Protein AF-A0A523DIT0-F1 (afdb_monomer_lite)

Foldseek 3Di:
DDDDDDDDDDDDDDDDDDDDPPPPPPPDPDFPWAWQQFCLRPQNQQADATPQFDPAAFPVGFFFQDKDWAFFDQAAWGGDDQKIWDKFWDFDPPDPQRKTKIKIFIARNRRRHTQDIDIDIATCNLAAPQQSRWANTYWGDDPQWTWDQTQRGKTFIAGNRRRHTQDIDRLCVPFVADRHHNGAAAHFDDDPQWTWDQSLGPAQARIFTARNRRRHTPEGHDGNPDASARAYWGWDCAQNAIWIWGDWQFWIWTARRRYRHTPDIDTDHDPPGQQAAYWHDDDQWTKGAAQQFGIWIWGTDHNHGDIDTQDGWDGRHNDPVRGFAAHPRNAHWYDDPQKIWTAGQQQKIFIAGNRYRGTLDIDNPPEHGFGRWYWYWRDYPQWTFIQTFQQKTWIWHQDSNGIGTPYMGHHDHFDRWPSDPPPLQGDIDGTQSHDWGDTRQWIWGDHNTMITITGRNVVVCCVSDDDDDDDDDDDDDPVQLLVLLVLLCQLQVLPPFFKKKWKFWDKFFPPLFAQFQQAAGFIWTFPMWMWIAGLVQLKIKIKTKTARPPTDPFTDDFHGDDIDIWIWIEGQQWIWIDDPNDTGTDNVCHVVSSVVCCQFQSNVSVQLNVFPKHWDWDDDPNFIWIWIWGDPPNHKIKIFIAGPSSGTQKIWIFDQALQQFRKIKMKGFADWDDDPSGTDGQWMWIFIQDDPVVDDDRLGSYTTGDIRHGIDDMDTPDPPSRDDDDPVRVPDDDDQADWDWDDLDDQWIWTDRDQFIKIWGDADAAIEIEFFFDAQSNLVNVVVVNCVVPVRHQHAAYEFQDRRRRGCSNVLVVVQSVYAYEFAPSCVSSNLSSNVRAQRDRDGHCCNVPPPPSPSVGGHYDHDHAWDWDHDPPFIKIWGAQPPDSHHDTGIKIATQVSQEIEGEPLDADDDPPDPPDDAHGPSVLSVVVVCVVVVRRHQWYQYSGHGIDGPVVSCVRHPPDD

Radius of gyration: 35.95 Å; chains: 1; bounding box: 94×97×109 Å

pLDDT: mean 88.56, std 15.57, range [24.59, 98.81]

Sequence (963 aa):
MAFHVGDKRRFRNRFSLSVCVIAVGLTTASLRAEDWPQWRGVHRDGVWTDTGVVERFPDRGLQVTWRVPIRGGFAGPAVAGGRVFVLDYEETPGSRTMDGTERLLALDEETGAVLWTQTWPAAYRNISWKFANGPRTPPTVDGDRVYVLGAAGMISCLDAETGEVVWQVDTAAEYGATVPVYGVSHAPLVEGDVLIVVVGGEPDAKVVGFDKVTGEELWRALEMTSETGYSSPIVIDAGGARQLIFWHATALVSLNPETGETYWEQAFRNTGGLSIGTPVHSGRYLLISQFRTGSMMMLLDNDRPAARMLWKGQSRSELPHLTDGLHAMMSTPIIIDDYLYGVDSYGELRGLDATTGERLWQSDALTRPGRFGTAYFVRNGDRYFVTTDAGELVIARFTPEGYEEIDRTPLLEPTLHTRGGASGRWSDRTVLWAHPAFANGHVVARNGREIIRASLVAADYADDIAPVHVLTAGSGAAQDARAVLEAAADTMGVTDMTSLQYSGTGWIGGVGQNYAPGQDWPRFELVSYTRTIDFGTYSSKEEMVIRQGRYAARGGGAPIRGERRRSVLVSGTRAWDIEGDRVIPMPAASERRMLEILLTPQGFLKGALSSNATAVTRNEDGGRVTVVSFIALGRYRVNGTITEDNVVRRVQTWLPNPVVGDMYYETVYTEYEDVGGVQFPMRWHQHQDFDDGAHQPNVSGGTHAFGLDIVTDVRINVDGAALTVPDAVRSATVPPVRVETEQLANGVWLLGGGSHNSVVVEFRDHVAVIEAPLNEARSLAVIEEVRGLAPDKPIRFIVTTHHHWDHLGGLRTYVHEGATVITHAGNRAYYQAVLRARPWLLDPDRLSLSPPEEWSEGYIFETVGEKYILGDEGRTVELHHVQGLNHVAGMLIAYFPKEKLVVEADLYTPPPPGDQSPRTPSASSRTFYENLQRLELDVETIVPIHGRPVSMSAFVEFVTRAR

Secondary structure (DSSP, 8-state):
-----------------------------------B-STTSTTSS-B----SB-SS--TT---EEEEEE--B--PPPEEETTEEEEEEEEEPTT-TT-EEEEEEEEEETTT--EEEEEEEEEE-TTS-TTT-SS--S--EEETTEEEEE-TTSEEEEEETTT--EEEEEEHHHHH-PPPPTT---PPPEEETTEEEEEEEETTTEEEEEEETTT--EEEEES--SS---SPPPEEEEETTEEEEEEE-SSEEEEE-TTT--EEEEEE-PPSTT---SPPEEETTEEEEEETTTEEEEEEE-SSSS-EEEEEE------SGGG-SS---SSSPPEEETTEEEEE-TTS-EEEEETTT--EEEEESSSS-S-TT--EEEEEETTEEEEEETTSEEEEEEEETTEEEEEEEEE-----EE----TT--S---EE--SPPEEETTEEEEE-SSEEEEEE-BGGGGTTT-------SS----S--HHHHHHHHHHHTT-TT--EEEEEEEEEEE-TT--SSTTSPPPEEEEEEEEEEEETTTTEEEEEEEEE-TTS-S-SSS----S-EEEEEEEETTEEEEEETTEEEE-GGGHHHHHHHHHTSHHHHHHHHHTTT-EEEEEEETTEEEEEEEEEETTTEEEEEEEETTS-EEEEEEEEEETTTEEEEEEEEEEEEEEETTEEEEEEEEEEES---SSSPPPSSS--EEEEEEEEEEEEES-TT-SPPPPHHHHT--PPPP--EEEEEETTEEEEESSSS-EEEEE-SS-EEEE---S-HHHHHHHHHHHHHHSTT--EEEEE-S---HHHHTTHHHHHHTTPEEEEEGGGHHHHHHHHHSPPPSSS--HHHHS--GGGGG---EEEESSEEEEE-SS-EEEEEE-TT-SS-SS-EEEEETTTTEEEESSS--PPPTT-----PPPHHHHHHHHHHHHTT---SEEEESSS--EEHHHHHHHHH---

Structure (mmCIF, N/CA/C/O backbone):
data_AF-A0A523DIT0-F1
#
_entry.id   AF-A0A523DIT0-F1
#
loop_
_atom_site.group_PDB
_atom_site.id
_atom_site.type_symbol
_atom_site.label_atom_id
_atom_site.label_alt_id
_atom_site.label_comp_id
_atom_site.label_asym_id
_atom_site.label_entity_id
_atom_site.label_seq_id
_atom_site.pdbx_PDB_ins_code
_atom_site.Cartn_x
_atom_site.Cartn_y
_atom_site.Cartn_z
_atom_site.occupancy
_atom_site.B_iso_or_equiv
_atom_site.auth_seq_id
_atom_site.auth_comp_id
_atom_site.auth_asym_id
_atom_site.auth_atom_id
_atom_site.pdbx_PDB_model_num
ATOM 1 N N . MET A 1 1 ? -20.896 -52.872 -57.528 1.00 32.88 1 MET A N 1
ATOM 2 C CA . MET A 1 1 ? -19.887 -53.698 -58.232 1.00 32.88 1 MET A CA 1
ATOM 3 C C . MET A 1 1 ? -18.539 -53.024 -58.032 1.00 32.88 1 MET A C 1
ATOM 5 O O . MET A 1 1 ? -18.362 -51.918 -58.507 1.00 32.88 1 MET A O 1
ATOM 9 N N . ALA A 1 2 ? -17.772 -53.453 -57.033 1.00 30.91 2 ALA A N 1
ATOM 10 C CA . ALA A 1 2 ? -16.769 -54.526 -57.110 1.00 30.91 2 ALA A CA 1
ATOM 11 C C . ALA A 1 2 ? -15.380 -53.991 -57.525 1.00 30.91 2 ALA A C 1
ATOM 13 O O . ALA A 1 2 ? -15.047 -53.907 -58.697 1.00 30.91 2 ALA A O 1
ATOM 14 N N . PHE A 1 3 ? -14.638 -53.561 -56.500 1.00 29.44 3 PHE A N 1
ATOM 15 C CA . PHE A 1 3 ? -13.246 -53.893 -56.178 1.00 29.44 3 PHE A CA 1
ATOM 16 C C . PHE A 1 3 ? -12.262 -54.366 -57.284 1.00 29.44 3 PHE A C 1
ATOM 18 O O . PHE A 1 3 ? -12.388 -55.464 -57.812 1.00 29.44 3 PHE A O 1
ATOM 25 N N . HIS A 1 4 ? -11.150 -53.614 -57.354 1.00 32.09 4 HIS A N 1
ATOM 26 C CA . HIS A 1 4 ? -9.745 -54.052 -57.177 1.00 32.09 4 HIS A CA 1
ATOM 27 C C . HIS A 1 4 ? -8.818 -54.409 -58.359 1.00 32.09 4 HIS A C 1
ATOM 29 O O . HIS A 1 4 ? -9.214 -54.967 -59.373 1.00 32.09 4 HIS A O 1
ATOM 35 N N . VAL A 1 5 ? -7.523 -54.205 -58.033 1.00 33.78 5 VAL A N 1
ATOM 36 C CA . VAL A 1 5 ? -6.261 -54.676 -58.652 1.00 33.78 5 VAL A CA 1
ATOM 37 C C . VAL A 1 5 ? -5.797 -53.856 -59.868 1.00 33.78 5 VAL A C 1
ATOM 39 O O . VAL A 1 5 ? -6.574 -53.590 -60.766 1.00 33.78 5 VAL A O 1
ATOM 42 N N . GLY A 1 6 ? -4.551 -53.402 -60.024 1.00 29.30 6 GLY A N 1
ATOM 43 C CA . GLY A 1 6 ? -3.304 -53.565 -59.282 1.00 29.30 6 GLY A CA 1
ATOM 44 C C . GLY A 1 6 ? -2.109 -53.474 -60.254 1.00 29.30 6 GLY A C 1
ATOM 45 O O . GLY A 1 6 ? -2.188 -53.944 -61.381 1.00 29.30 6 GLY A O 1
ATOM 46 N N . ASP A 1 7 ? -1.002 -52.924 -59.750 1.00 33.97 7 ASP A N 1
ATOM 47 C CA . ASP A 1 7 ? 0.402 -53.205 -60.108 1.00 33.97 7 ASP A CA 1
ATOM 48 C C . ASP A 1 7 ? 1.194 -52.429 -61.210 1.00 33.97 7 ASP A C 1
ATOM 50 O O . ASP A 1 7 ? 0.972 -52.519 -62.411 1.00 33.97 7 ASP A O 1
ATOM 54 N N . LYS A 1 8 ? 2.252 -51.766 -60.695 1.00 31.25 8 LYS A N 1
ATOM 55 C CA . LYS A 1 8 ? 3.675 -51.678 -61.124 1.00 31.25 8 LYS A CA 1
ATOM 56 C C . LYS A 1 8 ? 4.132 -51.021 -62.448 1.00 31.25 8 LYS A C 1
ATOM 58 O O . LYS A 1 8 ? 4.341 -51.654 -63.473 1.00 31.25 8 LYS A O 1
ATOM 63 N N . ARG A 1 9 ? 4.551 -49.754 -62.272 1.00 31.94 9 ARG A N 1
ATOM 64 C CA . ARG A 1 9 ? 5.881 -49.124 -62.526 1.00 31.94 9 ARG A CA 1
ATOM 65 C C . ARG A 1 9 ? 6.756 -49.600 -63.708 1.00 31.94 9 ARG A C 1
ATOM 67 O O . ARG A 1 9 ? 7.356 -50.669 -63.642 1.00 31.94 9 ARG A O 1
ATOM 74 N N . ARG A 1 10 ? 7.108 -48.644 -64.588 1.00 33.97 10 ARG A N 1
ATOM 75 C CA . ARG A 1 10 ? 8.487 -48.417 -65.091 1.00 33.97 10 ARG A CA 1
ATOM 76 C C . ARG A 1 10 ? 8.792 -46.915 -65.246 1.00 33.97 10 ARG A C 1
ATOM 78 O O . ARG A 1 10 ? 7.979 -46.154 -65.751 1.00 33.97 10 ARG A O 1
ATOM 85 N N . PHE A 1 11 ? 9.977 -46.531 -64.772 1.00 31.58 11 PHE A N 1
ATOM 86 C CA . PHE A 1 11 ? 10.585 -45.193 -64.741 1.00 31.58 11 PHE A CA 1
ATOM 87 C C . PHE A 1 11 ? 11.103 -44.729 -66.118 1.00 31.58 11 PHE A C 1
ATOM 89 O O . PHE A 1 11 ? 11.725 -45.531 -66.815 1.00 31.58 11 PHE A O 1
ATOM 96 N N . ARG A 1 12 ? 11.011 -43.418 -66.418 1.00 32.00 12 ARG A N 1
ATOM 97 C CA . ARG A 1 12 ? 12.167 -42.557 -66.786 1.00 32.00 12 ARG A CA 1
ATOM 98 C C . ARG A 1 12 ? 11.787 -41.070 -66.934 1.00 32.00 12 ARG A C 1
ATOM 100 O O . ARG A 1 12 ? 11.090 -40.679 -67.859 1.00 32.00 12 ARG A O 1
ATOM 107 N N . ASN A 1 13 ? 12.326 -40.293 -65.993 1.00 33.09 13 ASN A N 1
ATOM 108 C CA . ASN A 1 13 ? 12.603 -38.853 -65.912 1.00 33.09 13 ASN A CA 1
ATOM 109 C C . ASN A 1 13 ? 12.381 -37.971 -67.152 1.00 33.09 13 ASN A C 1
ATOM 111 O O . ASN A 1 13 ? 13.025 -38.194 -68.175 1.00 33.09 13 ASN A O 1
ATOM 115 N N . ARG A 1 14 ? 11.695 -36.836 -66.937 1.00 33.84 14 ARG A N 1
ATOM 116 C CA . ARG A 1 14 ? 12.224 -35.466 -67.118 1.00 33.84 14 ARG A CA 1
ATOM 117 C C . ARG A 1 14 ? 11.470 -34.501 -66.186 1.00 33.84 14 ARG A C 1
ATOM 119 O O . ARG A 1 14 ? 10.249 -34.532 -66.122 1.00 33.84 14 ARG A O 1
ATOM 126 N N . PHE A 1 15 ? 12.231 -33.703 -65.437 1.00 38.06 15 PHE A N 1
ATOM 127 C CA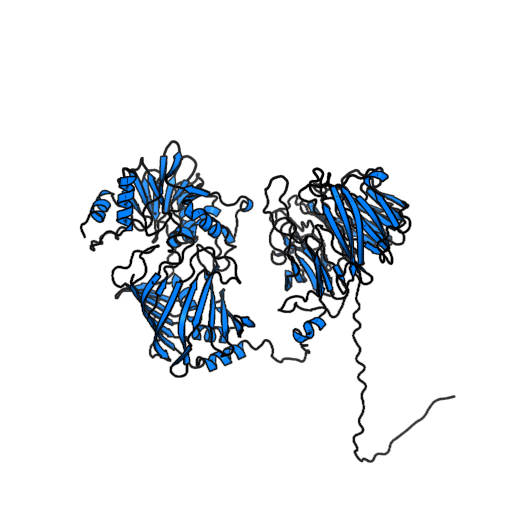 . PHE A 1 15 ? 11.766 -32.682 -64.495 1.00 38.06 15 PHE A CA 1
ATOM 128 C C . PHE A 1 15 ? 10.958 -31.580 -65.209 1.00 38.06 15 PHE A C 1
ATOM 130 O O . PHE A 1 15 ? 11.436 -30.978 -66.169 1.00 38.06 15 PHE A O 1
ATOM 137 N N . SER A 1 16 ? 9.766 -31.278 -64.699 1.00 35.53 16 SER A N 1
ATOM 138 C CA . SER A 1 16 ? 9.105 -29.974 -64.811 1.00 35.53 16 SER A CA 1
ATOM 139 C C . SER A 1 16 ? 8.270 -29.772 -63.550 1.00 35.53 16 SER A C 1
ATOM 141 O O . SER A 1 16 ? 7.402 -30.585 -63.235 1.00 35.53 16 SER A O 1
ATOM 143 N N . LEU A 1 17 ? 8.629 -28.727 -62.799 1.00 35.72 17 LEU A N 1
ATOM 144 C CA . LEU A 1 17 ? 7.998 -28.272 -61.562 1.00 35.72 17 LEU A CA 1
ATOM 145 C C . LEU A 1 17 ? 6.490 -28.084 -61.791 1.00 35.72 17 LEU A C 1
ATOM 147 O O . LEU A 1 17 ? 6.084 -27.195 -62.535 1.00 35.72 17 LEU A O 1
ATOM 151 N N . SER A 1 18 ? 5.669 -28.917 -61.155 1.00 34.72 18 SER A N 1
ATOM 152 C CA . SER A 1 18 ? 4.237 -28.664 -61.002 1.00 34.72 18 SER A CA 1
ATOM 153 C C . SER A 1 18 ? 4.013 -28.023 -59.639 1.00 34.72 18 SER A C 1
ATOM 155 O O . SER A 1 18 ? 4.423 -28.563 -58.614 1.00 34.72 18 SER A O 1
ATOM 157 N N . VAL A 1 19 ? 3.395 -26.846 -59.662 1.00 39.19 19 VAL A N 1
ATOM 158 C CA . VAL A 1 19 ? 2.911 -26.096 -58.504 1.00 39.19 19 VAL A CA 1
ATOM 159 C C . VAL A 1 19 ? 1.870 -26.951 -57.774 1.00 39.19 19 VAL A C 1
ATOM 161 O O . VAL A 1 19 ? 0.762 -27.137 -58.270 1.00 39.19 19 VAL A O 1
ATOM 164 N N . CYS A 1 20 ? 2.224 -27.486 -56.605 1.00 32.22 20 CYS A N 1
ATOM 165 C CA . CYS A 1 20 ? 1.252 -28.009 -55.648 1.00 32.22 20 CYS A CA 1
ATOM 166 C C . CYS A 1 20 ? 0.746 -26.840 -54.801 1.00 32.22 20 CYS A C 1
ATOM 168 O O . CYS A 1 20 ? 1.437 -26.382 -53.893 1.00 32.22 20 CYS A O 1
ATOM 170 N N . VAL A 1 21 ? -0.466 -26.368 -55.093 1.00 39.69 21 VAL A N 1
ATOM 171 C CA . VAL A 1 21 ? -1.252 -25.561 -54.155 1.00 39.69 21 VAL A CA 1
ATOM 172 C C . VAL A 1 21 ? -1.664 -26.492 -53.015 1.00 39.69 21 VAL A C 1
ATOM 174 O O . VAL A 1 21 ? -2.625 -27.250 -53.131 1.00 39.69 21 VAL A O 1
ATOM 177 N N . ILE A 1 22 ? -0.891 -26.488 -51.931 1.00 39.75 22 ILE A N 1
ATOM 178 C CA . ILE A 1 22 ? -1.319 -27.054 -50.653 1.00 39.75 22 ILE A CA 1
ATOM 179 C C . ILE A 1 22 ? -2.231 -26.002 -50.027 1.00 39.75 22 ILE A C 1
ATOM 181 O O . ILE A 1 22 ? -1.764 -24.984 -49.521 1.00 39.75 22 ILE A O 1
ATOM 185 N N . ALA A 1 23 ? -3.540 -26.232 -50.110 1.00 40.81 23 ALA A N 1
ATOM 186 C CA . ALA A 1 23 ? -4.508 -25.533 -49.282 1.00 40.81 23 ALA A CA 1
ATOM 187 C C . ALA A 1 23 ? -4.261 -25.957 -47.827 1.00 40.81 23 ALA A C 1
ATOM 189 O O . ALA A 1 23 ? -4.719 -27.010 -47.385 1.00 40.81 23 ALA A O 1
ATOM 190 N N . VAL A 1 24 ? -3.470 -25.162 -47.107 1.00 40.66 24 VAL A N 1
ATOM 191 C CA . VAL A 1 24 ? -3.391 -25.227 -45.649 1.00 40.66 24 VAL A CA 1
ATOM 192 C C . VAL A 1 24 ? -4.742 -24.743 -45.140 1.00 40.66 24 VAL A C 1
ATOM 194 O O . VAL A 1 24 ? -5.052 -23.555 -45.208 1.00 40.66 24 VAL A O 1
ATOM 197 N N . GLY A 1 25 ? -5.579 -25.680 -44.699 1.00 36.38 25 GLY A N 1
ATOM 198 C CA . GLY A 1 25 ? -6.758 -25.353 -43.913 1.00 36.38 25 GLY A CA 1
ATOM 199 C C . GLY A 1 25 ? -6.297 -24.691 -42.621 1.00 36.38 25 GLY A C 1
ATOM 200 O O . GLY A 1 25 ? -5.791 -25.368 -41.731 1.00 36.38 25 GLY A O 1
ATOM 201 N N . LEU A 1 26 ? -6.437 -23.369 -42.548 1.00 35.44 26 LEU A N 1
ATOM 202 C CA . LEU A 1 26 ? -6.424 -22.625 -41.296 1.00 35.44 26 LEU A CA 1
ATOM 203 C C . LEU A 1 26 ? -7.588 -23.152 -40.454 1.00 35.44 26 LEU A C 1
ATOM 205 O O . LEU A 1 26 ? -8.742 -22.798 -40.683 1.00 35.44 26 LEU A O 1
ATOM 209 N N . THR A 1 27 ? -7.298 -24.035 -39.503 1.00 33.69 27 THR A N 1
ATOM 210 C CA . THR A 1 27 ? -8.180 -24.266 -38.362 1.00 33.69 27 THR A CA 1
ATOM 211 C C . THR A 1 27 ? -8.181 -22.980 -37.548 1.00 33.69 27 THR A C 1
ATOM 213 O O . THR A 1 27 ? -7.273 -22.743 -36.754 1.00 33.69 27 THR A O 1
ATOM 216 N N . THR A 1 28 ? -9.159 -22.112 -37.790 1.00 37.34 28 THR A N 1
ATOM 217 C CA . THR A 1 28 ? -9.493 -21.037 -36.862 1.00 37.34 28 THR A CA 1
ATOM 218 C C . THR A 1 28 ? -9.910 -21.700 -35.555 1.00 37.34 28 THR A C 1
ATOM 220 O O . THR A 1 28 ? -10.889 -22.444 -35.514 1.00 37.34 28 THR A O 1
ATOM 223 N N . ALA A 1 29 ? -9.135 -21.497 -34.489 1.00 38.88 29 ALA A N 1
ATOM 224 C CA . ALA A 1 29 ? -9.617 -21.793 -33.150 1.00 38.88 29 ALA A CA 1
ATOM 225 C C . ALA A 1 29 ? -10.868 -20.930 -32.944 1.00 38.88 29 ALA A C 1
ATOM 227 O O . ALA A 1 29 ? -10.778 -19.704 -32.906 1.00 38.88 29 ALA A O 1
ATOM 228 N N . SER A 1 30 ? -12.049 -21.547 -32.934 1.00 36.00 30 SER A N 1
ATOM 229 C CA . SER A 1 30 ? -13.269 -20.843 -32.560 1.00 36.00 30 SER A CA 1
ATOM 230 C C . SER A 1 30 ? -13.115 -20.427 -31.102 1.00 36.00 30 SER A C 1
ATOM 232 O O . SER A 1 30 ? -12.976 -21.302 -30.247 1.00 36.00 30 SER A O 1
ATOM 234 N N . LEU A 1 31 ? -13.130 -19.119 -30.820 1.00 44.03 31 LEU A N 1
ATOM 235 C CA . LEU A 1 31 ? -13.379 -18.648 -29.462 1.00 44.03 31 LEU A CA 1
ATOM 236 C C . LEU A 1 31 ? -14.692 -19.289 -29.003 1.00 44.03 31 LEU A C 1
ATOM 238 O O . LEU A 1 31 ? -15.735 -19.092 -29.628 1.00 44.03 31 LEU A O 1
ATOM 242 N N . ARG A 1 32 ? -14.635 -20.100 -27.946 1.00 52.47 32 ARG A N 1
ATOM 243 C CA . ARG A 1 32 ? -15.822 -20.342 -27.134 1.00 52.47 32 ARG A CA 1
ATOM 244 C C . ARG A 1 32 ? -15.926 -19.142 -26.215 1.00 52.47 32 ARG A C 1
ATOM 246 O O . ARG A 1 32 ? -15.057 -18.973 -25.373 1.00 52.47 32 ARG A O 1
ATOM 253 N N . ALA A 1 33 ? -16.902 -18.300 -26.512 1.00 65.88 33 ALA A N 1
ATOM 254 C CA . ALA A 1 33 ? -17.281 -17.148 -25.723 1.00 65.88 33 ALA A CA 1
ATOM 255 C C . ALA A 1 33 ? -18.417 -17.604 -24.795 1.00 65.88 33 ALA A C 1
ATOM 257 O O . ALA A 1 33 ? -19.398 -18.188 -25.268 1.00 65.88 33 ALA A O 1
ATOM 258 N N . GLU A 1 34 ? -18.220 -17.456 -23.491 1.00 82.25 34 GLU A N 1
ATOM 259 C CA . GLU A 1 34 ? -19.163 -17.833 -22.446 1.00 82.25 34 GLU A CA 1
ATOM 260 C C . GLU A 1 34 ? -19.752 -16.580 -21.786 1.00 82.25 34 GLU A C 1
ATOM 262 O O . GLU A 1 34 ? -19.037 -15.630 -21.458 1.00 82.25 34 GLU A O 1
ATOM 267 N N . ASP A 1 35 ? -21.069 -16.597 -21.579 1.00 93.56 35 ASP A N 1
ATOM 268 C CA . ASP A 1 35 ? -21.787 -15.565 -20.836 1.00 93.56 35 ASP A CA 1
ATOM 269 C C . ASP A 1 35 ? -21.503 -15.672 -19.323 1.00 93.56 35 ASP A C 1
ATOM 271 O O . ASP A 1 35 ? -21.142 -16.721 -18.789 1.00 93.56 35 ASP A O 1
ATOM 275 N N . TRP A 1 36 ? -21.759 -14.590 -18.589 1.00 97.62 36 TRP A N 1
ATOM 276 C CA . TRP A 1 36 ? -21.683 -14.536 -17.127 1.00 97.62 36 TRP A CA 1
ATOM 277 C C . TRP A 1 36 ? -23.043 -14.124 -16.544 1.00 97.62 36 TRP A C 1
ATOM 279 O O . TRP A 1 36 ? -23.197 -13.013 -16.025 1.00 97.62 36 TRP A O 1
ATOM 289 N N . PRO A 1 37 ? -24.069 -14.988 -16.648 1.00 97.19 37 PRO A N 1
ATOM 290 C CA . PRO A 1 37 ? -25.465 -14.586 -16.476 1.00 97.19 37 PRO A CA 1
ATOM 291 C C . PRO A 1 37 ? -25.870 -14.321 -15.022 1.00 97.19 37 PRO A C 1
ATOM 293 O O . PRO A 1 37 ? -26.972 -13.833 -14.779 1.00 97.19 37 PRO A O 1
ATOM 296 N N . GLN A 1 38 ? -25.030 -14.666 -14.043 1.00 96.50 38 GLN A N 1
ATOM 297 C CA . GLN A 1 38 ? -25.380 -14.597 -12.625 1.00 96.50 38 GLN A CA 1
ATOM 298 C C . GLN A 1 38 ? -24.153 -14.486 -11.704 1.00 96.50 38 GLN A C 1
ATOM 300 O O . GLN A 1 38 ? -23.003 -14.432 -12.148 1.00 96.50 38 GLN A O 1
ATOM 305 N N . TRP A 1 39 ? -24.408 -14.456 -10.390 1.00 96.31 39 TRP A N 1
ATOM 306 C CA . TRP A 1 39 ? -23.383 -14.438 -9.342 1.00 96.31 39 TRP A CA 1
ATOM 307 C C . TRP A 1 39 ? -22.312 -15.509 -9.565 1.00 96.31 39 TRP A C 1
ATOM 309 O O . TRP A 1 39 ? -22.619 -16.693 -9.561 1.00 96.31 39 TRP A O 1
ATOM 319 N N . ARG A 1 40 ? -21.048 -15.085 -9.702 1.00 95.12 40 ARG A N 1
ATOM 320 C CA . ARG A 1 40 ? -19.878 -15.962 -9.901 1.00 95.12 40 ARG A CA 1
ATOM 321 C C . ARG A 1 40 ? -19.971 -16.897 -11.124 1.00 95.12 40 ARG A C 1
ATOM 323 O O . ARG A 1 40 ? -19.395 -17.981 -11.098 1.00 95.12 40 ARG A O 1
ATOM 330 N N . GLY A 1 41 ? -20.656 -16.466 -12.182 1.00 94.88 41 GLY A N 1
ATOM 331 C CA . GLY A 1 41 ? -20.700 -17.167 -13.466 1.00 94.88 41 GLY A CA 1
ATOM 332 C C . GLY A 1 41 ? -21.808 -18.212 -13.543 1.00 94.88 41 GLY A C 1
ATOM 333 O O . GLY A 1 41 ? -22.645 -18.318 -12.647 1.00 94.88 41 GLY A O 1
ATOM 334 N N . VAL A 1 42 ? -21.823 -18.985 -14.631 1.00 91.62 42 VAL A N 1
ATOM 335 C CA . VAL A 1 42 ? -22.912 -19.919 -14.976 1.00 91.62 42 VAL A CA 1
ATOM 336 C C . VAL A 1 42 ? -23.235 -20.892 -13.836 1.00 91.62 42 VAL A C 1
ATOM 338 O O . VAL A 1 42 ? -24.408 -21.143 -13.569 1.00 91.62 42 VAL A O 1
ATOM 341 N N . HIS A 1 43 ? -22.217 -21.379 -13.121 1.00 91.19 43 HIS A N 1
ATOM 342 C CA . HIS A 1 43 ? -22.351 -22.384 -12.058 1.00 91.19 43 HIS A CA 1
ATOM 343 C C . HIS A 1 43 ? -22.134 -21.838 -10.635 1.00 91.19 43 HIS A C 1
ATOM 345 O O . HIS A 1 43 ? -22.106 -22.608 -9.678 1.00 91.19 43 HIS A O 1
ATOM 351 N N . ARG A 1 44 ? -21.988 -20.514 -10.468 1.00 94.25 44 ARG A N 1
ATOM 352 C CA . ARG A 1 44 ? -21.675 -19.842 -9.185 1.00 94.25 44 ARG A CA 1
ATOM 353 C C . ARG A 1 44 ? -20.362 -20.262 -8.511 1.00 94.25 44 ARG A C 1
ATOM 355 O O . ARG A 1 44 ? -20.144 -19.988 -7.324 1.00 94.25 44 ARG A O 1
ATOM 362 N N . ASP A 1 45 ? -19.468 -20.895 -9.256 1.00 92.19 45 ASP A N 1
ATOM 363 C CA . ASP A 1 45 ? -18.193 -21.440 -8.789 1.00 92.19 45 ASP A CA 1
ATOM 364 C C . ASP A 1 45 ? -16.995 -20.523 -9.086 1.00 92.19 45 ASP A C 1
ATOM 366 O O . ASP A 1 45 ? -15.907 -20.734 -8.548 1.00 92.19 45 ASP A O 1
ATOM 370 N N . GLY A 1 46 ? -17.203 -19.450 -9.856 1.00 95.31 46 GLY A N 1
ATOM 371 C CA . GLY A 1 46 ? -16.152 -18.529 -10.270 1.00 95.31 46 GLY A CA 1
ATOM 372 C C . GLY A 1 46 ? -15.242 -19.123 -11.341 1.00 95.31 46 GLY A C 1
ATOM 373 O O . GLY A 1 46 ? -14.045 -18.857 -11.315 1.00 95.31 46 GLY A O 1
ATOM 374 N N . VAL A 1 47 ? -15.767 -19.943 -12.250 1.00 94.62 47 VAL A N 1
ATOM 375 C CA . VAL A 1 47 ? -15.022 -20.467 -13.402 1.00 94.62 47 VAL A CA 1
ATOM 376 C C . VAL A 1 47 ? -15.403 -19.700 -14.668 1.00 94.62 47 VAL A C 1
ATOM 378 O O . VAL A 1 47 ? -16.575 -19.452 -14.929 1.00 94.62 47 VAL A O 1
ATOM 381 N N . TRP A 1 48 ? -14.394 -19.330 -15.452 1.00 94.94 48 TRP A N 1
ATOM 382 C CA . TRP A 1 48 ? -14.517 -18.695 -16.761 1.00 94.94 48 TRP A CA 1
ATOM 383 C C . TRP A 1 48 ? -13.742 -19.521 -17.788 1.00 94.94 48 TRP A C 1
ATOM 385 O O . TRP A 1 48 ? -12.542 -19.749 -17.607 1.00 94.94 48 TRP A O 1
ATOM 395 N N . THR A 1 49 ? -14.399 -19.989 -18.853 1.00 90.38 49 THR A N 1
ATOM 396 C CA . THR A 1 49 ? -13.800 -20.982 -19.765 1.00 90.38 49 THR A CA 1
ATOM 397 C C . THR A 1 49 ? -13.314 -20.440 -21.107 1.00 90.38 49 THR A C 1
ATOM 399 O O . THR A 1 49 ? -12.826 -21.224 -21.928 1.00 90.38 49 THR A O 1
ATOM 402 N N . ASP A 1 50 ? -13.369 -19.123 -21.329 1.00 89.81 50 ASP A N 1
ATOM 403 C CA . ASP A 1 50 ? -12.909 -18.553 -22.595 1.00 89.81 50 ASP A CA 1
ATOM 404 C C . ASP A 1 50 ? -11.418 -18.807 -22.829 1.00 89.81 50 ASP A C 1
ATOM 406 O O . ASP A 1 50 ? -10.580 -18.804 -21.923 1.00 89.81 50 ASP A O 1
ATOM 410 N N . THR A 1 51 ? -11.087 -19.002 -24.100 1.00 87.88 51 THR A N 1
ATOM 411 C CA . THR A 1 51 ? -9.731 -19.287 -24.578 1.00 87.88 51 THR A CA 1
ATOM 412 C C . THR A 1 51 ? -9.214 -18.158 -25.463 1.00 87.88 51 THR A C 1
ATOM 414 O O . THR A 1 51 ? -10.003 -17.412 -26.036 1.00 87.88 51 THR A O 1
ATOM 417 N N . GLY A 1 52 ? -7.894 -18.081 -25.664 1.00 85.38 52 GLY A N 1
ATOM 418 C CA . GLY A 1 52 ? -7.287 -17.005 -26.463 1.00 85.38 52 GLY A CA 1
ATOM 419 C C . GLY A 1 52 ? -7.194 -15.683 -25.701 1.00 85.38 52 GLY A C 1
ATOM 420 O O . GLY A 1 52 ? -7.140 -14.616 -26.311 1.00 85.38 52 GLY A O 1
ATOM 421 N N . VAL A 1 53 ? -7.196 -15.766 -24.372 1.00 92.19 53 VAL A N 1
ATOM 422 C CA . VAL A 1 53 ? -7.121 -14.630 -23.457 1.00 92.19 53 VAL A CA 1
ATOM 423 C C . VAL A 1 53 ? -5.673 -14.401 -23.016 1.00 92.19 53 VAL A C 1
ATOM 425 O O . VAL A 1 53 ? -4.846 -15.308 -23.092 1.00 92.19 53 VAL A O 1
ATOM 428 N N . VAL A 1 54 ? -5.342 -13.185 -22.594 1.00 92.19 54 VAL A N 1
ATOM 429 C CA . VAL A 1 54 ? -3.977 -12.744 -22.276 1.00 92.19 54 VAL A CA 1
ATOM 430 C C . VAL A 1 54 ? -3.273 -13.666 -21.277 1.00 92.19 54 VAL A C 1
ATOM 432 O O . VAL A 1 54 ? -3.831 -14.005 -20.237 1.00 92.19 54 VAL A O 1
ATOM 435 N N . GLU A 1 55 ? -2.033 -14.069 -21.569 1.00 89.69 55 GLU A N 1
ATOM 436 C CA . GLU A 1 55 ? -1.194 -14.859 -20.645 1.00 89.69 55 GLU A CA 1
ATOM 437 C C . GLU A 1 55 ? -0.536 -13.987 -19.564 1.00 89.69 55 GLU A C 1
ATOM 439 O O . GLU A 1 55 ? -0.406 -14.385 -18.406 1.00 89.69 55 GLU A O 1
ATOM 444 N N . ARG A 1 56 ? -0.178 -12.764 -19.956 1.00 92.12 56 ARG A N 1
ATOM 445 C CA . ARG A 1 56 ? 0.316 -11.661 -19.128 1.00 92.12 56 ARG A CA 1
ATOM 446 C C . ARG A 1 56 ? -0.370 -10.386 -19.599 1.00 92.12 56 ARG A C 1
ATOM 448 O O . ARG A 1 56 ? -0.807 -10.329 -20.750 1.00 92.12 56 ARG A O 1
ATOM 455 N N . PHE A 1 57 ? -0.485 -9.387 -18.739 1.00 91.31 57 PHE A N 1
ATOM 456 C CA . PHE A 1 57 ? -1.089 -8.128 -19.140 1.00 91.31 57 PHE A CA 1
ATOM 457 C C . PHE A 1 57 ? -0.150 -7.358 -20.078 1.00 91.31 57 PHE A C 1
ATOM 459 O O . PHE A 1 57 ? 1.069 -7.454 -19.953 1.00 91.31 57 PHE A O 1
ATOM 466 N N . PRO A 1 58 ? -0.695 -6.604 -21.043 1.00 84.50 58 PRO A N 1
ATOM 467 C CA . PRO A 1 58 ? 0.113 -5.724 -21.879 1.00 84.50 58 PRO A CA 1
ATOM 468 C C . PRO A 1 58 ? 0.717 -4.587 -21.035 1.00 84.50 58 PRO A C 1
ATOM 470 O O . PRO A 1 58 ? 0.042 -4.038 -20.160 1.00 84.50 58 PRO A O 1
ATOM 473 N N . ASP A 1 59 ? 1.949 -4.167 -21.343 1.00 75.75 59 ASP A N 1
ATOM 474 C CA . ASP A 1 59 ? 2.671 -3.117 -20.596 1.00 75.75 59 ASP A CA 1
ATOM 475 C C . ASP A 1 59 ? 1.912 -1.777 -20.552 1.00 75.75 59 ASP A C 1
ATOM 477 O O . ASP A 1 59 ? 2.035 -1.001 -19.604 1.00 75.75 59 ASP A O 1
ATOM 481 N N . ARG A 1 60 ? 1.088 -1.507 -21.575 1.00 78.50 60 ARG A N 1
ATOM 482 C CA . ARG A 1 60 ? 0.232 -0.311 -21.668 1.00 78.50 60 ARG A CA 1
ATOM 483 C C . ARG A 1 60 ? -1.041 -0.374 -20.808 1.00 78.50 60 ARG A C 1
ATOM 485 O O . ARG A 1 60 ? -1.793 0.598 -20.783 1.00 78.50 60 ARG A O 1
ATOM 492 N N . GLY A 1 61 ? -1.292 -1.493 -20.126 1.00 85.31 61 GLY A N 1
ATOM 493 C CA . GLY A 1 61 ? -2.545 -1.785 -19.430 1.00 85.31 61 GLY A CA 1
ATOM 494 C C . GLY A 1 61 ? -3.653 -2.294 -20.360 1.00 85.31 61 GLY A C 1
ATOM 495 O O . GLY A 1 61 ? -3.537 -2.252 -21.587 1.00 85.31 61 GLY A O 1
ATOM 496 N N . LEU A 1 62 ? -4.736 -2.809 -19.770 1.00 92.00 62 LEU A N 1
ATOM 497 C CA . LEU A 1 62 ? -5.860 -3.366 -20.530 1.00 92.00 62 LEU A CA 1
ATOM 498 C C . LEU A 1 62 ? -6.549 -2.304 -21.393 1.00 92.00 62 LEU A C 1
ATOM 500 O O . LEU A 1 62 ? -6.818 -1.185 -20.949 1.00 92.00 62 LEU A O 1
ATOM 504 N N . GLN A 1 63 ? -6.914 -2.683 -22.615 1.00 92.88 63 GLN A N 1
ATOM 505 C CA . GLN A 1 63 ? -7.737 -1.855 -23.482 1.00 92.88 63 GLN A CA 1
ATOM 506 C C . GLN A 1 63 ? -9.175 -1.838 -22.961 1.00 92.88 63 GLN A C 1
ATOM 508 O O . GLN A 1 63 ? -9.898 -2.831 -23.031 1.00 92.88 63 GLN A O 1
ATOM 513 N N . VAL A 1 64 ? -9.605 -0.678 -22.473 1.00 96.62 64 VAL A N 1
ATOM 514 C CA . VAL A 1 64 ? -11.005 -0.430 -22.119 1.00 96.62 64 VAL A CA 1
ATOM 515 C C . VAL A 1 64 ? -11.795 -0.139 -23.395 1.00 96.62 64 VAL A C 1
ATOM 517 O O . VAL A 1 64 ? -11.538 0.864 -24.059 1.00 96.62 64 VAL A O 1
ATOM 520 N N . THR A 1 65 ? -12.746 -1.008 -23.745 1.00 92.75 65 THR A N 1
ATOM 521 C CA . THR A 1 65 ? -13.559 -0.880 -24.966 1.00 92.75 65 THR A CA 1
ATOM 522 C C . THR A 1 65 ? -14.622 0.202 -24.820 1.00 92.75 65 THR A C 1
ATOM 524 O O . THR A 1 65 ? -14.901 0.927 -25.771 1.00 92.75 65 THR A O 1
ATOM 527 N N . TRP A 1 66 ? -15.182 0.358 -23.618 1.00 97.69 66 TRP A N 1
ATOM 528 C CA . TRP A 1 66 ? -16.098 1.445 -23.282 1.00 97.69 66 TRP A CA 1
ATOM 529 C C . TRP A 1 66 ? -16.154 1.701 -21.774 1.00 97.69 66 TRP A C 1
ATOM 531 O O . TRP A 1 66 ? -15.768 0.863 -20.953 1.00 97.69 66 TRP A O 1
ATOM 541 N N . ARG A 1 67 ? -16.664 2.886 -21.417 1.00 98.06 67 ARG A N 1
ATOM 542 C CA . ARG A 1 67 ? -16.944 3.330 -20.045 1.00 98.06 67 ARG A CA 1
ATOM 543 C C . ARG A 1 67 ? -18.318 3.985 -20.000 1.00 98.06 67 ARG A C 1
ATOM 545 O O . ARG A 1 67 ? -18.620 4.816 -20.856 1.00 98.06 67 ARG A O 1
ATOM 552 N N . VAL A 1 68 ? -19.129 3.644 -19.003 1.00 97.50 68 VAL A N 1
ATOM 553 C CA . VAL A 1 68 ? -20.499 4.154 -18.850 1.00 97.50 68 VAL A CA 1
ATOM 554 C C . VAL A 1 68 ? -20.692 4.694 -17.432 1.00 97.50 68 VAL A C 1
ATOM 556 O O . VAL A 1 68 ? -20.463 3.959 -16.469 1.00 97.50 68 VAL A O 1
ATOM 559 N N . PRO A 1 69 ? -21.131 5.955 -17.265 1.00 97.38 69 PRO A N 1
ATOM 560 C CA . PRO A 1 69 ? -21.482 6.489 -15.955 1.00 97.38 69 PRO A CA 1
ATOM 561 C C . PRO A 1 69 ? -22.673 5.742 -15.342 1.00 97.38 69 PRO A C 1
ATOM 563 O O . PRO A 1 69 ? -23.717 5.595 -15.979 1.00 97.38 69 PRO A O 1
ATOM 566 N N . ILE A 1 70 ? -22.540 5.332 -14.083 1.00 96.31 70 ILE A N 1
ATOM 567 C CA . ILE A 1 70 ? -23.605 4.714 -13.278 1.00 96.31 70 ILE A CA 1
ATOM 568 C C . ILE A 1 70 ? -23.592 5.292 -11.861 1.00 96.31 70 ILE A C 1
ATOM 570 O O . ILE A 1 70 ? -22.671 6.015 -11.477 1.00 96.31 70 ILE A O 1
ATOM 574 N N . ARG A 1 71 ? -24.613 4.987 -11.057 1.00 94.88 71 ARG A N 1
ATOM 575 C CA . ARG A 1 71 ? -24.676 5.431 -9.656 1.00 94.88 71 ARG A CA 1
ATOM 576 C C . ARG A 1 71 ? -24.115 4.387 -8.684 1.00 94.88 71 ARG A C 1
ATOM 578 O O . ARG A 1 71 ? -23.605 3.334 -9.073 1.00 94.88 71 ARG A O 1
ATOM 585 N N . GLY A 1 72 ? -24.184 4.690 -7.390 1.00 91.12 72 GLY A N 1
ATOM 586 C CA . GLY A 1 72 ? -23.684 3.823 -6.327 1.00 91.12 72 GLY A CA 1
ATOM 587 C C . GLY A 1 72 ? -24.348 2.439 -6.304 1.00 91.12 72 GLY A C 1
ATOM 588 O O . GLY A 1 72 ? -25.510 2.279 -6.672 1.00 91.12 72 GLY A O 1
ATOM 589 N N . GLY A 1 73 ? -23.587 1.439 -5.858 1.00 92.25 73 GLY A N 1
ATOM 590 C CA . GLY A 1 73 ? -24.058 0.092 -5.539 1.00 92.25 73 GLY A CA 1
ATOM 591 C C . GLY A 1 73 ? -22.885 -0.846 -5.248 1.00 92.25 73 GLY A C 1
ATOM 592 O O . GLY A 1 73 ? -21.731 -0.500 -5.504 1.00 92.25 73 GLY A O 1
ATOM 593 N N . PHE A 1 74 ? -23.189 -2.023 -4.706 1.00 92.50 74 PHE A N 1
ATOM 594 C CA . PHE A 1 74 ? -22.238 -3.121 -4.483 1.00 92.50 74 PHE A CA 1
ATOM 595 C C . PHE A 1 74 ? -22.470 -4.298 -5.447 1.00 92.50 74 PHE A C 1
ATOM 597 O O . PHE A 1 74 ? -21.616 -5.170 -5.560 1.00 92.50 74 PHE A O 1
ATOM 604 N N . ALA A 1 75 ? -23.603 -4.317 -6.154 1.00 94.56 75 ALA A N 1
ATOM 605 C CA . ALA A 1 75 ? -23.937 -5.323 -7.151 1.00 94.56 75 ALA A CA 1
ATOM 606 C C . ALA A 1 75 ? -22.915 -5.344 -8.295 1.00 94.56 75 ALA A C 1
ATOM 608 O O . ALA A 1 75 ? -22.678 -4.323 -8.948 1.00 94.56 75 ALA A O 1
ATOM 609 N N . GLY A 1 76 ? -22.336 -6.520 -8.539 1.00 95.19 76 GLY A N 1
ATOM 610 C CA . GLY A 1 76 ? -21.594 -6.798 -9.765 1.00 95.19 76 GLY A CA 1
ATOM 611 C C . GLY A 1 76 ? -22.512 -6.835 -10.997 1.00 95.19 76 GLY A C 1
ATOM 612 O O . GLY A 1 76 ? -23.736 -6.887 -10.844 1.00 95.19 76 GLY A O 1
ATOM 613 N N . PRO A 1 77 ? -21.948 -6.802 -12.213 1.00 97.88 77 PRO A N 1
ATOM 614 C CA . PRO A 1 77 ? -22.720 -6.976 -13.436 1.00 97.88 77 PRO A CA 1
ATOM 615 C C . PRO A 1 77 ? -23.047 -8.453 -13.707 1.00 97.88 77 PRO A C 1
ATOM 617 O O . PRO A 1 77 ? -22.345 -9.351 -13.240 1.00 97.88 77 PRO A O 1
ATOM 620 N N . ALA A 1 78 ? -24.083 -8.690 -14.511 1.00 98.56 78 ALA A N 1
ATOM 621 C CA . ALA A 1 78 ? -24.286 -9.942 -15.239 1.00 98.56 78 ALA A CA 1
ATOM 622 C C . ALA A 1 78 ? -24.170 -9.671 -16.742 1.00 98.56 78 ALA A C 1
ATOM 624 O O . ALA A 1 78 ? -24.611 -8.620 -17.208 1.00 98.56 78 ALA A O 1
ATOM 625 N N . VAL A 1 79 ? -23.586 -10.596 -17.497 1.00 98.56 79 VAL A N 1
ATOM 626 C CA . VAL A 1 79 ? -23.432 -10.488 -18.953 1.00 98.56 79 VAL A CA 1
ATOM 627 C C . VAL A 1 79 ? -24.127 -11.676 -19.592 1.00 98.56 79 VAL A C 1
ATOM 629 O O . VAL A 1 79 ? -23.797 -12.811 -19.261 1.00 98.56 79 VAL A O 1
ATOM 632 N N . ALA A 1 80 ? -25.113 -11.429 -20.448 1.00 96.88 80 ALA A N 1
ATOM 633 C CA . ALA A 1 80 ? -25.844 -12.491 -21.125 1.00 96.88 80 ALA A CA 1
ATOM 634 C C . ALA A 1 80 ? -26.493 -11.998 -22.418 1.00 96.88 80 ALA A C 1
ATOM 636 O O . ALA A 1 80 ? -27.074 -10.910 -22.451 1.00 96.88 80 ALA A O 1
ATOM 637 N N . GLY A 1 81 ? -26.429 -12.806 -23.478 1.00 92.81 81 GLY A N 1
ATOM 638 C CA . GLY A 1 81 ? -27.141 -12.536 -24.730 1.00 92.81 81 GLY A CA 1
ATOM 639 C C . GLY A 1 81 ? -26.802 -11.176 -25.354 1.00 92.81 81 GLY A C 1
ATOM 640 O O . GLY A 1 81 ? -27.705 -10.475 -25.823 1.00 92.81 81 GLY A O 1
ATOM 641 N N . GLY A 1 82 ? -25.524 -10.778 -25.313 1.00 93.62 82 GLY A N 1
ATOM 642 C CA . GLY A 1 82 ? -25.037 -9.504 -25.856 1.00 93.62 82 GLY A CA 1
ATOM 643 C C . GLY A 1 82 ? -25.395 -8.275 -25.016 1.00 93.62 82 GLY A C 1
ATOM 644 O O . GLY A 1 82 ? -25.387 -7.154 -25.530 1.00 93.62 82 GLY A O 1
ATOM 645 N N . ARG A 1 83 ? -25.762 -8.461 -23.742 1.00 98.19 83 ARG A N 1
ATOM 646 C CA . ARG A 1 83 ? -26.162 -7.382 -22.829 1.00 98.19 83 ARG A CA 1
ATOM 647 C C . ARG A 1 83 ? -25.414 -7.457 -21.509 1.00 98.19 83 ARG A C 1
ATOM 649 O O . ARG A 1 83 ? -25.163 -8.540 -20.988 1.00 98.19 83 ARG A O 1
ATOM 656 N N . VAL A 1 84 ? -25.140 -6.292 -20.931 1.00 98.81 84 VAL A N 1
ATOM 657 C CA . VAL A 1 84 ? -24.648 -6.137 -19.558 1.00 98.81 84 VAL A CA 1
ATOM 658 C C . VAL A 1 84 ? -25.774 -5.596 -18.686 1.00 98.81 84 VAL A C 1
ATOM 660 O O . VAL A 1 84 ? -26.264 -4.491 -18.912 1.00 98.81 84 VAL A O 1
ATOM 663 N N . PHE A 1 85 ? -26.150 -6.344 -17.656 1.00 98.81 85 PHE A N 1
ATOM 664 C CA . PHE A 1 85 ? -27.147 -5.952 -16.667 1.00 98.81 85 PHE A CA 1
ATOM 665 C C . PHE A 1 85 ? -26.458 -5.487 -15.385 1.00 98.81 85 PHE A C 1
ATOM 667 O O . PHE A 1 85 ? -25.632 -6.205 -14.818 1.00 98.81 85 PHE A O 1
ATOM 674 N N . VAL A 1 86 ? -26.799 -4.293 -14.901 1.00 98.50 86 VAL A N 1
ATOM 675 C CA . VAL A 1 86 ? -26.206 -3.720 -13.684 1.00 98.50 86 VAL A CA 1
ATOM 676 C C . VAL A 1 86 ? -27.237 -2.943 -12.876 1.00 98.50 86 VAL A C 1
ATOM 678 O O . VAL A 1 86 ? -28.104 -2.267 -13.430 1.00 98.50 86 VAL A O 1
ATOM 681 N N . LEU A 1 87 ? -27.125 -3.040 -11.551 1.00 98.00 87 LEU A N 1
ATOM 682 C CA . LEU A 1 87 ? -27.979 -2.326 -10.612 1.00 98.00 87 LEU A CA 1
ATOM 683 C C . LEU A 1 87 ? -27.271 -1.104 -10.018 1.00 98.00 87 LEU A C 1
ATOM 685 O O . LEU A 1 87 ? -26.107 -1.174 -9.607 1.00 98.00 87 LEU A O 1
ATOM 689 N N . ASP A 1 88 ? -28.000 0.004 -9.909 1.00 97.12 88 ASP A N 1
ATOM 690 C CA . ASP A 1 88 ? -27.562 1.204 -9.199 1.00 97.12 88 ASP A CA 1
ATOM 691 C C . ASP A 1 88 ? -28.697 1.849 -8.380 1.00 97.12 88 ASP A C 1
ATOM 693 O O . ASP A 1 88 ? -29.839 1.381 -8.380 1.00 97.12 88 ASP A O 1
ATOM 697 N N . TYR A 1 89 ? -28.361 2.880 -7.600 1.00 95.38 89 TYR A N 1
ATOM 698 C CA . TYR A 1 89 ? -29.310 3.596 -6.746 1.00 95.38 89 TYR A CA 1
ATOM 699 C C . TYR A 1 89 ? -29.228 5.107 -6.916 1.00 95.38 89 TYR A C 1
ATOM 701 O O . TYR A 1 89 ? -28.150 5.705 -6.899 1.00 95.38 89 TYR A O 1
ATOM 709 N N . GLU A 1 90 ? -30.396 5.727 -7.022 1.00 93.81 90 GLU A N 1
ATOM 710 C CA . GLU A 1 90 ? -30.589 7.167 -7.048 1.00 93.81 90 GLU A CA 1
ATOM 711 C C . GLU A 1 90 ? -31.300 7.624 -5.773 1.00 93.81 90 GLU A C 1
ATOM 713 O O . GLU A 1 90 ? -32.484 7.366 -5.575 1.00 93.81 90 GLU A O 1
ATOM 718 N N . GLU A 1 91 ? -30.575 8.316 -4.896 1.00 89.56 91 GLU A N 1
ATOM 719 C CA . GLU A 1 91 ? -31.163 8.901 -3.692 1.00 89.56 91 GLU A CA 1
ATOM 720 C C . GLU A 1 91 ? -32.085 10.074 -4.049 1.00 89.56 91 GLU A C 1
ATOM 722 O O . GLU A 1 91 ? -31.733 10.930 -4.864 1.00 89.56 91 GLU A O 1
ATOM 727 N N . THR A 1 92 ? -33.245 10.161 -3.392 1.00 90.50 92 THR A N 1
ATOM 728 C CA . THR A 1 92 ? -34.112 11.339 -3.503 1.00 90.50 92 THR A CA 1
ATOM 729 C C . THR A 1 92 ? -33.455 12.517 -2.776 1.00 90.50 92 THR A C 1
ATOM 731 O O . THR A 1 92 ? -33.265 12.443 -1.555 1.00 90.50 92 THR A O 1
ATOM 734 N N . PRO A 1 93 ? -33.146 13.636 -3.460 1.00 84.94 93 PRO A N 1
ATOM 735 C CA . PRO A 1 93 ? -32.468 14.765 -2.831 1.00 84.94 93 PRO A CA 1
ATOM 736 C C . PRO A 1 93 ? -33.217 15.292 -1.600 1.00 84.94 93 PRO A C 1
ATOM 738 O O . PRO A 1 93 ? -34.412 15.578 -1.652 1.00 84.94 93 PRO A O 1
ATOM 741 N N . GLY A 1 94 ? -32.502 15.449 -0.483 1.00 77.44 94 GLY A N 1
ATOM 742 C CA . GLY A 1 94 ? -33.065 15.973 0.766 1.00 77.44 94 GLY A CA 1
ATOM 743 C C . GLY A 1 94 ? -33.897 14.971 1.574 1.00 77.44 94 GLY A C 1
ATOM 744 O O . GLY A 1 94 ? -34.519 15.371 2.564 1.00 77.44 94 GLY A O 1
ATOM 745 N N . SER A 1 95 ? -33.912 13.689 1.195 1.00 80.38 95 SER A N 1
ATOM 746 C CA . SER A 1 95 ? -34.601 12.655 1.963 1.00 80.38 95 SER A CA 1
ATOM 747 C C . SER A 1 95 ? -34.001 12.511 3.364 1.00 80.38 95 SER A C 1
ATOM 749 O O . SER A 1 95 ? -32.823 12.218 3.538 1.00 80.38 95 SER A O 1
ATOM 751 N N . ARG A 1 96 ? -34.831 12.693 4.397 1.00 73.00 96 ARG A N 1
ATOM 752 C CA . ARG A 1 96 ? -34.449 12.443 5.804 1.00 73.00 96 ARG A CA 1
ATOM 753 C C . ARG A 1 96 ? -34.517 10.966 6.188 1.00 73.00 96 ARG A C 1
ATOM 755 O O . ARG A 1 96 ? -34.129 10.599 7.292 1.00 73.00 96 ARG A O 1
ATOM 762 N N . THR A 1 97 ? -35.049 10.154 5.288 1.00 72.12 97 THR A N 1
ATOM 763 C CA . THR A 1 97 ? -35.348 8.736 5.460 1.00 72.12 97 THR A CA 1
ATOM 764 C C . THR A 1 97 ? -34.596 7.871 4.454 1.00 72.12 97 THR A C 1
ATOM 766 O O . THR A 1 97 ? -34.860 6.677 4.380 1.00 72.12 97 THR A O 1
ATOM 769 N N . MET A 1 98 ? -33.641 8.451 3.712 1.00 84.31 98 MET A N 1
ATOM 770 C CA . MET A 1 98 ? -32.823 7.740 2.720 1.00 84.31 98 MET A CA 1
ATOM 771 C C . MET A 1 98 ? -33.693 6.990 1.702 1.00 84.31 98 MET A C 1
ATOM 773 O O . MET A 1 98 ? -33.425 5.847 1.337 1.00 84.31 98 MET A O 1
ATOM 777 N N . ASP A 1 99 ? -34.786 7.635 1.306 1.00 90.88 99 ASP A N 1
ATOM 778 C CA . ASP A 1 99 ? -35.665 7.161 0.246 1.00 90.88 99 ASP A CA 1
ATOM 779 C C . ASP A 1 99 ? -35.047 7.504 -1.116 1.00 90.88 99 ASP A C 1
ATOM 781 O O . ASP A 1 99 ? -34.429 8.558 -1.298 1.00 90.88 99 ASP A O 1
ATOM 785 N N . GLY A 1 100 ? -35.255 6.638 -2.095 1.00 94.00 100 GLY A N 1
ATOM 786 C CA . GLY A 1 100 ? -34.697 6.777 -3.429 1.00 94.00 100 GLY A CA 1
ATOM 787 C C . GLY A 1 100 ? -35.300 5.778 -4.394 1.00 94.00 100 GLY A C 1
ATOM 788 O O . GLY A 1 100 ? -36.426 5.310 -4.227 1.00 94.00 100 GLY A O 1
ATOM 789 N N . THR A 1 101 ? -34.562 5.498 -5.451 1.00 95.69 101 THR A N 1
ATOM 790 C CA . THR A 1 101 ? -34.989 4.646 -6.552 1.00 95.69 101 THR A CA 1
ATOM 791 C C . THR A 1 101 ? -33.849 3.708 -6.911 1.00 95.69 101 THR A C 1
ATOM 793 O O . THR A 1 101 ? -32.753 4.152 -7.250 1.00 95.69 101 THR A O 1
ATOM 796 N N . GLU A 1 102 ? -34.092 2.405 -6.806 1.00 97.19 102 GLU A N 1
ATOM 797 C CA . GLU A 1 102 ? -33.194 1.401 -7.373 1.00 97.19 102 GLU A CA 1
ATOM 798 C C . GLU A 1 102 ? -33.478 1.282 -8.869 1.00 97.19 102 GLU A C 1
ATOM 800 O O . GLU A 1 102 ? -34.620 1.447 -9.316 1.00 97.19 102 GLU A O 1
ATOM 805 N N . ARG A 1 103 ? -32.429 1.037 -9.653 1.00 97.69 103 ARG A N 1
ATOM 806 C CA . ARG A 1 103 ? -32.536 0.929 -11.106 1.00 97.69 103 ARG A CA 1
ATOM 807 C C . ARG A 1 103 ? -31.788 -0.291 -11.608 1.00 97.69 103 ARG A C 1
ATOM 809 O O . ARG A 1 103 ? -30.653 -0.518 -11.197 1.00 97.69 103 ARG A O 1
ATOM 816 N N . LEU A 1 104 ? -32.397 -1.005 -12.546 1.00 98.50 104 LEU A N 1
ATOM 817 C CA . LEU A 1 104 ? -31.753 -2.002 -13.393 1.00 98.50 104 LEU A CA 1
ATOM 818 C C . LEU A 1 104 ? -31.502 -1.386 -14.765 1.00 98.50 104 LEU A C 1
ATOM 820 O O . LEU A 1 104 ? -32.436 -0.934 -15.426 1.00 98.50 104 LEU A O 1
ATOM 824 N N . LEU A 1 105 ? -30.244 -1.369 -15.186 1.00 98.56 105 LEU A N 1
ATOM 825 C CA . LEU A 1 105 ? -29.843 -0.946 -16.519 1.00 98.56 105 LEU A CA 1
ATOM 826 C C . LEU A 1 105 ? -29.475 -2.181 -17.334 1.00 98.56 105 LEU A C 1
ATOM 828 O O . LEU A 1 105 ? -28.735 -3.030 -16.834 1.00 98.56 105 LEU A O 1
ATOM 832 N N . ALA A 1 106 ? -29.918 -2.222 -18.588 1.00 98.75 106 ALA A N 1
ATOM 833 C CA . ALA A 1 106 ? -29.336 -3.087 -19.606 1.00 98.75 106 ALA A CA 1
ATOM 834 C C . ALA A 1 106 ? -28.514 -2.235 -20.570 1.00 98.75 106 ALA A C 1
ATOM 836 O O . ALA A 1 106 ? -29.010 -1.257 -21.138 1.00 98.75 106 ALA A O 1
ATOM 837 N N . LEU A 1 107 ? -27.253 -2.604 -20.737 1.00 98.69 107 LEU A N 1
ATOM 838 C CA . LEU A 1 107 ? -26.325 -1.988 -21.671 1.00 98.69 107 LEU A CA 1
ATOM 839 C C . LEU A 1 107 ? -26.069 -2.957 -22.819 1.00 98.69 107 LEU A C 1
ATOM 841 O O . LEU A 1 107 ? -26.005 -4.166 -22.607 1.00 98.69 107 LEU A O 1
ATOM 845 N N . ASP A 1 108 ? -25.883 -2.425 -24.015 1.00 98.06 108 ASP A N 1
ATOM 846 C CA . ASP A 1 108 ? -25.324 -3.169 -25.134 1.00 98.06 108 ASP A CA 1
ATOM 847 C C . ASP A 1 108 ? -23.886 -3.582 -24.792 1.00 98.06 108 ASP A C 1
ATOM 849 O O . ASP A 1 108 ? -23.077 -2.743 -24.387 1.00 98.06 108 ASP A O 1
ATOM 853 N N . GLU A 1 109 ? -23.569 -4.871 -24.905 1.00 96.50 109 GLU A N 1
ATOM 854 C CA . GLU A 1 109 ? -22.271 -5.392 -24.465 1.00 96.50 109 GLU A CA 1
ATOM 855 C C . GLU A 1 109 ? -21.100 -4.819 -25.268 1.00 96.50 109 GLU A C 1
ATOM 857 O O . GLU A 1 109 ? -20.037 -4.561 -24.702 1.00 96.50 109 GLU A O 1
ATOM 862 N N . GLU A 1 110 ? -21.278 -4.577 -26.566 1.00 93.44 110 GLU A N 1
ATOM 863 C CA . GLU A 1 110 ? -20.189 -4.135 -27.440 1.00 93.44 110 GLU A CA 1
ATOM 864 C C . GLU A 1 110 ? -19.943 -2.629 -27.362 1.00 93.44 110 GLU A C 1
ATOM 866 O O . GLU A 1 110 ? -18.801 -2.174 -27.433 1.00 93.44 110 GLU A O 1
ATOM 871 N N . THR A 1 111 ? -20.999 -1.839 -27.188 1.00 89.69 111 THR A N 1
ATOM 872 C CA . THR A 1 111 ? -20.923 -0.373 -27.260 1.00 89.69 111 THR A CA 1
ATOM 873 C C . THR A 1 111 ? -21.053 0.324 -25.909 1.00 89.69 111 THR A C 1
ATOM 875 O O . THR A 1 111 ? -20.689 1.495 -25.794 1.00 89.69 111 THR A O 1
ATOM 878 N N . GLY A 1 112 ? -21.593 -0.351 -24.891 1.00 96.19 112 GLY A N 1
ATOM 879 C CA . GLY A 1 112 ? -21.956 0.253 -23.609 1.00 96.19 112 GLY A CA 1
ATOM 880 C C . GLY A 1 112 ? -23.187 1.167 -23.684 1.00 96.19 112 GLY A C 1
ATOM 881 O O . GLY A 1 112 ? -23.514 1.848 -22.712 1.00 96.19 112 GLY A O 1
ATOM 882 N N . ALA A 1 113 ? -23.887 1.225 -24.821 1.00 90.75 113 ALA A N 1
ATOM 883 C CA . ALA A 1 113 ? -25.086 2.042 -24.951 1.00 90.75 113 ALA A CA 1
ATOM 884 C C . ALA A 1 113 ? -26.189 1.533 -24.014 1.00 90.75 113 ALA A C 1
ATOM 886 O O . ALA A 1 113 ? -26.476 0.340 -23.976 1.00 90.75 113 ALA A O 1
ATOM 887 N N . VAL A 1 114 ? -26.839 2.437 -23.279 1.00 97.75 114 VAL A N 1
ATOM 888 C CA . VAL A 1 114 ? -28.009 2.077 -22.467 1.00 97.75 114 VAL A CA 1
ATOM 889 C C . VAL A 1 114 ? -29.146 1.679 -23.408 1.00 97.75 114 VAL A C 1
ATOM 891 O O . VAL A 1 114 ? -29.647 2.519 -24.154 1.00 97.75 114 VAL A O 1
ATOM 894 N N . LEU A 1 115 ? -29.550 0.410 -23.360 1.00 96.38 115 LEU A N 1
ATOM 895 C CA . LEU A 1 115 ? -30.676 -0.122 -24.127 1.00 96.38 115 LEU A CA 1
ATOM 896 C C . LEU A 1 115 ? -31.995 0.241 -23.452 1.00 96.38 115 LEU A C 1
ATOM 898 O O . LEU A 1 115 ? -32.906 0.766 -24.089 1.00 96.38 115 LEU A O 1
ATOM 902 N N . TRP A 1 116 ? -32.070 0.010 -22.143 1.00 98.50 116 TRP A N 1
ATOM 903 C CA . TRP A 1 116 ? -33.211 0.380 -21.319 1.00 98.50 116 TRP A CA 1
ATOM 904 C C . TRP A 1 116 ? -32.804 0.551 -19.854 1.00 98.50 116 TRP A C 1
ATOM 906 O O . TRP A 1 116 ? -31.714 0.172 -19.414 1.00 98.50 116 TRP A O 1
ATOM 916 N N . THR A 1 117 ? -33.683 1.180 -19.078 1.00 98.31 117 THR A N 1
ATOM 917 C CA . THR A 1 117 ? -33.543 1.313 -17.626 1.00 98.31 117 THR A CA 1
ATOM 918 C C . THR A 1 117 ? -34.907 1.123 -16.984 1.00 98.31 117 THR A C 1
ATOM 920 O O . THR A 1 117 ? -35.818 1.899 -17.264 1.00 98.31 117 THR A O 1
ATOM 923 N N . GLN A 1 118 ? -35.026 0.137 -16.097 1.00 98.31 118 GLN A N 1
ATOM 924 C CA . GLN A 1 118 ? -36.204 -0.054 -15.257 1.00 98.31 118 GLN A CA 1
ATOM 925 C C . GLN A 1 118 ? -35.913 0.428 -13.840 1.00 98.31 118 GLN A C 1
ATOM 927 O O . GLN A 1 118 ? -34.799 0.278 -13.340 1.00 98.31 118 GLN A O 1
ATOM 932 N N . THR A 1 119 ? -36.913 1.014 -13.187 1.00 97.31 119 THR A N 1
ATOM 933 C CA . THR A 1 119 ? -36.769 1.587 -11.849 1.00 97.31 119 THR A CA 1
ATOM 934 C C . THR A 1 119 ? -37.901 1.170 -10.916 1.00 97.31 119 THR A C 1
ATOM 936 O O . THR A 1 119 ? -39.007 0.858 -11.364 1.00 97.31 119 THR A O 1
ATOM 939 N N . TRP A 1 120 ? -37.633 1.176 -9.609 1.00 95.94 120 TRP A N 1
ATOM 940 C CA . TRP A 1 120 ? -38.653 1.048 -8.566 1.00 95.94 120 TRP A CA 1
ATOM 941 C C . TRP A 1 120 ? -38.276 1.861 -7.317 1.00 95.94 120 TRP A C 1
ATOM 943 O O . TRP A 1 120 ? -37.088 2.029 -7.014 1.00 95.94 120 TRP A O 1
ATOM 953 N N . PRO A 1 121 ? -39.266 2.383 -6.568 1.00 94.25 121 PRO A N 1
ATOM 954 C CA . PRO A 1 121 ? -39.009 3.061 -5.304 1.00 94.25 121 PRO A CA 1
ATOM 955 C C . PRO A 1 121 ? -38.340 2.126 -4.292 1.00 94.25 121 PRO A C 1
ATOM 957 O O . PRO A 1 121 ? -38.724 0.966 -4.158 1.00 94.25 121 PRO A O 1
ATOM 960 N N . ALA A 1 122 ? -37.378 2.650 -3.537 1.00 93.62 122 ALA A N 1
ATOM 961 C CA . ALA A 1 122 ? -36.713 1.924 -2.463 1.00 93.62 122 ALA A CA 1
ATOM 962 C C . ALA A 1 122 ? -36.497 2.833 -1.249 1.00 93.62 122 ALA A C 1
ATOM 964 O O . ALA A 1 122 ? -36.120 3.998 -1.383 1.00 93.62 122 ALA A O 1
ATOM 965 N N . ALA A 1 123 ? -36.718 2.288 -0.052 1.00 90.06 123 ALA A N 1
ATOM 966 C CA . ALA A 1 123 ? -36.496 2.986 1.209 1.00 90.06 123 ALA A CA 1
ATOM 967 C C . ALA A 1 123 ? -35.372 2.303 1.992 1.00 90.06 123 ALA A C 1
ATOM 969 O O . ALA A 1 123 ? -35.527 1.181 2.471 1.00 90.06 123 ALA A O 1
ATOM 970 N N . TYR A 1 124 ? -34.241 2.987 2.176 1.00 91.25 124 TYR A N 1
ATOM 971 C CA . TYR A 1 124 ? -33.079 2.440 2.890 1.00 91.25 124 TYR A CA 1
ATOM 972 C C . TYR A 1 124 ? -33.092 2.740 4.395 1.00 91.25 124 TYR A C 1
ATOM 974 O O . TYR A 1 124 ? -32.057 2.707 5.052 1.00 91.25 124 TYR A O 1
ATOM 982 N N . ARG A 1 125 ? -34.277 2.974 4.971 1.00 87.12 125 ARG A N 1
ATOM 983 C CA . ARG A 1 125 ? -34.485 3.358 6.383 1.00 87.12 125 ARG A CA 1
ATOM 984 C C . ARG A 1 125 ? -33.896 2.371 7.396 1.00 87.12 125 ARG A C 1
ATOM 986 O O . ARG A 1 125 ? -33.455 2.789 8.461 1.00 87.12 125 ARG A O 1
ATOM 993 N N . ASN A 1 126 ? -33.895 1.081 7.060 1.00 85.94 126 ASN A N 1
ATOM 994 C CA . ASN A 1 126 ? -33.385 0.004 7.918 1.00 85.94 126 ASN A CA 1
ATOM 995 C C . ASN A 1 126 ? -31.941 -0.399 7.582 1.00 85.94 126 ASN A C 1
ATOM 997 O O . ASN A 1 126 ? -31.337 -1.202 8.291 1.00 85.94 126 ASN A O 1
ATOM 1001 N N . ILE A 1 127 ? -31.368 0.176 6.522 1.00 89.88 127 ILE A N 1
ATOM 1002 C CA . ILE A 1 127 ? -29.975 -0.033 6.146 1.00 89.88 127 ILE A CA 1
ATOM 1003 C C . ILE A 1 127 ? -29.132 1.011 6.874 1.00 89.88 127 ILE A C 1
ATOM 1005 O O . ILE A 1 127 ? -29.449 2.199 6.898 1.00 89.88 127 ILE A O 1
ATOM 1009 N N . SER A 1 128 ? -28.012 0.581 7.449 1.00 86.94 128 SER A N 1
ATOM 1010 C CA . SER A 1 128 ? -27.036 1.490 8.043 1.00 86.94 128 SER A CA 1
ATOM 1011 C C . SER A 1 128 ? -26.654 2.585 7.047 1.00 86.94 128 SER A C 1
ATOM 1013 O O . SER A 1 128 ? -26.198 2.293 5.940 1.00 86.94 128 SER A O 1
ATOM 1015 N N . TRP A 1 129 ? -26.767 3.849 7.461 1.00 80.50 129 TRP A N 1
ATOM 1016 C CA . TRP A 1 129 ? -26.457 5.019 6.628 1.00 80.50 129 TRP A CA 1
ATOM 1017 C C . TRP A 1 129 ? -25.061 4.970 5.993 1.00 80.50 129 TRP A C 1
ATOM 1019 O O . TRP A 1 129 ? -24.832 5.518 4.917 1.00 80.50 129 TRP A O 1
ATOM 1029 N N . LYS A 1 130 ? -24.119 4.256 6.622 1.00 78.50 130 LYS A N 1
ATOM 1030 C CA . LYS A 1 130 ? -22.768 4.043 6.090 1.00 78.50 130 LYS A CA 1
ATOM 1031 C C . LYS A 1 130 ? -22.773 3.186 4.820 1.00 78.50 130 LYS A C 1
ATOM 1033 O O . LYS A 1 130 ? -21.989 3.448 3.914 1.00 78.50 130 LYS A O 1
ATOM 1038 N N . PHE A 1 131 ? -23.683 2.226 4.721 1.00 83.88 131 PHE A N 1
ATOM 1039 C CA . PHE A 1 131 ? -23.744 1.247 3.636 1.00 83.88 131 PHE A CA 1
ATOM 1040 C C . PHE A 1 131 ? -24.939 1.450 2.706 1.00 83.88 131 PHE A C 1
ATOM 1042 O O . PHE A 1 131 ? -25.151 0.659 1.796 1.00 83.88 131 PHE A O 1
ATOM 1049 N N . ALA A 1 132 ? -25.724 2.504 2.875 1.00 87.50 132 ALA A N 1
ATOM 1050 C CA . ALA A 1 132 ? -26.885 2.803 2.044 1.00 87.50 132 ALA A CA 1
ATOM 1051 C C . ALA A 1 132 ? -26.513 3.417 0.680 1.00 87.50 132 ALA A C 1
ATOM 1053 O O . ALA A 1 132 ? -26.980 4.489 0.317 1.00 87.50 132 ALA A O 1
ATOM 1054 N N . ASN A 1 133 ? -25.641 2.731 -0.062 1.00 86.38 133 ASN A N 1
ATOM 1055 C CA . ASN A 1 133 ? -25.063 3.223 -1.311 1.00 86.38 133 ASN A CA 1
ATOM 1056 C C . ASN A 1 133 ? -25.576 2.485 -2.562 1.00 86.38 133 ASN A C 1
ATOM 1058 O O . ASN A 1 133 ? -25.023 2.725 -3.621 1.00 86.38 133 ASN A O 1
ATOM 1062 N N . GLY A 1 134 ? -26.583 1.606 -2.463 1.00 92.19 134 GLY A N 1
ATOM 1063 C CA . GLY A 1 134 ? -27.252 0.956 -3.610 1.00 92.19 134 GLY A CA 1
ATOM 1064 C C . GLY A 1 134 ? -27.232 -0.583 -3.615 1.00 92.19 134 GLY A C 1
ATOM 1065 O O . GLY A 1 134 ? -26.589 -1.165 -2.747 1.00 92.19 134 GLY A O 1
ATOM 1066 N N . PRO A 1 135 ? -27.912 -1.269 -4.552 1.00 95.06 135 PRO A N 1
ATOM 1067 C CA . PRO A 1 135 ? -28.107 -2.731 -4.578 1.00 95.06 135 PRO A CA 1
ATOM 1068 C C . PRO A 1 135 ? -26.838 -3.573 -4.383 1.00 95.06 135 PRO A C 1
ATOM 1070 O O . PRO A 1 135 ? -25.743 -3.112 -4.707 1.00 95.06 135 PRO A O 1
ATOM 1073 N N . ARG A 1 136 ? -26.962 -4.796 -3.836 1.00 92.56 136 ARG A N 1
ATOM 1074 C CA . ARG A 1 136 ? -25.810 -5.635 -3.422 1.00 92.56 136 ARG A CA 1
ATOM 1075 C C . ARG A 1 136 ? -25.532 -6.836 -4.310 1.00 92.56 136 ARG A C 1
ATOM 1077 O O . ARG A 1 136 ? -24.400 -7.305 -4.351 1.00 92.56 136 ARG A O 1
ATOM 1084 N N . THR A 1 137 ? -26.543 -7.338 -4.993 1.00 91.94 137 THR A N 1
ATOM 1085 C CA . THR A 1 137 ? -26.495 -8.616 -5.701 1.00 91.94 137 THR A CA 1
ATOM 1086 C C . THR A 1 137 ? -26.546 -8.384 -7.196 1.00 91.94 137 THR A C 1
ATOM 1088 O O . THR A 1 137 ? -27.284 -7.506 -7.635 1.00 91.94 137 THR A O 1
ATOM 1091 N N . PRO A 1 138 ? -25.778 -9.132 -8.002 1.00 95.44 138 PRO A N 1
ATOM 1092 C CA . PRO A 1 138 ? -25.975 -9.082 -9.439 1.00 95.44 138 PRO A CA 1
ATOM 1093 C C . PRO A 1 138 ? -27.367 -9.628 -9.805 1.00 95.44 138 PRO A C 1
ATOM 1095 O O . PRO A 1 138 ? -27.900 -10.489 -9.090 1.00 95.44 138 PRO A O 1
ATOM 1098 N N . PRO A 1 139 ? -27.942 -9.164 -10.925 1.00 97.12 139 PRO A N 1
ATOM 1099 C CA . PRO A 1 139 ? -29.092 -9.817 -11.536 1.00 97.12 139 PRO A CA 1
ATOM 1100 C C . PRO A 1 139 ? -28.757 -11.260 -11.945 1.00 97.12 139 PRO A C 1
ATOM 1102 O O . PRO A 1 139 ? -27.592 -11.623 -12.109 1.00 97.12 139 PRO A O 1
ATOM 1105 N N . THR A 1 140 ? -29.788 -12.083 -12.113 1.00 98.50 140 THR A N 1
ATOM 1106 C CA . THR A 1 140 ? -29.682 -13.430 -12.692 1.00 98.50 140 THR A CA 1
ATOM 1107 C C . THR A 1 140 ? -30.461 -13.476 -13.990 1.00 98.50 140 THR A C 1
ATOM 1109 O O . THR A 1 140 ? -31.651 -13.178 -13.996 1.00 98.50 140 THR A O 1
ATOM 1112 N N . VAL A 1 141 ? -29.792 -13.823 -15.082 1.00 98.44 141 VAL A N 1
ATOM 1113 C CA . VAL A 1 141 ? -30.392 -13.931 -16.412 1.00 98.44 141 VAL A CA 1
ATOM 1114 C C . VAL A 1 141 ? -30.610 -15.404 -16.743 1.00 98.44 141 VAL A C 1
ATOM 1116 O O . VAL A 1 141 ? -29.680 -16.202 -16.659 1.00 98.44 141 VAL A O 1
ATOM 1119 N N . ASP A 1 142 ? -31.831 -15.763 -17.125 1.00 96.69 142 ASP A N 1
ATOM 1120 C CA . ASP A 1 142 ? -32.186 -17.096 -17.622 1.00 96.69 142 ASP A CA 1
ATOM 1121 C C . ASP A 1 142 ? -33.018 -16.920 -18.893 1.00 96.69 142 ASP A C 1
ATOM 1123 O O . ASP A 1 142 ? -34.173 -16.492 -18.844 1.00 96.69 142 ASP A O 1
ATOM 1127 N N . GLY A 1 143 ? -32.400 -17.187 -20.045 1.00 92.75 143 GLY A N 1
ATOM 1128 C CA . GLY A 1 143 ? -33.035 -17.013 -21.349 1.00 92.75 143 GLY A CA 1
ATOM 1129 C C . GLY A 1 143 ? -33.493 -15.574 -21.605 1.00 92.75 143 GLY A C 1
ATOM 1130 O O . GLY A 1 143 ? -32.680 -14.660 -21.717 1.00 92.75 143 GLY A O 1
ATOM 1131 N N . ASP A 1 144 ? -34.805 -15.389 -21.736 1.00 95.94 144 ASP A N 1
ATOM 1132 C CA . ASP A 1 144 ? -35.474 -14.119 -22.032 1.00 95.94 144 ASP A CA 1
ATOM 1133 C C . ASP A 1 144 ? -35.912 -13.351 -20.769 1.00 95.94 144 ASP A C 1
ATOM 1135 O O . ASP A 1 144 ? -36.670 -12.381 -20.860 1.00 95.94 144 ASP A O 1
ATOM 1139 N N . ARG A 1 145 ? -35.449 -13.766 -19.582 1.00 98.00 145 ARG A N 1
ATOM 1140 C CA . ARG A 1 145 ? -35.792 -13.140 -18.299 1.00 98.00 145 ARG A CA 1
ATOM 1141 C C . ARG A 1 145 ? -34.571 -12.704 -17.512 1.00 98.00 145 ARG A C 1
ATOM 1143 O O . ARG A 1 145 ? -33.544 -13.379 -17.488 1.00 98.00 145 ARG A O 1
ATOM 1150 N N . VAL A 1 146 ? -34.729 -11.593 -16.799 1.00 98.62 146 VAL A N 1
ATOM 1151 C CA . VAL A 1 146 ? -33.790 -11.118 -15.785 1.00 98.62 146 VAL A CA 1
ATOM 1152 C C . VAL A 1 146 ? -34.491 -11.009 -14.433 1.00 98.62 146 VAL A C 1
ATOM 1154 O O . VAL A 1 146 ? -35.526 -10.356 -14.297 1.00 98.62 146 VAL A O 1
ATOM 1157 N N . TYR A 1 147 ? -33.909 -11.657 -13.428 1.00 98.75 147 TYR A N 1
ATOM 1158 C CA . TYR A 1 147 ? -34.391 -11.700 -12.053 1.00 98.75 147 TYR A CA 1
ATOM 1159 C C . TYR A 1 147 ? -33.509 -10.843 -11.155 1.00 98.75 147 TYR A C 1
ATOM 1161 O O . TYR A 1 147 ? -32.279 -10.958 -11.161 1.00 98.75 147 TYR A O 1
ATOM 1169 N N . VAL A 1 148 ? -34.142 -10.002 -10.346 1.00 98.00 148 VAL A N 1
ATOM 1170 C CA . VAL A 1 148 ? -33.474 -9.090 -9.419 1.00 98.00 148 VAL A CA 1
ATOM 1171 C C . VAL A 1 148 ? -34.046 -9.247 -8.022 1.00 98.00 148 VAL A C 1
ATOM 1173 O O . VAL A 1 148 ? -35.252 -9.402 -7.853 1.00 98.00 148 VAL A O 1
ATOM 1176 N N . LEU A 1 149 ? -33.166 -9.129 -7.028 1.00 97.06 149 LEU A N 1
ATOM 1177 C CA . LEU A 1 149 ? -33.531 -8.852 -5.645 1.00 97.06 149 LEU A CA 1
ATOM 1178 C C . LEU A 1 149 ? -32.879 -7.533 -5.215 1.00 97.06 149 LEU A C 1
ATOM 1180 O O . LEU A 1 149 ? -31.659 -7.453 -5.074 1.00 97.06 149 LEU A O 1
ATOM 1184 N N . GLY A 1 150 ? -33.695 -6.498 -5.034 1.00 95.88 150 GLY A N 1
ATOM 1185 C CA . GLY A 1 150 ? -33.263 -5.184 -4.562 1.00 95.88 150 GLY A CA 1
ATOM 1186 C C . GLY A 1 150 ? -32.792 -5.204 -3.106 1.00 95.88 150 GLY A C 1
ATOM 1187 O O . GLY A 1 150 ? -33.197 -6.063 -2.320 1.00 95.88 150 GLY A O 1
ATOM 1188 N N . ALA A 1 151 ? -31.984 -4.223 -2.687 1.00 95.06 151 ALA A N 1
ATOM 1189 C CA . ALA A 1 151 ? -31.468 -4.182 -1.311 1.00 95.06 151 ALA A CA 1
ATOM 1190 C C . ALA A 1 151 ? -32.565 -3.911 -0.270 1.00 95.06 151 ALA A C 1
ATOM 1192 O O . ALA A 1 151 ? -32.369 -4.217 0.908 1.00 95.06 151 ALA A O 1
ATOM 1193 N N . ALA A 1 152 ? -33.696 -3.346 -0.706 1.00 93.00 152 ALA A N 1
ATOM 1194 C CA . ALA A 1 152 ? -34.898 -3.135 0.097 1.00 93.00 152 ALA A CA 1
ATOM 1195 C C . ALA A 1 152 ? -35.897 -4.312 0.045 1.00 93.00 152 ALA A C 1
ATOM 1197 O O . ALA A 1 152 ? -36.945 -4.222 0.673 1.00 93.00 152 ALA A O 1
ATOM 1198 N N . GLY A 1 153 ? -35.586 -5.403 -0.669 1.00 94.50 153 GLY A N 1
ATOM 1199 C CA . GLY A 1 153 ? -36.418 -6.612 -0.698 1.00 94.50 153 GLY A CA 1
ATOM 1200 C C . GLY A 1 153 ? -37.444 -6.691 -1.834 1.00 94.50 153 GLY A C 1
ATOM 1201 O O . GLY A 1 153 ? -38.316 -7.554 -1.794 1.00 94.50 153 GLY A O 1
ATOM 1202 N N . MET A 1 154 ? -37.365 -5.829 -2.849 1.00 96.56 154 MET A N 1
ATOM 1203 C CA . MET A 1 154 ? -38.186 -5.969 -4.056 1.00 96.56 154 MET A CA 1
ATOM 1204 C C . MET A 1 154 ? -37.635 -7.092 -4.942 1.00 96.56 154 MET A C 1
ATOM 1206 O O . MET A 1 154 ? -36.488 -7.006 -5.389 1.00 96.56 154 MET A O 1
ATOM 1210 N N . ILE A 1 155 ? -38.439 -8.120 -5.212 1.00 97.69 155 ILE A N 1
ATOM 1211 C CA . ILE A 1 155 ? -38.141 -9.140 -6.224 1.00 97.69 155 ILE A CA 1
ATOM 1212 C C . ILE A 1 155 ? -38.765 -8.679 -7.534 1.00 97.69 155 ILE A C 1
ATOM 1214 O O . ILE A 1 155 ? -39.899 -8.202 -7.560 1.00 97.69 155 ILE A O 1
ATOM 1218 N N . SER A 1 156 ? -38.031 -8.778 -8.633 1.00 97.75 156 SER A N 1
ATOM 1219 C CA . SER A 1 156 ? -38.541 -8.411 -9.953 1.00 97.75 156 SER A CA 1
ATOM 1220 C C . SER A 1 156 ? -38.107 -9.420 -10.997 1.00 97.75 156 SER A C 1
ATOM 1222 O O . SER A 1 156 ? -36.930 -9.770 -11.057 1.00 97.75 156 SER A O 1
ATOM 1224 N N . CYS A 1 157 ? -39.053 -9.832 -11.834 1.00 98.50 157 CYS A N 1
ATOM 1225 C CA . CYS A 1 157 ? -38.800 -10.518 -13.090 1.00 98.50 157 CYS A CA 1
ATOM 1226 C C . CYS A 1 157 ? -39.129 -9.566 -14.229 1.00 98.50 157 CYS A C 1
ATOM 1228 O O . CYS A 1 157 ? -40.214 -8.976 -14.271 1.00 98.50 157 CYS A O 1
ATOM 1230 N N . LEU A 1 158 ? -38.178 -9.401 -15.137 1.00 98.69 158 LEU A N 1
ATOM 1231 C CA . LEU A 1 158 ? -38.319 -8.531 -16.288 1.00 98.69 158 LEU A CA 1
ATOM 1232 C C . LEU A 1 158 ? -37.968 -9.286 -17.559 1.00 98.69 158 LEU A C 1
ATOM 1234 O O . LEU A 1 158 ? -37.152 -10.209 -17.546 1.00 98.69 158 LEU A O 1
ATOM 1238 N N . ASP A 1 159 ? -38.559 -8.855 -18.661 1.00 98.44 159 ASP A N 1
ATOM 1239 C CA . ASP A 1 159 ? -38.129 -9.253 -19.989 1.00 98.44 159 ASP A CA 1
ATOM 1240 C C . ASP A 1 159 ? -36.713 -8.713 -20.260 1.00 98.44 159 ASP A C 1
ATOM 1242 O O . ASP A 1 159 ? -36.439 -7.519 -20.110 1.00 98.44 159 ASP A O 1
ATOM 1246 N N . ALA A 1 160 ? -35.789 -9.601 -20.625 1.00 96.81 160 ALA A N 1
ATOM 1247 C CA . ALA A 1 160 ? -34.374 -9.261 -20.770 1.00 96.81 160 ALA A CA 1
ATOM 1248 C C . ALA A 1 160 ? -34.103 -8.318 -21.959 1.00 96.81 160 ALA A C 1
ATOM 1250 O O . ALA A 1 160 ? -33.134 -7.553 -21.948 1.00 96.81 160 ALA A O 1
ATOM 1251 N N . GLU A 1 161 ? -34.947 -8.357 -22.993 1.00 95.25 161 GLU A N 1
ATOM 1252 C CA . GLU A 1 161 ? -34.781 -7.550 -24.199 1.00 95.25 161 GLU A CA 1
ATOM 1253 C C . GLU A 1 161 ? -35.320 -6.130 -24.018 1.00 95.25 161 GLU A C 1
ATOM 1255 O O . GLU A 1 161 ? -34.637 -5.173 -24.387 1.00 95.25 161 GLU A O 1
ATOM 1260 N N . THR A 1 162 ? -36.507 -5.998 -23.434 1.00 96.31 162 THR A N 1
ATOM 1261 C CA . THR A 1 162 ? -37.274 -4.745 -23.369 1.00 96.31 162 THR A CA 1
ATOM 1262 C C . THR A 1 162 ? -37.197 -4.047 -22.014 1.00 96.31 162 THR A C 1
ATOM 1264 O O . THR A 1 162 ? -37.403 -2.835 -21.942 1.00 96.31 162 THR A O 1
ATOM 1267 N N . GLY A 1 163 ? -36.902 -4.789 -20.943 1.00 97.19 163 GLY A N 1
ATOM 1268 C CA . GLY A 1 163 ? -36.958 -4.296 -19.569 1.00 97.19 163 GLY A CA 1
ATOM 1269 C C . GLY A 1 163 ? -38.376 -4.191 -19.009 1.00 97.19 163 GLY A C 1
ATOM 1270 O O . GLY A 1 163 ? -38.551 -3.638 -17.924 1.00 97.19 163 GLY A O 1
ATOM 1271 N N . GLU A 1 164 ? -39.391 -4.697 -19.719 1.00 97.62 164 GLU A N 1
ATOM 1272 C CA . GLU A 1 164 ? -40.764 -4.719 -19.219 1.00 97.62 164 GLU A CA 1
ATOM 1273 C C . GLU A 1 164 ? -40.880 -5.631 -17.996 1.00 97.62 164 GLU A C 1
ATOM 1275 O O . GLU A 1 164 ? -40.393 -6.761 -17.979 1.00 97.62 164 GLU A O 1
ATOM 1280 N N . VAL A 1 165 ? -41.542 -5.131 -16.954 1.00 98.25 165 VAL A N 1
ATOM 1281 C CA . VAL A 1 165 ? -41.813 -5.904 -15.743 1.00 98.25 165 VAL A CA 1
ATOM 1282 C C . VAL A 1 165 ? -42.853 -6.980 -16.051 1.00 98.25 165 VAL A C 1
ATOM 1284 O O . VAL A 1 165 ? -43.980 -6.663 -16.428 1.00 98.25 165 VAL A O 1
ATOM 1287 N N . VAL A 1 166 ? -42.487 -8.244 -15.834 1.00 98.19 166 VAL A N 1
ATOM 1288 C CA . VAL A 1 166 ? -43.390 -9.396 -15.968 1.00 98.19 166 VAL A CA 1
ATOM 1289 C C . VAL A 1 166 ? -44.173 -9.589 -14.673 1.00 98.19 166 VAL A C 1
ATOM 1291 O O . VAL A 1 166 ? -45.400 -9.660 -14.689 1.00 98.19 166 VAL A O 1
ATOM 1294 N N . TRP A 1 167 ? -43.465 -9.625 -13.544 1.00 98.31 167 TRP A N 1
ATOM 1295 C CA . TRP A 1 167 ? -44.049 -9.694 -12.208 1.00 98.31 167 TRP A CA 1
ATOM 1296 C C . TRP A 1 167 ? -43.083 -9.118 -11.165 1.00 98.31 167 TRP A C 1
ATOM 1298 O O . TRP A 1 167 ? -41.869 -9.035 -11.385 1.00 98.31 167 TRP A O 1
ATOM 1308 N N . GLN A 1 168 ? -43.631 -8.696 -10.024 1.00 97.75 168 GLN A N 1
ATOM 1309 C CA . GLN A 1 168 ? -42.886 -8.163 -8.882 1.00 97.75 168 GLN A CA 1
ATOM 1310 C C . GLN A 1 168 ? -43.505 -8.638 -7.574 1.00 97.75 168 GLN A C 1
ATOM 1312 O O . GLN A 1 168 ? -44.721 -8.782 -7.494 1.00 97.75 168 GLN A O 1
ATOM 1317 N N . VAL A 1 169 ? -42.657 -8.825 -6.565 1.00 97.50 169 VAL A N 1
ATOM 1318 C CA . VAL A 1 169 ? -43.053 -9.220 -5.208 1.00 97.50 169 VAL A CA 1
ATOM 1319 C C . VAL A 1 169 ? -42.359 -8.294 -4.217 1.00 97.50 169 VAL A C 1
ATOM 1321 O O . VAL A 1 169 ? -41.127 -8.197 -4.193 1.00 97.50 169 VAL A O 1
ATOM 1324 N N . ASP A 1 170 ? -43.144 -7.624 -3.377 1.00 95.56 170 ASP A N 1
ATOM 1325 C CA . ASP A 1 170 ? -42.628 -6.858 -2.241 1.00 95.56 170 ASP A CA 1
ATOM 1326 C C . ASP A 1 170 ? -42.555 -7.783 -1.025 1.00 95.56 170 ASP A C 1
ATOM 1328 O O . ASP A 1 170 ? -43.564 -8.110 -0.396 1.00 95.56 170 ASP A O 1
ATOM 1332 N N . THR A 1 171 ? -41.341 -8.206 -0.675 1.00 95.31 171 THR A N 1
ATOM 1333 C CA . THR A 1 171 ? -41.136 -9.169 0.416 1.00 95.31 171 THR A CA 1
ATOM 1334 C C . THR A 1 171 ? -41.563 -8.644 1.786 1.00 95.31 171 THR A C 1
ATOM 1336 O O . THR A 1 171 ? -41.985 -9.429 2.638 1.00 95.31 171 THR A O 1
ATOM 1339 N N . ALA A 1 172 ? -41.512 -7.331 2.020 1.00 92.44 172 ALA A N 1
ATOM 1340 C CA . ALA A 1 172 ? -41.992 -6.753 3.270 1.00 92.44 172 ALA A CA 1
ATOM 1341 C C . ALA A 1 172 ? -43.524 -6.797 3.337 1.00 92.44 172 ALA A C 1
ATOM 1343 O O . ALA A 1 172 ? -44.084 -7.113 4.388 1.00 92.44 172 ALA A O 1
ATOM 1344 N N . ALA A 1 173 ? -44.200 -6.513 2.221 1.00 93.62 173 ALA A N 1
ATOM 1345 C CA . ALA A 1 173 ? -45.659 -6.521 2.148 1.00 93.62 173 ALA A CA 1
ATOM 1346 C C . ALA A 1 173 ? -46.252 -7.939 2.162 1.00 93.62 173 ALA A C 1
ATOM 1348 O O . ALA A 1 173 ? -47.250 -8.175 2.841 1.00 93.62 173 ALA A O 1
ATOM 1349 N N . GLU A 1 174 ? -45.648 -8.873 1.428 1.00 95.38 174 GLU A N 1
ATOM 1350 C CA . GLU A 1 174 ? -46.207 -10.214 1.211 1.00 95.38 174 GLU A CA 1
ATOM 1351 C C . GLU A 1 174 ? -45.754 -11.237 2.256 1.00 95.38 174 GLU A C 1
ATOM 1353 O O . GLU A 1 174 ? -46.518 -12.131 2.617 1.00 95.38 174 GLU A O 1
ATOM 1358 N N . TYR A 1 175 ? -44.539 -11.079 2.791 1.00 95.62 175 TYR A N 1
ATOM 1359 C CA . TYR A 1 175 ? -43.920 -12.051 3.700 1.00 95.62 175 TYR A CA 1
ATOM 1360 C C . TYR A 1 175 ? -43.556 -11.473 5.070 1.00 95.62 175 TYR A C 1
ATOM 1362 O O . TYR A 1 175 ? -42.991 -12.181 5.904 1.00 95.62 175 TYR A O 1
ATOM 1370 N N . GLY A 1 176 ? -43.824 -10.187 5.319 1.00 92.69 176 GLY A N 1
ATOM 1371 C CA . GLY A 1 176 ? -43.400 -9.525 6.555 1.00 92.69 176 GLY A CA 1
ATOM 1372 C C . GLY A 1 176 ? -41.877 -9.477 6.720 1.00 92.69 176 GLY A C 1
ATOM 1373 O O . GLY A 1 176 ? -41.383 -9.420 7.847 1.00 92.69 176 GLY A O 1
ATOM 1374 N N . ALA A 1 177 ? -41.123 -9.538 5.617 1.00 93.06 177 ALA A N 1
ATOM 1375 C CA . ALA A 1 177 ? -39.668 -9.569 5.654 1.00 93.06 177 ALA A CA 1
ATOM 1376 C C . ALA A 1 177 ? -39.082 -8.280 6.247 1.00 93.06 177 ALA A C 1
ATOM 1378 O O . ALA A 1 177 ? -39.540 -7.166 5.979 1.00 93.06 177 ALA A O 1
ATOM 1379 N N . THR A 1 178 ? -38.018 -8.430 7.038 1.00 88.12 178 THR A N 1
ATOM 1380 C CA . THR A 1 178 ? -37.261 -7.297 7.583 1.00 88.12 178 THR A CA 1
ATOM 1381 C C . THR A 1 178 ? -35.967 -7.106 6.804 1.00 88.12 178 THR A C 1
ATOM 1383 O O . THR A 1 178 ? -35.155 -8.021 6.700 1.00 88.12 178 THR A O 1
ATOM 1386 N N . VAL A 1 179 ? -35.741 -5.889 6.304 1.00 90.25 179 VAL A N 1
ATOM 1387 C CA . VAL A 1 179 ? -34.499 -5.530 5.605 1.00 90.25 179 VAL A CA 1
ATOM 1388 C C . VAL A 1 179 ? -33.309 -5.578 6.580 1.00 90.25 179 VAL A C 1
ATOM 1390 O O . VAL A 1 179 ? -33.326 -4.842 7.573 1.00 90.25 179 VAL A O 1
ATOM 1393 N N . PRO A 1 180 ? -32.264 -6.390 6.312 1.00 90.44 180 PRO A N 1
ATOM 1394 C CA . PRO A 1 180 ? -31.081 -6.470 7.166 1.00 90.44 180 PRO A CA 1
ATOM 1395 C C . PRO A 1 180 ? -30.302 -5.150 7.237 1.00 90.44 180 PRO A C 1
ATOM 1397 O O . PRO A 1 180 ? -30.342 -4.333 6.316 1.00 90.44 180 PRO A O 1
ATOM 1400 N N . VAL A 1 181 ? -29.495 -4.971 8.288 1.00 89.75 181 VAL A N 1
ATOM 1401 C CA . VAL A 1 181 ? -28.749 -3.718 8.534 1.00 89.75 181 VAL A CA 1
ATOM 1402 C C . VAL A 1 181 ? -27.746 -3.362 7.424 1.00 89.75 181 VAL A C 1
ATOM 1404 O O . VAL A 1 181 ? -27.412 -2.187 7.244 1.00 89.75 181 VAL A O 1
ATOM 1407 N N . TYR A 1 182 ? -27.279 -4.346 6.649 1.00 89.81 182 TYR A N 1
ATOM 1408 C CA . TYR A 1 182 ? -26.424 -4.128 5.475 1.00 89.81 182 TYR A CA 1
ATOM 1409 C C . TYR A 1 182 ? -27.178 -4.215 4.137 1.00 89.81 182 TYR A C 1
ATOM 1411 O O . TYR A 1 182 ? -26.548 -4.086 3.086 1.00 89.81 182 TYR A O 1
ATOM 1419 N N . GLY A 1 183 ? -28.509 -4.327 4.158 1.00 92.19 183 GLY A N 1
ATOM 1420 C CA . GLY A 1 183 ? -29.367 -4.574 2.996 1.00 92.19 183 GLY A CA 1
ATOM 1421 C C . GLY A 1 183 ? -29.450 -6.054 2.626 1.00 92.19 183 GLY A C 1
ATOM 1422 O O . GLY A 1 183 ? -28.659 -6.870 3.099 1.00 92.19 183 GLY A O 1
ATOM 1423 N N . VAL A 1 184 ? -30.419 -6.402 1.782 1.00 93.69 184 VAL A N 1
ATOM 1424 C CA . VAL A 1 184 ? -30.552 -7.762 1.242 1.00 93.69 184 VAL A CA 1
ATOM 1425 C C . VAL A 1 184 ? -29.417 -8.041 0.244 1.00 93.69 184 VAL A C 1
ATOM 1427 O O . VAL A 1 184 ? -29.154 -7.214 -0.631 1.00 93.69 184 VAL A O 1
ATOM 1430 N N . SER A 1 185 ? -28.744 -9.193 0.387 1.00 93.31 185 SER A N 1
ATOM 1431 C CA . SER A 1 185 ? -27.499 -9.518 -0.342 1.00 93.31 185 SER A CA 1
ATOM 1432 C C . SER A 1 185 ? -27.451 -10.932 -0.947 1.00 93.31 185 SER A C 1
ATOM 1434 O O . SER A 1 185 ? -26.371 -11.445 -1.229 1.00 93.31 185 SER A O 1
ATOM 1436 N N . HIS A 1 186 ? -28.601 -11.570 -1.174 1.00 93.88 186 HIS A N 1
ATOM 1437 C CA . HIS A 1 186 ? -28.675 -12.909 -1.774 1.00 93.88 186 HIS A CA 1
ATOM 1438 C C . HIS A 1 186 ? -29.025 -12.826 -3.264 1.00 93.88 186 HIS A C 1
ATOM 1440 O O . HIS A 1 186 ? -30.083 -12.316 -3.619 1.00 93.88 186 HIS A O 1
ATOM 1446 N N . ALA A 1 187 ? -28.150 -13.301 -4.151 1.00 95.81 187 ALA A N 1
ATOM 1447 C CA . ALA A 1 187 ? -28.446 -13.324 -5.581 1.00 95.81 187 ALA A CA 1
ATOM 1448 C C . ALA A 1 187 ? -29.524 -14.390 -5.878 1.00 95.81 187 ALA A C 1
ATOM 1450 O O . ALA A 1 187 ? -29.291 -15.553 -5.512 1.00 95.81 187 ALA A O 1
ATOM 1451 N N . PRO A 1 188 ? -30.652 -14.035 -6.539 1.00 97.31 188 PRO A N 1
ATOM 1452 C CA . PRO A 1 188 ? -31.700 -14.990 -6.925 1.00 97.31 188 PRO A CA 1
ATOM 1453 C C . PRO A 1 188 ? -31.112 -16.164 -7.701 1.00 97.31 188 PRO A C 1
ATOM 1455 O O . PRO A 1 188 ? -30.217 -15.938 -8.500 1.00 97.31 188 PRO A O 1
ATOM 1458 N N . LEU A 1 189 ? -31.549 -17.398 -7.471 1.00 98.06 189 LEU A N 1
ATOM 1459 C CA . LEU A 1 189 ? -31.010 -18.589 -8.140 1.00 98.06 189 LEU A CA 1
ATOM 1460 C C . LEU A 1 189 ? -32.115 -19.264 -8.944 1.00 98.06 189 LEU A C 1
ATOM 1462 O O . LEU A 1 189 ? -33.177 -19.528 -8.398 1.00 98.06 189 LEU A O 1
ATOM 1466 N N . VAL A 1 190 ? -31.870 -19.565 -10.216 1.00 97.75 190 VAL A N 1
ATOM 1467 C CA . VAL A 1 190 ? -32.806 -20.346 -11.036 1.00 97.75 190 VAL A CA 1
ATOM 1468 C C . VAL A 1 190 ? -32.381 -21.811 -11.019 1.00 97.75 190 VAL A C 1
ATOM 1470 O O . VAL A 1 190 ? -31.238 -22.120 -11.349 1.00 97.75 190 VAL A O 1
ATOM 1473 N N . GLU A 1 191 ? -33.301 -22.701 -10.653 1.00 95.56 191 GLU A N 1
ATOM 1474 C CA . GLU A 1 191 ? -33.151 -24.154 -10.751 1.00 95.56 191 GLU A CA 1
ATOM 1475 C C . GLU A 1 191 ? -34.375 -24.735 -11.468 1.00 95.56 191 GLU A C 1
ATOM 1477 O O . GLU A 1 191 ? -35.474 -24.794 -10.915 1.00 95.56 191 GLU A O 1
ATOM 1482 N N . GLY A 1 192 ? -34.198 -25.134 -12.730 1.00 93.50 192 GLY A N 1
ATOM 1483 C CA . GLY A 1 192 ? -35.310 -25.571 -13.575 1.00 93.50 192 GLY A CA 1
ATOM 1484 C C . GLY A 1 192 ? -36.357 -24.466 -13.743 1.00 93.50 192 GLY A C 1
ATOM 1485 O O . GLY A 1 192 ? -36.064 -23.412 -14.315 1.00 93.50 192 GLY A O 1
ATOM 1486 N N . ASP A 1 193 ? -37.565 -24.714 -13.241 1.00 96.31 193 ASP A N 1
ATOM 1487 C CA . ASP A 1 193 ? -38.693 -23.773 -13.266 1.00 96.31 193 ASP A CA 1
ATOM 1488 C C . ASP A 1 193 ? -38.843 -22.968 -11.961 1.00 96.31 193 ASP A C 1
ATOM 1490 O O . ASP A 1 193 ? -39.715 -22.104 -11.858 1.00 96.31 193 ASP A O 1
ATOM 1494 N N . VAL A 1 194 ? -37.973 -23.209 -10.974 1.00 98.38 194 VAL A N 1
ATOM 1495 C CA . VAL A 1 194 ? -38.018 -22.560 -9.660 1.00 98.38 194 VAL A CA 1
ATOM 1496 C C . VAL A 1 194 ? -37.012 -21.412 -9.599 1.00 98.38 194 VAL A C 1
ATOM 1498 O O . VAL A 1 194 ? -35.810 -21.606 -9.779 1.00 98.38 194 VAL A O 1
ATOM 1501 N N . LEU A 1 195 ? -37.487 -20.211 -9.278 1.00 98.62 195 LEU A N 1
ATOM 1502 C CA . LEU A 1 195 ? -36.663 -19.100 -8.820 1.00 98.62 195 LEU A CA 1
ATOM 1503 C C . LEU A 1 195 ? -36.565 -19.131 -7.292 1.00 98.62 195 LEU A C 1
ATOM 1505 O O . LEU A 1 195 ? -37.523 -18.850 -6.578 1.00 98.62 195 LEU A O 1
ATOM 1509 N N . ILE A 1 196 ? -35.379 -19.423 -6.785 1.00 98.69 196 ILE A N 1
ATOM 1510 C CA . ILE A 1 196 ? -35.075 -19.521 -5.363 1.00 98.69 196 ILE A CA 1
ATOM 1511 C C . ILE A 1 196 ? -34.552 -18.174 -4.864 1.00 98.69 196 ILE A C 1
ATOM 1513 O O . ILE A 1 196 ? -33.534 -17.661 -5.343 1.00 98.69 196 ILE A O 1
ATOM 1517 N N . VAL A 1 197 ? -35.223 -17.615 -3.858 1.00 98.06 197 VAL A N 1
ATOM 1518 C CA . VAL A 1 197 ? -34.890 -16.318 -3.258 1.00 98.06 197 VAL A CA 1
ATOM 1519 C C . VAL A 1 197 ? -34.828 -16.439 -1.737 1.00 98.06 197 VAL A C 1
ATOM 1521 O O . VAL A 1 197 ? -35.694 -17.035 -1.099 1.00 98.06 197 VAL A O 1
ATOM 1524 N N . VAL A 1 198 ? -33.804 -15.840 -1.128 1.00 96.31 198 VAL A N 1
ATOM 1525 C CA . VAL A 1 198 ? -33.727 -15.696 0.332 1.00 96.31 198 VAL A CA 1
ATOM 1526 C C . VAL A 1 198 ? -34.512 -14.447 0.729 1.00 96.31 198 VAL A C 1
ATOM 1528 O O . VAL A 1 198 ? -34.014 -13.326 0.615 1.00 96.31 198 VAL A O 1
ATOM 1531 N N . VAL A 1 199 ? -35.755 -14.664 1.153 1.00 95.38 199 VAL A N 1
ATOM 1532 C CA . VAL A 1 199 ? -36.749 -13.625 1.457 1.00 95.38 199 VAL A CA 1
ATOM 1533 C C . VAL A 1 199 ? -36.581 -13.077 2.877 1.00 95.38 199 VAL A C 1
ATOM 1535 O O . VAL A 1 199 ? -36.610 -11.866 3.074 1.00 95.38 199 VAL A O 1
ATOM 1538 N N . GLY A 1 200 ? -36.360 -13.944 3.871 1.00 93.00 200 GLY A N 1
ATOM 1539 C CA . GLY A 1 200 ? -36.254 -13.529 5.278 1.00 93.00 200 GLY A CA 1
ATOM 1540 C C . GLY A 1 200 ? -37.581 -13.111 5.921 1.00 93.00 200 GLY A C 1
ATOM 1541 O O . GLY A 1 200 ? -37.587 -12.207 6.757 1.00 93.00 200 GLY A O 1
ATOM 1542 N N . GLY A 1 201 ? -38.689 -13.732 5.510 1.00 91.00 201 GLY A N 1
ATOM 1543 C CA . GLY A 1 201 ? -40.039 -13.470 6.015 1.00 91.00 201 GLY A CA 1
ATOM 1544 C C . GLY A 1 201 ? -40.599 -14.563 6.932 1.00 91.00 201 GLY A C 1
ATOM 1545 O O . GLY A 1 201 ? -39.971 -15.600 7.165 1.00 91.00 201 GLY A O 1
ATOM 1546 N N . GLU A 1 202 ? -41.812 -14.336 7.437 1.00 87.12 202 GLU A N 1
ATOM 1547 C CA . GLU A 1 202 ? -42.504 -15.192 8.410 1.00 87.12 202 GLU A CA 1
ATOM 1548 C C . GLU A 1 202 ? -43.925 -15.598 7.953 1.00 87.12 202 GLU A C 1
ATOM 1550 O O . GLU A 1 202 ? -44.588 -14.837 7.245 1.00 87.12 202 GLU A O 1
ATOM 1555 N N . PRO A 1 203 ? -44.446 -16.761 8.406 1.00 87.88 203 PRO A N 1
ATOM 1556 C CA . PRO A 1 203 ? -43.708 -17.890 8.976 1.00 87.88 203 PRO A CA 1
ATOM 1557 C C . PRO A 1 203 ? -43.002 -18.699 7.873 1.00 87.88 203 PRO A C 1
ATOM 1559 O O . PRO A 1 203 ? -43.458 -18.731 6.726 1.00 87.88 203 PRO A O 1
ATOM 1562 N N . ASP A 1 204 ? -41.894 -19.350 8.238 1.00 89.50 204 ASP A N 1
ATOM 1563 C CA . ASP A 1 204 ? -41.148 -20.315 7.409 1.00 89.50 204 ASP A CA 1
ATOM 1564 C C . ASP A 1 204 ? -40.732 -19.829 6.009 1.00 89.50 204 ASP A C 1
ATOM 1566 O O . ASP A 1 204 ? -40.517 -20.632 5.105 1.00 89.50 204 ASP A O 1
ATOM 1570 N N . ALA A 1 205 ? -40.617 -18.512 5.815 1.00 95.00 205 ALA A N 1
ATOM 1571 C CA . ALA A 1 205 ? -40.298 -17.881 4.536 1.00 95.00 205 ALA A CA 1
ATOM 1572 C C . ALA A 1 205 ? -38.894 -17.265 4.538 1.00 95.00 205 ALA A C 1
ATOM 1574 O O . ALA A 1 205 ? -38.655 -16.198 3.967 1.00 95.00 205 ALA A O 1
ATOM 1575 N N . LYS A 1 206 ? -37.927 -17.927 5.186 1.00 95.56 206 LYS A N 1
ATOM 1576 C CA . LYS A 1 206 ? -36.526 -17.501 5.095 1.00 95.56 206 LYS A CA 1
ATOM 1577 C C . LYS A 1 206 ? -35.998 -17.712 3.678 1.00 95.56 206 LYS A C 1
ATOM 1579 O O . LYS A 1 206 ? -35.342 -16.818 3.147 1.00 95.56 206 LYS A O 1
ATOM 1584 N N . VAL A 1 207 ? -36.315 -18.855 3.071 1.00 97.31 207 VAL A N 1
ATOM 1585 C CA . VAL A 1 207 ? -36.045 -19.173 1.662 1.00 97.31 207 VAL A CA 1
ATOM 1586 C C . VAL A 1 207 ? -37.364 -19.532 0.992 1.00 97.31 207 VAL A C 1
ATOM 1588 O O . VAL A 1 207 ? -38.148 -20.290 1.556 1.00 97.31 207 VAL A O 1
ATOM 1591 N N . VAL A 1 208 ? -37.614 -18.988 -0.193 1.00 98.38 208 VAL A N 1
ATOM 1592 C CA . VAL A 1 208 ? -38.851 -19.209 -0.947 1.00 98.38 208 VAL A CA 1
ATOM 1593 C C . VAL A 1 208 ? -38.494 -19.573 -2.383 1.00 98.38 208 VAL A C 1
ATOM 1595 O O . VAL A 1 208 ? -37.634 -18.933 -2.993 1.00 98.38 208 VAL A O 1
ATOM 1598 N N . GLY A 1 209 ? -39.128 -20.621 -2.897 1.00 98.38 209 GLY A N 1
ATOM 1599 C CA . GLY A 1 209 ? -39.119 -20.984 -4.305 1.00 98.38 209 GLY A CA 1
ATOM 1600 C C . GLY A 1 209 ? -40.364 -20.429 -4.981 1.00 98.38 209 GLY A C 1
ATOM 1601 O O . GLY A 1 209 ? -41.482 -20.737 -4.571 1.00 98.38 209 GLY A O 1
ATOM 1602 N N . PHE A 1 210 ? -40.166 -19.625 -6.014 1.00 98.69 210 PHE A N 1
ATOM 1603 C CA . PHE A 1 210 ? -41.217 -19.067 -6.855 1.00 98.69 210 PHE A CA 1
ATOM 1604 C C . PHE A 1 210 ? -41.232 -19.776 -8.205 1.00 98.69 210 PHE A C 1
ATOM 1606 O O . PHE A 1 210 ? -40.186 -20.191 -8.697 1.00 98.69 210 PHE A O 1
ATOM 1613 N N . ASP A 1 211 ? -42.389 -19.868 -8.842 1.00 98.38 211 ASP A N 1
ATOM 1614 C CA . ASP A 1 211 ? -42.465 -20.150 -10.267 1.00 98.38 211 ASP A CA 1
ATOM 1615 C C . ASP A 1 211 ? -41.782 -18.995 -11.002 1.00 98.38 211 ASP A C 1
ATOM 1617 O O . ASP A 1 211 ? -42.158 -17.827 -10.858 1.00 98.38 211 ASP A O 1
ATOM 1621 N N . LYS A 1 212 ? -40.733 -19.304 -11.767 1.00 97.19 212 LYS A N 1
ATOM 1622 C CA . LYS A 1 212 ? -39.911 -18.266 -12.397 1.00 97.19 212 LYS A CA 1
ATOM 1623 C C . LYS A 1 212 ? -40.695 -17.436 -13.424 1.00 97.19 212 LYS A C 1
ATOM 1625 O O . LYS A 1 212 ? -40.371 -16.275 -13.671 1.00 97.19 212 LYS A O 1
ATOM 1630 N N . VAL A 1 213 ? -41.753 -17.995 -14.012 1.00 95.75 213 VAL A N 1
ATOM 1631 C CA . VAL A 1 213 ? -42.558 -17.339 -15.047 1.00 95.75 213 VAL A CA 1
ATOM 1632 C C . VAL A 1 213 ? -43.659 -16.481 -14.439 1.00 95.75 213 VAL A C 1
ATOM 1634 O O . VAL A 1 213 ? -43.868 -15.367 -14.917 1.00 95.75 213 VAL A O 1
ATOM 1637 N N . THR A 1 214 ? -44.361 -16.971 -13.418 1.00 96.38 214 THR A N 1
ATOM 1638 C CA . THR A 1 214 ? -45.546 -16.296 -12.861 1.00 96.38 214 THR A CA 1
ATOM 1639 C C . THR A 1 214 ? -45.256 -15.481 -11.605 1.00 96.38 214 THR A C 1
ATOM 1641 O O . THR A 1 214 ? -46.008 -14.554 -11.309 1.00 96.38 214 THR A O 1
ATOM 1644 N N . GLY A 1 215 ? -44.186 -15.806 -10.877 1.00 96.88 215 GLY A N 1
ATOM 1645 C CA . GLY A 1 215 ? -43.890 -15.228 -9.567 1.00 96.88 215 GLY A CA 1
ATOM 1646 C C . GLY A 1 215 ? -44.747 -15.803 -8.439 1.00 96.88 215 GLY A C 1
ATOM 1647 O O . GLY A 1 215 ? -44.699 -15.289 -7.325 1.00 96.88 215 GLY A O 1
ATOM 1648 N N . GLU A 1 216 ? -45.536 -16.850 -8.697 1.00 97.25 216 GLU A N 1
ATOM 1649 C CA . GLU A 1 216 ? -46.311 -17.531 -7.660 1.00 97.25 216 GLU A CA 1
ATOM 1650 C C . GLU A 1 216 ? -45.398 -18.367 -6.761 1.00 97.25 216 GLU A C 1
ATOM 1652 O O . GLU A 1 216 ? -44.460 -19.012 -7.221 1.00 97.25 216 GLU A O 1
ATOM 1657 N N . GLU A 1 217 ? -45.675 -18.387 -5.462 1.00 97.88 217 GLU A N 1
ATOM 1658 C CA . GLU A 1 217 ? -44.943 -19.236 -4.528 1.00 97.88 217 GLU A CA 1
ATOM 1659 C C . GLU A 1 217 ? -45.220 -20.726 -4.784 1.00 97.88 217 GLU A C 1
ATOM 1661 O O . GLU A 1 217 ? -46.370 -21.167 -4.773 1.00 97.88 217 GLU A O 1
ATOM 1666 N N . LEU A 1 218 ? -44.153 -21.511 -4.939 1.00 98.19 218 LEU A N 1
ATOM 1667 C CA . LEU A 1 218 ? -44.197 -22.970 -5.050 1.00 98.19 218 LEU A CA 1
ATOM 1668 C C . LEU A 1 218 ? -43.941 -23.644 -3.702 1.00 98.19 218 LEU A C 1
ATOM 1670 O O . LEU A 1 218 ? -44.612 -24.613 -3.344 1.00 98.19 218 LEU A O 1
ATOM 1674 N N . TRP A 1 219 ? -42.964 -23.134 -2.953 1.00 98.19 219 TRP A N 1
ATOM 1675 C CA . TRP A 1 219 ? -42.607 -23.632 -1.631 1.00 98.19 219 TRP A CA 1
ATOM 1676 C C . TRP A 1 219 ? -41.902 -22.555 -0.808 1.00 98.19 219 TRP A C 1
ATOM 1678 O O . TRP A 1 219 ? -41.283 -21.635 -1.341 1.00 98.19 219 TRP A O 1
ATOM 1688 N N . ARG A 1 220 ? -41.936 -22.713 0.515 1.00 97.12 220 ARG A N 1
ATOM 1689 C CA . ARG A 1 220 ? -41.139 -21.930 1.463 1.00 97.12 220 ARG A CA 1
ATOM 1690 C C . ARG A 1 220 ? -40.453 -22.856 2.458 1.00 97.12 220 ARG A C 1
ATOM 1692 O O . ARG A 1 220 ? -40.978 -23.925 2.769 1.00 97.12 220 ARG A O 1
ATOM 1699 N N . ALA A 1 221 ? -39.280 -22.459 2.931 1.00 96.94 221 ALA A N 1
ATOM 1700 C CA . ALA A 1 221 ? -38.466 -23.249 3.834 1.00 96.94 221 ALA A CA 1
ATOM 1701 C C . ALA A 1 221 ? -37.783 -22.392 4.906 1.00 96.94 221 ALA A C 1
ATOM 1703 O O . ALA A 1 221 ? -37.338 -21.264 4.662 1.00 96.94 221 ALA A O 1
ATOM 1704 N N . LEU A 1 222 ? -37.590 -23.043 6.057 1.00 95.12 222 LEU A N 1
ATOM 1705 C CA . LEU A 1 222 ? -36.881 -22.573 7.246 1.00 95.12 222 LEU A CA 1
ATOM 1706 C C . LEU A 1 222 ? -37.565 -21.414 7.979 1.00 95.12 222 LEU A C 1
ATOM 1708 O O . LEU A 1 222 ? -37.823 -20.343 7.433 1.00 95.12 222 LEU A O 1
ATOM 1712 N N . GLU A 1 223 ? -37.734 -21.601 9.283 1.00 93.19 223 GLU A N 1
ATOM 1713 C CA . GLU A 1 223 ? -38.249 -20.580 10.189 1.00 93.19 223 GLU A CA 1
ATOM 1714 C C . GLU A 1 223 ? -37.260 -19.408 10.348 1.00 93.19 223 GLU A C 1
ATOM 1716 O O . GLU A 1 223 ? -36.029 -19.580 10.379 1.00 93.19 223 GLU A O 1
ATOM 1721 N N . MET A 1 224 ? -37.793 -18.196 10.517 1.00 89.75 224 MET A N 1
ATOM 1722 C CA . MET A 1 224 ? -37.027 -16.977 10.791 1.00 89.75 224 MET A CA 1
ATOM 1723 C C . MET A 1 224 ? -36.564 -16.893 12.261 1.00 89.75 224 MET A C 1
ATOM 1725 O O . MET A 1 224 ? -36.866 -15.964 12.997 1.00 89.75 224 MET A O 1
ATOM 1729 N N . THR A 1 225 ? -35.767 -17.865 12.711 1.00 86.06 225 THR A N 1
ATOM 1730 C CA . THR A 1 225 ? -35.203 -17.906 14.083 1.00 86.06 225 THR A CA 1
ATOM 1731 C C . THR A 1 225 ? -33.933 -17.061 14.272 1.00 86.06 225 THR A C 1
ATOM 1733 O O . THR A 1 225 ? -33.390 -16.957 15.376 1.00 86.06 225 THR A O 1
ATOM 1736 N N . SER A 1 226 ? -33.416 -16.482 13.187 1.00 87.62 226 SER A N 1
ATOM 1737 C CA . SER A 1 226 ? -32.211 -15.651 13.131 1.00 87.62 226 SER A CA 1
ATOM 1738 C C . SER A 1 226 ? -32.198 -14.837 11.839 1.00 87.62 226 SER A C 1
ATOM 1740 O O . SER A 1 226 ? -32.885 -15.211 10.891 1.00 87.62 226 SER A O 1
ATOM 1742 N N . GLU A 1 227 ? -31.328 -13.826 11.747 1.00 87.94 227 GLU A N 1
ATOM 1743 C CA . GLU A 1 227 ? -31.046 -13.150 10.472 1.00 87.94 227 GLU A CA 1
ATOM 1744 C C . GLU A 1 227 ? -30.697 -14.149 9.351 1.00 87.94 227 GLU A C 1
ATOM 1746 O O . GLU A 1 227 ? -30.123 -15.221 9.594 1.00 87.94 227 GLU A O 1
ATOM 1751 N N . THR A 1 228 ? -31.036 -13.776 8.115 1.00 91.50 228 THR A N 1
ATOM 1752 C CA . THR A 1 228 ? -30.815 -14.568 6.895 1.00 91.50 228 THR A CA 1
ATOM 1753 C C . THR A 1 228 ? -29.342 -14.794 6.585 1.00 91.50 228 THR A C 1
ATOM 1755 O O . THR A 1 228 ? -29.007 -15.782 5.944 1.00 91.50 228 THR A O 1
ATOM 1758 N N . GLY A 1 229 ? -28.458 -13.905 7.042 1.00 92.19 229 GLY A N 1
ATOM 1759 C CA . GLY A 1 229 ? -27.110 -13.813 6.496 1.00 92.19 229 GLY A CA 1
ATOM 1760 C C . GLY A 1 229 ? -27.051 -12.947 5.241 1.00 92.19 229 GLY A C 1
ATOM 1761 O O . GLY A 1 229 ? -27.991 -12.204 4.951 1.00 92.19 229 GLY A O 1
ATOM 1762 N N . TYR A 1 230 ? -25.931 -13.047 4.525 1.00 93.69 230 TYR A N 1
ATOM 1763 C CA . TYR A 1 230 ? -25.610 -12.283 3.313 1.00 93.69 230 TYR A CA 1
ATOM 1764 C C . TYR A 1 230 ? -24.978 -13.165 2.217 1.00 93.69 230 TYR A C 1
ATOM 1766 O O . TYR A 1 230 ? -24.362 -12.642 1.290 1.00 93.69 230 TYR A O 1
ATOM 1774 N N . SER A 1 231 ? -25.076 -14.492 2.343 1.00 93.62 231 SER A N 1
ATOM 1775 C CA . SER A 1 231 ? -24.358 -15.460 1.511 1.00 93.62 231 SER A CA 1
ATOM 1776 C C . SER A 1 231 ? -25.280 -16.037 0.446 1.00 93.62 231 SER A C 1
ATOM 1778 O O . SER A 1 231 ? -26.273 -16.690 0.763 1.00 93.62 231 SER A O 1
ATOM 1780 N N . SER A 1 232 ? -24.960 -15.796 -0.826 1.00 95.25 232 SER A N 1
ATOM 1781 C CA . SER A 1 232 ? -25.765 -16.307 -1.940 1.00 95.25 232 SER A CA 1
ATOM 1782 C C . SER A 1 232 ? -25.748 -17.844 -1.972 1.00 95.25 232 SER A C 1
ATOM 1784 O O . SER A 1 232 ? -24.672 -18.431 -1.850 1.00 95.25 232 SER A O 1
ATOM 1786 N N . PRO A 1 233 ? -26.907 -18.509 -2.143 1.00 96.56 233 PRO A N 1
ATOM 1787 C CA . PRO A 1 233 ? -26.964 -19.965 -2.183 1.00 96.56 233 PRO A CA 1
ATOM 1788 C C . PRO A 1 233 ? -26.358 -20.524 -3.477 1.00 96.56 233 PRO A C 1
ATOM 1790 O O . PRO A 1 233 ? -26.278 -19.826 -4.498 1.00 96.56 233 PRO A O 1
ATOM 1793 N N . ILE A 1 234 ? -25.969 -21.799 -3.422 1.00 97.62 234 ILE A N 1
ATOM 1794 C CA . ILE A 1 234 ? -25.506 -22.596 -4.567 1.00 97.62 234 ILE A CA 1
ATOM 1795 C C . ILE A 1 234 ? -26.282 -23.910 -4.639 1.00 97.62 234 ILE A C 1
ATOM 1797 O O . ILE A 1 234 ? -26.792 -24.382 -3.625 1.00 97.62 234 ILE A O 1
ATOM 1801 N N . VAL A 1 235 ? -26.329 -24.523 -5.818 1.00 97.38 235 VAL A N 1
ATOM 1802 C CA . VAL A 1 235 ? -26.829 -25.891 -5.994 1.00 97.38 235 VAL A CA 1
ATOM 1803 C C . VAL A 1 235 ? -25.647 -26.803 -6.299 1.00 97.38 235 VAL A C 1
ATOM 1805 O O . VAL A 1 235 ? -24.774 -26.445 -7.087 1.00 97.38 235 VAL A O 1
ATOM 1808 N N . ILE A 1 236 ? -25.601 -27.963 -5.648 1.00 95.50 236 ILE A N 1
ATOM 1809 C CA . ILE A 1 236 ? -24.565 -28.978 -5.858 1.00 95.50 236 ILE A CA 1
ATOM 1810 C C . ILE A 1 236 ? -25.191 -30.338 -6.165 1.00 95.50 236 ILE A C 1
ATOM 1812 O O . ILE A 1 236 ? -26.262 -30.669 -5.652 1.00 95.50 236 ILE A O 1
ATOM 1816 N N . ASP A 1 237 ? -24.482 -31.147 -6.947 1.00 93.19 237 ASP A N 1
ATOM 1817 C CA . ASP A 1 237 ? -24.783 -32.564 -7.141 1.00 93.19 237 ASP A CA 1
ATOM 1818 C C . ASP A 1 237 ? -23.896 -33.397 -6.203 1.00 93.19 237 ASP A C 1
ATOM 1820 O O . ASP A 1 237 ? -22.687 -33.512 -6.408 1.00 93.19 237 ASP A O 1
ATOM 1824 N N . ALA A 1 238 ? -24.486 -33.971 -5.153 1.00 92.44 238 ALA A N 1
ATOM 1825 C CA . ALA A 1 238 ? -23.767 -34.799 -4.184 1.00 92.44 238 ALA A CA 1
ATOM 1826 C C . ALA A 1 238 ? -24.696 -35.834 -3.547 1.00 92.44 238 ALA A C 1
ATOM 1828 O O . ALA A 1 238 ? -25.892 -35.590 -3.378 1.00 92.44 238 ALA A O 1
ATOM 1829 N N . GLY A 1 239 ? -24.164 -36.998 -3.168 1.00 90.88 239 GLY A N 1
ATOM 1830 C CA . GLY A 1 239 ? -24.975 -37.998 -2.477 1.00 90.88 239 GLY A CA 1
ATOM 1831 C C . GLY A 1 239 ? -26.130 -38.553 -3.314 1.00 90.88 239 GLY A C 1
ATOM 1832 O O . GLY A 1 239 ? -27.182 -38.873 -2.767 1.00 90.88 239 GLY A O 1
ATOM 1833 N N . GLY A 1 240 ? -25.988 -38.563 -4.642 1.00 90.44 240 GLY A N 1
ATOM 1834 C CA . GLY A 1 240 ? -27.057 -38.951 -5.567 1.00 90.44 240 GLY A CA 1
ATOM 1835 C C . GLY A 1 240 ? -28.254 -37.993 -5.619 1.00 90.44 240 GLY A C 1
ATOM 1836 O O . GLY A 1 240 ? -29.294 -38.379 -6.148 1.00 90.44 240 GLY A O 1
ATOM 1837 N N . ALA A 1 241 ? -28.136 -36.773 -5.083 1.00 95.19 241 ALA A N 1
ATOM 1838 C CA . ALA A 1 241 ? -29.210 -35.786 -5.070 1.00 95.19 241 ALA A CA 1
ATOM 1839 C C . ALA A 1 241 ? -28.709 -34.376 -5.404 1.00 95.19 241 ALA A C 1
ATOM 1841 O O . ALA A 1 241 ? -27.564 -34.006 -5.132 1.00 95.19 241 ALA A O 1
ATOM 1842 N N . ARG A 1 242 ? -29.628 -33.579 -5.945 1.00 95.81 242 ARG A N 1
ATOM 1843 C CA . ARG A 1 242 ? -29.463 -32.143 -6.157 1.00 95.81 242 ARG A CA 1
ATOM 1844 C C . ARG A 1 242 ? -29.765 -31.421 -4.849 1.00 95.81 242 ARG A C 1
ATOM 1846 O O . ARG A 1 242 ? -30.818 -31.647 -4.253 1.00 95.81 242 ARG A O 1
ATOM 1853 N N . GLN A 1 243 ? -28.829 -30.611 -4.374 1.00 97.75 243 GLN A N 1
ATOM 1854 C CA . GLN A 1 243 ? -28.867 -30.016 -3.039 1.00 97.75 243 GLN A CA 1
ATOM 1855 C C . GLN A 1 243 ? -28.667 -28.503 -3.120 1.00 97.75 243 GLN A C 1
ATOM 1857 O O . GLN A 1 243 ? -27.617 -28.041 -3.561 1.00 97.75 243 GLN A O 1
ATOM 1862 N N . LEU A 1 244 ? -29.653 -27.736 -2.656 1.00 98.50 244 LEU A N 1
ATOM 1863 C CA . LEU A 1 244 ? -29.538 -26.299 -2.427 1.00 98.50 244 LEU A CA 1
ATOM 1864 C C . LEU A 1 244 ? -28.784 -26.066 -1.118 1.00 98.50 244 LEU A C 1
ATOM 1866 O O . LEU A 1 244 ? -29.307 -26.334 -0.037 1.00 98.50 244 LEU A O 1
ATOM 1870 N N . ILE A 1 245 ? -27.572 -25.537 -1.215 1.00 98.38 245 ILE A N 1
ATOM 1871 C CA . ILE A 1 245 ? -26.749 -25.186 -0.064 1.00 98.38 245 ILE A CA 1
ATOM 1872 C C . ILE A 1 245 ? -26.966 -23.721 0.286 1.00 98.38 245 ILE A C 1
ATOM 1874 O O . ILE A 1 245 ? -26.707 -22.824 -0.521 1.00 98.38 245 ILE A O 1
ATOM 1878 N N . PHE A 1 246 ? -27.383 -23.479 1.525 1.00 96.38 246 PHE A N 1
ATOM 1879 C CA . PHE A 1 246 ? -27.608 -22.137 2.046 1.00 96.38 246 PHE A CA 1
ATOM 1880 C C . PHE A 1 246 ? -26.933 -21.957 3.407 1.00 96.38 246 PHE A C 1
ATOM 1882 O O . PHE A 1 246 ? -27.017 -22.809 4.291 1.00 96.38 246 PHE A O 1
ATOM 1889 N N . TRP A 1 247 ? -26.233 -20.833 3.574 1.00 94.88 247 TRP A N 1
ATOM 1890 C CA . TRP A 1 247 ? -25.512 -20.505 4.800 1.00 94.88 247 TRP A CA 1
ATOM 1891 C C . TRP A 1 247 ? -26.084 -19.249 5.464 1.00 94.88 247 TRP A C 1
ATOM 1893 O O . TRP A 1 247 ? -25.779 -18.115 5.084 1.00 94.88 247 TRP A O 1
ATOM 1903 N N . HIS A 1 248 ? -26.878 -19.460 6.513 1.00 93.31 248 HIS A N 1
ATOM 1904 C CA . HIS A 1 248 ? -27.455 -18.384 7.318 1.00 93.31 248 HIS A CA 1
ATOM 1905 C C . HIS A 1 248 ? -26.692 -18.173 8.633 1.00 93.31 248 HIS A C 1
ATOM 1907 O O . HIS A 1 248 ? -25.724 -18.866 8.948 1.00 93.31 248 HIS A O 1
ATOM 1913 N N . ALA A 1 249 ? -27.138 -17.204 9.439 1.00 91.62 249 ALA A N 1
ATOM 1914 C CA . ALA A 1 249 ? -26.440 -16.748 10.646 1.00 91.62 249 ALA A CA 1
ATOM 1915 C C . ALA A 1 249 ? -26.136 -17.845 11.692 1.00 91.62 249 ALA A C 1
ATOM 1917 O O . ALA A 1 249 ? -25.258 -17.676 12.545 1.00 91.62 249 ALA A O 1
ATOM 1918 N N . THR A 1 250 ? -26.873 -18.957 11.669 1.00 93.06 250 THR A N 1
ATOM 1919 C CA . THR A 1 250 ? -26.820 -20.006 12.697 1.00 93.06 250 THR A CA 1
ATOM 1920 C C . THR A 1 250 ? -26.415 -21.382 12.181 1.00 93.06 250 THR A C 1
ATOM 1922 O O . THR A 1 250 ? -25.924 -22.176 12.991 1.00 93.06 250 THR A O 1
ATOM 1925 N N . ALA A 1 251 ? -26.571 -21.673 10.888 1.00 95.25 251 ALA A N 1
ATOM 1926 C CA . ALA A 1 251 ? -26.279 -22.987 10.328 1.00 95.25 251 ALA A CA 1
ATOM 1927 C C . ALA A 1 251 ? -25.994 -22.955 8.819 1.00 95.25 251 ALA A C 1
ATOM 1929 O O . ALA A 1 251 ? -26.352 -22.015 8.106 1.00 95.25 251 ALA A O 1
ATOM 1930 N N . LEU A 1 252 ? -25.328 -24.016 8.365 1.00 97.50 252 LEU A N 1
ATOM 1931 C CA . LEU A 1 252 ? -25.233 -24.426 6.971 1.00 97.50 252 LEU A CA 1
ATOM 1932 C C . LEU A 1 252 ? -26.287 -25.504 6.728 1.00 97.50 252 LEU A C 1
ATOM 1934 O O . LEU A 1 252 ? -26.279 -26.529 7.413 1.00 97.50 252 LEU A O 1
ATOM 1938 N N . VAL A 1 253 ? -27.169 -25.281 5.766 1.00 97.62 253 VAL A N 1
ATOM 1939 C CA . VAL A 1 253 ? -28.268 -26.191 5.438 1.00 97.62 253 VAL A CA 1
ATOM 1940 C C . VAL A 1 253 ? -28.136 -26.714 4.015 1.00 97.62 253 VAL A C 1
ATOM 1942 O O . VAL A 1 253 ? -27.600 -26.034 3.138 1.00 97.62 253 VAL A O 1
ATOM 1945 N N . SER A 1 254 ? -28.672 -27.910 3.804 1.00 98.50 254 SER A N 1
ATOM 1946 C CA . SER A 1 254 ? -28.948 -28.476 2.492 1.00 98.50 254 SER A CA 1
ATOM 1947 C C . SER A 1 254 ? -30.437 -28.745 2.364 1.00 98.50 254 SER A C 1
ATOM 1949 O O . SER A 1 254 ? -31.016 -29.431 3.211 1.00 98.50 254 SER A O 1
ATOM 1951 N N . LEU A 1 255 ? -31.042 -28.196 1.317 1.00 98.62 255 LEU A N 1
ATOM 1952 C CA . LEU A 1 255 ? -32.454 -28.355 0.989 1.00 98.62 255 LEU A CA 1
ATOM 1953 C C . LEU A 1 255 ? -32.609 -29.042 -0.370 1.00 98.62 255 LEU A C 1
ATOM 1955 O O . LEU A 1 255 ? -31.729 -28.964 -1.230 1.00 98.62 255 LEU A O 1
ATOM 1959 N N . ASN A 1 256 ? -33.755 -29.665 -0.598 1.00 98.12 256 ASN A N 1
ATOM 1960 C CA . ASN A 1 256 ? -34.202 -30.016 -1.934 1.00 98.12 256 ASN A CA 1
ATOM 1961 C C . ASN A 1 256 ? -34.582 -28.722 -2.683 1.00 98.12 256 ASN A C 1
ATOM 1963 O O . ASN A 1 256 ? -35.475 -28.013 -2.219 1.00 98.12 256 ASN A O 1
ATOM 1967 N N . PRO A 1 257 ? -33.937 -28.389 -3.817 1.00 97.31 257 PRO A N 1
ATOM 1968 C CA . PRO A 1 257 ? -34.232 -27.154 -4.543 1.00 97.31 257 PRO A CA 1
ATOM 1969 C C . PRO A 1 257 ? -35.637 -27.119 -5.171 1.00 97.31 257 PRO A C 1
ATOM 1971 O O . PRO A 1 257 ? -36.150 -26.039 -5.443 1.00 97.31 257 PRO A O 1
ATOM 1974 N N . GLU A 1 258 ? -36.276 -28.269 -5.395 1.00 96.31 258 GLU A N 1
ATOM 1975 C CA . GLU A 1 258 ? -37.614 -28.343 -5.997 1.00 96.31 258 GLU A CA 1
ATOM 1976 C C . GLU A 1 258 ? -38.739 -28.219 -4.964 1.00 96.31 258 GLU A C 1
ATOM 1978 O O . GLU A 1 258 ? -39.824 -27.751 -5.300 1.00 96.31 258 GLU A O 1
ATOM 1983 N N . THR A 1 259 ? -38.503 -28.645 -3.717 1.00 96.75 259 THR A N 1
ATOM 1984 C CA . THR A 1 259 ? -39.558 -28.754 -2.689 1.00 96.75 259 THR A CA 1
ATOM 1985 C C . THR A 1 259 ? -39.298 -27.938 -1.424 1.00 96.75 259 THR A C 1
ATOM 1987 O O . THR A 1 259 ? -40.207 -27.767 -0.616 1.00 96.75 259 THR A O 1
ATOM 1990 N N . GLY A 1 260 ? -38.066 -27.471 -1.207 1.00 97.12 260 GLY A N 1
ATOM 1991 C CA . GLY A 1 260 ? -37.650 -26.794 0.023 1.00 97.12 260 GLY A CA 1
ATOM 1992 C C . GLY A 1 260 ? -37.415 -27.723 1.223 1.00 97.12 260 GLY A C 1
ATOM 1993 O O . GLY A 1 260 ? -37.058 -27.242 2.298 1.00 97.12 260 GLY A O 1
ATOM 1994 N N . GLU A 1 261 ? -37.586 -29.042 1.077 1.00 97.75 261 GLU A N 1
ATOM 1995 C CA . GLU A 1 261 ? -37.391 -30.001 2.173 1.00 97.75 261 GLU A CA 1
ATOM 1996 C C . GLU A 1 261 ? -35.927 -30.066 2.628 1.00 97.75 261 GLU A C 1
ATOM 1998 O O . GLU A 1 261 ? -35.015 -30.198 1.815 1.00 97.75 261 GLU A O 1
ATOM 2003 N N . THR A 1 262 ? -35.685 -30.032 3.940 1.00 98.06 262 THR A N 1
ATOM 2004 C CA . THR A 1 262 ? -34.328 -30.114 4.495 1.00 98.06 262 THR A CA 1
ATOM 2005 C C . THR A 1 262 ? -33.761 -31.529 4.403 1.00 98.06 262 THR A C 1
ATOM 2007 O O . THR A 1 262 ? -34.292 -32.458 5.011 1.00 98.06 262 THR A O 1
ATOM 2010 N N . TYR A 1 263 ? -32.619 -31.682 3.731 1.00 98.38 263 TYR A N 1
ATOM 2011 C CA . TYR A 1 263 ? -31.828 -32.912 3.770 1.00 98.38 263 TYR A CA 1
ATOM 2012 C C . TYR A 1 263 ? -30.996 -33.006 5.048 1.00 98.38 263 TYR A C 1
ATOM 2014 O O . TYR A 1 263 ? -31.024 -34.019 5.748 1.00 98.38 263 TYR A O 1
ATOM 2022 N N . TRP A 1 264 ? -30.243 -31.952 5.363 1.00 98.12 264 TRP A N 1
ATOM 2023 C CA . TRP A 1 264 ? -29.423 -31.881 6.569 1.00 98.12 264 TRP A CA 1
ATOM 2024 C C . TRP A 1 264 ? -29.137 -30.437 6.973 1.00 98.12 264 TRP A C 1
ATOM 2026 O O . TRP A 1 264 ? -29.175 -29.514 6.162 1.00 98.12 264 TRP A O 1
ATOM 2036 N N . GLU A 1 265 ? -28.804 -30.260 8.249 1.00 97.25 265 GLU A N 1
ATOM 2037 C CA . GLU A 1 265 ? -28.405 -28.984 8.835 1.00 97.25 265 GLU A CA 1
ATOM 2038 C C . GLU A 1 265 ? -27.183 -29.193 9.734 1.00 97.25 265 GLU A C 1
ATOM 2040 O O . GLU A 1 265 ? -27.145 -30.101 10.567 1.00 97.25 265 GLU A O 1
ATOM 2045 N N . GLN A 1 266 ? -26.181 -28.331 9.579 1.00 97.62 266 GLN A N 1
ATOM 2046 C CA . GLN A 1 266 ? -25.001 -28.274 10.428 1.00 97.62 266 GLN A CA 1
ATOM 2047 C C . GLN A 1 266 ? -24.919 -26.908 11.106 1.00 97.62 266 GLN A C 1
ATOM 2049 O O . GLN A 1 266 ? -24.670 -25.885 10.467 1.00 97.62 266 GLN A O 1
ATOM 2054 N N . ALA A 1 267 ? -25.039 -26.899 12.433 1.00 95.25 267 ALA A N 1
ATOM 2055 C CA . ALA A 1 267 ? -24.921 -25.680 13.219 1.00 95.25 267 ALA A CA 1
ATOM 2056 C C . ALA A 1 267 ? -23.536 -25.026 13.055 1.00 95.25 267 ALA A C 1
ATOM 2058 O O . ALA A 1 267 ? -22.497 -25.653 13.290 1.00 95.25 267 ALA A O 1
ATOM 2059 N N . PHE A 1 268 ? -23.540 -23.735 12.728 1.00 92.69 268 PHE A N 1
ATOM 2060 C CA . PHE A 1 268 ? -22.374 -22.861 12.663 1.00 92.69 268 PHE A CA 1
ATOM 2061 C C . PHE A 1 268 ? -22.815 -21.422 12.950 1.00 92.69 268 PHE A C 1
ATOM 2063 O O . PHE A 1 268 ? -23.061 -20.617 12.054 1.00 92.69 268 PHE A O 1
ATOM 2070 N N . ARG A 1 269 ? -22.960 -21.101 14.238 1.00 89.31 269 ARG A N 1
ATOM 2071 C CA . ARG A 1 269 ? -23.380 -19.765 14.666 1.00 89.31 269 ARG A CA 1
ATOM 2072 C C . ARG A 1 269 ? -22.248 -18.763 14.480 1.00 89.31 269 ARG A C 1
ATOM 2074 O O . ARG A 1 269 ? -21.214 -18.884 15.137 1.00 89.31 269 ARG A O 1
ATOM 2081 N N . ASN A 1 270 ? -22.474 -17.770 13.626 1.00 82.56 270 ASN A N 1
ATOM 2082 C CA . ASN A 1 270 ? -21.541 -16.674 13.408 1.00 82.56 270 ASN A CA 1
ATOM 2083 C C . ASN A 1 270 ? -21.890 -15.444 14.265 1.00 82.56 270 ASN A C 1
ATOM 2085 O O . ASN A 1 270 ? -22.947 -15.360 14.895 1.00 82.56 270 ASN A O 1
ATOM 2089 N N . THR A 1 271 ? -20.954 -14.499 14.348 1.00 75.31 271 THR A N 1
ATOM 2090 C CA . THR A 1 271 ? -21.137 -13.264 15.122 1.00 75.31 271 THR A CA 1
ATOM 2091 C C . THR A 1 271 ? -21.761 -12.182 14.244 1.00 75.31 271 THR A C 1
ATOM 2093 O O . THR A 1 271 ? -21.218 -11.865 13.187 1.00 75.31 271 THR A O 1
ATOM 2096 N N . GLY A 1 272 ? -22.866 -11.586 14.702 1.00 76.56 272 GLY A N 1
ATOM 2097 C CA . GLY A 1 272 ? -23.496 -10.433 14.048 1.00 76.56 272 GLY A CA 1
ATOM 2098 C C . GLY A 1 272 ? -24.209 -10.733 12.725 1.00 76.56 272 GLY A C 1
ATOM 2099 O O . GLY A 1 272 ? -24.376 -9.812 11.938 1.00 76.56 272 GLY A O 1
ATOM 2100 N N . GLY A 1 273 ? -24.564 -11.995 12.452 1.00 82.69 273 GLY A N 1
ATOM 2101 C CA . GLY A 1 273 ? -25.286 -12.382 11.233 1.00 82.69 273 GLY A CA 1
ATOM 2102 C C . GLY A 1 273 ? -24.439 -12.367 9.956 1.00 82.69 273 GLY A C 1
ATOM 2103 O O . GLY A 1 273 ? -24.966 -12.518 8.862 1.00 82.69 273 GLY A O 1
ATOM 2104 N N . LEU A 1 274 ? -23.119 -12.193 10.064 1.00 88.31 274 LEU A N 1
ATOM 2105 C CA . LEU A 1 274 ? -22.223 -11.964 8.928 1.00 88.31 274 LEU A CA 1
ATOM 2106 C C . LEU A 1 274 ? -21.756 -13.272 8.267 1.00 88.31 274 LEU A C 1
ATOM 2108 O O . LEU A 1 274 ? -20.561 -13.579 8.274 1.00 88.31 274 LEU A O 1
ATOM 2112 N N . SER A 1 275 ? -22.686 -14.042 7.696 1.00 92.00 275 SER A N 1
ATOM 2113 C CA . SER A 1 275 ? -22.371 -15.076 6.699 1.00 92.00 275 SER A CA 1
ATOM 2114 C C . SER A 1 275 ? -22.324 -14.432 5.318 1.00 92.00 275 SER A C 1
ATOM 2116 O O . SER A 1 275 ? -23.373 -14.186 4.739 1.00 92.00 275 SER A O 1
ATOM 2118 N N . ILE A 1 276 ? -21.133 -14.088 4.819 1.00 92.94 276 ILE A N 1
ATOM 2119 C CA . ILE A 1 276 ? -20.990 -13.300 3.580 1.00 92.94 276 ILE A CA 1
ATOM 2120 C C . ILE A 1 276 ? -20.443 -14.151 2.429 1.00 92.94 276 ILE A C 1
ATOM 2122 O O . ILE A 1 276 ? -21.106 -14.273 1.403 1.00 92.94 276 ILE A O 1
ATOM 2126 N N . GLY A 1 277 ? -19.258 -14.754 2.586 1.00 92.00 277 GLY A N 1
ATOM 2127 C CA . GLY A 1 277 ? -18.664 -15.614 1.554 1.00 92.00 277 GLY A CA 1
ATOM 2128 C C . GLY A 1 277 ? -19.617 -16.725 1.096 1.00 92.00 277 GLY A C 1
ATOM 2129 O O . GLY A 1 277 ? -20.346 -17.298 1.908 1.00 92.00 277 GLY A O 1
ATOM 2130 N N . THR A 1 278 ? -19.641 -17.018 -0.205 1.00 94.50 278 THR A N 1
ATOM 2131 C CA . THR A 1 278 ? -20.466 -18.105 -0.770 1.00 94.50 278 THR A CA 1
ATOM 2132 C C . THR A 1 278 ? -19.907 -19.463 -0.321 1.00 94.50 278 THR A C 1
ATOM 2134 O O . THR A 1 278 ? -18.681 -19.587 -0.239 1.00 94.50 278 THR A O 1
ATOM 2137 N N . PRO A 1 279 ? -20.736 -20.485 -0.023 1.00 96.62 279 PRO A N 1
ATOM 2138 C CA . PRO A 1 279 ? -20.231 -21.833 0.226 1.00 96.62 279 PRO A CA 1
ATOM 2139 C C . PRO A 1 279 ? -19.384 -22.327 -0.953 1.00 96.62 279 PRO A C 1
ATOM 2141 O O . PRO A 1 279 ? -19.729 -22.094 -2.109 1.00 96.62 279 PRO A O 1
ATOM 2144 N N . VAL A 1 280 ? -18.268 -23.000 -0.674 1.00 96.62 280 VAL A N 1
ATOM 2145 C CA . VAL A 1 280 ? -17.328 -23.465 -1.706 1.00 96.62 280 VAL A CA 1
ATOM 2146 C C . VAL A 1 280 ? -17.393 -24.977 -1.789 1.00 96.62 280 VAL A C 1
ATOM 2148 O O . VAL A 1 280 ? -16.999 -25.664 -0.848 1.00 96.62 280 VAL A O 1
ATOM 2151 N N . HIS A 1 281 ? -17.885 -25.485 -2.915 1.00 94.94 281 HIS A N 1
ATOM 2152 C CA . HIS A 1 281 ? -17.947 -26.909 -3.211 1.00 94.94 281 HIS A CA 1
ATOM 2153 C C . HIS A 1 281 ? -16.802 -27.310 -4.145 1.00 94.94 281 HIS A C 1
ATOM 2155 O O . HIS A 1 281 ? -16.616 -26.696 -5.193 1.00 94.94 281 HIS A O 1
ATOM 2161 N N . SER A 1 282 ? -16.042 -28.340 -3.773 1.00 89.94 282 SER A N 1
ATOM 2162 C CA . SER A 1 282 ? -15.024 -28.942 -4.637 1.00 89.94 282 SER A CA 1
ATOM 2163 C C . SER A 1 282 ? -14.894 -30.431 -4.335 1.00 89.94 282 SER A C 1
ATOM 2165 O O . SER A 1 282 ? -14.470 -30.829 -3.246 1.00 89.94 282 SER A O 1
ATOM 2167 N N . GLY A 1 283 ? -15.305 -31.268 -5.289 1.00 87.94 283 GLY A N 1
ATOM 2168 C CA . GLY A 1 283 ? -15.331 -32.719 -5.127 1.00 87.94 283 GLY A CA 1
ATOM 2169 C C . GLY A 1 283 ? -16.167 -33.146 -3.919 1.00 87.94 283 GLY A C 1
ATOM 2170 O O . GLY A 1 283 ? -17.387 -33.089 -3.941 1.00 87.94 283 GLY A O 1
ATOM 2171 N N . ARG A 1 284 ? -15.505 -33.600 -2.853 1.00 88.19 284 ARG A N 1
ATOM 2172 C CA . ARG A 1 284 ? -16.155 -34.054 -1.610 1.00 88.19 284 ARG A CA 1
ATOM 2173 C C . ARG A 1 284 ? -16.211 -32.992 -0.510 1.00 88.19 284 ARG A C 1
ATOM 2175 O O . ARG A 1 284 ? -16.736 -33.269 0.571 1.00 88.19 284 ARG A O 1
ATOM 2182 N N . TYR A 1 285 ? -15.604 -31.834 -0.746 1.00 95.56 285 TYR A N 1
ATOM 2183 C CA . TYR A 1 285 ? -15.446 -30.766 0.228 1.00 95.56 285 TYR A CA 1
ATOM 2184 C C . TYR A 1 285 ? -16.526 -29.710 0.058 1.00 95.56 285 TYR A C 1
ATOM 2186 O O . TYR A 1 285 ? -16.837 -29.299 -1.060 1.00 95.56 285 TYR A O 1
ATOM 2194 N N . LEU A 1 286 ? -17.058 -29.244 1.185 1.00 97.81 286 LEU A N 1
ATOM 2195 C CA . LEU A 1 286 ? -17.935 -28.084 1.242 1.00 97.81 286 LEU A CA 1
ATOM 2196 C C . LEU A 1 286 ? -17.482 -27.162 2.379 1.00 97.81 286 LEU A C 1
ATOM 2198 O O . LEU A 1 286 ? -17.570 -27.519 3.553 1.00 97.81 286 LEU A O 1
ATOM 2202 N N . LEU A 1 287 ? -16.987 -25.981 2.023 1.00 97.81 287 LEU A N 1
ATOM 2203 C CA . LEU A 1 287 ? -16.379 -25.022 2.942 1.00 97.81 287 LEU A CA 1
ATOM 2204 C C . LEU A 1 287 ? -17.254 -23.782 3.127 1.00 97.81 287 LEU A C 1
ATOM 2206 O O . LEU A 1 287 ? -17.791 -23.232 2.166 1.00 97.81 287 LEU A O 1
ATOM 2210 N N . ILE A 1 288 ? -17.287 -23.282 4.360 1.00 96.94 288 ILE A N 1
ATOM 2211 C CA . ILE A 1 288 ? -17.697 -21.913 4.691 1.00 96.94 288 ILE A CA 1
ATOM 2212 C C . ILE A 1 288 ? -16.632 -21.246 5.568 1.00 96.94 288 ILE A C 1
ATOM 2214 O O . ILE A 1 288 ? -15.943 -21.924 6.333 1.00 96.94 288 ILE A O 1
ATOM 2218 N N . SER A 1 289 ? -16.513 -19.919 5.491 1.00 94.94 289 SER A N 1
ATOM 2219 C CA . SER A 1 289 ? -15.540 -19.143 6.270 1.00 94.94 289 SER A CA 1
ATOM 2220 C C . SER A 1 289 ? -16.153 -17.875 6.836 1.00 94.94 289 SER A C 1
ATOM 2222 O O . SER A 1 289 ? -16.847 -17.154 6.124 1.00 94.94 289 SER A O 1
ATOM 2224 N N . GLN A 1 290 ? -15.840 -17.566 8.096 1.00 92.94 290 GLN A N 1
ATOM 2225 C CA . GLN A 1 290 ? -16.237 -16.325 8.743 1.00 92.94 290 GLN A CA 1
ATOM 2226 C C . GLN A 1 290 ? -15.076 -15.703 9.523 1.00 92.94 290 GLN A C 1
ATOM 2228 O O . GLN A 1 290 ? -14.385 -16.360 10.292 1.00 92.94 290 GLN A O 1
ATOM 2233 N N . PHE A 1 291 ? -14.902 -14.396 9.367 1.00 90.50 291 PHE A N 1
ATOM 2234 C CA . PHE A 1 291 ? -13.733 -13.668 9.859 1.00 90.50 291 PHE A CA 1
ATOM 2235 C C . PHE A 1 291 ? -13.469 -13.697 11.367 1.00 90.50 291 PHE A C 1
ATOM 2237 O O . PHE A 1 291 ? -12.339 -13.488 11.775 1.00 90.50 291 PHE A O 1
ATOM 2244 N N . ARG A 1 292 ? -14.460 -13.973 12.217 1.00 89.69 292 ARG A N 1
ATOM 2245 C CA . ARG A 1 292 ? -14.262 -14.137 13.667 1.00 89.69 292 ARG A CA 1
ATOM 2246 C C . ARG A 1 292 ? -14.209 -15.595 14.083 1.00 89.69 292 ARG A C 1
ATOM 2248 O O . ARG A 1 292 ? -13.361 -15.950 14.880 1.00 89.69 292 ARG A O 1
ATOM 2255 N N . THR A 1 293 ? -15.139 -16.414 13.605 1.00 90.31 293 THR A N 1
ATOM 2256 C CA . THR A 1 293 ? -15.332 -17.814 14.023 1.00 90.31 293 THR A CA 1
ATOM 2257 C C . THR A 1 293 ? -14.480 -18.800 13.212 1.00 90.31 293 THR A C 1
ATOM 2259 O O . THR A 1 293 ? -14.508 -19.999 13.483 1.00 90.31 293 THR A O 1
ATOM 2262 N N . GLY A 1 294 ? -13.731 -18.304 12.228 1.00 92.94 294 GLY A N 1
ATOM 2263 C CA . GLY A 1 294 ? -12.898 -19.096 11.336 1.00 92.94 294 GLY A CA 1
ATOM 2264 C C . GLY A 1 294 ? -13.709 -19.865 10.300 1.00 92.94 294 GLY A C 1
ATOM 2265 O O . GLY A 1 294 ? -14.867 -19.550 10.005 1.00 92.94 294 GLY A O 1
ATOM 2266 N N . SER A 1 295 ? -13.075 -20.889 9.741 1.00 95.12 295 SER A N 1
ATOM 2267 C CA . SER A 1 295 ? -13.645 -21.743 8.701 1.00 95.12 295 SER A CA 1
ATOM 2268 C C . SER A 1 295 ? -14.208 -23.056 9.245 1.00 95.12 295 SER A C 1
ATOM 2270 O O . SER A 1 295 ? -13.787 -23.550 10.294 1.00 95.12 295 SER A O 1
ATOM 2272 N N . MET A 1 296 ? -15.152 -23.646 8.515 1.00 96.69 296 MET A N 1
ATOM 2273 C CA . MET A 1 296 ? -15.637 -25.008 8.736 1.00 96.69 296 MET A CA 1
ATOM 2274 C C . MET A 1 296 ? -15.658 -25.765 7.417 1.00 96.69 296 MET A C 1
ATOM 2276 O O . MET A 1 296 ? -16.267 -25.310 6.449 1.00 96.69 296 MET A O 1
ATOM 2280 N N . MET A 1 297 ? -15.037 -26.941 7.422 1.00 98.00 297 MET A N 1
ATOM 2281 C CA . MET A 1 297 ? -15.052 -27.866 6.300 1.00 98.00 297 MET A CA 1
ATOM 2282 C C . MET A 1 297 ? -16.013 -29.011 6.578 1.00 98.00 297 MET A C 1
ATOM 2284 O O . MET A 1 297 ? -15.928 -29.684 7.610 1.00 98.00 297 MET A O 1
ATOM 2288 N N . MET A 1 298 ? -16.896 -29.262 5.623 1.00 98.38 298 MET A N 1
ATOM 2289 C CA . MET A 1 298 ? -17.781 -30.413 5.583 1.00 98.38 298 MET A CA 1
ATOM 2290 C C . MET A 1 298 ? -17.267 -31.429 4.571 1.00 98.38 298 MET A C 1
ATOM 2292 O O . MET A 1 298 ? -16.682 -31.084 3.546 1.00 98.38 298 MET A O 1
ATOM 2296 N N . LEU A 1 299 ? -17.530 -32.695 4.867 1.00 95.88 299 LEU A N 1
ATOM 2297 C CA . LEU A 1 299 ? -17.320 -33.814 3.971 1.00 95.88 299 LEU A CA 1
ATOM 2298 C C . LEU A 1 299 ? -18.675 -34.339 3.511 1.00 95.88 299 LEU A C 1
ATOM 2300 O O . LEU A 1 299 ? -19.466 -34.798 4.342 1.00 95.88 299 LEU A O 1
ATOM 2304 N N . LEU A 1 300 ? -18.920 -34.269 2.209 1.00 94.12 300 LEU A N 1
ATOM 2305 C CA . LEU A 1 300 ? -20.141 -34.762 1.585 1.00 94.12 300 LEU A CA 1
ATOM 2306 C C . LEU A 1 300 ? -20.118 -36.294 1.499 1.00 94.12 300 LEU A C 1
ATOM 2308 O O . LEU A 1 300 ? -19.068 -36.910 1.291 1.00 94.12 300 LEU A O 1
ATOM 2312 N N . ASP A 1 301 ? -21.279 -36.907 1.715 1.00 91.75 301 ASP A N 1
ATOM 2313 C CA . ASP A 1 301 ? -21.511 -38.335 1.508 1.00 91.75 301 ASP A CA 1
ATOM 2314 C C . ASP A 1 301 ? -21.688 -38.608 -0.000 1.00 91.75 301 ASP A C 1
ATOM 2316 O O . ASP A 1 301 ? -22.256 -37.797 -0.734 1.00 91.75 301 ASP A O 1
ATOM 2320 N N . ASN A 1 302 ? -21.151 -39.732 -0.477 1.00 86.38 302 ASN A N 1
ATOM 2321 C CA . ASN A 1 302 ? -21.178 -40.079 -1.899 1.00 86.38 302 ASN A CA 1
ATOM 2322 C C . ASN A 1 302 ? -22.533 -40.656 -2.329 1.00 86.38 302 ASN A C 1
ATOM 2324 O O . ASN A 1 302 ? -22.931 -40.474 -3.477 1.00 86.38 302 ASN A O 1
ATOM 2328 N N . ASP A 1 303 ? -23.242 -41.325 -1.415 1.00 89.56 303 ASP A N 1
ATOM 2329 C CA . ASP A 1 303 ? -24.357 -42.217 -1.760 1.00 89.56 303 ASP A CA 1
ATOM 2330 C C . ASP A 1 303 ? -25.723 -41.702 -1.279 1.00 89.56 303 ASP A C 1
ATOM 2332 O O . ASP A 1 303 ? -26.761 -42.265 -1.627 1.00 89.56 303 ASP A O 1
ATOM 2336 N N . ARG A 1 304 ? -25.742 -40.652 -0.454 1.00 93.75 304 ARG A N 1
ATOM 2337 C CA . ARG A 1 304 ? -26.969 -40.017 0.054 1.00 93.75 304 ARG A CA 1
ATOM 2338 C C . ARG A 1 304 ? -26.748 -38.531 0.336 1.00 93.75 304 ARG A C 1
ATOM 2340 O O . ARG A 1 304 ? -25.618 -38.163 0.654 1.00 93.75 304 ARG A O 1
ATOM 2347 N N . PRO A 1 305 ? -27.789 -37.677 0.304 1.00 94.81 305 PRO A N 1
ATOM 2348 C CA . PRO A 1 305 ? -27.668 -36.263 0.645 1.00 94.81 305 PRO A CA 1
ATOM 2349 C C . PRO A 1 305 ? -27.436 -36.104 2.149 1.00 94.81 305 PRO A C 1
ATOM 2351 O O . PRO A 1 305 ? -28.358 -35.891 2.928 1.00 94.81 305 PRO A O 1
ATOM 2354 N N . ALA A 1 306 ? -26.190 -36.279 2.568 1.00 94.38 306 ALA A N 1
ATOM 2355 C CA . ALA A 1 306 ? -25.726 -36.130 3.933 1.00 94.38 306 ALA A CA 1
ATOM 2356 C C . ALA A 1 306 ? -24.328 -35.511 3.924 1.00 94.38 306 ALA A C 1
ATOM 2358 O O . ALA A 1 306 ? -23.570 -35.639 2.961 1.00 94.38 306 ALA A O 1
ATOM 2359 N N . ALA A 1 307 ? -23.969 -34.867 5.027 1.00 96.31 307 ALA A N 1
ATOM 2360 C CA . ALA A 1 307 ? -22.639 -34.324 5.233 1.00 96.31 307 ALA A CA 1
ATOM 2361 C C . ALA A 1 307 ? -22.211 -34.526 6.685 1.00 96.31 307 ALA A C 1
ATOM 2363 O O . ALA A 1 307 ? -23.040 -34.607 7.594 1.00 96.31 307 ALA A O 1
ATOM 2364 N N . ARG A 1 308 ? -20.901 -34.582 6.921 1.00 96.06 308 ARG A N 1
ATOM 2365 C CA . ARG A 1 308 ? -20.325 -34.547 8.270 1.00 96.06 308 ARG A CA 1
ATOM 2366 C C . ARG A 1 308 ? -19.254 -33.477 8.365 1.00 96.06 308 ARG A C 1
ATOM 2368 O O . ARG A 1 308 ? -18.500 -33.282 7.417 1.00 96.06 308 ARG A O 1
ATOM 2375 N N . MET A 1 309 ? -19.139 -32.832 9.519 1.00 97.88 309 MET A N 1
ATOM 2376 C CA . MET A 1 309 ? -18.036 -31.907 9.770 1.00 97.88 309 MET A CA 1
ATOM 2377 C C . MET A 1 309 ? -16.704 -32.664 9.720 1.00 97.88 309 MET A C 1
ATOM 2379 O O . MET A 1 309 ? -16.549 -33.716 10.349 1.00 97.88 309 MET A O 1
ATOM 2383 N N . LEU A 1 310 ? -15.762 -32.150 8.933 1.00 96.56 310 LEU A N 1
ATOM 2384 C CA . LEU A 1 310 ? -14.395 -32.652 8.865 1.00 96.56 310 LEU A CA 1
ATOM 2385 C C . LEU A 1 310 ? -13.532 -31.951 9.912 1.00 96.56 310 LEU A C 1
ATOM 2387 O O . LEU A 1 310 ? -12.936 -32.613 10.756 1.00 96.56 310 LEU A O 1
ATOM 2391 N N . TRP A 1 311 ? -13.538 -30.621 9.896 1.00 96.00 311 TRP A N 1
ATOM 2392 C CA . TRP A 1 311 ? -12.870 -29.784 10.884 1.00 96.00 311 TRP A CA 1
ATOM 2393 C C . TRP A 1 311 ? -13.551 -28.421 10.984 1.00 96.00 311 TRP A C 1
ATOM 2395 O O . TRP A 1 311 ? -14.353 -28.022 10.134 1.00 96.00 311 TRP A O 1
ATOM 2405 N N . LYS A 1 312 ? -13.219 -27.707 12.057 1.00 95.19 312 LYS A N 1
ATOM 2406 C CA . LYS A 1 312 ? -13.678 -26.348 12.323 1.00 95.19 312 LYS A CA 1
ATOM 2407 C C . LYS A 1 312 ? -12.589 -25.570 13.059 1.00 95.19 312 LYS A C 1
ATOM 2409 O O . LYS A 1 312 ? -12.016 -26.092 14.019 1.00 95.19 312 LYS A O 1
ATOM 2414 N N . GLY A 1 313 ? -12.376 -24.322 12.650 1.00 89.62 313 GLY A N 1
ATOM 2415 C CA . GLY A 1 313 ? -11.546 -23.359 13.370 1.00 89.62 313 GLY A CA 1
ATOM 2416 C C . GLY A 1 313 ? -12.018 -23.140 14.813 1.00 89.62 313 GLY A C 1
ATOM 2417 O O . GLY A 1 313 ? -13.191 -23.306 15.162 1.00 89.62 313 GLY A O 1
ATOM 2418 N N . GLN A 1 314 ? -11.075 -22.799 15.677 1.00 87.06 314 GLN A N 1
ATOM 2419 C CA . GLN A 1 314 ? -11.252 -22.580 17.110 1.00 87.06 314 GLN A CA 1
ATOM 2420 C C . GLN A 1 314 ? -11.141 -21.099 17.488 1.00 87.06 314 GLN A C 1
ATOM 2422 O O . GLN A 1 314 ? -11.678 -20.695 18.526 1.00 87.06 314 GLN A O 1
ATOM 2427 N N . SER A 1 315 ? -10.473 -20.286 16.665 1.00 84.94 315 SER A N 1
ATOM 2428 C CA . SER A 1 315 ? -10.323 -18.859 16.925 1.00 84.94 315 SER A CA 1
ATOM 2429 C C . SER A 1 315 ? -11.669 -18.121 16.918 1.00 84.94 315 SER A C 1
ATOM 2431 O O . SER A 1 315 ? -12.646 -18.504 16.272 1.00 84.94 315 SER A O 1
ATOM 2433 N N . ARG A 1 316 ? -11.722 -17.057 17.724 1.00 87.38 316 ARG A N 1
ATOM 2434 C CA . ARG A 1 316 ? -12.864 -16.140 17.866 1.00 87.38 316 ARG A CA 1
ATOM 2435 C C . ARG A 1 316 ? -12.488 -14.695 17.535 1.00 87.38 316 ARG A C 1
ATOM 2437 O O . ARG A 1 316 ? -13.193 -13.768 17.942 1.00 87.38 316 ARG A O 1
ATOM 2444 N N . SER A 1 317 ? -11.362 -14.507 16.854 1.00 88.06 317 SER A N 1
ATOM 2445 C CA . SER A 1 317 ? -10.805 -13.206 16.501 1.00 88.06 317 SER A CA 1
ATOM 2446 C C . SER A 1 317 ? -10.786 -13.010 14.992 1.00 88.06 317 SER A C 1
ATOM 2448 O O . SER A 1 317 ? -10.706 -13.968 14.234 1.00 88.06 317 SER A O 1
ATOM 2450 N N . GLU A 1 318 ? -10.844 -11.748 14.582 1.00 85.56 318 GLU A N 1
ATOM 2451 C CA . GLU A 1 318 ? -10.574 -11.304 13.210 1.00 85.56 318 GLU A CA 1
ATOM 2452 C C . GLU A 1 318 ? -9.157 -10.756 13.037 1.00 85.56 318 GLU A C 1
ATOM 2454 O O . GLU A 1 318 ? -8.763 -10.439 11.921 1.00 85.56 318 GLU A O 1
ATOM 2459 N N . LEU A 1 319 ? -8.402 -10.618 14.134 1.00 88.06 319 LEU A N 1
ATOM 2460 C CA . LEU A 1 319 ? -7.076 -10.016 14.101 1.00 88.06 319 LEU A CA 1
ATOM 2461 C C . LEU A 1 319 ? -6.046 -10.988 13.508 1.00 88.06 319 LEU A C 1
ATOM 2463 O O . LEU A 1 319 ? -6.013 -12.150 13.926 1.00 88.06 319 LEU A O 1
ATOM 2467 N N . PRO A 1 320 ? -5.154 -10.528 12.615 1.00 83.88 320 PRO A N 1
ATOM 2468 C CA . PRO A 1 320 ? -4.297 -11.406 11.808 1.00 83.88 320 PRO A CA 1
ATOM 2469 C C . PRO A 1 320 ? -3.439 -12.384 12.613 1.00 83.88 320 PRO A C 1
ATOM 2471 O O . PRO A 1 320 ? -3.288 -13.542 12.232 1.00 83.88 320 PRO A O 1
ATOM 2474 N N . HIS A 1 321 ? -2.929 -11.939 13.762 1.00 84.88 321 HIS A N 1
ATOM 2475 C CA . HIS A 1 321 ? -2.068 -12.721 14.649 1.00 84.88 321 HIS A CA 1
ATOM 2476 C C . HIS A 1 321 ? -2.838 -13.629 15.632 1.00 84.88 321 HIS A C 1
ATOM 2478 O O . HIS A 1 321 ? -2.220 -14.380 16.382 1.00 84.88 321 HIS A O 1
ATOM 2484 N N . LEU A 1 322 ? -4.176 -13.568 15.650 1.00 87.50 322 LEU A N 1
ATOM 2485 C CA . LEU A 1 322 ? -5.046 -14.352 16.544 1.00 87.50 322 LEU A CA 1
ATOM 2486 C C . LEU A 1 322 ? -5.959 -15.330 15.802 1.00 87.50 322 LEU A C 1
ATOM 2488 O O . LEU A 1 322 ? -6.756 -16.026 16.430 1.00 87.50 322 LEU A O 1
ATOM 24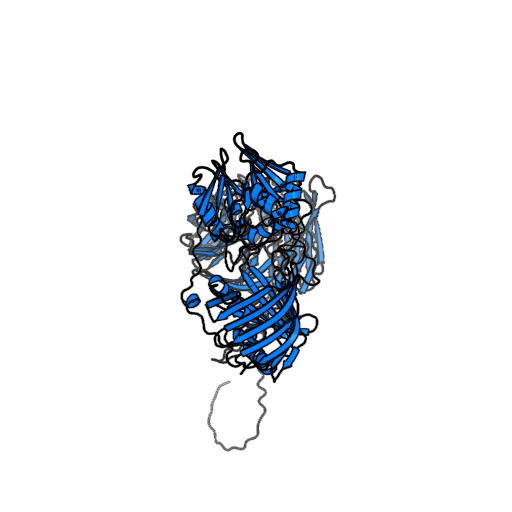92 N N . THR A 1 323 ? -5.896 -15.365 14.480 1.00 89.62 323 THR A N 1
ATOM 2493 C CA . THR A 1 323 ? -6.629 -16.313 13.638 1.00 89.62 323 THR A CA 1
ATOM 2494 C C . THR A 1 323 ? -5.824 -17.605 13.532 1.00 89.62 323 THR A C 1
ATOM 2496 O O . THR A 1 323 ? -4.598 -17.565 13.428 1.00 89.62 323 THR A O 1
ATOM 2499 N N . ASP A 1 324 ? -6.484 -18.759 13.589 1.00 85.50 324 ASP A N 1
ATOM 2500 C CA . ASP A 1 324 ? -5.828 -20.072 13.555 1.00 85.50 324 ASP A CA 1
ATOM 2501 C C . ASP A 1 324 ? -5.752 -20.634 12.129 1.00 85.50 324 ASP A C 1
ATOM 2503 O O . ASP A 1 324 ? -4.676 -21.023 11.681 1.00 85.50 324 ASP A O 1
ATOM 2507 N N . GLY A 1 325 ? -6.848 -20.570 11.376 1.00 91.50 325 GLY A N 1
ATOM 2508 C CA . GLY A 1 325 ? -6.927 -20.980 9.972 1.00 91.50 325 GLY A CA 1
ATOM 2509 C C . GLY A 1 325 ? -7.269 -19.821 9.036 1.00 91.50 325 GLY A C 1
ATOM 2510 O O . GLY A 1 325 ? -6.743 -18.723 9.175 1.00 91.50 325 GLY A O 1
ATOM 2511 N N . LEU A 1 326 ? -8.164 -20.058 8.079 1.00 94.88 326 LEU A N 1
ATOM 2512 C CA . LEU A 1 326 ? -8.706 -19.025 7.197 1.00 94.88 326 LEU A CA 1
ATOM 2513 C C . LEU A 1 326 ? -9.916 -18.345 7.856 1.00 94.88 326 LEU A C 1
ATOM 2515 O O . LEU A 1 326 ? -10.850 -19.011 8.312 1.00 94.88 326 LEU A O 1
ATOM 2519 N N . HIS A 1 327 ? -9.892 -17.019 7.883 1.00 94.50 327 HIS A N 1
ATOM 2520 C CA . HIS A 1 327 ? -10.888 -16.115 8.452 1.00 94.50 327 HIS A CA 1
ATOM 2521 C C . HIS A 1 327 ? -11.331 -15.095 7.392 1.00 94.50 327 HIS A C 1
ATOM 2523 O O . HIS A 1 327 ? -11.329 -13.875 7.596 1.00 94.50 327 HIS A O 1
ATOM 2529 N N . ALA A 1 328 ? -11.749 -15.607 6.235 1.00 93.75 328 ALA A N 1
ATOM 2530 C CA . ALA A 1 328 ? -12.312 -14.791 5.171 1.00 93.75 328 ALA A CA 1
ATOM 2531 C C . ALA A 1 328 ? -13.641 -14.146 5.599 1.00 93.75 328 ALA A C 1
ATOM 2533 O O . ALA A 1 328 ? -14.431 -14.730 6.351 1.00 93.75 328 ALA A O 1
ATOM 2534 N N . MET A 1 329 ? -13.878 -12.927 5.109 1.00 90.62 329 MET A N 1
ATOM 2535 C CA . MET A 1 329 ? -15.138 -12.198 5.274 1.00 90.62 329 MET A CA 1
ATOM 2536 C C . MET A 1 329 ? -15.925 -12.181 3.957 1.00 90.62 329 MET A C 1
ATOM 2538 O O . MET A 1 329 ? -16.856 -12.963 3.794 1.00 90.62 329 MET A O 1
ATOM 2542 N N . MET A 1 330 ? -15.563 -11.270 3.045 1.00 88.56 330 MET A N 1
ATOM 2543 C CA . MET A 1 330 ? -16.259 -11.037 1.772 1.00 88.56 330 MET A CA 1
ATOM 2544 C C . MET A 1 330 ? -15.666 -11.873 0.632 1.00 88.56 330 MET A C 1
ATOM 2546 O O . MET A 1 330 ? -16.389 -12.282 -0.274 1.00 88.56 330 MET A O 1
ATOM 2550 N N . SER A 1 331 ? -14.361 -12.147 0.692 1.00 91.12 331 SER A N 1
ATOM 2551 C CA . SER A 1 331 ? -13.664 -13.018 -0.254 1.00 91.12 331 SER A CA 1
ATOM 2552 C C . SER A 1 331 ? -14.215 -14.437 -0.164 1.00 91.12 331 SER A C 1
ATOM 2554 O O . SER A 1 331 ? -14.202 -15.042 0.908 1.00 91.12 331 SER A O 1
ATOM 2556 N N . THR A 1 332 ? -14.677 -14.984 -1.288 1.00 94.50 332 THR A N 1
ATOM 2557 C CA . THR A 1 332 ? -15.026 -16.407 -1.360 1.00 94.50 332 THR A CA 1
ATOM 2558 C C . THR A 1 332 ? -13.745 -17.209 -1.608 1.00 94.50 332 THR A C 1
ATOM 2560 O O . THR A 1 332 ? -13.087 -16.948 -2.616 1.00 94.50 332 THR A O 1
ATOM 2563 N N . PRO A 1 333 ? -13.354 -18.135 -0.711 1.00 96.19 333 PRO A N 1
ATOM 2564 C CA . PRO A 1 333 ? -12.135 -18.925 -0.879 1.00 96.19 333 PRO A CA 1
ATOM 2565 C C . PRO A 1 333 ? -12.202 -19.877 -2.081 1.00 96.19 333 PRO A C 1
ATOM 2567 O O . PRO A 1 333 ? -13.265 -20.094 -2.664 1.00 96.19 333 PRO A O 1
ATOM 2570 N N . ILE A 1 334 ? -11.073 -20.494 -2.417 1.00 96.50 334 ILE A N 1
ATOM 2571 C CA . ILE A 1 334 ? -10.967 -21.517 -3.463 1.00 96.50 334 ILE A CA 1
ATOM 2572 C C . ILE A 1 334 ? -10.361 -22.802 -2.901 1.00 96.50 334 ILE A C 1
ATOM 2574 O O . ILE A 1 334 ? -9.508 -22.760 -2.017 1.00 96.50 334 ILE A O 1
ATOM 2578 N N . ILE A 1 335 ? -10.797 -23.943 -3.434 1.00 95.81 335 ILE A N 1
ATOM 2579 C CA . ILE A 1 335 ? -10.224 -25.256 -3.130 1.00 95.81 335 ILE A CA 1
ATOM 2580 C C . ILE A 1 335 ? -9.608 -25.802 -4.416 1.00 95.81 335 ILE A C 1
ATOM 2582 O O . ILE A 1 335 ? -10.304 -25.922 -5.427 1.00 95.81 335 ILE A O 1
ATOM 2586 N N . ILE A 1 336 ? -8.318 -26.125 -4.371 1.00 92.88 336 ILE A N 1
ATOM 2587 C CA . ILE A 1 336 ? -7.576 -26.766 -5.459 1.00 92.88 336 ILE A CA 1
ATOM 2588 C C . ILE A 1 336 ? -7.053 -28.082 -4.905 1.00 92.88 336 ILE A C 1
ATOM 2590 O O . ILE A 1 336 ? -6.234 -28.084 -3.988 1.00 92.88 336 ILE A O 1
ATOM 2594 N N . ASP A 1 337 ? -7.557 -29.190 -5.443 1.00 88.19 337 ASP A N 1
ATOM 2595 C CA . ASP A 1 337 ? -7.288 -30.531 -4.927 1.00 88.19 337 ASP A CA 1
ATOM 2596 C C . ASP A 1 337 ? -7.557 -30.610 -3.408 1.00 88.19 337 ASP A C 1
ATOM 2598 O O . ASP A 1 337 ? -8.674 -30.330 -2.968 1.00 88.19 337 ASP A O 1
ATOM 2602 N N . ASP A 1 338 ? -6.540 -30.946 -2.610 1.00 89.38 338 ASP A N 1
ATOM 2603 C CA . ASP A 1 338 ? -6.616 -31.050 -1.147 1.00 89.38 338 ASP A CA 1
ATOM 2604 C C . ASP A 1 338 ? -6.119 -29.777 -0.426 1.00 89.38 338 ASP A C 1
ATOM 2606 O O . ASP A 1 338 ? -5.763 -29.817 0.755 1.00 89.38 338 ASP A O 1
ATOM 2610 N N . TYR A 1 339 ? -6.117 -28.626 -1.106 1.00 95.81 339 TYR A N 1
ATOM 2611 C CA . TYR A 1 339 ? -5.638 -27.350 -0.569 1.00 95.81 339 TYR A CA 1
ATOM 2612 C C . TYR A 1 339 ? -6.678 -26.239 -0.673 1.00 95.81 339 TYR A C 1
ATOM 2614 O O . TYR A 1 339 ? -7.470 -26.172 -1.612 1.00 95.81 339 TYR A O 1
ATOM 2622 N N . LEU A 1 340 ? -6.663 -25.347 0.313 1.00 96.12 340 LEU A N 1
ATOM 2623 C CA . LEU A 1 340 ? -7.575 -24.217 0.446 1.00 96.12 340 LEU A CA 1
ATOM 2624 C C . LEU A 1 340 ? -6.787 -22.907 0.403 1.00 96.12 340 LEU A C 1
ATOM 2626 O O . LEU A 1 340 ? -5.849 -22.729 1.177 1.00 96.12 340 LEU A O 1
ATOM 2630 N N . TYR A 1 341 ? -7.224 -21.962 -0.429 1.00 97.56 341 TYR A N 1
ATOM 2631 C CA . TYR A 1 341 ? -6.656 -20.618 -0.504 1.00 97.56 341 TYR A CA 1
ATOM 2632 C C . TYR A 1 341 ? -7.724 -19.543 -0.327 1.00 97.56 341 TYR A C 1
ATOM 2634 O O . TYR A 1 341 ? -8.835 -19.654 -0.846 1.00 97.56 341 TYR A O 1
ATOM 2642 N N . GLY A 1 342 ? -7.397 -18.474 0.392 1.00 96.69 342 GLY A N 1
ATOM 2643 C CA . GLY A 1 342 ? -8.319 -17.358 0.575 1.00 96.69 342 GLY A CA 1
ATOM 2644 C C . GLY A 1 342 ? -7.684 -16.161 1.263 1.00 96.69 342 GLY A C 1
ATOM 2645 O O . GLY A 1 342 ? -6.575 -16.249 1.783 1.00 96.69 342 GLY A O 1
ATOM 2646 N N . VAL A 1 343 ? -8.407 -15.043 1.249 1.00 96.56 343 VAL A N 1
ATOM 2647 C CA . VAL A 1 343 ? -7.984 -13.783 1.869 1.00 96.56 343 VAL A CA 1
ATOM 2648 C C . VAL A 1 343 ? -8.786 -13.536 3.141 1.00 96.56 343 VAL A C 1
ATOM 2650 O O . VAL A 1 343 ? -10.021 -13.518 3.107 1.00 96.56 343 VAL A O 1
ATOM 2653 N N . ASP A 1 344 ? -8.076 -13.338 4.246 1.00 94.88 344 ASP A N 1
ATOM 2654 C CA . ASP A 1 344 ? -8.636 -12.977 5.545 1.00 94.88 344 ASP A CA 1
ATOM 2655 C C . ASP A 1 344 ? -9.192 -11.550 5.553 1.00 94.88 344 ASP A C 1
ATOM 2657 O O . ASP A 1 344 ? -8.926 -10.731 4.674 1.00 94.88 344 ASP A O 1
ATOM 2661 N N . SER A 1 345 ? -9.976 -11.222 6.582 1.00 90.81 345 SER A N 1
ATOM 2662 C CA . SER A 1 345 ? -10.617 -9.906 6.687 1.00 90.81 345 SER A CA 1
ATOM 2663 C C . SER A 1 345 ? -9.665 -8.708 6.776 1.00 90.81 345 SER A C 1
ATOM 2665 O O . SER A 1 345 ? -10.150 -7.583 6.699 1.00 90.81 345 SER A O 1
ATOM 2667 N N . TYR A 1 346 ? -8.354 -8.906 6.923 1.00 91.06 346 TYR A N 1
ATOM 2668 C CA . TYR A 1 346 ? -7.349 -7.839 6.907 1.00 91.06 346 TYR A CA 1
ATOM 2669 C C . TYR A 1 346 ? -6.437 -7.876 5.670 1.00 91.06 346 TYR A C 1
ATOM 2671 O O . TYR A 1 346 ? -5.544 -7.038 5.552 1.00 91.06 346 TYR A O 1
ATOM 2679 N N . GLY A 1 347 ? -6.722 -8.752 4.702 1.00 92.50 347 GLY A N 1
ATOM 2680 C CA . GLY A 1 347 ? -6.015 -8.813 3.422 1.00 92.50 347 GLY A CA 1
ATOM 2681 C C . GLY A 1 347 ? -4.948 -9.907 3.324 1.00 92.50 347 GLY A C 1
ATOM 2682 O O . GLY A 1 347 ? -4.373 -10.102 2.252 1.00 92.50 347 GLY A O 1
ATOM 2683 N N . GLU A 1 348 ? -4.712 -10.663 4.396 1.00 94.50 348 GLU A N 1
ATOM 2684 C CA . GLU A 1 348 ? -3.735 -11.752 4.400 1.00 94.50 348 GLU A CA 1
ATOM 2685 C C . GLU A 1 348 ? -4.219 -12.885 3.493 1.00 94.50 348 GLU A C 1
ATOM 2687 O O . GLU A 1 348 ? -5.242 -13.518 3.766 1.00 94.50 348 GLU A O 1
ATOM 2692 N N . LEU A 1 349 ? -3.469 -13.188 2.437 1.00 96.81 349 LEU A N 1
ATOM 2693 C CA . LEU A 1 349 ? -3.669 -14.393 1.643 1.00 96.81 349 LEU A CA 1
ATOM 2694 C C . LEU A 1 349 ? -3.085 -15.588 2.399 1.00 96.81 349 LEU A C 1
ATOM 2696 O O . LEU A 1 349 ? -1.943 -15.548 2.859 1.00 96.81 349 LEU A O 1
ATOM 2700 N N . ARG A 1 350 ? -3.847 -16.674 2.499 1.00 96.19 350 ARG A N 1
ATOM 2701 C CA . ARG A 1 350 ? -3.443 -17.888 3.213 1.00 96.19 350 ARG A CA 1
ATOM 2702 C C . ARG A 1 350 ? -3.607 -19.115 2.342 1.00 96.19 350 ARG A C 1
ATOM 2704 O O . ARG A 1 350 ? -4.613 -19.233 1.645 1.00 96.19 350 ARG A O 1
ATOM 2711 N N . GLY A 1 351 ? -2.641 -20.022 2.441 1.00 97.06 351 GLY A N 1
ATOM 2712 C CA . GLY A 1 351 ? -2.736 -21.393 1.953 1.00 97.06 351 GLY A CA 1
ATOM 2713 C C . GLY A 1 351 ? -2.856 -22.356 3.123 1.00 97.06 351 GLY A C 1
ATOM 2714 O O . GLY A 1 351 ? -2.101 -22.259 4.094 1.00 97.06 351 GLY A O 1
ATOM 2715 N N . LEU A 1 352 ? -3.837 -23.248 3.059 1.00 97.69 352 LEU A N 1
ATOM 2716 C CA . LEU A 1 352 ? -4.157 -24.227 4.090 1.00 97.69 352 LEU A CA 1
ATOM 2717 C C . LEU A 1 352 ? -4.254 -25.630 3.489 1.00 97.69 352 LEU A C 1
ATOM 2719 O O . LEU A 1 352 ? -4.648 -25.801 2.335 1.00 97.69 352 LEU A O 1
ATOM 2723 N N . ASP A 1 353 ? -3.984 -26.634 4.313 1.00 95.50 353 ASP A N 1
ATOM 2724 C CA . ASP A 1 353 ? -4.383 -28.013 4.045 1.00 95.50 353 ASP A CA 1
ATOM 2725 C C . ASP A 1 353 ? -5.912 -28.127 4.200 1.00 95.50 353 ASP A C 1
ATOM 2727 O O . ASP A 1 353 ? -6.470 -27.834 5.262 1.00 95.50 353 ASP A O 1
ATOM 2731 N N . ALA A 1 354 ? -6.624 -28.526 3.142 1.00 93.44 354 ALA A N 1
ATOM 2732 C CA . ALA A 1 354 ? -8.086 -28.605 3.155 1.00 93.44 354 ALA A CA 1
ATOM 2733 C C . ALA A 1 354 ? -8.612 -29.775 4.005 1.00 93.44 354 ALA A C 1
ATOM 2735 O O . ALA A 1 354 ? -9.784 -29.786 4.390 1.00 93.44 354 ALA A O 1
ATOM 2736 N N . THR A 1 355 ? -7.768 -30.756 4.329 1.00 91.12 355 THR A N 1
ATOM 2737 C CA . THR A 1 355 ? -8.122 -31.943 5.116 1.00 91.12 355 THR A CA 1
ATOM 2738 C C . THR A 1 355 ? -8.023 -31.708 6.620 1.00 91.12 355 THR A C 1
ATOM 2740 O O . THR A 1 355 ? -8.776 -32.334 7.372 1.00 91.12 355 THR A O 1
ATOM 2743 N N . THR A 1 356 ? -7.152 -30.794 7.057 1.00 91.50 356 THR A N 1
ATOM 2744 C CA . THR A 1 356 ? -6.917 -30.483 8.479 1.00 91.50 356 THR A CA 1
ATOM 2745 C C . THR A 1 356 ? -7.319 -29.062 8.877 1.00 91.50 356 THR A C 1
ATOM 2747 O O . THR A 1 356 ? -7.638 -28.830 10.044 1.00 91.50 356 THR A O 1
ATOM 2750 N N . GLY A 1 357 ? -7.321 -28.117 7.933 1.00 93.00 357 GLY A N 1
ATOM 2751 C CA . GLY A 1 357 ? -7.474 -26.685 8.198 1.00 93.00 357 GLY A CA 1
ATOM 2752 C C . GLY A 1 357 ? -6.196 -26.018 8.721 1.00 93.00 357 GLY A C 1
ATOM 2753 O O . GLY A 1 357 ? -6.250 -24.871 9.165 1.00 93.00 357 GLY A O 1
ATOM 2754 N N . GLU A 1 358 ? -5.057 -26.716 8.696 1.00 92.81 358 GLU A N 1
ATOM 2755 C CA . GLU A 1 358 ? -3.765 -26.178 9.122 1.00 92.81 358 GLU A CA 1
ATOM 2756 C C . GLU A 1 358 ? -3.208 -25.194 8.089 1.00 92.81 358 GLU A C 1
ATOM 2758 O O . GLU A 1 358 ? -3.258 -25.435 6.882 1.00 92.81 358 GLU A O 1
ATOM 2763 N N . ARG A 1 359 ? -2.660 -24.072 8.567 1.00 94.56 359 ARG A N 1
ATOM 2764 C CA . ARG A 1 359 ? -2.012 -23.065 7.721 1.00 94.56 359 ARG A CA 1
ATOM 2765 C C . ARG A 1 359 ? -0.655 -23.566 7.243 1.00 94.56 359 ARG A C 1
ATOM 2767 O O . ARG A 1 359 ? 0.232 -23.810 8.052 1.00 94.56 359 ARG A O 1
ATOM 2774 N N . LEU A 1 360 ? -0.490 -23.625 5.927 1.00 94.00 360 LEU A N 1
ATOM 2775 C CA . LEU A 1 360 ? 0.772 -23.940 5.264 1.00 94.00 360 LEU A CA 1
ATOM 2776 C C . LEU A 1 360 ? 1.634 -22.685 5.121 1.00 94.00 360 LEU A C 1
ATOM 2778 O O . LEU A 1 360 ? 2.822 -22.698 5.432 1.00 94.00 360 LEU A O 1
ATOM 2782 N N . TRP A 1 361 ? 1.023 -21.583 4.685 1.00 95.50 361 TRP A N 1
ATOM 2783 C CA . TRP A 1 361 ? 1.707 -20.309 4.476 1.00 95.50 361 TRP A CA 1
ATOM 2784 C C . TRP A 1 361 ? 0.742 -19.120 4.542 1.00 95.50 361 TRP A C 1
ATOM 2786 O O . TRP A 1 361 ? -0.483 -19.266 4.484 1.00 95.50 361 TRP A O 1
ATOM 2796 N N . GLN A 1 362 ? 1.319 -17.924 4.665 1.00 94.56 362 GLN A N 1
ATOM 2797 C CA . GLN A 1 362 ? 0.630 -16.637 4.596 1.00 94.56 362 GLN A CA 1
ATOM 2798 C C . GLN A 1 362 ? 1.445 -15.663 3.738 1.00 94.56 362 GLN A C 1
ATOM 2800 O O . GLN A 1 362 ? 2.674 -15.719 3.743 1.00 94.56 362 GLN A O 1
ATOM 2805 N N . SER A 1 363 ? 0.766 -14.769 3.024 1.00 93.44 363 SER A N 1
ATOM 2806 C CA . SER A 1 363 ? 1.372 -13.688 2.254 1.00 93.44 363 SER A CA 1
ATOM 2807 C C . SER A 1 363 ? 0.478 -12.451 2.245 1.00 93.44 363 SER A C 1
ATOM 2809 O O . SER A 1 363 ? -0.738 -12.562 2.119 1.00 93.44 363 SER A O 1
ATOM 2811 N N . ASP A 1 364 ? 1.093 -11.274 2.283 1.00 92.56 364 ASP A N 1
ATOM 2812 C CA . ASP A 1 364 ? 0.405 -9.983 2.150 1.00 92.56 364 ASP A CA 1
ATOM 2813 C C . ASP A 1 364 ? 0.606 -9.383 0.743 1.00 92.56 364 ASP A C 1
ATOM 2815 O O . ASP A 1 364 ? 0.393 -8.196 0.515 1.00 92.56 364 ASP A O 1
ATOM 2819 N N . ALA A 1 365 ? 1.065 -10.198 -0.217 1.00 92.81 365 ALA A N 1
ATOM 2820 C CA . ALA A 1 365 ? 1.415 -9.741 -1.562 1.00 92.81 365 ALA A CA 1
ATOM 2821 C C . ALA A 1 365 ? 0.198 -9.536 -2.482 1.00 92.81 365 ALA A C 1
ATOM 2823 O O . ALA A 1 365 ? 0.229 -8.684 -3.366 1.00 92.81 365 ALA A O 1
ATOM 2824 N N . LEU A 1 366 ? -0.877 -10.314 -2.302 1.00 95.06 366 LEU A N 1
ATOM 2825 C CA . LEU A 1 366 ? -2.022 -10.278 -3.217 1.00 95.06 366 LEU A CA 1
ATOM 2826 C C . LEU A 1 366 ? -2.880 -9.019 -3.023 1.00 95.06 366 LEU A C 1
ATOM 2828 O O . LEU A 1 366 ? -3.233 -8.365 -4.009 1.00 95.06 366 LEU A O 1
ATOM 2832 N N . THR A 1 367 ? -3.210 -8.684 -1.772 1.00 91.88 367 THR A N 1
ATOM 2833 C CA . THR A 1 367 ? -4.054 -7.531 -1.421 1.00 91.88 367 THR A CA 1
ATOM 2834 C C . THR A 1 367 ? -3.326 -6.586 -0.474 1.00 91.88 367 THR A C 1
ATOM 2836 O O . THR A 1 367 ? -2.410 -6.989 0.235 1.00 91.88 367 THR A O 1
ATOM 2839 N N . ARG A 1 368 ? -3.725 -5.311 -0.456 1.00 84.75 368 ARG A N 1
ATOM 2840 C CA . ARG A 1 368 ? -3.128 -4.329 0.457 1.00 84.75 368 ARG A CA 1
ATOM 2841 C C . ARG A 1 368 ? -3.632 -4.591 1.883 1.00 84.75 368 ARG A C 1
ATOM 2843 O O . ARG A 1 368 ? -4.852 -4.628 2.056 1.00 84.75 368 ARG A O 1
ATOM 2850 N N . PRO A 1 369 ? -2.749 -4.686 2.897 1.00 83.19 369 PRO A N 1
ATOM 2851 C CA . PRO A 1 369 ? -3.171 -4.865 4.280 1.00 83.19 369 PRO A CA 1
ATOM 2852 C C . PRO A 1 369 ? -4.164 -3.788 4.717 1.00 83.19 369 PRO A C 1
ATOM 2854 O O . PRO A 1 369 ? -3.934 -2.586 4.554 1.00 83.19 369 PRO A O 1
ATOM 2857 N N . GLY A 1 370 ? -5.287 -4.217 5.276 1.00 84.38 370 GLY A N 1
ATOM 2858 C CA . GLY A 1 370 ? -6.346 -3.323 5.707 1.00 84.38 370 GLY A CA 1
ATOM 2859 C C . GLY A 1 370 ? -7.627 -4.065 6.041 1.00 84.38 370 GLY A C 1
ATOM 2860 O O . GLY A 1 370 ? -8.022 -5.011 5.365 1.00 84.38 370 GLY A O 1
ATOM 2861 N N . ARG A 1 371 ? -8.329 -3.588 7.073 1.00 85.44 371 ARG A N 1
ATOM 2862 C CA . ARG A 1 371 ? -9.608 -4.171 7.486 1.00 85.44 371 ARG A CA 1
ATOM 2863 C C . ARG A 1 371 ? -10.601 -4.181 6.317 1.00 85.44 371 ARG A C 1
ATOM 2865 O O . ARG A 1 371 ? -10.670 -3.235 5.524 1.00 85.44 371 ARG A O 1
ATOM 2872 N N . PHE A 1 372 ? -11.365 -5.261 6.246 1.00 87.38 372 PHE A N 1
ATOM 2873 C CA . PHE A 1 372 ? -12.246 -5.646 5.145 1.00 87.38 372 PHE A CA 1
ATOM 2874 C C . PHE A 1 372 ? -11.520 -5.862 3.805 1.00 87.38 372 PHE A C 1
ATOM 2876 O O . PHE A 1 372 ? -12.073 -5.568 2.743 1.00 87.38 372 PHE A O 1
ATOM 2883 N N . GLY A 1 373 ? -10.277 -6.355 3.865 1.00 90.00 373 GLY A N 1
ATOM 2884 C CA . GLY A 1 373 ? -9.514 -6.813 2.702 1.00 90.00 373 GLY A CA 1
ATOM 2885 C C . GLY A 1 373 ? -10.331 -7.803 1.872 1.00 90.00 373 GLY A C 1
ATOM 2886 O O . GLY A 1 373 ? -10.944 -8.717 2.429 1.00 90.00 373 GLY A O 1
ATOM 2887 N N . THR A 1 374 ? -10.415 -7.585 0.559 1.00 92.94 374 THR A N 1
ATOM 2888 C CA . THR A 1 374 ? -11.225 -8.428 -0.335 1.00 92.94 374 THR A CA 1
ATOM 2889 C C . THR A 1 374 ? -10.502 -8.752 -1.641 1.00 92.94 374 THR A C 1
ATOM 2891 O O . THR A 1 374 ? -9.850 -7.892 -2.235 1.00 92.94 374 THR A O 1
ATOM 2894 N N . ALA A 1 375 ? -10.659 -9.997 -2.094 1.00 96.25 375 ALA A N 1
ATOM 2895 C CA . ALA A 1 375 ? -10.233 -10.479 -3.401 1.00 96.25 375 ALA A CA 1
ATOM 2896 C C . ALA A 1 375 ? -11.292 -11.420 -3.999 1.00 96.25 375 ALA A C 1
ATOM 2898 O O . ALA A 1 375 ? -11.840 -12.276 -3.296 1.00 96.25 375 ALA A O 1
ATOM 2899 N N . TYR A 1 376 ? -11.560 -11.278 -5.297 1.00 97.19 376 TYR A N 1
ATOM 2900 C CA . TYR A 1 376 ? -12.471 -12.141 -6.052 1.00 97.19 376 TYR A CA 1
AT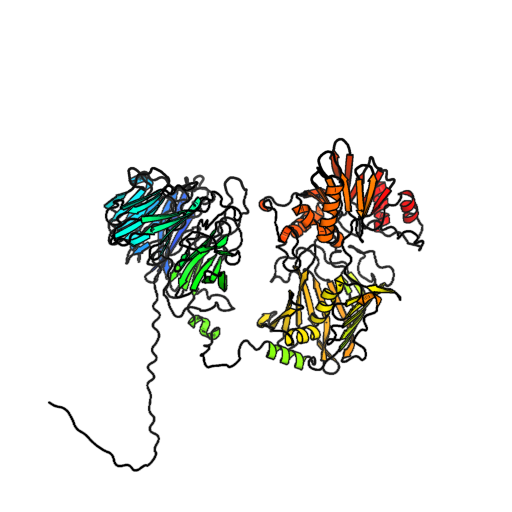OM 2901 C C . TYR A 1 376 ? -11.678 -13.035 -6.997 1.00 97.19 376 TYR A C 1
ATOM 2903 O O . TYR A 1 376 ? -11.059 -12.533 -7.929 1.00 97.19 376 TYR A O 1
ATOM 2911 N N . PHE A 1 377 ? -11.694 -14.344 -6.747 1.00 97.69 377 PHE A N 1
ATOM 2912 C CA . PHE A 1 377 ? -10.952 -15.338 -7.521 1.00 97.69 377 PHE A CA 1
ATOM 2913 C C . PHE A 1 377 ? -11.823 -15.904 -8.644 1.00 97.69 377 PHE A C 1
ATOM 2915 O O . PHE A 1 377 ? -12.883 -16.475 -8.369 1.00 97.69 377 PHE A O 1
ATOM 2922 N N . VAL A 1 378 ? -11.355 -15.787 -9.887 1.00 98.12 378 VAL A N 1
ATOM 2923 C CA . VAL A 1 378 ? -11.985 -16.387 -11.068 1.00 98.12 378 VAL A CA 1
ATOM 2924 C C . VAL A 1 378 ? -10.993 -17.307 -11.768 1.00 98.12 378 VAL A C 1
ATOM 2926 O O . VAL A 1 378 ? -9.924 -16.876 -12.188 1.00 98.12 378 VAL A O 1
ATOM 2929 N N . ARG A 1 379 ? -11.320 -18.594 -11.872 1.00 97.12 379 ARG A N 1
ATOM 2930 C CA . ARG A 1 379 ? -10.468 -19.605 -12.504 1.00 97.12 379 ARG A CA 1
ATOM 2931 C C . ARG A 1 379 ? -10.607 -19.545 -14.022 1.00 97.12 379 ARG A C 1
ATOM 2933 O O . ARG A 1 379 ? -11.721 -19.593 -14.528 1.00 97.12 379 ARG A O 1
ATOM 2940 N N . ASN A 1 380 ? -9.483 -19.566 -14.730 1.00 95.38 380 ASN A N 1
ATOM 2941 C CA . ASN A 1 380 ? -9.418 -19.803 -16.171 1.00 95.38 380 ASN A CA 1
ATOM 2942 C C . ASN A 1 380 ? -8.254 -20.764 -16.451 1.00 95.38 380 ASN A C 1
ATOM 2944 O O . ASN A 1 380 ? -7.091 -20.431 -16.229 1.00 95.38 380 ASN A O 1
ATOM 2948 N N . GLY A 1 381 ? -8.566 -21.995 -16.861 1.00 91.88 381 GLY A N 1
ATOM 2949 C CA . GLY A 1 381 ? -7.560 -23.046 -17.036 1.00 91.88 381 GLY A CA 1
ATOM 2950 C C . GLY A 1 381 ? -6.836 -23.422 -15.732 1.00 91.88 381 GLY A C 1
ATOM 2951 O O . GLY A 1 381 ? -7.458 -23.877 -14.763 1.00 91.88 381 GLY A O 1
ATOM 2952 N N . ASP A 1 382 ? -5.510 -23.277 -15.737 1.00 88.19 382 ASP A N 1
ATOM 2953 C CA . ASP A 1 382 ? -4.582 -23.591 -14.640 1.00 88.19 382 ASP A CA 1
ATOM 2954 C C . ASP A 1 382 ? -4.236 -22.378 -13.755 1.00 88.19 382 ASP A C 1
ATOM 2956 O O . ASP A 1 382 ? -3.408 -22.482 -12.851 1.00 88.19 382 ASP A O 1
ATOM 2960 N N . ARG A 1 383 ? -4.853 -21.224 -14.016 1.00 95.06 383 ARG A N 1
ATOM 2961 C CA . ARG A 1 383 ? -4.554 -19.942 -13.375 1.00 95.06 383 ARG A CA 1
ATOM 2962 C C . ARG A 1 383 ? -5.826 -19.224 -12.941 1.00 95.06 383 ARG A C 1
ATOM 2964 O O . ARG A 1 383 ? -6.946 -19.623 -13.269 1.00 95.06 383 ARG A O 1
ATOM 2971 N N . TYR A 1 384 ? -5.639 -18.158 -12.178 1.00 98.19 384 TYR A N 1
ATOM 2972 C CA . TYR A 1 384 ? -6.713 -17.353 -11.621 1.00 98.19 384 TYR A CA 1
ATOM 2973 C C . TYR A 1 384 ? -6.550 -15.893 -12.009 1.00 98.19 384 TYR A C 1
ATOM 2975 O O . TYR A 1 384 ? -5.473 -15.322 -11.854 1.00 98.19 384 TYR A O 1
ATOM 2983 N N . PHE A 1 385 ? -7.648 -15.294 -12.449 1.00 98.50 385 PHE A N 1
ATOM 2984 C CA . PHE A 1 385 ? -7.829 -13.857 -12.542 1.00 98.50 385 PHE A CA 1
ATOM 2985 C C . PHE A 1 385 ? -8.426 -13.375 -11.222 1.00 98.50 385 PHE A C 1
ATOM 2987 O O . PHE A 1 385 ? -9.500 -13.820 -10.813 1.00 98.50 385 PHE A O 1
ATOM 2994 N N . VAL A 1 386 ? -7.709 -12.501 -10.523 1.00 98.50 386 VAL A N 1
ATOM 2995 C CA . VAL A 1 386 ? -8.071 -12.042 -9.184 1.00 98.50 386 VAL A CA 1
ATOM 2996 C C . VAL A 1 386 ? -8.274 -10.538 -9.188 1.00 98.50 386 VAL A C 1
ATOM 2998 O O . VAL A 1 386 ? -7.336 -9.782 -9.430 1.00 98.50 386 VAL A O 1
ATOM 3001 N N . THR A 1 387 ? -9.496 -10.093 -8.907 1.00 97.88 387 THR A N 1
ATOM 3002 C CA . THR A 1 387 ? -9.788 -8.665 -8.720 1.00 97.88 387 THR A CA 1
ATOM 3003 C C . THR A 1 387 ? -9.626 -8.299 -7.253 1.00 97.88 387 THR A C 1
ATOM 3005 O O . THR A 1 387 ? -10.255 -8.916 -6.391 1.00 97.88 387 THR A O 1
ATOM 3008 N N . THR A 1 388 ? -8.784 -7.306 -6.965 1.00 97.12 388 THR A N 1
ATOM 3009 C CA . THR A 1 388 ? -8.513 -6.834 -5.600 1.00 97.12 388 THR A CA 1
ATOM 3010 C C . THR A 1 388 ? -9.382 -5.631 -5.247 1.00 97.12 388 THR A C 1
ATOM 3012 O O . THR A 1 388 ? -9.792 -4.850 -6.110 1.00 97.12 388 THR A O 1
ATOM 3015 N N . ASP A 1 389 ? -9.619 -5.425 -3.954 1.00 94.12 389 ASP A N 1
ATOM 3016 C CA . ASP A 1 389 ? -10.333 -4.245 -3.461 1.00 94.12 389 ASP A CA 1
ATOM 3017 C C . ASP A 1 389 ? -9.602 -2.912 -3.707 1.00 94.12 389 ASP A C 1
ATOM 3019 O O . ASP A 1 389 ? -10.213 -1.851 -3.587 1.00 94.12 389 ASP A O 1
ATOM 3023 N N . ALA A 1 390 ? -8.326 -2.950 -4.096 1.00 94.25 390 ALA A N 1
ATOM 3024 C CA . ALA A 1 390 ? -7.551 -1.790 -4.516 1.00 94.25 390 ALA A CA 1
ATOM 3025 C C . ALA A 1 390 ? -7.819 -1.375 -5.974 1.00 94.25 390 ALA A C 1
ATOM 3027 O O . ALA A 1 390 ? -7.291 -0.348 -6.405 1.00 94.25 390 ALA A O 1
ATOM 3028 N N . GLY A 1 391 ? -8.635 -2.132 -6.717 1.00 96.12 391 GLY A N 1
ATOM 3029 C CA . GLY A 1 391 ? -8.973 -1.819 -8.104 1.00 96.12 391 GLY A CA 1
ATOM 3030 C C . GLY A 1 391 ? -8.025 -2.411 -9.144 1.00 96.12 391 GLY A C 1
ATOM 3031 O O . GLY A 1 391 ? -7.932 -1.897 -10.259 1.00 96.12 391 GLY A O 1
ATOM 3032 N N . GLU A 1 392 ? -7.300 -3.469 -8.788 1.00 98.00 392 GLU A N 1
ATOM 3033 C CA . GLU A 1 392 ? -6.320 -4.137 -9.649 1.00 98.00 392 GLU A CA 1
ATOM 3034 C C . GLU A 1 392 ? -6.869 -5.491 -10.121 1.00 98.00 392 GLU A C 1
ATOM 3036 O O . GLU A 1 392 ? -7.671 -6.126 -9.430 1.00 98.00 392 GLU A O 1
ATOM 3041 N N . LEU A 1 393 ? -6.418 -5.941 -11.291 1.00 98.56 393 LEU A N 1
ATOM 3042 C CA . LEU A 1 393 ? -6.598 -7.303 -11.779 1.00 98.56 393 LEU A CA 1
ATOM 3043 C C . LEU A 1 393 ? -5.243 -8.010 -11.780 1.00 98.56 393 LEU A C 1
ATOM 3045 O O . LEU A 1 393 ? -4.248 -7.462 -12.250 1.00 98.56 393 LEU A O 1
ATOM 3049 N N . VAL A 1 394 ? -5.215 -9.224 -11.248 1.00 98.62 394 VAL A N 1
ATOM 3050 C CA . VAL A 1 394 ? -4.006 -10.033 -11.076 1.00 98.62 394 VAL A CA 1
ATOM 3051 C C . VAL A 1 394 ? -4.191 -11.365 -11.787 1.00 98.62 394 VAL A C 1
ATOM 3053 O O . VAL A 1 394 ? -5.263 -11.954 -11.692 1.00 98.62 394 VAL A O 1
ATOM 3056 N N . ILE A 1 395 ? -3.161 -11.860 -12.467 1.00 98.31 395 ILE A N 1
ATOM 3057 C CA . ILE A 1 395 ? -3.085 -13.252 -12.926 1.00 98.31 395 ILE A CA 1
ATOM 3058 C C . ILE A 1 395 ? -2.166 -13.984 -11.955 1.00 98.31 395 ILE A C 1
ATOM 3060 O O . ILE A 1 395 ? -1.034 -13.553 -11.739 1.00 98.31 395 ILE A O 1
ATOM 3064 N N . ALA A 1 396 ? -2.632 -15.080 -11.366 1.00 97.88 396 ALA A N 1
ATOM 3065 C CA . ALA A 1 396 ? -1.865 -15.810 -10.364 1.00 97.88 396 ALA A CA 1
ATOM 3066 C C . ALA A 1 396 ? -2.108 -17.321 -10.380 1.00 97.88 396 ALA A C 1
ATOM 3068 O O . ALA A 1 396 ? -3.120 -17.812 -10.889 1.00 97.88 396 ALA A O 1
ATOM 3069 N N . ARG A 1 397 ? -1.183 -18.047 -9.749 1.00 97.12 397 ARG A N 1
ATOM 3070 C CA . ARG A 1 397 ? -1.331 -19.447 -9.343 1.00 97.12 397 ARG A CA 1
ATOM 3071 C C . ARG A 1 397 ? -1.199 -19.576 -7.827 1.00 97.12 397 ARG A C 1
ATOM 3073 O O . ARG A 1 397 ? -0.507 -18.795 -7.173 1.00 97.12 397 ARG A O 1
ATOM 3080 N N . PHE A 1 398 ? -1.861 -20.589 -7.281 1.00 96.00 398 PHE A N 1
ATOM 3081 C CA . PHE A 1 398 ? -1.838 -20.909 -5.856 1.00 96.00 398 PHE A CA 1
ATOM 3082 C C . PHE A 1 398 ? -1.379 -22.352 -5.687 1.00 96.00 398 PHE A C 1
ATOM 3084 O O . PHE A 1 398 ? -1.957 -23.251 -6.298 1.00 96.00 398 PHE A O 1
ATOM 3091 N N . THR A 1 399 ? -0.336 -22.564 -4.885 1.00 94.88 399 THR A N 1
ATOM 3092 C CA . THR A 1 399 ? 0.231 -23.890 -4.622 1.00 94.88 399 THR A CA 1
ATOM 3093 C C . THR A 1 399 ? 0.433 -24.111 -3.121 1.00 94.88 399 THR A C 1
ATOM 3095 O O . THR A 1 399 ? 0.363 -23.171 -2.321 1.00 94.88 399 THR A O 1
ATOM 3098 N N . PRO A 1 400 ? 0.649 -25.359 -2.679 1.00 91.12 400 PRO A N 1
ATOM 3099 C CA . PRO A 1 400 ? 0.939 -25.664 -1.276 1.00 91.12 400 PRO A CA 1
ATOM 3100 C C . PRO A 1 400 ? 2.203 -24.981 -0.747 1.00 91.12 400 PRO A C 1
ATOM 3102 O O . PRO A 1 400 ? 2.320 -24.774 0.455 1.00 91.12 400 PRO A O 1
ATOM 3105 N N . GLU A 1 401 ? 3.132 -24.612 -1.628 1.00 92.25 401 GLU A N 1
ATOM 3106 C CA . GLU A 1 401 ? 4.387 -23.936 -1.294 1.00 92.25 401 GLU A CA 1
ATOM 3107 C C . GLU A 1 401 ? 4.241 -22.412 -1.237 1.00 92.25 401 GLU A C 1
ATOM 3109 O O . GLU A 1 401 ? 5.028 -21.755 -0.554 1.00 92.25 401 GLU A O 1
ATOM 3114 N N . GLY A 1 402 ? 3.260 -21.835 -1.939 1.00 90.94 402 GLY A N 1
ATOM 3115 C CA . GLY A 1 402 ? 3.052 -20.394 -1.921 1.00 90.94 402 GLY A CA 1
ATOM 3116 C C . GLY A 1 402 ? 2.111 -19.841 -2.988 1.00 90.94 402 GLY A C 1
ATOM 3117 O O . GLY A 1 402 ? 1.375 -20.547 -3.676 1.00 90.94 402 GLY A O 1
ATOM 3118 N N . TYR A 1 403 ? 2.164 -18.519 -3.102 1.00 93.69 403 TYR A N 1
ATOM 3119 C CA . TYR A 1 403 ? 1.469 -17.709 -4.094 1.00 93.69 403 TYR A CA 1
ATOM 3120 C C . TYR A 1 403 ? 2.445 -17.283 -5.196 1.00 93.69 403 TYR A C 1
ATOM 3122 O O . TYR A 1 403 ? 3.483 -16.690 -4.896 1.00 93.69 403 TYR A O 1
ATOM 3130 N N . GLU A 1 404 ? 2.102 -17.556 -6.455 1.00 95.88 404 GLU A N 1
ATOM 3131 C CA . GLU A 1 404 ? 2.858 -17.121 -7.633 1.00 95.88 404 GLU A CA 1
ATOM 3132 C C . GLU A 1 404 ? 2.048 -16.055 -8.383 1.00 95.88 404 GLU A C 1
ATOM 3134 O O . GLU A 1 404 ? 1.067 -16.363 -9.063 1.00 95.88 404 GLU A O 1
ATOM 3139 N N . GLU A 1 405 ? 2.463 -14.792 -8.268 1.00 97.62 405 GLU A N 1
ATOM 3140 C CA . GLU A 1 405 ? 1.938 -13.717 -9.112 1.00 97.62 405 GLU A CA 1
ATOM 3141 C C . GLU A 1 405 ? 2.554 -13.829 -10.509 1.00 97.62 405 GLU A C 1
ATOM 3143 O O . GLU A 1 405 ? 3.770 -13.715 -10.671 1.00 97.62 405 GLU A O 1
ATOM 3148 N N . ILE A 1 406 ? 1.715 -14.043 -11.522 1.00 95.94 406 ILE A N 1
ATOM 3149 C CA . ILE A 1 406 ? 2.148 -14.011 -12.918 1.00 95.94 406 ILE A CA 1
ATOM 3150 C C . ILE A 1 406 ? 2.265 -12.557 -13.354 1.00 95.94 406 ILE A C 1
ATOM 3152 O O . ILE A 1 406 ? 3.312 -12.174 -13.875 1.00 95.94 406 ILE A O 1
ATOM 3156 N N . ASP A 1 407 ? 1.214 -11.759 -13.153 1.00 96.44 407 ASP A N 1
ATOM 3157 C CA . ASP A 1 407 ? 1.190 -10.350 -13.547 1.00 96.44 407 ASP A CA 1
ATOM 3158 C C . ASP A 1 407 ? 0.068 -9.560 -12.856 1.00 96.44 407 ASP A C 1
ATOM 3160 O O . ASP A 1 407 ? -0.903 -10.145 -12.371 1.00 96.44 407 ASP A O 1
ATOM 3164 N N . ARG A 1 408 ? 0.165 -8.227 -12.858 1.00 97.69 408 ARG A N 1
ATOM 3165 C CA . ARG A 1 408 ? -0.806 -7.310 -12.243 1.00 97.69 408 ARG A CA 1
ATOM 3166 C C . ARG A 1 408 ? -0.992 -6.054 -13.081 1.00 97.69 408 ARG A C 1
ATOM 3168 O O . ARG A 1 408 ? -0.029 -5.436 -13.519 1.00 97.69 408 ARG A O 1
ATOM 3175 N N . THR A 1 409 ? -2.238 -5.613 -13.223 1.00 97.44 409 THR A N 1
ATOM 3176 C CA . THR A 1 409 ? -2.578 -4.373 -13.928 1.00 97.44 409 THR A CA 1
ATOM 3177 C C . THR A 1 409 ? -3.685 -3.598 -13.201 1.00 97.44 409 THR A C 1
ATOM 3179 O O . THR A 1 409 ? -4.570 -4.214 -12.597 1.00 97.44 409 THR A O 1
ATOM 3182 N N . PRO A 1 410 ? -3.678 -2.252 -13.212 1.00 96.38 410 PRO A N 1
ATOM 3183 C CA . PRO A 1 410 ? -4.836 -1.473 -12.786 1.00 96.38 410 PRO A CA 1
ATOM 3184 C C . PRO A 1 410 ? -6.061 -1.809 -13.650 1.00 96.38 410 PRO A C 1
ATOM 3186 O O . PRO A 1 410 ? -5.963 -1.849 -14.874 1.00 96.38 410 PRO A O 1
ATOM 3189 N N . LEU A 1 411 ? -7.222 -2.019 -13.025 1.00 96.81 411 LEU A N 1
ATOM 3190 C CA . LEU A 1 411 ? -8.480 -2.298 -13.725 1.00 96.81 411 LEU A CA 1
ATOM 3191 C C . LEU A 1 411 ? -9.453 -1.125 -13.602 1.00 96.81 411 LEU A C 1
ATOM 3193 O O . LEU A 1 411 ? -9.884 -0.553 -14.604 1.00 96.81 411 LEU A O 1
ATOM 3197 N N . LEU A 1 412 ? -9.813 -0.765 -12.371 1.00 96.00 412 LEU A N 1
ATOM 3198 C CA . LEU A 1 412 ? -10.805 0.270 -12.109 1.00 96.00 412 LEU A CA 1
ATOM 3199 C C . LEU A 1 412 ? -10.596 0.895 -10.736 1.00 96.00 412 LEU A C 1
ATOM 3201 O O . LEU A 1 412 ? -10.484 0.186 -9.742 1.00 96.00 412 LEU A O 1
ATOM 3205 N N . GLU A 1 413 ? -10.604 2.223 -10.663 1.00 94.25 413 GLU A N 1
ATOM 3206 C CA . GLU A 1 413 ? -10.368 2.921 -9.403 1.00 94.25 413 GLU A CA 1
ATOM 3207 C C . GLU A 1 413 ? -11.433 2.592 -8.339 1.00 94.25 413 GLU A C 1
ATOM 3209 O O . GLU A 1 413 ? -12.637 2.599 -8.636 1.00 94.25 413 GLU A O 1
ATOM 3214 N N . PRO A 1 414 ? -11.024 2.355 -7.081 1.00 93.56 414 PRO A N 1
ATOM 3215 C CA . PRO A 1 414 ? -11.949 2.143 -5.981 1.00 93.56 414 PRO A CA 1
ATOM 3216 C C . PRO A 1 414 ? -12.602 3.463 -5.549 1.00 93.56 414 PRO A C 1
ATOM 3218 O O . PRO A 1 414 ? -11.933 4.474 -5.338 1.00 93.56 414 PRO A O 1
ATOM 3221 N N . THR A 1 415 ? -13.922 3.451 -5.351 1.00 91.19 415 THR A N 1
ATOM 3222 C CA . THR A 1 415 ? -14.684 4.652 -4.951 1.00 91.19 415 THR A CA 1
ATOM 3223 C C . THR A 1 415 ? -15.600 4.429 -3.752 1.00 91.19 415 THR A C 1
ATOM 3225 O O . THR A 1 415 ? -16.162 5.391 -3.228 1.00 91.19 415 THR A O 1
ATOM 3228 N N . LEU A 1 416 ? -15.844 3.175 -3.362 1.00 85.06 416 LEU A N 1
ATOM 3229 C CA . LEU A 1 416 ? -16.610 2.878 -2.156 1.00 85.06 416 LEU A CA 1
ATOM 3230 C C . LEU A 1 416 ? -15.699 3.071 -0.957 1.00 85.06 416 LEU A C 1
ATOM 3232 O O . LEU A 1 416 ? -14.493 2.955 -1.079 1.00 85.06 416 LEU A O 1
ATOM 3236 N N . HIS A 1 417 ? -16.270 3.371 0.195 1.00 82.50 417 HIS A N 1
ATOM 3237 C CA . HIS A 1 417 ? -15.509 3.592 1.414 1.00 82.50 417 HIS A CA 1
ATOM 3238 C C . HIS A 1 417 ? -15.813 2.467 2.393 1.00 82.50 417 HIS A C 1
ATOM 3240 O O . HIS A 1 417 ? -16.979 2.096 2.553 1.00 82.50 417 HIS A O 1
ATOM 3246 N N . THR A 1 418 ? -14.789 1.960 3.083 1.00 73.94 418 THR A N 1
ATOM 3247 C CA . THR A 1 418 ? -14.980 0.989 4.172 1.00 73.94 418 THR A CA 1
ATOM 3248 C C . THR A 1 418 ? -15.849 1.556 5.297 1.00 73.94 418 THR A C 1
ATOM 3250 O O . THR A 1 418 ? -16.383 0.771 6.082 1.00 73.94 418 THR A O 1
ATOM 3253 N N . ARG A 1 419 ? -15.996 2.899 5.353 1.00 65.69 419 ARG A N 1
ATOM 3254 C CA . ARG A 1 419 ? -16.792 3.710 6.286 1.00 65.69 419 ARG A CA 1
ATOM 3255 C C . ARG A 1 419 ? -16.767 3.073 7.663 1.00 65.69 419 ARG A C 1
ATOM 3257 O O . ARG A 1 419 ? -17.716 2.394 8.061 1.00 65.69 419 ARG A O 1
ATOM 3264 N N . GLY A 1 420 ? -15.650 3.293 8.366 1.00 45.31 420 GLY A N 1
ATOM 3265 C CA . GLY A 1 420 ? -15.335 2.718 9.674 1.00 45.31 420 GLY A CA 1
ATOM 3266 C C . GLY A 1 420 ? -16.564 2.582 10.575 1.00 45.31 420 GLY A C 1
ATOM 3267 O O . GLY A 1 420 ? -17.433 3.452 10.573 1.00 45.31 420 GLY A O 1
ATOM 3268 N N . GLY A 1 421 ? -16.667 1.471 11.313 1.00 39.59 421 GLY A N 1
ATOM 3269 C CA . GLY A 1 421 ? -17.828 1.113 12.147 1.00 39.59 421 GLY A CA 1
ATOM 3270 C C . GLY A 1 421 ? -18.323 2.225 13.090 1.00 39.59 421 GLY A C 1
ATOM 3271 O O . GLY A 1 421 ? -17.739 3.300 13.185 1.00 39.59 421 GLY A O 1
ATOM 3272 N N . ALA A 1 422 ? -19.442 2.007 13.788 1.00 35.09 422 ALA A N 1
ATOM 3273 C CA . ALA A 1 422 ? -20.124 2.996 14.647 1.00 35.09 422 ALA A CA 1
ATOM 3274 C C . ALA A 1 422 ? -19.227 3.792 15.634 1.00 35.09 422 ALA A C 1
ATOM 3276 O O . ALA A 1 422 ? -19.648 4.831 16.123 1.00 35.09 422 ALA A O 1
ATOM 3277 N N . SER A 1 423 ? -17.994 3.346 15.883 1.00 39.78 423 SER A N 1
ATOM 3278 C CA . SER A 1 423 ? -17.028 3.914 16.821 1.00 39.78 423 SER A CA 1
ATOM 3279 C C . SER A 1 423 ? -15.876 4.739 16.215 1.00 39.78 423 SER A C 1
ATOM 3281 O O . SER A 1 423 ? -15.043 5.196 16.986 1.00 39.78 423 SER A O 1
ATOM 3283 N N . GLY A 1 424 ? -15.746 4.876 14.885 1.00 43.66 424 GLY A N 1
ATOM 3284 C CA . GLY A 1 424 ? -14.635 5.637 14.268 1.00 43.66 424 GLY A CA 1
ATOM 3285 C C . GLY A 1 424 ? -13.231 5.019 14.430 1.00 43.66 424 GLY A C 1
ATOM 3286 O O . GLY A 1 424 ? -12.241 5.691 14.194 1.00 43.66 424 GLY A O 1
ATOM 3287 N N . ARG A 1 425 ? -13.149 3.739 14.818 1.00 45.47 425 ARG A N 1
ATOM 3288 C CA . ARG A 1 425 ? -11.916 3.027 15.228 1.00 45.47 425 ARG A CA 1
ATOM 3289 C C . ARG A 1 425 ? -11.042 2.472 14.086 1.00 45.47 425 ARG A C 1
ATOM 3291 O O . ARG A 1 425 ? -10.134 1.703 14.358 1.00 45.47 425 ARG A O 1
ATOM 3298 N N . TRP A 1 426 ? -11.349 2.758 12.819 1.00 57.50 426 TRP A N 1
ATOM 3299 C CA . TRP A 1 426 ? -10.678 2.127 11.669 1.00 57.50 426 TRP A CA 1
ATOM 3300 C C . TRP A 1 426 ? -10.438 3.151 10.563 1.00 57.50 426 TRP A C 1
ATOM 3302 O O . TRP A 1 426 ? -11.314 3.987 10.327 1.00 57.50 426 TRP A O 1
ATOM 3312 N N . SER A 1 427 ? -9.293 3.062 9.878 1.00 59.91 427 SER A N 1
ATOM 3313 C CA . SER A 1 427 ? -8.977 3.917 8.733 1.00 59.91 427 SER A CA 1
ATOM 3314 C C . SER A 1 427 ? -10.021 3.733 7.632 1.00 59.91 427 SER A C 1
ATOM 3316 O O . SER A 1 427 ? -10.255 2.630 7.129 1.00 59.91 427 SER A O 1
ATOM 3318 N N . ASP A 1 428 ? -10.692 4.829 7.285 1.00 74.00 428 ASP A N 1
ATOM 3319 C CA . ASP A 1 428 ? -11.562 4.857 6.119 1.00 74.00 428 ASP A CA 1
ATOM 3320 C C . ASP A 1 428 ? -10.682 4.820 4.867 1.00 74.00 428 ASP A C 1
ATOM 3322 O O . ASP A 1 428 ? -9.817 5.679 4.687 1.00 74.00 428 ASP A O 1
ATOM 3326 N N . ARG A 1 429 ? -10.870 3.800 4.030 1.00 84.88 429 ARG A N 1
ATOM 3327 C CA . ARG A 1 429 ? -10.128 3.628 2.777 1.00 84.88 429 ARG A CA 1
ATOM 3328 C C . ARG A 1 429 ? -11.092 3.400 1.631 1.00 84.88 429 ARG A C 1
ATOM 3330 O O . ARG A 1 429 ? -12.184 2.859 1.833 1.00 84.88 429 ARG A O 1
ATOM 3337 N N . THR A 1 430 ? -10.665 3.785 0.436 1.00 88.88 430 THR A N 1
ATOM 3338 C CA . THR A 1 430 ? -11.407 3.454 -0.771 1.00 88.88 430 THR A CA 1
ATOM 3339 C C . THR A 1 430 ? -11.234 1.975 -1.115 1.00 88.88 430 THR A C 1
ATOM 3341 O O . THR A 1 430 ? -10.147 1.415 -0.975 1.00 88.88 430 THR A O 1
ATOM 3344 N N . VAL A 1 431 ? -12.328 1.339 -1.531 1.00 91.69 431 VAL A N 1
ATOM 3345 C CA . VAL A 1 431 ? -12.422 -0.077 -1.895 1.00 91.69 431 VAL A CA 1
ATOM 3346 C C . VAL A 1 431 ? -13.270 -0.290 -3.149 1.00 91.69 431 VAL A C 1
ATOM 3348 O O . VAL A 1 431 ? -14.177 0.492 -3.459 1.00 91.69 431 VAL A O 1
ATOM 3351 N N . LEU A 1 432 ? -12.984 -1.381 -3.854 1.00 93.69 432 LEU A N 1
ATOM 3352 C CA . LEU A 1 432 ? -13.774 -1.945 -4.941 1.00 93.69 432 LEU A CA 1
ATOM 3353 C C . LEU A 1 432 ? -14.375 -3.284 -4.478 1.00 93.69 432 LEU A C 1
ATOM 3355 O O . LEU A 1 432 ? -13.736 -4.326 -4.560 1.00 93.69 432 LEU A O 1
ATOM 3359 N N . TRP A 1 433 ? -15.602 -3.253 -3.951 1.00 93.06 433 TRP A N 1
ATOM 3360 C CA . TRP A 1 433 ? -16.311 -4.442 -3.436 1.00 93.06 433 TRP A CA 1
ATOM 3361 C C . TRP A 1 433 ? -17.387 -4.991 -4.381 1.00 93.06 433 TRP A C 1
ATOM 3363 O O . TRP A 1 433 ? -18.175 -5.849 -3.992 1.00 93.06 433 TRP A O 1
ATOM 3373 N N . ALA A 1 434 ? -17.475 -4.474 -5.604 1.00 94.69 434 ALA A N 1
ATOM 3374 C CA . ALA A 1 434 ? -18.353 -5.064 -6.602 1.00 94.69 434 ALA A CA 1
ATOM 3375 C C . ALA A 1 434 ? -17.636 -6.242 -7.269 1.00 94.69 434 ALA A C 1
ATOM 3377 O O . ALA A 1 434 ? -16.506 -6.095 -7.735 1.00 94.69 434 ALA A O 1
ATOM 3378 N N . HIS A 1 435 ? -18.296 -7.400 -7.319 1.00 94.94 435 HIS A N 1
ATOM 3379 C CA . HIS A 1 435 ? -17.761 -8.567 -8.016 1.00 94.94 435 HIS A CA 1
ATOM 3380 C C . HIS A 1 435 ? -17.690 -8.278 -9.531 1.00 94.94 435 HIS A C 1
ATOM 3382 O O . HIS A 1 435 ? -18.666 -7.760 -10.077 1.00 94.94 435 HIS A O 1
ATOM 3388 N N . PRO A 1 436 ? -16.586 -8.594 -10.230 1.00 97.19 436 PRO A N 1
ATOM 3389 C CA . PRO A 1 436 ? -16.504 -8.463 -11.689 1.00 97.19 436 PRO A CA 1
ATOM 3390 C C . PRO A 1 436 ? -17.316 -9.553 -12.412 1.00 97.19 436 PRO A C 1
ATOM 3392 O O . PRO A 1 436 ? -17.607 -10.602 -11.833 1.00 97.19 436 PRO A O 1
ATOM 3395 N N . ALA A 1 437 ? -17.625 -9.344 -13.689 1.00 98.38 437 ALA A N 1
ATOM 3396 C CA . ALA A 1 437 ? -18.063 -10.405 -14.598 1.00 98.38 437 ALA A CA 1
ATOM 3397 C C . ALA A 1 437 ? -16.980 -10.672 -15.647 1.00 98.38 437 ALA A C 1
ATOM 3399 O O . ALA A 1 437 ? -16.369 -9.728 -16.144 1.00 98.38 437 ALA A O 1
ATOM 3400 N N . PHE A 1 438 ? -16.753 -11.940 -15.981 1.00 97.88 438 PHE A N 1
ATOM 3401 C CA . PHE A 1 438 ? -15.840 -12.351 -17.048 1.00 97.88 438 PHE A CA 1
ATOM 3402 C C . PHE A 1 438 ? -16.661 -13.032 -18.131 1.00 97.88 438 PHE A C 1
ATOM 3404 O O . PHE A 1 438 ? -17.227 -14.090 -17.887 1.00 97.88 438 PHE A O 1
ATOM 3411 N N . ALA A 1 439 ? -16.778 -12.404 -19.293 1.00 95.94 439 ALA A N 1
ATOM 3412 C CA . ALA A 1 439 ? -17.611 -12.909 -20.374 1.00 95.94 439 ALA A CA 1
ATOM 3413 C C . ALA A 1 439 ? -17.019 -12.526 -21.722 1.00 95.94 439 ALA A C 1
ATOM 3415 O O . ALA A 1 439 ? -16.485 -11.425 -21.881 1.00 95.94 439 ALA A O 1
ATOM 3416 N N . ASN A 1 440 ? -17.141 -13.429 -22.688 1.00 93.19 440 ASN A N 1
ATOM 3417 C CA . ASN A 1 440 ? -16.834 -13.186 -24.095 1.00 93.19 440 ASN A CA 1
ATOM 3418 C C . ASN A 1 440 ? -15.458 -12.531 -24.343 1.00 93.19 440 ASN A C 1
ATOM 3420 O O . ASN A 1 440 ? -15.322 -11.599 -25.134 1.00 93.19 440 ASN A O 1
ATOM 3424 N N . GLY A 1 441 ? -14.417 -12.987 -23.646 1.00 94.75 441 GLY A N 1
ATOM 3425 C CA . GLY A 1 441 ? -13.048 -12.491 -23.765 1.00 94.75 441 GLY A CA 1
ATOM 3426 C C . GLY A 1 441 ? -12.776 -11.199 -22.996 1.00 94.75 441 GLY A C 1
ATOM 3427 O O . GLY A 1 441 ? -11.718 -10.610 -23.184 1.00 94.75 441 GLY A O 1
ATOM 3428 N N . HIS A 1 442 ? -13.699 -10.733 -22.153 1.00 97.75 442 HIS A N 1
ATOM 3429 C CA . HIS A 1 442 ? -13.623 -9.435 -21.486 1.00 97.75 442 HIS A CA 1
ATOM 3430 C C . HIS A 1 442 ? -13.879 -9.543 -19.983 1.00 97.75 442 HIS A C 1
ATOM 3432 O O . HIS A 1 442 ? -14.572 -10.441 -19.506 1.00 97.75 442 HIS A O 1
ATOM 3438 N N . VAL A 1 443 ? -13.364 -8.566 -19.237 1.00 98.50 443 VAL A N 1
ATOM 3439 C CA . VAL A 1 443 ? -13.780 -8.295 -17.859 1.00 98.50 443 VAL A CA 1
ATOM 3440 C C . VAL A 1 443 ? -14.681 -7.063 -17.833 1.00 98.50 443 VAL A C 1
ATOM 3442 O O . VAL A 1 443 ? -14.340 -6.011 -18.379 1.00 98.50 443 VAL A O 1
ATOM 3445 N N . VAL A 1 444 ? -15.834 -7.188 -17.180 1.00 98.69 444 VAL A N 1
ATOM 3446 C CA . VAL A 1 444 ? -16.762 -6.091 -16.904 1.00 98.69 444 VAL A CA 1
ATOM 3447 C C . VAL A 1 444 ? -16.722 -5.791 -15.409 1.00 98.69 444 VAL A C 1
ATOM 3449 O O . VAL A 1 444 ? -17.043 -6.643 -14.577 1.00 98.69 444 VAL A O 1
ATOM 3452 N N . ALA A 1 445 ? -16.313 -4.576 -15.055 1.00 98.31 445 ALA A N 1
ATOM 3453 C CA . ALA A 1 445 ? -16.104 -4.161 -13.670 1.00 98.31 445 ALA A CA 1
ATOM 3454 C C . ALA A 1 445 ? -16.738 -2.798 -13.403 1.00 98.31 445 ALA A C 1
ATOM 3456 O O . ALA A 1 445 ? -16.804 -1.947 -14.289 1.00 98.31 445 ALA A O 1
ATOM 3457 N N . ARG A 1 446 ? -17.201 -2.579 -12.168 1.00 97.50 446 ARG A N 1
ATOM 3458 C CA . ARG A 1 446 ? -17.894 -1.346 -11.781 1.00 97.50 446 ARG A CA 1
ATOM 3459 C C . ARG A 1 446 ? -17.415 -0.795 -10.446 1.00 97.50 446 ARG A C 1
ATOM 3461 O O . ARG A 1 446 ? -17.164 -1.541 -9.507 1.00 97.50 446 ARG A O 1
ATOM 3468 N N . ASN A 1 447 ? -17.386 0.524 -10.331 1.00 95.75 447 ASN A N 1
ATOM 3469 C CA . ASN A 1 447 ? -17.214 1.262 -9.081 1.00 95.75 447 ASN A CA 1
ATOM 3470 C C . ASN A 1 447 ? -18.426 2.179 -8.895 1.00 95.75 447 ASN A C 1
ATOM 3472 O O . ASN A 1 447 ? -19.287 2.229 -9.764 1.00 95.75 447 ASN A O 1
ATOM 3476 N N . GLY A 1 448 ? -18.504 2.931 -7.800 1.00 91.00 448 GLY A N 1
ATOM 3477 C CA . GLY A 1 448 ? -19.600 3.844 -7.432 1.00 91.00 448 GLY A CA 1
ATOM 3478 C C . GLY A 1 448 ? -19.963 4.955 -8.431 1.00 91.00 448 GLY A C 1
ATOM 3479 O O . GLY A 1 448 ? -20.896 5.703 -8.147 1.00 91.00 448 GLY A O 1
ATOM 3480 N N . ARG A 1 449 ? -19.230 5.101 -9.541 1.00 94.69 449 ARG A N 1
ATOM 3481 C CA . ARG A 1 449 ? -19.373 6.185 -10.526 1.00 94.69 449 ARG A CA 1
ATOM 3482 C C . ARG A 1 449 ? -19.487 5.693 -11.968 1.00 94.69 449 ARG A C 1
ATOM 3484 O O . ARG A 1 449 ? -20.066 6.386 -12.800 1.00 94.69 449 ARG A O 1
ATOM 3491 N N . GLU A 1 450 ? -18.909 4.541 -12.284 1.00 97.25 450 GLU A N 1
ATOM 3492 C CA . GLU A 1 450 ? -18.850 4.018 -13.646 1.00 97.25 450 GLU A CA 1
ATOM 3493 C C . GLU A 1 450 ? -18.775 2.485 -13.684 1.00 97.25 450 GLU A C 1
ATOM 3495 O O . GLU A 1 450 ? -18.401 1.823 -12.711 1.00 97.25 450 GLU A O 1
ATOM 3500 N N . ILE A 1 451 ? -19.131 1.938 -14.842 1.00 98.56 451 ILE A N 1
ATOM 3501 C CA . ILE A 1 451 ? -18.908 0.554 -15.254 1.00 98.56 451 ILE A CA 1
ATOM 3502 C C . ILE A 1 451 ? -18.093 0.555 -16.546 1.00 98.56 451 ILE A C 1
ATOM 3504 O O . ILE A 1 451 ? -18.277 1.418 -17.408 1.00 98.56 451 ILE A O 1
ATOM 3508 N N . ILE A 1 452 ? -17.176 -0.398 -16.661 1.00 98.56 452 ILE A N 1
ATOM 3509 C CA . ILE A 1 452 ? -16.266 -0.540 -17.796 1.00 98.56 452 ILE A CA 1
ATOM 3510 C C . ILE A 1 452 ? -16.327 -1.955 -18.352 1.00 98.56 452 ILE A C 1
ATOM 3512 O O . ILE A 1 452 ? -16.581 -2.897 -17.599 1.00 98.56 452 ILE A O 1
ATOM 3516 N N . ARG A 1 453 ? -15.986 -2.099 -19.632 1.00 98.44 453 ARG A N 1
ATOM 3517 C CA . ARG A 1 453 ? -15.588 -3.371 -20.247 1.00 98.44 453 ARG A CA 1
ATOM 3518 C C . ARG A 1 453 ? -14.153 -3.239 -20.738 1.00 98.44 453 ARG A C 1
ATOM 3520 O O . ARG A 1 453 ? -13.826 -2.278 -21.434 1.00 98.44 453 ARG A O 1
ATOM 3527 N N . ALA A 1 454 ? -13.294 -4.171 -20.347 1.00 98.00 454 ALA A N 1
ATOM 3528 C CA . ALA A 1 454 ? -11.898 -4.217 -20.765 1.00 98.00 454 ALA A CA 1
ATOM 3529 C C . ALA A 1 454 ? -11.585 -5.558 -21.431 1.00 98.00 454 ALA A C 1
ATOM 3531 O O . ALA A 1 454 ? -12.002 -6.608 -20.936 1.00 98.00 454 ALA A O 1
ATOM 3532 N N . SER A 1 455 ? -10.872 -5.517 -22.557 1.00 96.50 455 SER A N 1
ATOM 3533 C CA . SER A 1 455 ? -10.531 -6.721 -23.312 1.00 96.50 455 SER A CA 1
ATOM 3534 C C . SER A 1 455 ? -9.466 -7.537 -22.596 1.00 96.50 455 SER A C 1
ATOM 3536 O O . SER A 1 455 ? -8.439 -7.018 -22.163 1.00 96.50 455 SER A O 1
ATOM 3538 N N . LEU A 1 456 ? -9.700 -8.837 -22.497 1.00 96.31 456 LEU A N 1
ATOM 3539 C CA . LEU A 1 456 ? -8.708 -9.837 -22.129 1.00 96.31 456 LEU A CA 1
ATOM 3540 C C . LEU A 1 456 ? -8.318 -10.692 -23.339 1.00 96.31 456 LEU A C 1
ATOM 3542 O O . LEU A 1 456 ? -7.550 -11.629 -23.165 1.00 96.31 456 LEU A O 1
ATOM 3546 N N . VAL A 1 457 ? -8.801 -10.400 -24.551 1.00 92.94 457 VAL A N 1
ATOM 3547 C CA . VAL A 1 457 ? -8.482 -11.161 -25.766 1.00 92.94 457 VAL A CA 1
ATOM 3548 C C . VAL A 1 457 ? -7.040 -10.878 -26.179 1.00 92.94 457 VAL A C 1
ATOM 3550 O O . VAL A 1 457 ? -6.678 -9.745 -26.473 1.00 92.94 457 VAL A O 1
ATOM 3553 N N . ALA A 1 458 ? -6.198 -11.909 -26.255 1.00 87.00 458 ALA A N 1
ATOM 3554 C CA . ALA A 1 458 ? -4.775 -11.748 -26.566 1.00 87.00 458 ALA A CA 1
ATOM 3555 C C . ALA A 1 458 ? -4.529 -11.115 -27.950 1.00 87.00 458 ALA A C 1
ATOM 3557 O O . ALA A 1 458 ? -3.563 -10.380 -28.131 1.00 87.00 458 ALA A O 1
ATOM 3558 N N . ALA A 1 459 ? -5.412 -11.376 -28.920 1.00 82.19 459 ALA A N 1
ATOM 3559 C CA . ALA A 1 459 ? -5.308 -10.832 -30.274 1.00 82.19 459 ALA A CA 1
ATOM 3560 C C . ALA A 1 459 ? -5.485 -9.303 -30.340 1.00 82.19 459 ALA A C 1
ATOM 3562 O O . ALA A 1 459 ? -4.907 -8.677 -31.226 1.00 82.19 459 ALA A O 1
ATOM 3563 N N . ASP A 1 460 ? -6.194 -8.694 -29.384 1.00 81.50 460 ASP A N 1
ATOM 3564 C CA . ASP A 1 460 ? -6.330 -7.229 -29.288 1.00 81.50 460 ASP A CA 1
ATOM 3565 C C . ASP A 1 460 ? -5.001 -6.555 -28.894 1.00 81.50 460 ASP A C 1
ATOM 3567 O O . ASP A 1 460 ? -4.809 -5.345 -29.040 1.00 81.50 460 ASP A O 1
ATOM 3571 N N . TYR A 1 461 ? -4.048 -7.372 -28.447 1.00 80.12 461 TYR A N 1
ATOM 3572 C CA . TYR A 1 461 ? -2.694 -7.003 -28.062 1.00 80.12 461 TYR A CA 1
ATOM 3573 C C . TYR A 1 461 ? -1.653 -7.662 -28.973 1.00 80.12 461 TYR A C 1
ATOM 3575 O O . TYR A 1 461 ? -0.500 -7.779 -28.584 1.00 80.12 461 TYR A O 1
ATOM 3583 N N . ALA A 1 462 ? -2.019 -8.106 -30.183 1.00 55.28 462 ALA A N 1
ATOM 3584 C CA . ALA A 1 462 ? -1.100 -8.807 -31.089 1.00 55.28 462 ALA A CA 1
ATOM 3585 C C . ALA A 1 462 ? 0.148 -7.984 -31.481 1.00 55.28 462 ALA A C 1
ATOM 3587 O O . ALA A 1 462 ? 1.175 -8.569 -31.822 1.00 55.28 462 ALA A O 1
ATOM 3588 N N . ASP A 1 463 ? 0.088 -6.652 -31.380 1.00 46.66 463 ASP A N 1
ATOM 3589 C CA . ASP A 1 463 ? 1.250 -5.764 -31.550 1.00 46.66 463 ASP A CA 1
ATOM 3590 C C . ASP A 1 463 ? 2.167 -5.725 -30.305 1.00 46.66 463 ASP A C 1
ATOM 3592 O O . ASP A 1 463 ? 3.352 -5.415 -30.423 1.00 46.66 463 ASP A O 1
ATOM 3596 N N . ASP A 1 464 ? 1.635 -6.084 -29.130 1.00 43.22 464 ASP A N 1
ATOM 3597 C CA . ASP A 1 464 ? 2.341 -6.194 -27.845 1.00 43.22 464 ASP A CA 1
ATOM 3598 C C . ASP A 1 464 ? 2.765 -7.659 -27.543 1.00 43.22 464 ASP A C 1
ATOM 3600 O O . ASP A 1 464 ? 3.605 -7.903 -26.678 1.00 43.22 464 ASP A O 1
ATOM 3604 N N . ILE A 1 465 ? 2.205 -8.649 -28.260 1.00 39.00 465 ILE A N 1
ATOM 3605 C CA . ILE A 1 465 ? 2.400 -10.094 -28.049 1.00 39.00 465 ILE A CA 1
ATOM 3606 C C . ILE A 1 465 ? 2.773 -10.779 -29.378 1.00 39.00 465 ILE A C 1
ATOM 3608 O O . ILE A 1 465 ? 1.933 -11.343 -30.080 1.00 39.00 465 ILE A O 1
ATOM 3612 N N . ALA A 1 466 ? 4.064 -10.784 -29.719 1.00 29.14 466 ALA A N 1
ATOM 3613 C CA . ALA A 1 466 ? 4.589 -11.646 -30.781 1.00 29.14 466 ALA A CA 1
ATOM 3614 C C . ALA A 1 466 ? 4.754 -13.102 -30.276 1.00 29.14 466 ALA A C 1
ATOM 3616 O O . ALA A 1 466 ? 5.186 -13.318 -29.140 1.00 29.14 466 ALA A O 1
ATOM 3617 N N . PRO A 1 467 ? 4.454 -14.129 -31.096 1.00 30.97 467 PRO A N 1
ATOM 3618 C CA . PRO A 1 467 ? 4.470 -15.521 -30.660 1.00 30.97 467 PRO A CA 1
ATOM 3619 C C . PRO A 1 467 ? 5.901 -16.054 -30.505 1.00 30.97 467 PRO A C 1
ATOM 3621 O O . PRO A 1 467 ? 6.655 -16.161 -31.473 1.00 30.97 467 PRO A O 1
ATOM 3624 N N . VAL A 1 468 ? 6.254 -16.482 -29.290 1.00 29.73 468 VAL A N 1
ATOM 3625 C CA . VAL A 1 468 ? 7.428 -17.328 -29.036 1.00 29.73 468 VAL A CA 1
ATOM 3626 C C . VAL A 1 468 ? 7.075 -18.762 -29.436 1.00 29.73 468 VAL A C 1
ATOM 3628 O O . VAL A 1 468 ? 6.447 -19.506 -28.684 1.00 29.73 468 VAL A O 1
ATOM 3631 N N . HIS A 1 469 ? 7.478 -19.176 -30.639 1.00 25.72 469 HIS A N 1
ATOM 3632 C CA . HIS A 1 469 ? 7.540 -20.595 -30.977 1.00 25.72 469 HIS A CA 1
ATOM 3633 C C . HIS A 1 469 ? 8.661 -21.259 -30.173 1.00 25.72 469 HIS A C 1
ATOM 3635 O O . HIS A 1 469 ? 9.826 -20.877 -30.271 1.00 25.72 469 HIS A O 1
ATOM 3641 N N . VAL A 1 470 ? 8.313 -22.307 -29.423 1.00 30.75 470 VAL A N 1
ATOM 3642 C CA . VAL A 1 470 ? 9.283 -23.230 -28.831 1.00 30.75 470 VAL A CA 1
ATOM 3643 C C . VAL A 1 470 ? 10.028 -23.951 -29.959 1.00 30.75 470 VAL A C 1
ATOM 3645 O O . VAL A 1 470 ? 9.551 -24.935 -30.519 1.00 30.75 470 VAL A O 1
ATOM 3648 N N . LEU A 1 471 ? 11.229 -23.469 -30.264 1.00 24.88 471 LEU A N 1
ATOM 3649 C CA . LEU A 1 471 ? 12.335 -24.275 -30.759 1.00 24.88 471 LEU A CA 1
ATOM 3650 C C . LEU A 1 471 ? 13.522 -24.002 -29.838 1.00 24.88 471 LEU A C 1
ATOM 3652 O O . LEU A 1 471 ? 14.074 -22.911 -29.821 1.00 24.88 471 LEU A O 1
ATOM 3656 N N . THR A 1 472 ? 13.839 -25.013 -29.031 1.00 28.98 472 THR A N 1
ATOM 3657 C CA . THR A 1 472 ? 15.178 -25.347 -28.524 1.00 28.98 472 THR A CA 1
ATOM 3658 C C . THR A 1 472 ? 16.224 -24.224 -28.584 1.00 28.98 472 THR A C 1
ATOM 3660 O O . THR A 1 472 ? 16.784 -23.977 -29.646 1.00 28.98 472 THR A O 1
ATOM 3663 N N . ALA A 1 473 ? 16.540 -23.644 -27.422 1.00 37.22 473 ALA A N 1
ATOM 3664 C CA . ALA A 1 473 ? 17.736 -22.840 -27.151 1.00 37.22 473 ALA A CA 1
ATOM 3665 C C . ALA A 1 473 ? 18.093 -21.774 -28.218 1.00 37.22 473 ALA A C 1
ATOM 3667 O O . ALA A 1 473 ? 18.893 -22.018 -29.118 1.00 37.22 473 ALA A O 1
ATOM 3668 N N . GLY A 1 474 ? 17.576 -20.554 -28.046 1.00 24.59 474 GLY A N 1
ATOM 3669 C CA . GLY A 1 474 ? 18.016 -19.364 -28.781 1.00 24.59 474 GLY A CA 1
ATOM 3670 C C . GLY A 1 474 ? 17.460 -18.076 -28.161 1.00 24.59 474 GLY A C 1
ATOM 3671 O O . GLY A 1 474 ? 16.279 -17.999 -27.854 1.00 24.59 474 GLY A O 1
ATOM 3672 N N . SER A 1 475 ? 18.334 -17.102 -27.925 1.00 40.09 475 SER A N 1
ATOM 3673 C CA . SER A 1 475 ? 18.144 -15.815 -27.235 1.00 40.09 475 SER A CA 1
ATOM 3674 C C . SER A 1 475 ? 17.464 -14.704 -28.072 1.00 40.09 475 SER A C 1
ATOM 3676 O O . SER A 1 475 ? 17.831 -14.545 -29.234 1.00 40.09 475 SER A O 1
ATOM 3678 N N . GLY A 1 476 ? 16.610 -13.870 -27.441 1.00 28.53 476 GLY A N 1
ATOM 3679 C CA . GLY A 1 476 ? 16.144 -12.526 -27.889 1.00 28.53 476 GLY A CA 1
ATOM 3680 C C . GLY A 1 476 ? 14.651 -12.459 -28.283 1.00 28.53 476 GLY A C 1
ATOM 3681 O O . GLY A 1 476 ? 14.199 -13.324 -29.019 1.00 28.53 476 GLY A O 1
ATOM 3682 N N . ALA A 1 477 ? 13.806 -11.505 -27.860 1.00 32.16 477 ALA A N 1
ATOM 3683 C CA . ALA A 1 477 ? 14.035 -10.117 -27.441 1.00 32.16 477 ALA A CA 1
ATOM 3684 C C . ALA A 1 477 ? 12.914 -9.646 -26.462 1.00 32.16 477 ALA A C 1
ATOM 3686 O O . ALA A 1 477 ? 11.748 -9.704 -26.827 1.00 32.16 477 ALA A O 1
ATOM 3687 N N . ALA A 1 478 ? 13.134 -9.298 -25.184 1.00 36.22 478 ALA A N 1
ATOM 3688 C CA . ALA A 1 478 ? 13.729 -8.046 -24.698 1.00 36.22 478 ALA A CA 1
ATOM 3689 C C . ALA A 1 478 ? 14.432 -7.239 -25.786 1.00 36.22 478 ALA A C 1
ATOM 3691 O O . ALA A 1 478 ? 15.310 -7.772 -26.460 1.00 36.22 478 ALA A O 1
ATOM 3692 N N . GLN A 1 479 ? 14.150 -5.942 -25.924 1.00 44.66 479 GLN A N 1
ATOM 3693 C CA . GLN A 1 479 ? 15.220 -5.106 -26.458 1.00 44.66 479 GLN A CA 1
ATOM 3694 C C . GLN A 1 479 ? 16.419 -5.387 -25.559 1.00 44.66 479 GLN A C 1
ATOM 3696 O O . GLN A 1 479 ? 16.311 -5.235 -24.342 1.00 44.66 479 GLN A O 1
ATOM 3701 N N . ASP A 1 480 ? 17.461 -5.978 -26.136 1.00 69.19 480 ASP A N 1
ATOM 3702 C CA . ASP A 1 480 ? 18.548 -6.533 -25.358 1.00 69.19 480 ASP A CA 1
ATOM 3703 C C . ASP A 1 480 ? 19.117 -5.372 -24.544 1.00 69.19 480 ASP A C 1
ATOM 3705 O O . ASP A 1 480 ? 19.683 -4.434 -25.108 1.00 69.19 480 AS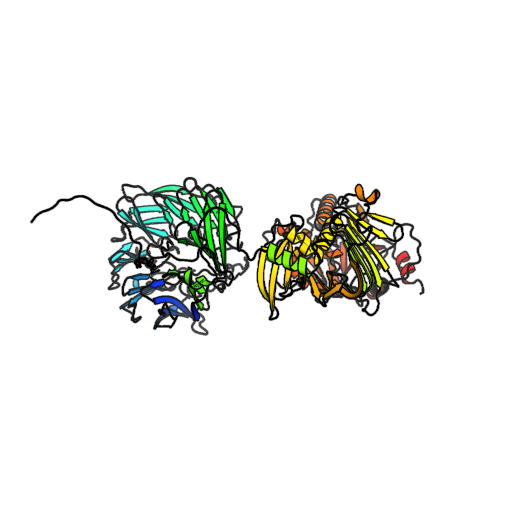P A O 1
ATOM 3709 N N . ALA A 1 481 ? 18.853 -5.357 -23.231 1.00 82.38 481 ALA A N 1
ATOM 3710 C CA . ALA A 1 481 ? 19.305 -4.280 -22.358 1.00 82.38 481 ALA A CA 1
ATOM 3711 C C . ALA A 1 481 ? 20.817 -4.127 -22.517 1.00 82.38 481 ALA A C 1
ATOM 3713 O O . ALA A 1 481 ? 21.335 -3.014 -22.518 1.00 82.38 481 ALA A O 1
ATOM 3714 N N . ARG A 1 482 ? 21.495 -5.251 -22.777 1.00 87.50 482 ARG A N 1
ATOM 3715 C CA . ARG A 1 482 ? 22.888 -5.298 -23.174 1.00 87.50 482 ARG A CA 1
ATOM 3716 C C . ARG A 1 482 ? 23.155 -4.558 -24.481 1.00 87.50 482 ARG A C 1
ATOM 3718 O O . ARG A 1 482 ? 24.047 -3.732 -24.476 1.00 87.50 482 ARG A O 1
ATOM 3725 N N . ALA A 1 483 ? 22.389 -4.759 -25.552 1.00 89.81 483 ALA A N 1
ATOM 3726 C CA . ALA A 1 483 ? 22.568 -4.017 -26.805 1.00 89.81 483 ALA A CA 1
ATOM 3727 C C . ALA A 1 483 ? 22.349 -2.502 -26.644 1.00 89.81 483 ALA A C 1
ATOM 3729 O O . ALA A 1 483 ? 23.097 -1.715 -27.216 1.00 89.81 483 ALA A O 1
ATOM 3730 N N . VAL A 1 484 ? 21.359 -2.074 -25.849 1.00 92.69 484 VAL A N 1
ATOM 3731 C CA . VAL A 1 484 ? 21.155 -0.644 -25.533 1.00 92.69 484 VAL A CA 1
ATOM 3732 C C . VAL A 1 484 ? 22.351 -0.093 -24.756 1.00 92.69 484 VAL A C 1
ATOM 3734 O O . VAL A 1 484 ? 22.851 0.987 -25.062 1.00 92.69 484 VAL A O 1
ATOM 3737 N N . LEU A 1 485 ? 22.828 -0.842 -23.763 1.00 96.00 485 LEU A N 1
ATOM 3738 C CA . LEU A 1 485 ? 23.980 -0.469 -22.951 1.00 96.00 485 LEU A CA 1
ATOM 3739 C C . LEU A 1 485 ? 25.294 -0.478 -23.740 1.00 96.00 485 LEU A C 1
ATOM 3741 O O . LEU A 1 485 ? 26.115 0.399 -23.514 1.00 96.00 485 LEU A O 1
ATOM 3745 N N . GLU A 1 486 ? 25.494 -1.432 -24.650 1.00 95.31 486 GLU A N 1
ATOM 3746 C CA . GLU A 1 486 ? 26.653 -1.518 -25.546 1.00 95.31 486 GLU A CA 1
ATOM 3747 C C . GLU A 1 486 ? 26.636 -0.340 -26.527 1.00 95.31 486 GLU A C 1
ATOM 3749 O O . GLU A 1 486 ? 27.626 0.377 -26.626 1.00 95.31 486 GLU A O 1
ATOM 3754 N N . ALA A 1 487 ? 25.488 -0.034 -27.143 1.00 95.75 487 ALA A N 1
ATOM 3755 C CA . ALA A 1 487 ? 25.340 1.135 -28.010 1.00 95.75 487 ALA A CA 1
ATOM 3756 C C . ALA A 1 487 ? 25.607 2.457 -27.269 1.00 95.75 487 ALA A C 1
ATOM 3758 O O . ALA A 1 487 ? 26.279 3.342 -27.803 1.00 95.75 487 ALA A O 1
ATOM 3759 N N . ALA A 1 488 ? 25.117 2.592 -26.034 1.00 97.19 488 ALA A N 1
ATOM 3760 C CA . ALA A 1 488 ? 25.398 3.744 -25.181 1.00 97.19 488 ALA A CA 1
ATOM 3761 C C . ALA A 1 488 ? 26.862 3.804 -24.733 1.00 97.19 488 ALA A C 1
ATOM 3763 O O . ALA A 1 488 ? 27.465 4.873 -24.766 1.00 97.19 488 ALA A O 1
ATOM 3764 N N . ALA A 1 489 ? 27.468 2.677 -24.359 1.00 97.12 489 ALA A N 1
ATOM 3765 C CA . ALA A 1 489 ? 28.872 2.619 -23.967 1.00 97.12 489 ALA A CA 1
ATOM 3766 C C . ALA A 1 489 ? 29.809 2.964 -25.126 1.00 97.12 489 ALA A C 1
ATOM 3768 O O . ALA A 1 489 ? 30.760 3.717 -24.916 1.00 97.12 489 ALA A O 1
ATOM 3769 N N . ASP A 1 490 ? 29.509 2.490 -26.332 1.00 96.31 490 ASP A N 1
ATOM 3770 C CA . ASP A 1 490 ? 30.265 2.812 -27.539 1.00 96.31 490 ASP A CA 1
ATOM 3771 C C . ASP A 1 490 ? 30.087 4.283 -27.924 1.00 96.31 490 ASP A C 1
ATOM 3773 O O . ASP A 1 490 ? 31.074 4.985 -28.141 1.00 96.31 490 ASP A O 1
ATOM 3777 N N . THR A 1 491 ? 28.845 4.786 -27.931 1.00 96.31 491 THR A N 1
ATOM 3778 C CA . THR A 1 491 ? 28.552 6.197 -28.244 1.00 96.31 491 THR A CA 1
ATOM 3779 C C . THR A 1 491 ? 29.217 7.142 -27.246 1.00 96.31 491 THR A C 1
ATOM 3781 O O . THR A 1 491 ? 29.763 8.174 -27.630 1.00 96.31 491 THR A O 1
ATOM 3784 N N . MET A 1 492 ? 29.205 6.789 -25.960 1.00 97.44 492 MET A N 1
ATOM 3785 C CA . MET A 1 492 ? 29.801 7.607 -24.910 1.00 97.44 492 MET A CA 1
ATOM 3786 C C . MET A 1 492 ? 31.307 7.380 -24.725 1.00 97.44 492 MET A C 1
ATOM 3788 O O . MET A 1 492 ? 31.901 8.059 -23.889 1.00 97.44 492 MET A O 1
ATOM 3792 N N . GLY A 1 493 ? 31.939 6.462 -25.465 1.00 95.75 493 GLY A N 1
ATOM 3793 C CA . GLY A 1 493 ? 33.375 6.169 -25.353 1.00 95.75 493 GLY A CA 1
ATOM 3794 C C . GLY A 1 493 ? 33.785 5.495 -24.036 1.00 95.75 493 GLY A C 1
ATOM 3795 O O . GLY A 1 493 ? 34.913 5.645 -23.569 1.00 95.75 493 GLY A O 1
ATOM 3796 N N . VAL A 1 494 ? 32.872 4.771 -23.385 1.00 94.25 494 VAL A N 1
ATOM 3797 C CA . VAL A 1 494 ? 33.051 4.238 -22.021 1.00 94.25 494 VAL A CA 1
ATOM 3798 C C . VAL A 1 494 ? 33.686 2.845 -22.001 1.00 94.25 494 VAL A C 1
ATOM 3800 O O . VAL A 1 494 ? 34.238 2.454 -20.967 1.00 94.25 494 VAL A O 1
ATOM 3803 N N . THR A 1 495 ? 33.634 2.101 -23.108 1.00 89.38 495 THR A N 1
ATOM 3804 C CA . THR A 1 495 ? 34.040 0.686 -23.194 1.00 89.38 495 THR A CA 1
ATOM 3805 C C . THR A 1 495 ? 35.454 0.450 -22.648 1.00 89.38 495 THR A C 1
ATOM 3807 O O . THR A 1 495 ? 35.611 -0.262 -21.653 1.00 89.38 495 THR A O 1
ATOM 3810 N N . ASP A 1 496 ? 36.458 1.149 -23.186 1.00 88.00 496 ASP A N 1
ATOM 3811 C CA . ASP A 1 496 ? 37.869 1.000 -22.786 1.00 88.00 496 ASP A CA 1
ATOM 3812 C C . ASP A 1 496 ? 38.319 1.989 -21.696 1.00 88.00 496 ASP A C 1
ATOM 3814 O O . ASP A 1 496 ? 39.476 1.982 -21.269 1.00 88.00 496 ASP A O 1
ATOM 3818 N N . MET A 1 497 ? 37.421 2.857 -21.223 1.00 92.69 497 MET A N 1
ATOM 3819 C CA . MET A 1 497 ? 37.767 3.875 -20.232 1.00 92.69 497 MET A CA 1
ATOM 3820 C C . MET A 1 497 ? 38.006 3.240 -18.855 1.00 92.69 497 MET A C 1
ATOM 3822 O O . MET A 1 497 ? 37.147 2.528 -18.332 1.00 92.69 497 MET A O 1
ATOM 3826 N N . THR A 1 498 ? 39.141 3.526 -18.222 1.00 94.75 498 THR A N 1
ATOM 3827 C CA . THR A 1 498 ? 39.504 2.967 -16.905 1.00 94.75 498 THR A CA 1
ATOM 3828 C C . THR A 1 498 ? 39.274 3.948 -15.762 1.00 94.75 498 THR A C 1
ATOM 3830 O O . THR A 1 498 ? 38.886 3.547 -14.662 1.00 94.75 498 THR A O 1
ATOM 3833 N N . SER A 1 499 ? 39.447 5.240 -16.032 1.00 97.38 499 SER A N 1
ATOM 3834 C CA . SER A 1 499 ? 39.329 6.304 -15.041 1.00 97.38 499 SER A CA 1
ATOM 3835 C C . SER A 1 499 ? 38.907 7.633 -15.664 1.00 97.38 499 SER A C 1
ATOM 3837 O O . SER A 1 499 ? 38.962 7.826 -16.880 1.00 97.38 499 SER A O 1
ATOM 3839 N N . LEU A 1 500 ? 38.465 8.550 -14.808 1.00 96.94 500 LEU A N 1
ATOM 3840 C CA . LEU A 1 500 ? 37.915 9.846 -15.185 1.00 96.94 500 LEU A CA 1
ATOM 3841 C C . LEU A 1 500 ? 38.271 10.883 -14.120 1.00 96.94 500 LEU A C 1
ATOM 3843 O O . LEU A 1 500 ? 38.049 10.652 -12.935 1.00 96.94 500 LEU A O 1
ATOM 3847 N N . GLN A 1 501 ? 38.775 12.040 -14.533 1.00 98.12 501 GLN A N 1
ATOM 3848 C CA . GLN A 1 501 ? 38.876 13.225 -13.691 1.00 98.12 501 GLN A CA 1
ATOM 3849 C C . GLN A 1 501 ? 38.119 14.369 -14.337 1.00 98.12 501 GLN A C 1
ATOM 3851 O O . GLN A 1 501 ? 38.267 14.613 -15.529 1.00 98.12 501 GLN A O 1
ATOM 3856 N N . TYR A 1 502 ? 37.354 15.106 -13.548 1.00 97.94 502 TYR A N 1
ATOM 3857 C CA . TYR A 1 502 ? 36.736 16.337 -14.009 1.00 97.94 502 TYR A CA 1
ATOM 3858 C C . TYR A 1 502 ? 36.775 17.401 -12.921 1.00 97.94 502 TYR A C 1
ATOM 3860 O O . TYR A 1 502 ? 36.734 17.091 -11.726 1.00 97.94 502 TYR A O 1
ATOM 3868 N N . SER A 1 503 ? 36.881 18.657 -13.346 1.00 98.31 503 SER A N 1
ATOM 3869 C CA . SER A 1 503 ? 36.911 19.822 -12.470 1.00 98.31 503 SER A CA 1
ATOM 3870 C C . SER A 1 503 ? 35.910 20.879 -12.907 1.00 98.31 503 SER A C 1
ATOM 3872 O O . SER A 1 503 ? 35.630 21.019 -14.095 1.00 98.31 503 SER A O 1
ATOM 3874 N N . GLY A 1 504 ? 35.392 21.647 -11.955 1.00 97.81 504 GLY A N 1
ATOM 3875 C CA . GLY A 1 504 ? 34.435 22.702 -12.242 1.00 97.81 504 GLY A CA 1
ATOM 3876 C C . GLY A 1 504 ? 34.026 23.527 -11.030 1.00 97.81 504 GLY A C 1
ATOM 3877 O O . GLY A 1 504 ? 34.631 23.455 -9.958 1.00 97.81 504 GLY A O 1
ATOM 3878 N N . THR A 1 505 ? 32.974 24.317 -11.216 1.00 98.06 505 THR A N 1
ATOM 3879 C CA . THR A 1 505 ? 32.369 25.181 -10.196 1.00 98.06 505 THR A CA 1
ATOM 3880 C C . THR A 1 505 ? 30.845 25.088 -10.252 1.00 98.06 505 THR A C 1
ATOM 3882 O O . THR A 1 505 ? 30.267 24.661 -11.255 1.00 98.06 505 THR A O 1
ATOM 3885 N N . GLY A 1 506 ? 30.174 25.477 -9.172 1.00 96.94 506 GLY A N 1
ATOM 3886 C CA . GLY A 1 506 ? 28.717 25.421 -9.102 1.00 96.94 506 GLY A CA 1
ATOM 3887 C C . GLY A 1 506 ? 28.192 25.728 -7.709 1.00 96.94 506 GLY A C 1
ATOM 3888 O O . GLY A 1 506 ? 28.577 26.723 -7.083 1.00 96.94 506 GLY A O 1
ATOM 3889 N N . TRP A 1 507 ? 27.328 24.865 -7.192 1.00 95.50 507 TRP A N 1
ATOM 3890 C CA . TRP A 1 507 ? 26.748 25.010 -5.863 1.00 95.50 507 TRP A CA 1
ATOM 3891 C C . TRP A 1 507 ? 26.476 23.657 -5.204 1.00 95.50 507 TRP A C 1
ATOM 3893 O O . TRP A 1 507 ? 26.339 22.627 -5.858 1.00 95.50 507 TRP A O 1
ATOM 3903 N N . ILE A 1 508 ? 26.393 23.673 -3.877 1.00 94.12 508 ILE A N 1
ATOM 3904 C CA . ILE A 1 508 ? 26.048 22.508 -3.060 1.00 94.12 508 ILE A CA 1
ATOM 3905 C C . ILE A 1 508 ? 24.978 22.892 -2.040 1.00 94.12 508 ILE A C 1
ATOM 3907 O O . ILE A 1 508 ? 25.021 23.986 -1.475 1.00 94.12 508 ILE A O 1
ATOM 3911 N N . GLY A 1 509 ? 24.002 22.014 -1.837 1.00 92.56 509 GLY A N 1
ATOM 3912 C CA . GLY A 1 509 ? 22.918 22.168 -0.874 1.00 92.56 509 GLY A CA 1
ATOM 3913 C C . GLY A 1 509 ? 23.239 21.508 0.468 1.00 92.56 509 GLY A C 1
ATOM 3914 O O . GLY A 1 509 ? 23.821 20.425 0.526 1.00 92.56 509 GLY A O 1
ATOM 3915 N N . GLY A 1 510 ? 22.831 22.144 1.564 1.00 91.69 510 GLY A N 1
ATOM 3916 C CA . GLY A 1 510 ? 22.765 21.535 2.891 1.00 91.69 510 GLY A CA 1
ATOM 3917 C C . GLY A 1 510 ? 21.504 20.685 3.017 1.00 91.69 510 GLY A C 1
ATOM 3918 O O . GLY A 1 510 ? 20.490 21.153 3.529 1.00 91.69 510 GLY A O 1
ATOM 3919 N N . VAL A 1 511 ? 21.543 19.457 2.501 1.00 91.88 511 VAL A N 1
ATOM 3920 C CA . VAL A 1 511 ? 20.398 18.532 2.540 1.00 91.88 511 VAL A CA 1
ATOM 3921 C C . VAL A 1 511 ? 19.934 18.322 3.989 1.00 91.88 511 VAL A C 1
ATOM 3923 O O . VAL A 1 511 ? 20.754 18.061 4.869 1.00 91.88 511 VAL A O 1
ATOM 3926 N N . GLY A 1 512 ? 18.631 18.474 4.242 1.00 92.12 512 GLY A N 1
ATOM 3927 C CA . GLY A 1 512 ? 18.037 18.375 5.581 1.00 92.12 512 GLY A CA 1
ATOM 3928 C C . GLY A 1 512 ? 18.225 19.601 6.485 1.00 92.12 512 GLY A C 1
ATOM 3929 O O . GLY A 1 512 ? 17.885 19.526 7.662 1.00 92.12 512 GLY A O 1
ATOM 3930 N N . GLN A 1 513 ? 18.777 20.708 5.968 1.00 93.25 513 GLN A N 1
ATOM 3931 C CA . GLN A 1 513 ? 19.104 21.931 6.726 1.00 93.25 513 GLN A CA 1
ATOM 3932 C C . GLN A 1 513 ? 18.259 23.143 6.289 1.00 93.25 513 GLN A C 1
ATOM 3934 O O . GLN A 1 513 ? 18.660 24.296 6.431 1.00 93.25 513 GLN A O 1
ATOM 3939 N N . ASN A 1 514 ? 17.098 22.930 5.682 1.00 91.62 514 ASN A N 1
ATOM 3940 C CA . ASN A 1 514 ? 16.204 24.001 5.242 1.00 91.62 514 ASN A CA 1
ATOM 3941 C C . ASN A 1 514 ? 15.760 24.921 6.399 1.00 91.62 514 ASN A C 1
ATOM 3943 O O . ASN A 1 514 ? 15.678 24.532 7.560 1.00 91.62 514 ASN A O 1
ATOM 3947 N N . TYR A 1 515 ? 15.488 26.193 6.092 1.00 93.00 515 TYR A N 1
ATOM 3948 C CA . TYR A 1 515 ? 15.058 27.171 7.102 1.00 93.00 515 TYR A CA 1
ATOM 3949 C C . TYR A 1 515 ? 13.649 26.888 7.643 1.00 93.00 515 TYR A C 1
ATOM 3951 O O . TYR A 1 515 ? 13.347 27.112 8.817 1.00 93.00 515 TYR A O 1
ATOM 3959 N N . ALA A 1 516 ? 12.765 26.427 6.767 1.00 91.00 516 ALA A N 1
ATOM 3960 C CA . ALA A 1 516 ? 11.419 25.993 7.096 1.00 91.00 516 ALA A CA 1
ATOM 3961 C C . ALA A 1 516 ? 11.120 24.720 6.299 1.00 91.00 516 ALA A C 1
ATOM 3963 O O . ALA A 1 516 ? 11.595 24.630 5.162 1.00 91.00 516 ALA A O 1
ATOM 3964 N N . PRO A 1 517 ? 10.291 23.793 6.819 1.00 87.00 517 PRO A N 1
ATOM 3965 C CA . PRO A 1 517 ? 10.101 22.486 6.199 1.00 87.00 517 PRO A CA 1
ATOM 3966 C C . PRO A 1 517 ? 9.720 22.521 4.716 1.00 87.00 517 PRO A C 1
ATOM 3968 O O . PRO A 1 517 ? 10.205 21.701 3.954 1.00 87.00 517 PRO A O 1
ATOM 3971 N N . GLY A 1 518 ? 8.913 23.502 4.295 1.00 84.56 518 GLY A N 1
ATOM 3972 C CA . GLY A 1 518 ? 8.478 23.681 2.903 1.00 84.56 518 GLY A CA 1
ATOM 3973 C C . GLY A 1 518 ? 9.425 24.488 2.000 1.00 84.56 518 GLY A C 1
ATOM 3974 O O . GLY A 1 518 ? 8.993 24.939 0.945 1.00 84.56 518 GLY A O 1
ATOM 3975 N N . GLN A 1 519 ? 10.662 24.761 2.422 1.00 88.81 519 GLN A N 1
ATOM 3976 C CA . GLN A 1 519 ? 11.657 25.502 1.635 1.00 88.81 519 GLN A CA 1
ATOM 3977 C C . GLN A 1 519 ? 12.792 24.601 1.151 1.00 88.81 519 GLN A C 1
ATOM 3979 O O . GLN A 1 519 ? 13.094 23.587 1.779 1.00 88.81 519 GLN A O 1
ATOM 3984 N N . ASP A 1 520 ? 13.450 25.038 0.074 1.00 89.62 520 ASP A N 1
ATOM 3985 C CA . ASP A 1 520 ? 14.615 24.358 -0.487 1.00 89.62 520 ASP A CA 1
ATOM 3986 C C . ASP A 1 520 ? 15.822 24.358 0.472 1.00 89.62 520 ASP A C 1
ATOM 3988 O O . ASP A 1 520 ? 15.897 25.146 1.425 1.00 89.62 520 ASP A O 1
ATOM 3992 N N . TRP A 1 521 ? 16.788 23.482 0.204 1.00 90.75 521 TRP A N 1
ATOM 3993 C CA . TRP A 1 521 ? 18.021 23.365 0.979 1.00 90.75 521 TRP A CA 1
ATOM 3994 C C . TRP A 1 521 ? 18.845 24.669 0.931 1.00 90.75 521 TRP A C 1
ATOM 3996 O O . TRP A 1 521 ? 18.939 25.298 -0.131 1.00 90.75 521 TRP A O 1
ATOM 4006 N N . PRO A 1 522 ? 19.497 25.090 2.037 1.00 92.19 522 PRO A N 1
ATOM 4007 C CA . PRO A 1 522 ? 20.434 26.209 2.002 1.00 92.19 522 PRO A CA 1
ATOM 4008 C C . PRO A 1 522 ? 21.573 25.890 1.037 1.00 92.19 522 PRO A C 1
ATOM 4010 O O . PRO A 1 522 ? 22.124 24.791 1.056 1.00 92.19 522 PRO A O 1
ATOM 4013 N N . ARG A 1 523 ? 21.936 26.850 0.187 1.00 91.69 523 ARG A N 1
ATOM 4014 C CA . ARG A 1 523 ? 22.967 26.658 -0.838 1.00 91.69 523 ARG A CA 1
ATOM 4015 C C . ARG A 1 523 ? 24.274 27.327 -0.442 1.00 91.69 523 ARG A C 1
ATOM 4017 O O . ARG A 1 523 ? 24.285 28.394 0.169 1.00 91.69 523 ARG A O 1
ATOM 4024 N N . PHE A 1 524 ? 25.371 26.724 -0.874 1.00 93.50 524 PHE A N 1
ATOM 4025 C CA . PHE A 1 524 ? 26.724 27.250 -0.764 1.00 93.50 524 PHE A CA 1
ATOM 4026 C C . PHE A 1 524 ? 27.362 27.287 -2.149 1.00 93.50 524 PHE A C 1
ATOM 4028 O O . PHE A 1 524 ? 27.073 26.449 -3.005 1.00 93.50 524 PHE A O 1
ATOM 4035 N N . GLU A 1 525 ? 28.230 28.267 -2.384 1.00 95.38 525 GLU A N 1
ATOM 4036 C CA . GLU A 1 525 ? 29.022 28.305 -3.609 1.00 95.38 525 GLU A CA 1
ATOM 4037 C C . GLU A 1 525 ? 30.077 27.206 -3.569 1.00 95.38 525 GLU A C 1
ATOM 4039 O O . GLU A 1 525 ? 30.860 27.120 -2.621 1.00 95.38 525 GLU A O 1
ATOM 4044 N N . LEU A 1 526 ? 30.112 26.406 -4.629 1.00 95.69 526 LEU A N 1
ATOM 4045 C CA . LEU A 1 526 ? 31.163 25.441 -4.903 1.00 95.69 526 LEU A CA 1
ATOM 4046 C C . LEU A 1 526 ? 32.218 26.153 -5.753 1.00 95.69 526 LEU A C 1
ATOM 4048 O O . LEU A 1 526 ? 32.097 26.247 -6.974 1.00 95.69 526 LEU A O 1
ATOM 4052 N N . VAL A 1 527 ? 33.212 26.726 -5.072 1.00 96.50 527 VAL A N 1
ATOM 4053 C CA . VAL A 1 527 ? 34.271 27.571 -5.655 1.00 96.50 527 VAL A CA 1
ATOM 4054 C C . VAL A 1 527 ? 35.180 26.759 -6.561 1.00 96.50 527 VAL A C 1
ATOM 4056 O O . VAL A 1 527 ? 35.606 27.243 -7.603 1.00 96.50 527 VAL A O 1
ATOM 4059 N N . SER A 1 528 ? 35.476 25.531 -6.154 1.00 97.12 528 SER A N 1
ATOM 4060 C CA . SER A 1 528 ? 36.132 24.546 -6.996 1.00 97.12 528 SER A CA 1
ATOM 4061 C C . SER A 1 528 ? 35.676 23.161 -6.583 1.00 97.12 528 SER A C 1
ATOM 4063 O O . SER A 1 528 ? 35.452 22.894 -5.400 1.00 97.12 528 SER A O 1
ATOM 4065 N N . TYR A 1 529 ? 35.589 22.276 -7.556 1.00 97.94 529 TYR A N 1
ATOM 4066 C CA . TYR A 1 529 ? 35.298 20.870 -7.375 1.00 97.94 529 TYR A CA 1
ATOM 4067 C C . TYR A 1 529 ? 36.160 20.089 -8.345 1.00 97.94 529 TYR A C 1
ATOM 4069 O O . TYR A 1 529 ? 36.181 20.426 -9.523 1.00 97.94 529 TYR A O 1
ATOM 4077 N N . THR A 1 530 ? 36.844 19.065 -7.861 1.00 98.19 530 THR A N 1
ATOM 4078 C CA . THR A 1 530 ? 37.579 18.108 -8.681 1.00 98.19 530 THR A CA 1
ATOM 4079 C C . THR A 1 530 ? 37.225 16.717 -8.199 1.00 98.19 530 THR A C 1
ATOM 4081 O O . THR A 1 530 ? 37.415 16.410 -7.024 1.00 98.19 530 THR A O 1
ATOM 4084 N N . ARG A 1 531 ? 36.733 15.859 -9.091 1.00 97.94 531 ARG A N 1
ATOM 4085 C CA . ARG A 1 531 ? 36.510 14.442 -8.797 1.00 97.94 531 ARG A CA 1
ATOM 4086 C C . ARG A 1 531 ? 37.378 13.596 -9.700 1.00 97.94 531 ARG A C 1
ATOM 4088 O O . ARG A 1 531 ? 37.392 13.813 -10.903 1.00 97.94 531 ARG A O 1
ATOM 4095 N N . THR A 1 532 ? 38.086 12.639 -9.114 1.00 98.50 532 THR A N 1
ATOM 4096 C CA . THR A 1 532 ? 38.841 11.599 -9.823 1.00 98.50 532 THR A CA 1
ATOM 4097 C C . THR A 1 532 ? 38.256 10.244 -9.461 1.00 98.50 532 THR A C 1
ATOM 4099 O O . THR A 1 532 ? 38.127 9.950 -8.277 1.00 98.50 532 THR A O 1
ATOM 4102 N N . ILE A 1 533 ? 37.908 9.438 -10.458 1.00 98.50 533 ILE A N 1
ATOM 4103 C CA . ILE A 1 533 ? 37.276 8.124 -10.324 1.00 98.50 533 ILE A CA 1
ATOM 4104 C C . ILE A 1 533 ? 38.139 7.085 -11.037 1.00 98.50 533 ILE A C 1
ATOM 4106 O O . ILE A 1 533 ? 38.541 7.300 -12.177 1.00 98.50 533 ILE A O 1
ATOM 4110 N N . ASP A 1 534 ? 38.365 5.946 -10.393 1.00 98.00 534 ASP A N 1
ATOM 4111 C CA . ASP A 1 534 ? 38.852 4.715 -11.012 1.00 98.00 534 ASP A CA 1
ATOM 4112 C C . ASP A 1 534 ? 37.739 3.664 -10.952 1.00 98.00 534 ASP A C 1
ATOM 4114 O O . ASP A 1 534 ? 37.285 3.279 -9.869 1.00 98.00 534 ASP A O 1
ATOM 4118 N N . PHE A 1 535 ? 37.274 3.218 -12.119 1.00 95.94 535 PHE A N 1
ATOM 4119 C CA . PHE A 1 535 ? 36.123 2.318 -12.203 1.00 95.94 535 PHE A CA 1
ATOM 4120 C C . PHE A 1 535 ? 36.485 0.874 -11.846 1.00 95.94 535 PHE A C 1
ATOM 4122 O O . PHE A 1 535 ? 35.634 0.147 -11.346 1.00 95.94 535 PHE A O 1
ATOM 4129 N N . GLY A 1 536 ? 37.735 0.454 -12.069 1.00 91.88 536 GLY A N 1
ATOM 4130 C CA . GLY A 1 536 ? 38.168 -0.922 -11.810 1.00 91.88 536 GLY A CA 1
ATOM 4131 C C . GLY A 1 536 ? 38.269 -1.252 -10.320 1.00 91.88 536 GLY A C 1
ATOM 4132 O O . GLY A 1 536 ? 37.889 -2.337 -9.890 1.00 91.88 536 GLY A O 1
ATOM 4133 N N . THR A 1 537 ? 38.755 -0.308 -9.518 1.00 93.44 537 THR A N 1
ATOM 4134 C CA . THR A 1 537 ? 38.897 -0.459 -8.062 1.00 93.44 537 THR A CA 1
ATOM 4135 C C . THR A 1 537 ? 37.730 0.130 -7.270 1.00 93.44 537 THR A C 1
ATOM 4137 O O . THR A 1 537 ? 37.761 0.091 -6.039 1.00 93.44 537 THR A O 1
ATOM 4140 N N . TYR A 1 538 ? 36.715 0.687 -7.944 1.00 95.00 538 TYR A N 1
ATOM 4141 C CA . TYR A 1 538 ? 35.665 1.493 -7.313 1.00 95.00 538 TYR A CA 1
ATOM 4142 C C . TYR A 1 538 ? 36.257 2.572 -6.395 1.00 95.00 538 TYR A C 1
ATOM 4144 O O . TYR A 1 538 ? 35.860 2.716 -5.234 1.00 95.00 538 TYR A O 1
ATOM 4152 N N . SER A 1 539 ? 37.252 3.305 -6.901 1.00 97.06 539 SER A N 1
ATOM 4153 C CA . SER A 1 539 ? 37.872 4.405 -6.164 1.00 97.06 539 SER A CA 1
ATOM 4154 C C . SER A 1 539 ? 37.339 5.752 -6.631 1.00 97.06 539 SER A C 1
ATOM 4156 O O . SER A 1 539 ? 37.157 5.975 -7.822 1.00 97.06 539 SER A O 1
ATOM 4158 N N . SER A 1 540 ? 37.119 6.675 -5.698 1.00 98.12 540 SER A N 1
ATOM 4159 C CA . SER A 1 540 ? 36.775 8.067 -5.992 1.00 98.12 540 SER A CA 1
ATOM 4160 C C . SER A 1 540 ? 37.422 8.993 -4.971 1.00 98.12 540 SER A C 1
ATOM 4162 O O . SER A 1 540 ? 37.369 8.730 -3.770 1.00 98.12 540 SER A O 1
ATOM 4164 N N . LYS A 1 541 ? 38.015 10.088 -5.450 1.00 97.75 541 LYS A N 1
ATOM 4165 C CA . LYS A 1 541 ? 38.512 11.216 -4.655 1.00 97.75 541 LYS A CA 1
ATOM 4166 C C . LYS A 1 541 ? 37.808 12.478 -5.125 1.00 97.75 541 LYS A C 1
ATOM 4168 O O . LYS A 1 541 ? 37.979 12.872 -6.276 1.00 97.75 541 LYS A O 1
ATOM 4173 N N . GLU A 1 542 ? 37.064 13.118 -4.235 1.00 97.00 542 GLU A N 1
ATOM 4174 C CA . GLU A 1 542 ? 36.457 14.427 -4.473 1.00 97.00 542 GLU A CA 1
ATOM 4175 C C . GLU A 1 542 ? 37.144 15.471 -3.608 1.00 97.00 542 GLU A C 1
ATOM 4177 O O . GLU A 1 542 ? 37.247 15.318 -2.392 1.00 97.00 542 GLU A O 1
ATOM 4182 N N . GLU A 1 543 ? 37.592 16.543 -4.242 1.00 96.94 543 GLU A N 1
ATOM 4183 C CA . GLU A 1 543 ? 38.221 17.697 -3.620 1.00 96.94 543 GLU A CA 1
ATOM 4184 C C . GLU A 1 543 ? 37.362 18.914 -3.912 1.00 96.94 543 GLU A C 1
ATOM 4186 O O . GLU A 1 543 ? 37.126 19.263 -5.067 1.00 96.94 543 GLU A O 1
ATOM 4191 N N . MET A 1 544 ? 36.882 19.568 -2.863 1.00 95.44 544 MET A N 1
ATOM 4192 C CA . MET A 1 544 ? 35.983 20.702 -3.003 1.00 95.44 544 MET A CA 1
ATOM 4193 C C . MET A 1 544 ? 36.385 21.863 -2.109 1.00 95.44 544 MET A C 1
ATOM 4195 O O . MET A 1 544 ? 36.850 21.688 -0.978 1.00 95.44 544 MET A O 1
ATOM 4199 N N . VAL A 1 545 ? 36.161 23.066 -2.625 1.00 95.75 545 VAL A N 1
ATOM 4200 C CA . VAL A 1 545 ? 36.250 24.318 -1.883 1.00 95.75 545 VAL A CA 1
ATOM 4201 C C . VAL A 1 545 ? 34.878 24.963 -1.911 1.00 95.75 545 VAL A C 1
ATOM 4203 O O . VAL A 1 545 ? 34.342 25.245 -2.981 1.00 95.75 545 VAL A O 1
ATOM 4206 N N . ILE A 1 546 ? 34.309 25.191 -0.733 1.00 93.81 546 ILE A N 1
ATOM 4207 C CA . ILE A 1 546 ? 32.980 25.781 -0.579 1.00 93.81 546 ILE A CA 1
ATOM 4208 C C . ILE A 1 546 ? 33.051 27.082 0.218 1.00 93.81 546 ILE A C 1
ATOM 4210 O O . ILE A 1 546 ? 33.891 27.237 1.110 1.00 93.81 546 ILE A O 1
ATOM 4214 N N . ARG A 1 547 ? 32.148 28.017 -0.075 1.00 93.25 547 ARG A N 1
ATOM 4215 C CA . ARG A 1 547 ? 31.970 29.262 0.689 1.00 93.25 547 ARG A CA 1
ATOM 4216 C C . ARG A 1 547 ? 30.508 29.694 0.707 1.00 93.25 547 ARG A C 1
ATOM 4218 O O . ARG A 1 547 ? 29.721 29.257 -0.126 1.00 93.25 547 ARG A O 1
ATOM 4225 N N . GLN A 1 548 ? 30.153 30.604 1.615 1.00 91.00 548 GLN A N 1
ATOM 4226 C CA . GLN A 1 548 ? 28.794 31.158 1.674 1.00 91.00 548 GLN A CA 1
ATOM 4227 C C . GLN A 1 548 ? 28.410 31.861 0.360 1.00 91.00 548 GLN A C 1
ATOM 4229 O O . GLN A 1 548 ? 27.343 31.615 -0.200 1.00 91.00 548 GLN A O 1
ATOM 4234 N N . GLY A 1 549 ? 29.320 32.692 -0.158 1.00 87.88 549 GLY A N 1
ATOM 4235 C CA . GLY A 1 549 ? 29.169 33.321 -1.465 1.00 87.88 549 GLY A CA 1
ATOM 4236 C C . GLY A 1 549 ? 27.942 34.228 -1.564 1.00 87.88 549 GLY A C 1
ATOM 4237 O O . GLY A 1 549 ? 27.620 34.956 -0.626 1.00 87.88 549 GLY A O 1
ATOM 4238 N N . ARG A 1 550 ? 27.263 34.180 -2.713 1.00 87.62 550 ARG A N 1
ATOM 4239 C CA . ARG A 1 550 ? 26.047 34.953 -3.014 1.00 87.62 550 ARG A CA 1
ATOM 4240 C C . ARG A 1 550 ? 24.773 34.434 -2.343 1.00 87.62 550 ARG A C 1
ATOM 4242 O O . ARG A 1 550 ? 23.751 35.114 -2.395 1.00 87.62 550 ARG A O 1
ATOM 4249 N N . TYR A 1 551 ? 24.799 33.234 -1.769 1.00 88.25 551 TYR A N 1
ATOM 4250 C CA . TYR A 1 551 ? 23.615 32.625 -1.169 1.00 88.25 551 TYR A CA 1
ATOM 4251 C C . TYR A 1 551 ? 23.404 33.139 0.255 1.00 88.25 551 TYR A C 1
ATOM 4253 O O . TYR A 1 551 ? 24.347 33.252 1.042 1.00 88.25 551 TYR A O 1
ATOM 4261 N N . ALA A 1 552 ? 22.152 33.452 0.591 1.00 83.69 552 ALA A N 1
ATOM 4262 C CA . ALA A 1 552 ? 21.802 33.952 1.913 1.00 83.69 552 ALA A CA 1
ATOM 4263 C C . ALA A 1 552 ? 22.170 32.931 3.002 1.00 83.69 552 ALA A C 1
ATOM 4265 O O . ALA A 1 552 ? 21.895 31.742 2.865 1.00 83.69 552 ALA A O 1
ATOM 4266 N N . ALA A 1 553 ? 22.754 33.411 4.101 1.00 84.62 553 ALA A N 1
ATOM 4267 C CA . ALA A 1 553 ? 23.029 32.607 5.290 1.00 84.62 553 ALA A CA 1
ATOM 4268 C C . ALA A 1 553 ? 21.728 32.375 6.081 1.00 84.62 553 ALA A C 1
ATOM 4270 O O . ALA A 1 553 ? 21.496 33.002 7.118 1.00 84.62 553 ALA A O 1
ATOM 4271 N N . ARG A 1 554 ? 20.842 31.546 5.524 1.00 88.31 554 ARG A N 1
ATOM 4272 C CA . ARG A 1 554 ? 19.522 31.221 6.067 1.00 88.31 554 ARG A CA 1
ATOM 4273 C C . ARG A 1 554 ? 19.257 29.728 5.898 1.00 88.31 554 ARG A C 1
ATOM 4275 O O . ARG A 1 554 ? 19.402 29.224 4.790 1.00 88.31 554 ARG A O 1
ATOM 4282 N N . GLY A 1 555 ? 18.832 29.066 6.969 1.00 89.75 555 GLY A N 1
ATOM 4283 C CA . GLY A 1 555 ? 18.855 27.608 7.084 1.00 89.75 555 GLY A CA 1
ATOM 4284 C C . GLY A 1 555 ? 19.962 27.143 8.029 1.00 89.75 555 GLY A C 1
ATOM 4285 O O . GLY A 1 555 ? 20.706 27.961 8.576 1.00 89.75 555 GLY A O 1
ATOM 4286 N N . GLY A 1 556 ? 20.031 25.834 8.225 1.00 82.94 556 GLY A N 1
ATOM 4287 C CA . GLY A 1 556 ? 21.011 25.164 9.059 1.00 82.94 556 GLY A CA 1
ATOM 4288 C C . GLY A 1 556 ? 22.418 25.137 8.474 1.00 82.94 556 GLY A C 1
ATOM 4289 O O . GLY A 1 556 ? 22.676 25.537 7.334 1.00 82.94 556 GLY A O 1
ATOM 4290 N N . GLY A 1 557 ? 23.342 24.657 9.300 1.00 72.06 557 GLY A N 1
ATOM 4291 C CA . GLY A 1 557 ? 24.776 24.759 9.078 1.00 72.06 557 GLY A CA 1
ATOM 4292 C C . GLY A 1 557 ? 25.334 26.135 9.456 1.00 72.06 557 GLY A C 1
ATOM 4293 O O . GLY A 1 557 ? 24.804 27.190 9.110 1.00 72.06 557 GLY A O 1
ATOM 4294 N N . ALA A 1 558 ? 26.464 26.138 10.165 1.00 67.50 558 ALA A N 1
ATOM 4295 C CA . ALA A 1 558 ? 27.143 27.381 10.512 1.00 67.50 558 ALA A CA 1
ATOM 4296 C C . ALA A 1 558 ? 27.537 28.159 9.235 1.00 67.50 558 ALA A C 1
ATOM 4298 O O . ALA A 1 558 ? 28.193 27.573 8.365 1.00 67.50 558 ALA A O 1
ATOM 4299 N N . PRO A 1 559 ? 27.225 29.471 9.132 1.00 73.00 559 PRO A N 1
ATOM 4300 C CA . PRO A 1 559 ? 27.616 30.279 7.983 1.00 73.00 559 PRO A CA 1
ATOM 4301 C C . PRO A 1 559 ? 29.110 30.146 7.703 1.00 73.00 559 PRO A C 1
ATOM 4303 O O . PRO A 1 559 ? 29.944 30.334 8.599 1.00 73.00 559 PRO A O 1
ATOM 4306 N N . ILE A 1 560 ? 29.458 29.822 6.458 1.00 81.12 560 ILE A N 1
ATOM 4307 C CA . ILE A 1 560 ? 30.853 29.568 6.101 1.00 81.12 560 ILE A CA 1
ATOM 4308 C C . ILE A 1 560 ? 31.592 30.901 6.041 1.00 81.12 560 ILE A C 1
ATOM 4310 O O . ILE A 1 560 ? 31.348 31.738 5.170 1.00 81.12 560 ILE A O 1
ATOM 4314 N N . ARG A 1 561 ? 32.521 31.095 6.978 1.00 78.19 561 ARG A N 1
ATOM 4315 C CA . ARG A 1 561 ? 33.432 32.240 6.980 1.00 78.19 561 ARG A CA 1
ATOM 4316 C C . ARG A 1 561 ? 34.661 31.908 6.144 1.00 78.19 561 ARG A C 1
ATOM 4318 O O . ARG A 1 561 ? 35.420 31.015 6.504 1.00 78.19 561 ARG A O 1
ATOM 4325 N N . GLY A 1 562 ? 34.863 32.648 5.057 1.00 86.25 562 GLY A N 1
ATOM 4326 C CA . GLY A 1 562 ? 35.943 32.370 4.112 1.00 86.25 562 GLY A CA 1
ATOM 4327 C C . GLY A 1 562 ? 35.664 31.109 3.296 1.00 86.25 562 GLY A C 1
ATOM 4328 O O . GLY A 1 562 ? 34.536 30.893 2.859 1.00 86.25 562 GLY A O 1
ATOM 4329 N N . GLU A 1 563 ? 36.693 30.293 3.089 1.00 90.69 563 GLU A N 1
ATOM 4330 C CA . GLU A 1 563 ? 36.620 29.053 2.317 1.00 90.69 563 GLU A CA 1
ATOM 4331 C C . GLU A 1 563 ? 36.803 27.838 3.224 1.00 90.69 563 GLU A C 1
ATOM 4333 O O . GLU A 1 563 ? 37.688 27.814 4.082 1.00 90.69 563 GLU A O 1
ATOM 4338 N N . ARG A 1 564 ? 35.997 26.800 3.001 1.00 88.81 564 ARG A N 1
ATOM 4339 C CA . ARG A 1 564 ? 36.185 25.482 3.608 1.00 88.81 564 ARG A CA 1
ATOM 4340 C C . ARG A 1 564 ? 36.626 24.503 2.532 1.00 88.81 564 ARG A C 1
ATOM 4342 O O . ARG A 1 564 ? 35.961 24.365 1.509 1.00 88.81 564 ARG A O 1
ATOM 4349 N N . ARG A 1 565 ? 37.739 23.818 2.788 1.00 92.06 565 ARG A N 1
ATOM 4350 C CA . ARG A 1 565 ? 38.269 22.758 1.927 1.00 92.06 565 ARG A CA 1
ATOM 4351 C C . ARG A 1 565 ? 37.858 21.409 2.488 1.00 92.06 565 ARG A C 1
ATOM 4353 O O . ARG A 1 565 ? 37.964 21.200 3.694 1.00 92.06 565 ARG A O 1
ATOM 4360 N N . ARG A 1 566 ? 37.406 20.511 1.623 1.00 89.06 566 ARG A N 1
ATOM 4361 C CA . ARG A 1 566 ? 37.041 19.146 1.992 1.00 89.06 566 ARG A CA 1
ATOM 4362 C C . ARG A 1 566 ? 37.567 18.187 0.939 1.00 89.06 566 ARG A C 1
ATOM 4364 O O . ARG A 1 566 ? 37.373 18.435 -0.249 1.00 89.06 566 ARG A O 1
ATOM 4371 N N . SER A 1 567 ? 38.182 17.097 1.388 1.00 95.12 567 SER A N 1
ATOM 4372 C CA . SER A 1 567 ? 38.481 15.962 0.519 1.00 95.12 567 SER A CA 1
ATOM 4373 C C . SER A 1 567 ? 37.787 14.720 1.058 1.00 95.12 567 SER A C 1
ATOM 4375 O O . SER A 1 567 ? 38.007 14.351 2.212 1.00 95.12 567 SER A O 1
ATOM 4377 N N . VAL A 1 568 ? 36.958 14.087 0.236 1.00 96.56 568 VAL A N 1
ATOM 4378 C CA . VAL A 1 568 ? 36.245 12.847 0.568 1.00 96.56 568 VAL A CA 1
ATOM 4379 C C . VAL A 1 568 ? 36.670 11.749 -0.393 1.00 96.56 568 VAL A C 1
ATOM 4381 O O . VAL A 1 568 ? 36.764 11.967 -1.601 1.00 96.56 568 VAL A O 1
ATOM 4384 N N . LEU A 1 569 ? 36.987 10.579 0.155 1.00 97.75 569 LEU A N 1
ATOM 4385 C CA . LEU A 1 569 ? 37.576 9.477 -0.591 1.00 97.75 569 LEU A CA 1
ATOM 4386 C C . LEU A 1 569 ? 36.859 8.159 -0.301 1.00 97.75 569 LEU A C 1
ATOM 4388 O O . LEU A 1 569 ? 36.334 7.942 0.799 1.00 97.75 569 LEU A O 1
ATOM 4392 N N . VAL A 1 570 ? 36.864 7.276 -1.297 1.00 97.81 570 VAL A N 1
ATOM 4393 C CA . VAL A 1 570 ? 36.447 5.873 -1.213 1.00 97.81 570 VAL A CA 1
ATOM 4394 C C . VAL A 1 570 ? 37.323 5.025 -2.133 1.00 97.81 570 VAL A C 1
ATOM 4396 O O . VAL A 1 570 ? 37.762 5.502 -3.173 1.00 97.81 570 VAL A O 1
ATOM 4399 N N . SER A 1 571 ? 37.594 3.783 -1.749 1.00 96.69 571 SER A N 1
ATOM 4400 C CA . SER A 1 571 ? 38.219 2.753 -2.579 1.00 96.69 571 SER A CA 1
ATOM 4401 C C . SER A 1 571 ? 37.654 1.399 -2.165 1.00 96.69 571 SER A C 1
ATOM 4403 O O . SER A 1 571 ? 37.898 0.929 -1.046 1.00 96.69 571 SER A O 1
ATOM 4405 N N . GLY A 1 572 ? 36.814 0.822 -3.025 1.00 93.25 572 GLY A N 1
ATOM 4406 C CA . GLY A 1 572 ? 35.988 -0.335 -2.687 1.00 93.25 572 GLY A CA 1
ATOM 4407 C C . GLY A 1 572 ? 35.187 -0.098 -1.401 1.00 93.25 572 GLY A C 1
ATOM 4408 O O . GLY A 1 572 ? 34.556 0.937 -1.211 1.00 93.25 572 GLY A O 1
ATOM 4409 N N . THR A 1 573 ? 35.271 -1.029 -0.452 1.00 92.19 573 THR A N 1
ATOM 4410 C CA . THR A 1 573 ? 34.533 -0.974 0.824 1.00 92.19 573 THR A CA 1
ATOM 4411 C C . THR A 1 573 ? 35.234 -0.143 1.912 1.00 92.19 573 THR A C 1
ATOM 4413 O O . THR A 1 573 ? 35.099 -0.420 3.110 1.00 92.19 573 THR A O 1
ATOM 4416 N N . ARG A 1 574 ? 36.078 0.826 1.534 1.00 96.19 574 ARG A N 1
ATOM 4417 C CA . ARG A 1 574 ? 36.869 1.655 2.459 1.00 96.19 574 ARG A CA 1
ATOM 4418 C C . ARG A 1 574 ? 36.714 3.125 2.095 1.00 96.19 574 ARG A C 1
ATOM 4420 O O . ARG A 1 574 ? 36.998 3.500 0.968 1.00 96.19 574 ARG A O 1
ATOM 4427 N N . ALA A 1 575 ? 36.316 3.961 3.050 1.00 97.25 575 ALA A N 1
ATOM 4428 C CA . ALA A 1 575 ? 36.169 5.404 2.856 1.00 97.25 575 ALA A CA 1
ATOM 4429 C C . ALA A 1 575 ? 36.856 6.196 3.968 1.00 97.25 575 ALA A C 1
ATOM 4431 O O . ALA A 1 575 ? 36.993 5.713 5.095 1.00 97.25 575 ALA A O 1
ATOM 4432 N N . TRP A 1 576 ? 37.316 7.400 3.634 1.00 97.38 576 TRP A N 1
ATOM 4433 C CA . TRP A 1 576 ? 37.979 8.322 4.553 1.00 97.38 576 TRP A CA 1
ATOM 4434 C C . TRP A 1 576 ? 37.890 9.765 4.054 1.00 97.38 576 TRP A C 1
ATOM 4436 O O . TRP A 1 576 ? 37.669 10.008 2.867 1.00 97.38 576 TRP A O 1
ATOM 4446 N N . ASP A 1 577 ? 38.075 10.711 4.965 1.00 96.31 577 ASP A N 1
ATOM 4447 C CA . ASP A 1 577 ? 38.178 12.139 4.671 1.00 96.31 577 ASP A CA 1
ATOM 4448 C C . ASP A 1 577 ? 39.618 12.604 4.916 1.00 96.31 577 ASP A C 1
ATOM 4450 O O . ASP A 1 577 ? 40.368 11.986 5.682 1.00 96.31 577 ASP A O 1
ATOM 4454 N N . ILE A 1 578 ? 40.015 13.685 4.245 1.00 93.06 578 ILE A N 1
ATOM 4455 C CA . ILE A 1 578 ? 41.271 14.387 4.526 1.00 93.06 578 ILE A CA 1
ATOM 4456 C C . ILE A 1 578 ? 40.943 15.812 4.959 1.00 93.06 578 ILE A C 1
ATOM 4458 O O . ILE A 1 578 ? 40.351 16.588 4.202 1.00 93.06 578 ILE A O 1
ATOM 4462 N N . GLU A 1 579 ? 41.366 16.151 6.174 1.00 85.94 579 GLU A N 1
ATOM 4463 C CA . GLU A 1 579 ? 41.273 17.492 6.748 1.00 85.94 579 GLU A CA 1
ATOM 4464 C C . GLU A 1 579 ? 42.679 18.002 7.082 1.00 85.94 579 GLU A C 1
ATOM 4466 O O . GLU A 1 579 ? 43.333 17.517 8.010 1.00 85.94 579 GLU A O 1
ATOM 4471 N N . GLY A 1 580 ? 43.170 18.974 6.306 1.00 83.06 580 GLY A N 1
ATOM 4472 C CA . GLY A 1 580 ? 44.588 19.346 6.344 1.00 83.06 580 GLY A CA 1
ATOM 4473 C C . GLY A 1 580 ? 45.454 18.135 5.986 1.00 83.06 580 GLY A C 1
ATOM 4474 O O . GLY A 1 580 ? 45.244 17.529 4.942 1.00 83.06 580 GLY A O 1
ATOM 4475 N N . ASP A 1 581 ? 46.359 17.746 6.884 1.00 82.75 581 ASP A N 1
ATOM 4476 C CA . ASP A 1 581 ? 47.209 16.555 6.721 1.00 82.75 581 ASP A CA 1
ATOM 4477 C C . ASP A 1 581 ? 46.644 15.302 7.423 1.00 82.75 581 ASP A C 1
ATOM 4479 O O . ASP A 1 581 ? 47.289 14.251 7.465 1.00 82.75 581 ASP A O 1
ATOM 4483 N N . ARG A 1 582 ? 45.450 15.389 8.029 1.00 90.12 582 ARG A N 1
ATOM 4484 C CA . ARG A 1 582 ? 44.866 14.299 8.826 1.00 90.12 582 ARG A CA 1
ATOM 4485 C C . ARG A 1 582 ? 43.981 13.400 7.973 1.00 90.12 582 ARG A C 1
ATOM 4487 O O . ARG A 1 582 ? 43.049 13.874 7.333 1.00 90.12 582 ARG A O 1
ATOM 4494 N N . VAL A 1 583 ? 44.222 12.091 8.059 1.00 93.00 583 VAL A N 1
ATOM 4495 C CA . VAL A 1 583 ? 43.344 11.045 7.513 1.00 93.00 583 VAL A CA 1
ATOM 4496 C C . VAL A 1 583 ? 42.300 10.666 8.559 1.00 93.00 583 VAL A C 1
ATOM 4498 O O . VAL A 1 583 ? 42.653 10.266 9.669 1.00 93.00 583 VAL A O 1
ATOM 4501 N N . ILE A 1 584 ? 41.023 10.762 8.198 1.00 94.81 584 ILE A N 1
ATOM 4502 C CA . ILE A 1 584 ? 39.889 10.462 9.076 1.00 94.81 584 ILE A CA 1
ATOM 4503 C C . ILE A 1 584 ? 39.121 9.273 8.484 1.00 94.81 584 ILE A C 1
ATOM 4505 O O . ILE A 1 584 ? 38.451 9.442 7.468 1.00 94.81 584 ILE A O 1
ATOM 4509 N N . PRO A 1 585 ? 39.210 8.060 9.061 1.00 95.88 585 PRO A N 1
ATOM 4510 C CA . PRO A 1 585 ? 38.454 6.909 8.570 1.00 95.88 585 PRO A CA 1
ATOM 4511 C C . PRO A 1 585 ? 36.935 7.123 8.650 1.00 95.88 585 PRO A C 1
ATOM 4513 O O . PRO A 1 585 ? 36.422 7.545 9.682 1.00 95.88 585 PRO A O 1
ATOM 4516 N N . MET A 1 586 ? 36.215 6.772 7.581 1.00 95.75 586 MET A N 1
ATOM 4517 C CA . MET A 1 586 ? 34.760 6.939 7.442 1.00 95.75 586 MET A CA 1
ATOM 4518 C C . MET A 1 586 ? 34.085 5.625 6.999 1.00 95.75 586 MET A C 1
ATOM 4520 O O . MET A 1 586 ? 33.468 5.575 5.934 1.00 95.75 586 MET A O 1
ATOM 4524 N N . PRO A 1 587 ? 34.187 4.530 7.778 1.00 93.31 587 PRO A N 1
ATOM 4525 C CA . PRO A 1 587 ? 33.718 3.205 7.359 1.00 93.31 587 PRO A CA 1
ATOM 4526 C C . PRO A 1 587 ? 32.224 3.169 6.993 1.00 93.31 587 PRO A C 1
ATOM 4528 O O . PRO A 1 587 ? 31.864 2.535 6.002 1.00 93.31 587 PRO A O 1
ATOM 4531 N N . ALA A 1 588 ? 31.378 3.917 7.711 1.00 90.88 588 ALA A N 1
ATOM 4532 C CA . ALA A 1 588 ? 29.939 4.012 7.441 1.00 90.88 588 ALA A CA 1
ATOM 4533 C C . ALA A 1 588 ? 29.592 4.736 6.122 1.00 90.88 588 ALA A C 1
ATOM 4535 O O . ALA A 1 588 ? 28.489 4.587 5.613 1.00 90.88 588 ALA A O 1
ATOM 4536 N N . ALA A 1 589 ? 30.520 5.509 5.545 1.00 93.38 589 ALA A N 1
ATOM 4537 C CA . ALA A 1 589 ? 30.297 6.227 4.288 1.00 93.38 589 ALA A CA 1
ATOM 4538 C C . ALA A 1 589 ? 30.687 5.412 3.041 1.00 93.38 589 ALA A C 1
ATOM 4540 O O . ALA A 1 589 ? 30.435 5.856 1.922 1.00 93.38 589 ALA A O 1
ATOM 4541 N N . SER A 1 590 ? 31.338 4.256 3.221 1.00 93.62 590 SER A N 1
ATOM 4542 C CA . SER A 1 590 ? 31.946 3.490 2.125 1.00 93.62 590 SER A CA 1
ATOM 4543 C C . SER A 1 590 ? 30.936 3.038 1.077 1.00 93.62 590 SER A C 1
ATOM 4545 O O . SER A 1 590 ? 31.128 3.315 -0.103 1.00 93.62 590 SER A O 1
ATOM 4547 N N . GLU A 1 591 ? 29.838 2.419 1.503 1.00 93.12 591 GLU A N 1
ATOM 4548 C CA . GLU A 1 591 ? 28.812 1.906 0.597 1.00 93.12 591 GLU A CA 1
ATOM 4549 C C . GLU A 1 591 ? 28.161 3.025 -0.225 1.00 93.12 591 GLU A C 1
ATOM 4551 O O . GLU A 1 591 ? 28.123 2.938 -1.451 1.00 93.12 591 GLU A O 1
ATOM 4556 N N . ARG A 1 592 ? 27.747 4.123 0.427 1.00 93.19 592 ARG A N 1
ATOM 4557 C CA . ARG A 1 592 ? 27.165 5.286 -0.262 1.00 93.19 592 ARG A CA 1
ATOM 4558 C C . ARG A 1 592 ? 28.130 5.891 -1.280 1.00 93.19 592 ARG A C 1
ATOM 4560 O O . ARG A 1 592 ? 27.737 6.125 -2.416 1.00 93.19 592 ARG A O 1
ATOM 4567 N N . ARG A 1 593 ? 29.387 6.140 -0.901 1.00 96.19 593 ARG A N 1
ATOM 4568 C CA . ARG A 1 593 ? 30.371 6.749 -1.816 1.00 96.19 593 ARG A CA 1
ATOM 4569 C C . ARG A 1 593 ? 30.716 5.828 -2.983 1.00 96.19 593 ARG A C 1
ATOM 4571 O O . ARG A 1 593 ? 30.955 6.306 -4.088 1.00 96.19 593 ARG A O 1
ATOM 4578 N N . MET A 1 594 ? 30.736 4.516 -2.748 1.00 95.31 594 MET A N 1
ATOM 4579 C CA . MET A 1 594 ? 30.915 3.518 -3.801 1.00 95.31 594 MET A CA 1
ATOM 4580 C C . MET A 1 594 ? 29.718 3.508 -4.759 1.00 95.31 594 MET A C 1
ATOM 4582 O O . MET A 1 594 ? 29.910 3.482 -5.972 1.00 95.31 594 MET A O 1
ATOM 4586 N N . LEU A 1 595 ? 28.492 3.606 -4.239 1.00 96.12 595 LEU A N 1
ATOM 4587 C CA . LEU A 1 595 ? 27.292 3.758 -5.058 1.00 96.12 595 LEU A CA 1
ATOM 4588 C C . LEU A 1 595 ? 27.341 5.049 -5.887 1.00 96.12 595 LEU A C 1
ATOM 4590 O O . LEU A 1 595 ? 27.085 5.003 -7.082 1.00 96.12 595 LEU A O 1
ATOM 4594 N N . GLU A 1 596 ? 27.761 6.178 -5.313 1.00 95.69 596 GLU A N 1
ATOM 4595 C CA . GLU A 1 596 ? 27.887 7.466 -6.018 1.00 95.69 596 GLU A CA 1
ATOM 4596 C C . GLU A 1 596 ? 28.880 7.436 -7.199 1.00 95.69 596 GLU A C 1
ATOM 4598 O O . GLU A 1 596 ? 28.860 8.351 -8.025 1.00 95.69 596 GLU A O 1
ATOM 4603 N N . ILE A 1 597 ? 29.747 6.420 -7.314 1.00 97.25 597 ILE A N 1
ATOM 4604 C CA . ILE A 1 597 ? 30.541 6.159 -8.530 1.00 97.25 597 ILE A CA 1
ATOM 4605 C C . ILE A 1 597 ? 29.633 5.628 -9.642 1.00 97.25 597 ILE A C 1
ATOM 4607 O O . ILE A 1 597 ? 29.661 6.142 -10.760 1.00 97.25 597 ILE A O 1
ATOM 4611 N N . LEU A 1 598 ? 28.797 4.637 -9.321 1.00 96.12 598 LEU A N 1
ATOM 4612 C CA . LEU A 1 598 ? 27.829 4.017 -10.231 1.00 96.12 598 LEU A CA 1
ATOM 4613 C C . LEU A 1 598 ? 26.700 4.961 -10.650 1.00 96.12 598 LEU A C 1
ATOM 4615 O O . LEU A 1 598 ? 26.027 4.693 -11.637 1.00 96.12 598 LEU A O 1
ATOM 4619 N N . LEU A 1 599 ? 26.492 6.057 -9.919 1.00 96.75 599 LEU A N 1
ATOM 4620 C CA . LEU A 1 599 ? 25.492 7.061 -10.279 1.00 96.75 599 LEU A CA 1
ATOM 4621 C C . LEU A 1 599 ? 25.997 8.067 -11.322 1.00 96.75 599 LEU A C 1
ATOM 4623 O O . LEU A 1 599 ? 25.181 8.776 -11.893 1.00 96.75 599 LEU A O 1
ATOM 4627 N N . THR A 1 600 ? 27.304 8.115 -11.612 1.00 97.50 600 THR A N 1
ATOM 4628 C CA . THR A 1 600 ? 27.827 8.883 -12.760 1.00 97.50 600 THR A CA 1
ATOM 4629 C C . THR A 1 600 ? 27.408 8.235 -14.084 1.00 97.50 600 THR A C 1
ATOM 4631 O O . THR A 1 600 ? 27.231 7.020 -14.105 1.00 97.50 600 THR A O 1
ATOM 4634 N N . PRO A 1 601 ? 27.308 8.965 -15.212 1.00 97.88 601 PRO A N 1
ATOM 4635 C CA . PRO A 1 601 ? 26.901 8.379 -16.495 1.00 97.88 601 PRO A CA 1
ATOM 4636 C C . PRO A 1 601 ? 27.753 7.171 -16.900 1.00 97.88 601 PRO A C 1
ATOM 4638 O O . PRO A 1 601 ? 27.245 6.120 -17.285 1.00 97.88 601 PRO A O 1
ATOM 4641 N N . GLN A 1 602 ? 29.069 7.301 -16.749 1.00 96.81 602 GLN A N 1
ATOM 4642 C CA . GLN A 1 602 ? 30.027 6.271 -17.126 1.00 96.81 602 GLN A CA 1
ATOM 4643 C C . GLN A 1 602 ? 30.042 5.119 -16.116 1.00 96.81 602 GLN A C 1
ATOM 4645 O O . GLN A 1 602 ? 30.120 3.953 -16.506 1.00 96.81 602 GLN A O 1
ATOM 4650 N N . GLY A 1 603 ? 29.919 5.427 -14.822 1.00 97.19 603 GLY A N 1
ATOM 4651 C CA . GLY A 1 603 ? 29.769 4.413 -13.782 1.00 97.19 603 GLY A CA 1
ATOM 4652 C C . GLY A 1 603 ? 28.472 3.620 -13.924 1.00 97.19 603 GLY A C 1
ATOM 4653 O O . GLY A 1 603 ? 28.495 2.405 -13.744 1.00 97.19 603 GLY A O 1
ATOM 4654 N N . PHE A 1 604 ? 27.378 4.274 -14.315 1.00 98.25 604 PHE A N 1
ATOM 4655 C CA . PHE A 1 604 ? 26.081 3.656 -14.571 1.00 98.25 604 PHE A CA 1
ATOM 4656 C C . PHE A 1 604 ? 26.185 2.633 -15.697 1.00 98.25 604 PHE A C 1
ATOM 4658 O O . PHE A 1 604 ? 25.825 1.477 -15.493 1.00 98.25 604 PHE A O 1
ATOM 4665 N N . LEU A 1 605 ? 26.742 3.020 -16.852 1.00 98.00 605 LEU A N 1
ATOM 4666 C CA . LEU A 1 605 ? 26.906 2.106 -17.987 1.00 98.00 605 LEU A CA 1
ATOM 4667 C C . LEU A 1 605 ? 27.781 0.903 -17.621 1.00 98.00 605 LEU A C 1
ATOM 4669 O O . LEU A 1 605 ? 27.404 -0.233 -17.898 1.00 98.00 605 LEU A O 1
ATOM 4673 N N . LYS A 1 606 ? 28.906 1.120 -16.925 1.00 95.56 606 LYS A N 1
ATOM 4674 C CA . LYS A 1 606 ? 29.773 0.022 -16.460 1.00 95.56 606 LYS A CA 1
ATOM 4675 C C . LYS A 1 606 ? 29.081 -0.885 -15.434 1.00 95.56 606 LYS A C 1
ATOM 4677 O O . LYS A 1 606 ? 29.222 -2.107 -15.496 1.00 95.56 606 LYS A O 1
ATOM 4682 N N . GLY A 1 607 ? 28.324 -0.311 -14.500 1.00 94.69 607 GLY A N 1
ATOM 4683 C CA . GLY A 1 607 ? 27.555 -1.058 -13.503 1.00 94.69 607 GLY A CA 1
ATOM 4684 C C . GLY A 1 607 ? 26.438 -1.888 -14.130 1.00 94.69 607 GLY A C 1
ATOM 4685 O O . GLY A 1 607 ? 26.290 -3.066 -13.816 1.00 94.69 607 GLY A O 1
ATOM 4686 N N . ALA A 1 608 ? 25.700 -1.305 -15.070 1.00 95.75 608 ALA A N 1
ATOM 4687 C CA . ALA A 1 608 ? 24.614 -1.974 -15.768 1.00 95.75 608 ALA A CA 1
ATOM 4688 C C . ALA A 1 608 ? 25.130 -3.092 -16.693 1.00 95.75 608 ALA A C 1
ATOM 4690 O O . ALA A 1 608 ? 24.582 -4.190 -16.662 1.00 95.75 608 ALA A O 1
ATOM 4691 N N . LEU A 1 609 ? 26.224 -2.868 -17.437 1.00 93.50 609 LEU A N 1
ATOM 4692 C CA . LEU A 1 609 ? 26.859 -3.883 -18.300 1.00 93.50 609 LEU A CA 1
ATOM 4693 C C . LEU A 1 609 ? 27.423 -5.083 -17.528 1.00 93.50 609 LEU A C 1
ATOM 4695 O O . LEU A 1 609 ? 27.517 -6.182 -18.073 1.00 93.50 609 LEU A O 1
ATOM 4699 N N . SER A 1 610 ? 27.814 -4.880 -16.268 1.00 89.50 610 SER A N 1
ATOM 4700 C CA . SER A 1 610 ? 28.286 -5.950 -15.377 1.00 89.50 610 SER A CA 1
ATOM 4701 C C . SER A 1 610 ? 27.162 -6.635 -14.589 1.00 89.50 610 SER A C 1
ATOM 4703 O O . SER A 1 610 ? 27.433 -7.550 -13.811 1.00 89.50 610 SER A O 1
ATOM 4705 N N . SER A 1 611 ? 25.908 -6.231 -14.806 1.00 88.19 611 SER A N 1
ATOM 4706 C CA . SER A 1 611 ? 24.727 -6.709 -14.084 1.00 88.19 611 SER A CA 1
ATOM 4707 C C . SER A 1 611 ? 23.708 -7.365 -15.022 1.00 88.19 611 SER A C 1
ATOM 4709 O O . SER A 1 611 ? 23.786 -7.247 -16.242 1.00 88.19 611 SER A O 1
ATOM 4711 N N . ASN A 1 612 ? 22.702 -8.036 -14.453 1.00 80.62 612 ASN A N 1
ATOM 4712 C CA . ASN A 1 612 ? 21.538 -8.505 -15.211 1.00 80.62 612 ASN A CA 1
ATOM 4713 C C . ASN A 1 612 ? 20.513 -7.368 -15.362 1.00 80.62 612 ASN A C 1
ATOM 4715 O O . ASN A 1 612 ? 19.488 -7.350 -14.679 1.00 80.62 612 ASN A O 1
ATOM 4719 N N . ALA A 1 613 ? 20.855 -6.363 -16.169 1.00 88.31 613 ALA A N 1
ATOM 4720 C CA . ALA A 1 613 ? 20.029 -5.178 -16.352 1.00 88.31 613 ALA A CA 1
ATOM 4721 C C . ALA A 1 613 ? 18.785 -5.462 -17.213 1.00 88.31 613 ALA A C 1
ATOM 4723 O O . ALA A 1 613 ? 18.815 -6.281 -18.130 1.00 88.31 613 ALA A O 1
ATOM 4724 N N . THR A 1 614 ? 17.699 -4.741 -16.948 1.00 82.12 614 THR A N 1
ATOM 4725 C CA . THR A 1 614 ? 16.462 -4.755 -17.744 1.00 82.12 614 THR A CA 1
ATOM 4726 C C . THR A 1 614 ? 16.268 -3.405 -18.420 1.00 82.12 614 THR A C 1
ATOM 4728 O O . THR A 1 614 ? 16.638 -2.391 -17.835 1.00 82.12 614 THR A O 1
ATOM 4731 N N . ALA A 1 615 ? 15.656 -3.360 -19.602 1.00 86.69 615 ALA A N 1
ATOM 4732 C CA . ALA A 1 615 ? 15.405 -2.120 -20.335 1.00 86.69 615 ALA A CA 1
ATOM 4733 C C . ALA A 1 615 ? 13.919 -1.970 -20.682 1.00 86.69 615 ALA A C 1
ATOM 4735 O O . ALA A 1 615 ? 13.285 -2.936 -21.099 1.00 86.69 615 ALA A O 1
ATOM 4736 N N . VAL A 1 616 ? 13.384 -0.757 -20.531 1.00 81.62 616 VAL A N 1
ATOM 4737 C CA . VAL A 1 616 ? 12.024 -0.376 -20.934 1.00 81.62 616 VAL A CA 1
ATOM 4738 C C . VAL A 1 616 ? 12.092 0.926 -21.719 1.00 81.62 616 VAL A C 1
ATOM 4740 O O . VAL A 1 616 ? 12.567 1.941 -21.209 1.00 81.62 616 VAL A O 1
ATOM 4743 N N . THR A 1 617 ? 11.601 0.920 -22.953 1.00 84.06 617 THR A N 1
ATOM 4744 C CA . THR A 1 617 ? 11.518 2.128 -23.780 1.00 84.06 617 THR A CA 1
ATOM 4745 C C . THR A 1 617 ? 10.170 2.808 -23.597 1.00 84.06 617 THR A C 1
ATOM 4747 O O . THR A 1 617 ? 9.127 2.166 -23.659 1.00 84.06 617 THR A O 1
ATOM 4750 N N . ARG A 1 618 ? 10.182 4.125 -23.384 1.00 77.75 618 ARG A N 1
ATOM 4751 C CA . ARG A 1 618 ? 8.982 4.954 -23.224 1.00 77.75 618 ARG A CA 1
ATOM 4752 C C . ARG A 1 618 ? 9.179 6.327 -23.854 1.00 77.75 618 ARG A C 1
ATOM 4754 O O . ARG A 1 618 ? 10.307 6.740 -24.106 1.00 77.75 618 ARG A O 1
ATOM 4761 N N . ASN A 1 619 ? 8.087 7.049 -24.073 1.00 79.88 619 ASN A N 1
ATOM 4762 C CA . ASN A 1 619 ? 8.159 8.459 -24.443 1.00 79.88 619 ASN A CA 1
ATOM 4763 C C . ASN A 1 619 ? 8.220 9.321 -23.179 1.00 79.88 619 ASN A C 1
ATOM 4765 O O . ASN A 1 619 ? 7.416 9.142 -22.267 1.00 79.88 619 ASN A O 1
ATOM 4769 N N . GLU A 1 620 ? 9.164 10.255 -23.131 1.00 76.38 620 GLU A N 1
ATOM 4770 C CA . GLU A 1 620 ? 9.346 11.213 -22.043 1.00 76.38 620 GLU A CA 1
ATOM 4771 C C . GLU A 1 620 ? 9.756 12.571 -22.634 1.00 76.38 620 GLU A C 1
ATOM 4773 O O . GLU A 1 620 ? 10.572 12.624 -23.552 1.00 76.38 620 GLU A O 1
ATOM 4778 N N . ASP A 1 621 ? 9.156 13.668 -22.164 1.00 68.31 621 ASP A N 1
ATOM 4779 C CA . ASP A 1 621 ? 9.417 15.041 -22.643 1.00 68.31 621 ASP A CA 1
ATOM 4780 C C . ASP A 1 621 ? 9.315 15.233 -24.174 1.00 68.31 621 ASP A C 1
ATOM 4782 O O . ASP A 1 621 ? 9.979 16.083 -24.764 1.00 68.31 621 ASP A O 1
ATOM 4786 N N . GLY A 1 622 ? 8.466 14.439 -24.838 1.00 64.44 622 GLY A N 1
ATOM 4787 C CA . GLY A 1 622 ? 8.264 14.494 -26.291 1.00 64.44 622 GLY A CA 1
ATOM 4788 C C . GLY A 1 622 ? 9.313 13.746 -27.125 1.00 64.44 622 GLY A C 1
ATOM 4789 O O . GLY A 1 622 ? 9.246 13.813 -28.351 1.00 64.44 622 GLY A O 1
ATOM 4790 N N . GLY A 1 623 ? 10.238 13.016 -26.492 1.00 73.06 623 GLY A N 1
ATOM 4791 C CA . GLY A 1 623 ? 11.216 12.143 -27.147 1.00 73.06 623 GLY A CA 1
ATOM 4792 C C . GLY A 1 623 ? 11.151 10.707 -26.628 1.00 73.06 623 GLY A C 1
ATOM 4793 O O . GLY A 1 623 ? 10.615 10.438 -25.553 1.00 73.06 623 GLY A O 1
ATOM 4794 N N . ARG A 1 624 ? 11.696 9.759 -27.390 1.00 85.12 624 ARG A N 1
ATOM 4795 C CA . ARG A 1 624 ? 11.794 8.364 -26.950 1.00 85.12 624 ARG A CA 1
ATOM 4796 C C . ARG A 1 624 ? 13.037 8.193 -26.074 1.00 85.12 624 ARG A C 1
ATOM 4798 O O . ARG A 1 624 ? 14.116 8.679 -26.393 1.00 85.12 624 ARG A O 1
ATOM 4805 N N . VAL A 1 625 ? 12.893 7.503 -24.954 1.00 89.56 625 VAL A N 1
ATOM 4806 C CA . VAL A 1 625 ? 13.991 7.189 -24.036 1.00 89.56 625 VAL A CA 1
ATOM 4807 C C . VAL A 1 625 ? 13.920 5.726 -23.633 1.00 89.56 625 VAL A C 1
ATOM 4809 O O . VAL A 1 625 ? 12.837 5.146 -23.568 1.00 89.56 625 VAL A O 1
ATOM 4812 N N . THR A 1 626 ? 15.061 5.134 -23.308 1.00 92.56 626 THR A N 1
ATOM 4813 C CA . THR A 1 626 ? 15.136 3.785 -22.748 1.00 92.56 626 THR A CA 1
ATOM 4814 C C . THR A 1 626 ? 15.609 3.862 -21.308 1.00 92.56 626 THR A C 1
ATOM 4816 O O . THR A 1 626 ? 16.713 4.321 -21.023 1.00 92.56 626 THR A O 1
ATOM 4819 N N . VAL A 1 627 ? 14.763 3.425 -20.381 1.00 93.12 627 VAL A N 1
ATOM 4820 C CA . VAL A 1 627 ? 15.102 3.302 -18.966 1.00 93.12 627 VAL A CA 1
ATOM 4821 C C . VAL A 1 627 ? 15.708 1.929 -18.735 1.00 93.12 627 VAL A C 1
ATOM 4823 O O . VAL A 1 627 ? 15.047 0.913 -18.934 1.00 93.12 627 VAL A O 1
ATOM 4826 N N . VAL A 1 628 ? 16.963 1.902 -18.305 1.00 94.94 628 VAL A N 1
ATOM 4827 C CA . VAL A 1 628 ? 17.681 0.688 -17.930 1.00 94.94 628 VAL A CA 1
ATOM 4828 C C . VAL A 1 628 ? 17.759 0.593 -16.408 1.00 94.94 628 VAL A C 1
ATOM 4830 O O . VAL A 1 628 ? 18.153 1.550 -15.746 1.00 94.94 628 VAL A O 1
ATOM 4833 N N . SER A 1 629 ? 17.404 -0.560 -15.848 1.00 92.38 629 SER A N 1
ATOM 4834 C CA . SER A 1 629 ? 17.359 -0.817 -14.406 1.00 92.38 629 SER A CA 1
ATOM 4835 C C . SER A 1 629 ? 18.245 -1.999 -14.022 1.00 92.38 629 SER A C 1
ATOM 4837 O O . SER A 1 629 ? 18.239 -3.020 -14.703 1.00 92.38 629 SER A O 1
ATOM 4839 N N . PHE A 1 630 ? 18.969 -1.896 -12.906 1.00 94.62 630 PHE A N 1
ATOM 4840 C CA . PHE A 1 630 ? 19.708 -3.013 -12.304 1.00 94.62 630 PHE A CA 1
ATOM 4841 C C . PHE A 1 630 ? 19.826 -2.854 -10.780 1.00 94.62 630 PHE A C 1
ATOM 4843 O O . PHE A 1 630 ? 19.539 -1.788 -10.231 1.00 94.62 630 PHE A O 1
ATOM 4850 N N . ILE A 1 631 ? 20.247 -3.918 -10.087 1.00 91.69 631 ILE A N 1
ATOM 4851 C CA . ILE A 1 631 ? 20.526 -3.881 -8.645 1.00 91.69 631 ILE A CA 1
ATOM 4852 C C . ILE A 1 631 ? 22.025 -3.675 -8.419 1.00 91.69 631 ILE A C 1
ATOM 4854 O O . ILE A 1 631 ? 22.832 -4.575 -8.649 1.00 91.69 631 ILE A O 1
ATOM 4858 N N . ALA A 1 632 ? 22.400 -2.493 -7.940 1.00 92.44 632 ALA A N 1
ATOM 4859 C CA . ALA A 1 632 ? 23.754 -2.164 -7.529 1.00 92.44 632 ALA A CA 1
ATOM 4860 C C . ALA A 1 632 ? 24.018 -2.612 -6.085 1.00 92.44 632 ALA A C 1
ATOM 4862 O O . ALA A 1 632 ? 23.176 -2.466 -5.194 1.00 92.44 632 ALA A O 1
ATOM 4863 N N . LEU A 1 633 ? 25.222 -3.140 -5.848 1.00 89.75 633 LEU A N 1
ATOM 4864 C CA . LEU A 1 633 ? 25.722 -3.533 -4.521 1.00 89.75 633 LEU A CA 1
ATOM 4865 C C . LEU A 1 633 ? 24.778 -4.480 -3.749 1.00 89.75 633 LEU A C 1
ATOM 4867 O O . LEU A 1 633 ? 24.745 -4.472 -2.524 1.00 89.75 633 LEU A O 1
ATOM 4871 N N . GLY A 1 634 ? 23.984 -5.280 -4.467 1.00 85.81 634 GLY A N 1
ATOM 4872 C CA . GLY A 1 634 ? 23.084 -6.284 -3.892 1.00 85.81 634 GLY A CA 1
ATOM 4873 C C . GLY A 1 634 ? 21.787 -5.758 -3.265 1.00 85.81 634 GLY A C 1
ATOM 4874 O O . GLY A 1 634 ? 20.962 -6.581 -2.881 1.00 85.81 634 GLY A O 1
ATOM 4875 N N . ARG A 1 635 ? 21.570 -4.435 -3.177 1.00 91.50 635 ARG A N 1
ATOM 4876 C CA . ARG A 1 635 ? 20.351 -3.867 -2.558 1.00 91.50 635 ARG A CA 1
ATOM 4877 C C . ARG A 1 635 ? 19.800 -2.584 -3.186 1.00 91.50 635 ARG A C 1
ATOM 4879 O O . ARG A 1 635 ? 18.630 -2.283 -2.986 1.00 91.50 635 ARG A O 1
ATOM 4886 N N . TYR A 1 636 ? 20.588 -1.832 -3.953 1.00 92.62 636 TYR A N 1
ATOM 4887 C CA . TYR A 1 636 ? 20.150 -0.542 -4.496 1.00 92.62 636 TYR A CA 1
ATOM 4888 C C . TYR A 1 636 ? 19.595 -0.695 -5.903 1.00 92.62 636 TYR A C 1
ATOM 4890 O O . TYR A 1 636 ? 20.334 -1.031 -6.826 1.00 92.62 636 TYR A O 1
ATOM 4898 N N . ARG A 1 637 ? 18.309 -0.406 -6.099 1.00 92.19 637 ARG A N 1
ATOM 4899 C CA . ARG A 1 637 ? 17.754 -0.290 -7.449 1.00 92.19 637 ARG A CA 1
ATOM 4900 C C . ARG A 1 637 ? 18.254 0.998 -8.096 1.00 92.19 637 ARG A C 1
ATOM 4902 O O . ARG A 1 637 ? 17.890 2.081 -7.652 1.00 92.19 637 ARG A O 1
ATOM 4909 N N . VAL A 1 638 ? 19.022 0.865 -9.173 1.00 96.19 638 VAL A N 1
ATOM 4910 C CA . VAL A 1 638 ? 19.512 1.988 -9.977 1.00 96.19 638 VAL A CA 1
ATOM 4911 C C . VAL A 1 638 ? 18.799 1.984 -11.322 1.00 96.19 638 VAL A C 1
ATOM 4913 O O . VAL A 1 638 ? 18.801 0.971 -12.021 1.00 96.19 638 VAL A O 1
ATOM 4916 N N . ASN A 1 639 ? 18.211 3.121 -11.689 1.00 95.00 639 ASN A N 1
ATOM 4917 C CA . ASN A 1 639 ? 17.567 3.342 -12.980 1.00 95.00 639 ASN A CA 1
ATOM 4918 C C . ASN A 1 639 ? 18.331 4.427 -13.748 1.00 95.00 639 ASN A C 1
ATOM 4920 O O . ASN A 1 639 ? 18.548 5.511 -13.215 1.00 95.00 639 ASN A O 1
ATOM 4924 N N . GLY A 1 640 ? 18.703 4.180 -14.999 1.00 96.50 640 GLY A N 1
ATOM 4925 C CA . GLY A 1 640 ? 19.294 5.182 -15.884 1.00 96.50 640 GLY A CA 1
ATOM 4926 C C . GLY A 1 640 ? 18.442 5.388 -17.123 1.00 96.50 640 GLY A C 1
ATOM 4927 O O . GLY A 1 640 ? 18.007 4.432 -17.753 1.00 96.50 640 GLY A O 1
ATOM 4928 N N . THR A 1 641 ? 18.182 6.642 -17.471 1.00 96.12 641 THR A N 1
ATOM 4929 C CA . THR A 1 641 ? 17.445 7.026 -18.677 1.00 96.12 641 THR A CA 1
ATOM 4930 C C . THR A 1 641 ? 18.439 7.348 -19.789 1.00 96.12 641 THR A C 1
ATOM 4932 O O . THR A 1 641 ? 19.175 8.330 -19.688 1.00 96.12 641 THR A O 1
ATOM 4935 N N . ILE A 1 642 ? 18.447 6.535 -20.842 1.00 96.44 642 ILE A N 1
ATOM 4936 C CA . ILE A 1 642 ? 19.270 6.696 -22.045 1.00 96.44 642 ILE A CA 1
ATOM 4937 C C . ILE A 1 642 ? 18.402 7.321 -23.145 1.00 96.44 642 ILE A C 1
ATOM 4939 O O . ILE A 1 642 ? 17.273 6.881 -23.367 1.00 96.44 642 ILE A O 1
ATOM 4943 N N . THR A 1 643 ? 18.884 8.380 -23.793 1.00 94.56 643 THR A N 1
ATOM 4944 C CA . THR A 1 643 ? 18.168 9.061 -24.890 1.00 94.56 643 THR A CA 1
ATOM 4945 C C . THR A 1 643 ? 18.317 8.311 -26.215 1.00 94.56 643 THR A C 1
ATOM 4947 O O . THR A 1 643 ? 19.105 7.374 -26.316 1.00 94.56 643 THR A O 1
ATOM 4950 N N . GLU A 1 644 ? 17.595 8.730 -27.260 1.00 91.31 644 GLU A N 1
ATOM 4951 C CA . GLU A 1 644 ? 17.794 8.179 -28.615 1.00 91.31 644 GLU A CA 1
ATOM 4952 C C . GLU A 1 644 ? 19.208 8.405 -29.160 1.00 91.31 644 GLU A C 1
ATOM 4954 O O . GLU A 1 644 ? 19.698 7.595 -29.943 1.00 91.31 644 GLU A O 1
ATOM 4959 N N . ASP A 1 645 ? 19.881 9.461 -28.699 1.00 92.31 645 ASP A N 1
ATOM 4960 C CA . ASP A 1 645 ? 21.280 9.757 -29.026 1.00 92.31 645 ASP A CA 1
ATOM 4961 C C . ASP A 1 645 ? 22.269 8.895 -28.220 1.00 92.31 645 ASP A C 1
ATOM 4963 O O . ASP A 1 645 ? 23.465 9.170 -28.205 1.00 92.31 645 ASP A O 1
ATOM 4967 N N . ASN A 1 646 ? 21.779 7.858 -27.528 1.00 95.50 646 ASN A N 1
ATOM 4968 C CA . ASN A 1 646 ? 22.566 6.905 -26.748 1.00 95.50 646 ASN A CA 1
ATOM 4969 C C . ASN A 1 646 ? 23.418 7.547 -25.634 1.00 95.50 646 ASN A C 1
ATOM 4971 O O . ASN A 1 646 ? 24.437 6.989 -25.230 1.00 95.50 646 ASN A O 1
ATOM 4975 N N . VAL A 1 647 ? 22.988 8.692 -25.090 1.00 96.31 647 VAL A N 1
ATOM 4976 C CA . VAL A 1 647 ? 23.613 9.321 -23.915 1.00 96.31 647 VAL A CA 1
ATOM 4977 C C . VAL A 1 647 ? 22.751 9.149 -22.665 1.00 96.31 647 VAL A C 1
ATOM 4979 O O . VAL A 1 647 ? 21.519 9.144 -22.724 1.00 96.31 647 VAL A O 1
ATOM 4982 N N . VAL A 1 648 ? 23.388 9.017 -21.499 1.00 97.88 648 VAL A N 1
ATOM 4983 C CA . VAL A 1 648 ? 22.683 8.901 -20.212 1.00 97.88 648 VAL A CA 1
ATOM 4984 C C . VAL A 1 648 ? 22.206 10.284 -19.763 1.00 97.88 648 VAL A C 1
ATOM 4986 O O . VAL A 1 648 ? 22.984 11.112 -19.298 1.00 97.88 648 VAL A O 1
ATOM 4989 N N . ARG A 1 649 ? 20.906 10.551 -19.855 1.00 95.50 649 ARG A N 1
ATOM 4990 C CA . ARG A 1 649 ? 20.314 11.830 -19.430 1.00 95.50 649 ARG A CA 1
ATOM 4991 C C . ARG A 1 649 ? 20.113 11.916 -17.926 1.00 95.50 649 ARG A C 1
ATOM 4993 O O . ARG A 1 649 ? 20.178 12.997 -17.355 1.00 95.50 649 ARG A O 1
ATOM 5000 N N . ARG A 1 650 ? 19.811 10.796 -17.276 1.00 95.25 650 ARG A N 1
ATOM 5001 C CA . ARG A 1 650 ? 19.392 10.793 -15.872 1.00 95.25 650 ARG A CA 1
ATOM 5002 C C . ARG A 1 650 ? 19.730 9.475 -15.205 1.00 95.25 650 ARG A C 1
ATOM 5004 O O . ARG A 1 650 ? 19.543 8.436 -15.830 1.00 95.25 650 ARG A O 1
ATOM 5011 N N . VAL A 1 651 ? 20.170 9.518 -13.951 1.00 97.31 651 VAL A N 1
ATOM 5012 C CA . VAL A 1 651 ? 20.359 8.330 -13.106 1.00 97.31 651 VAL A CA 1
ATOM 5013 C C . VAL A 1 651 ? 19.641 8.540 -11.775 1.00 97.31 651 VAL A C 1
ATOM 5015 O O . VAL A 1 651 ? 19.769 9.595 -11.157 1.00 97.31 651 VAL A O 1
ATOM 5018 N N . GLN A 1 652 ? 18.864 7.545 -11.358 1.00 93.69 652 GLN A N 1
ATOM 5019 C CA . GLN A 1 652 ? 17.966 7.570 -10.205 1.00 93.69 652 GLN A CA 1
ATOM 5020 C C . GLN A 1 652 ? 18.213 6.348 -9.314 1.00 93.69 652 GLN A C 1
ATOM 5022 O O . GLN A 1 652 ? 18.508 5.258 -9.808 1.00 93.69 652 GLN A O 1
ATOM 5027 N N . THR A 1 653 ? 18.068 6.519 -8.004 1.00 94.12 653 THR A N 1
ATOM 5028 C CA . THR A 1 653 ? 18.113 5.449 -6.998 1.00 94.12 653 THR A CA 1
ATOM 5029 C C . THR A 1 653 ? 17.338 5.872 -5.744 1.00 94.12 653 THR A C 1
ATOM 5031 O O . THR A 1 653 ? 16.851 6.998 -5.651 1.00 94.12 653 THR A O 1
ATOM 5034 N N . TRP A 1 654 ? 17.265 4.982 -4.757 1.00 91.62 654 TRP A N 1
ATOM 5035 C CA . TRP A 1 654 ? 16.766 5.270 -3.414 1.00 91.62 654 TRP A CA 1
ATOM 5036 C C . TRP A 1 654 ? 17.883 5.024 -2.401 1.00 91.62 654 TRP A C 1
ATOM 5038 O O . TRP A 1 654 ? 18.600 4.026 -2.499 1.00 91.62 654 TRP A O 1
ATOM 5048 N N . LEU A 1 655 ? 18.067 5.947 -1.457 1.00 91.19 655 LEU A N 1
ATOM 5049 C CA . LEU A 1 655 ? 19.073 5.854 -0.398 1.00 91.19 655 LEU A CA 1
ATOM 5050 C C . LEU A 1 655 ? 18.394 5.767 0.970 1.00 91.19 655 LEU A C 1
ATOM 5052 O O . LEU A 1 655 ? 17.457 6.527 1.208 1.00 91.19 655 LEU A O 1
ATOM 5056 N N . PRO A 1 656 ? 18.884 4.927 1.898 1.00 91.50 656 PRO A N 1
ATOM 5057 C CA . PRO A 1 656 ? 18.369 4.921 3.256 1.00 91.50 656 PRO A CA 1
ATOM 5058 C C . PRO A 1 656 ? 18.651 6.267 3.930 1.00 91.50 656 PRO A C 1
ATOM 5060 O O . PRO A 1 656 ? 19.761 6.810 3.872 1.00 91.50 656 PRO A O 1
ATOM 5063 N N . ASN A 1 657 ? 17.634 6.802 4.588 1.00 92.50 657 ASN A N 1
ATOM 5064 C CA . ASN A 1 657 ? 17.684 8.035 5.344 1.00 92.50 657 ASN A CA 1
ATOM 5065 C C . ASN A 1 657 ? 16.862 7.866 6.632 1.00 92.50 657 ASN A C 1
ATOM 5067 O O . ASN A 1 657 ? 15.698 7.481 6.560 1.00 92.50 657 ASN A O 1
ATOM 5071 N N . PRO A 1 658 ? 17.418 8.197 7.808 1.00 92.19 658 PRO A N 1
ATOM 5072 C CA . PRO A 1 658 ? 16.755 7.971 9.092 1.00 92.19 658 PRO A CA 1
ATOM 5073 C C . PRO A 1 658 ? 15.571 8.913 9.364 1.00 92.19 658 PRO A C 1
ATOM 5075 O O . PRO A 1 658 ? 14.961 8.831 10.421 1.00 92.19 658 PRO A O 1
ATOM 5078 N N . VAL A 1 659 ? 15.251 9.841 8.461 1.00 91.56 659 VAL A N 1
ATOM 5079 C CA . VAL A 1 659 ? 14.120 10.766 8.608 1.00 91.56 659 VAL A CA 1
ATOM 5080 C C . VAL A 1 659 ? 13.039 10.466 7.582 1.00 91.56 659 VAL A C 1
ATOM 5082 O O . VAL A 1 659 ? 11.879 10.294 7.945 1.00 91.56 659 VAL A O 1
ATOM 5085 N N . VAL A 1 660 ? 13.409 10.392 6.303 1.00 88.44 660 VAL A N 1
ATOM 5086 C CA . VAL A 1 660 ? 12.445 10.230 5.200 1.00 88.44 660 VAL A CA 1
ATOM 5087 C C . VAL A 1 660 ? 12.375 8.800 4.651 1.00 88.44 660 VAL A C 1
ATOM 5089 O O . VAL A 1 660 ? 11.520 8.509 3.821 1.00 88.44 660 VAL A O 1
ATOM 5092 N N . GLY A 1 661 ? 13.214 7.886 5.146 1.00 90.00 661 GLY A N 1
ATOM 5093 C CA . GLY A 1 661 ? 13.213 6.482 4.748 1.00 90.00 661 GLY A CA 1
ATOM 5094 C C . GLY A 1 661 ? 13.990 6.202 3.481 1.00 90.00 661 GLY A C 1
ATOM 5095 O O . GLY A 1 661 ? 15.171 6.525 3.389 1.00 90.00 661 GLY A O 1
ATOM 5096 N N . ASP A 1 662 ? 13.326 5.598 2.500 1.00 88.44 662 ASP A N 1
ATOM 5097 C CA . ASP A 1 662 ? 13.899 5.356 1.178 1.00 88.44 662 ASP A CA 1
ATOM 5098 C C . ASP A 1 662 ? 13.890 6.671 0.381 1.00 88.44 662 ASP A C 1
ATOM 5100 O O . ASP A 1 662 ? 13.006 6.937 -0.433 1.00 88.44 662 ASP A O 1
ATOM 5104 N N . MET A 1 663 ? 14.869 7.531 0.660 1.00 89.62 663 MET A N 1
ATOM 5105 C CA . MET A 1 663 ? 14.996 8.863 0.077 1.00 89.62 663 MET A CA 1
ATOM 5106 C C . MET A 1 663 ? 15.285 8.765 -1.418 1.00 89.62 663 MET A C 1
ATOM 5108 O O . MET A 1 663 ? 16.300 8.194 -1.830 1.00 89.62 663 MET A O 1
ATOM 5112 N N . TYR A 1 664 ? 14.430 9.384 -2.226 1.00 87.94 664 TYR A N 1
ATOM 5113 C CA . TYR A 1 664 ? 14.636 9.472 -3.664 1.00 87.94 664 TYR A CA 1
ATOM 5114 C C . TYR A 1 664 ? 15.893 10.290 -3.993 1.00 87.94 664 TYR A C 1
ATOM 5116 O O . TYR A 1 664 ? 16.110 11.371 -3.442 1.00 87.94 664 TYR A O 1
ATOM 5124 N N . TYR A 1 665 ? 16.739 9.768 -4.878 1.00 91.25 665 TYR A N 1
ATOM 5125 C CA . TYR A 1 665 ? 17.995 10.386 -5.286 1.00 91.25 665 TYR A CA 1
ATOM 5126 C C . TYR A 1 665 ? 18.099 10.367 -6.803 1.00 91.25 665 TYR A C 1
ATOM 5128 O O . TYR A 1 665 ? 18.096 9.304 -7.421 1.00 91.25 665 TYR A O 1
ATOM 5136 N N . GLU A 1 666 ? 18.263 11.535 -7.406 1.00 92.31 666 GLU A N 1
ATOM 5137 C CA . GLU A 1 666 ? 18.294 11.694 -8.854 1.00 92.31 666 GLU A CA 1
ATOM 5138 C C . GLU A 1 666 ? 19.416 12.639 -9.267 1.00 92.31 666 GLU A C 1
ATOM 5140 O O . GLU A 1 666 ? 19.649 13.663 -8.632 1.00 92.31 666 GLU A O 1
ATOM 5145 N N . THR A 1 667 ? 20.114 12.321 -10.353 1.00 95.38 667 THR A N 1
ATOM 5146 C CA . THR A 1 667 ? 21.016 13.261 -11.026 1.00 95.38 667 THR A CA 1
ATOM 5147 C C . THR A 1 667 ? 20.658 13.353 -12.504 1.00 95.38 667 THR A C 1
ATOM 5149 O O . THR A 1 667 ? 20.516 12.328 -13.174 1.00 95.38 667 THR A O 1
ATOM 5152 N N . VAL A 1 668 ? 20.515 14.580 -13.005 1.00 94.62 668 VAL A N 1
ATOM 5153 C CA . VAL A 1 668 ? 20.173 14.893 -14.397 1.00 94.62 668 VAL A CA 1
ATOM 5154 C C . VAL A 1 668 ? 21.375 15.537 -15.075 1.00 94.62 668 VAL A C 1
ATOM 5156 O O . VAL A 1 668 ? 21.903 16.538 -14.593 1.00 94.62 668 VAL A O 1
ATOM 5159 N N . TYR A 1 669 ? 21.784 14.966 -16.204 1.00 96.81 669 TYR A N 1
ATOM 5160 C CA . TYR A 1 669 ? 22.972 15.308 -16.977 1.00 96.81 669 TYR A CA 1
ATOM 5161 C C . TYR A 1 669 ? 22.585 15.954 -18.306 1.00 96.81 669 TYR A C 1
ATOM 5163 O O . TYR A 1 669 ? 21.742 15.439 -19.041 1.00 96.81 669 TYR A O 1
ATOM 5171 N N . THR A 1 670 ? 23.218 17.078 -18.627 1.00 95.12 670 THR A N 1
ATOM 5172 C CA . THR A 1 670 ? 22.902 17.903 -19.799 1.00 95.12 670 THR A CA 1
ATOM 5173 C C . THR A 1 670 ? 24.170 18.461 -20.443 1.00 95.12 670 THR A C 1
ATOM 5175 O O . THR A 1 670 ? 25.247 18.396 -19.852 1.00 95.12 670 THR A O 1
ATOM 5178 N N . GLU A 1 671 ? 24.022 19.054 -21.632 1.00 95.69 671 GLU A N 1
ATOM 5179 C CA . GLU A 1 671 ? 25.104 19.770 -22.328 1.00 95.69 671 GLU A CA 1
ATOM 5180 C C . GLU A 1 671 ? 26.316 18.854 -22.593 1.00 95.69 671 GLU A C 1
ATOM 5182 O O . GLU A 1 671 ? 27.432 19.138 -22.177 1.00 95.69 671 GLU A O 1
ATOM 5187 N N . TYR A 1 672 ? 26.083 17.701 -23.227 1.00 96.94 672 TYR A N 1
ATOM 5188 C CA . TYR A 1 672 ? 27.149 16.751 -23.553 1.00 96.94 672 TYR A CA 1
ATOM 5189 C C . TYR A 1 672 ? 28.127 17.315 -24.595 1.00 96.94 672 TYR A C 1
ATOM 5191 O O . TYR A 1 672 ? 27.704 17.852 -25.619 1.00 96.94 672 TYR A O 1
ATOM 5199 N N . GLU A 1 673 ? 29.426 17.139 -24.349 1.00 96.31 673 GLU A N 1
ATOM 5200 C CA . GLU A 1 673 ? 30.514 17.454 -25.280 1.00 96.31 673 GLU A CA 1
ATOM 5201 C C . GLU A 1 673 ? 31.464 16.256 -25.445 1.00 96.31 673 GLU A C 1
ATOM 5203 O O . GLU A 1 673 ? 31.614 15.430 -24.542 1.00 96.31 673 GLU A O 1
ATOM 5208 N N . ASP A 1 674 ? 32.123 16.168 -26.605 1.00 95.25 674 ASP A N 1
ATOM 5209 C CA . ASP A 1 674 ? 33.191 15.191 -26.841 1.00 95.25 674 ASP A CA 1
ATOM 5210 C C . ASP A 1 674 ? 34.499 15.674 -26.205 1.00 95.25 674 ASP A C 1
ATOM 5212 O O . ASP A 1 674 ? 35.057 16.703 -26.601 1.00 95.25 674 ASP A O 1
ATOM 5216 N N . VAL A 1 675 ? 35.014 14.908 -25.244 1.00 92.94 675 VAL A N 1
ATOM 5217 C CA . VAL A 1 675 ? 36.330 15.128 -24.648 1.00 92.94 675 VAL A CA 1
ATOM 5218 C C . VAL A 1 675 ? 37.209 13.909 -24.890 1.00 92.94 675 VAL A C 1
ATOM 5220 O O . VAL A 1 675 ? 37.146 12.914 -24.171 1.00 92.94 675 VAL A O 1
ATOM 5223 N N . GLY A 1 676 ? 38.085 14.004 -25.890 1.00 87.81 676 GLY A N 1
ATOM 5224 C CA . GLY A 1 676 ? 39.066 12.956 -26.171 1.00 87.81 676 GLY A CA 1
ATOM 5225 C C . GLY A 1 676 ? 38.434 11.628 -26.599 1.00 87.81 676 GLY A C 1
ATOM 5226 O O . GLY A 1 676 ? 39.006 10.579 -26.312 1.00 87.81 676 GLY A O 1
ATOM 5227 N N . GLY A 1 677 ? 37.275 11.667 -27.267 1.00 90.00 677 GLY A N 1
ATOM 5228 C CA . GLY A 1 677 ? 36.519 10.489 -27.698 1.00 90.00 677 GLY A CA 1
ATOM 5229 C C . GLY A 1 677 ? 35.521 9.963 -26.665 1.00 90.00 677 GLY A C 1
ATOM 5230 O O . GLY A 1 677 ? 34.984 8.876 -26.856 1.00 90.00 677 GLY A O 1
ATOM 5231 N N . VAL A 1 678 ? 35.275 10.700 -25.576 1.00 93.69 678 VAL A N 1
ATOM 5232 C CA . VAL A 1 678 ? 34.288 10.364 -24.539 1.00 93.69 678 VAL A CA 1
ATOM 5233 C C . VAL A 1 678 ? 33.224 11.452 -24.489 1.00 93.69 678 VAL A C 1
ATOM 5235 O O . VAL A 1 678 ? 33.550 12.624 -24.310 1.00 93.69 678 VAL A O 1
ATOM 5238 N N . GLN A 1 679 ? 31.949 11.073 -24.601 1.00 96.88 679 GLN A N 1
ATOM 5239 C CA . GLN A 1 679 ? 30.843 12.010 -24.386 1.00 96.88 679 GLN A CA 1
ATOM 5240 C C . GLN A 1 679 ? 30.700 12.279 -22.887 1.00 96.88 679 GLN A C 1
ATOM 5242 O O . GLN A 1 679 ? 30.428 11.370 -22.092 1.00 96.88 679 GLN A O 1
ATOM 5247 N N . PHE A 1 680 ? 30.874 13.536 -22.490 1.00 97.25 680 PHE A N 1
ATOM 5248 C CA . PHE A 1 680 ? 30.848 13.956 -21.094 1.00 97.25 680 PHE A CA 1
ATOM 5249 C C . PHE A 1 680 ? 29.844 15.100 -20.878 1.00 97.25 680 PHE A C 1
ATOM 5251 O O . PHE A 1 680 ? 29.842 16.047 -21.663 1.00 97.25 680 PHE A O 1
ATOM 5258 N N . PRO A 1 681 ? 28.990 15.049 -19.835 1.00 97.44 681 PRO A N 1
ATOM 5259 C CA . PRO A 1 681 ? 28.046 16.129 -19.566 1.00 97.44 681 PRO A CA 1
ATOM 5260 C C . PRO A 1 681 ? 28.764 17.352 -18.993 1.00 97.44 681 PRO A C 1
ATOM 5262 O O . PRO A 1 681 ? 29.396 17.271 -17.941 1.00 97.44 681 PRO A O 1
ATOM 5265 N N . MET A 1 682 ? 28.619 18.510 -19.632 1.00 97.56 682 MET A N 1
ATOM 5266 C CA . MET A 1 682 ? 29.243 19.756 -19.170 1.00 97.56 682 MET A CA 1
ATOM 5267 C C . MET A 1 682 ? 28.441 20.460 -18.076 1.00 97.56 682 MET A C 1
ATOM 5269 O O . MET A 1 682 ? 28.929 21.415 -17.465 1.00 97.56 682 MET A O 1
ATOM 5273 N N . ARG A 1 683 ? 27.234 19.960 -17.783 1.00 97.19 683 ARG A N 1
ATOM 5274 C CA . ARG A 1 683 ? 26.378 20.467 -16.716 1.00 97.19 683 ARG A CA 1
ATOM 5275 C C . ARG A 1 683 ? 25.488 19.382 -16.130 1.00 97.19 683 ARG A C 1
ATOM 5277 O O . ARG A 1 683 ? 24.910 18.581 -16.862 1.00 97.19 683 ARG A O 1
ATOM 5284 N N . TRP A 1 684 ? 25.317 19.385 -14.812 1.00 96.81 684 TRP A N 1
ATOM 5285 C CA . TRP A 1 684 ? 24.316 18.543 -14.157 1.00 96.81 684 TRP A CA 1
ATOM 5286 C C . TRP A 1 684 ? 23.871 19.108 -12.819 1.00 96.81 684 TRP A C 1
ATOM 5288 O O . TRP A 1 684 ? 24.576 19.883 -12.165 1.00 96.81 684 TRP A O 1
ATOM 5298 N N . HIS A 1 685 ? 22.697 18.665 -12.393 1.00 94.38 685 HIS A N 1
ATOM 5299 C CA . HIS A 1 685 ? 22.156 18.934 -11.074 1.00 94.38 685 HIS A CA 1
ATOM 5300 C C . HIS A 1 685 ? 21.620 17.652 -10.451 1.00 94.38 685 HIS A C 1
ATOM 5302 O O . HIS A 1 685 ? 21.241 16.701 -11.133 1.00 94.38 685 HIS A O 1
ATOM 5308 N N . GLN A 1 686 ? 21.634 17.637 -9.130 1.00 94.38 686 GLN A N 1
ATOM 5309 C CA . GLN A 1 686 ? 21.197 16.532 -8.311 1.00 94.38 686 GLN A CA 1
ATOM 5310 C C . GLN A 1 686 ? 20.042 16.966 -7.430 1.00 94.38 686 GLN A C 1
ATOM 5312 O O . GLN A 1 686 ? 20.087 18.015 -6.773 1.00 94.38 686 GLN A O 1
ATOM 5317 N N . HIS A 1 687 ? 19.067 16.079 -7.357 1.00 90.94 687 HIS A N 1
ATOM 5318 C CA . HIS A 1 687 ? 17.888 16.194 -6.542 1.00 90.94 687 HIS A CA 1
ATOM 5319 C C . HIS A 1 687 ? 17.868 15.099 -5.476 1.00 90.94 687 HIS A C 1
ATOM 5321 O O . HIS A 1 687 ? 18.204 13.945 -5.742 1.00 90.94 687 HIS A O 1
ATOM 5327 N N . GLN A 1 688 ? 17.505 15.474 -4.251 1.00 89.31 688 GLN A N 1
ATOM 5328 C CA . GLN A 1 688 ? 17.290 14.536 -3.149 1.00 89.31 688 GLN A CA 1
ATOM 5329 C C . GLN A 1 688 ? 15.937 14.845 -2.521 1.00 89.31 688 GLN A C 1
ATOM 5331 O O . GLN A 1 688 ? 15.659 16.013 -2.245 1.00 89.31 688 GLN A O 1
ATOM 5336 N N . ASP A 1 689 ? 15.138 13.792 -2.342 1.00 80.62 689 ASP A N 1
ATOM 5337 C CA . ASP A 1 689 ? 13.743 13.804 -1.884 1.00 80.62 689 ASP A CA 1
ATOM 5338 C C . ASP A 1 689 ? 12.744 14.436 -2.884 1.00 80.62 689 ASP A C 1
ATOM 5340 O O . ASP A 1 689 ? 11.572 14.544 -2.592 1.00 80.62 689 ASP A O 1
ATOM 5344 N N . PHE A 1 690 ? 13.160 14.818 -4.098 1.00 70.06 690 PHE A N 1
ATOM 5345 C CA . PHE A 1 690 ? 12.333 15.552 -5.077 1.00 70.06 690 PHE A CA 1
ATOM 5346 C C . PHE A 1 690 ? 11.049 14.835 -5.549 1.00 70.06 690 PHE A C 1
ATOM 5348 O O . PHE A 1 690 ? 11.054 13.630 -5.783 1.00 70.06 690 PHE A O 1
ATOM 5355 N N . ASP A 1 691 ? 9.981 15.618 -5.757 1.00 58.00 691 ASP A N 1
ATOM 5356 C CA . ASP A 1 691 ? 8.712 15.191 -6.364 1.00 58.00 691 ASP A CA 1
ATOM 5357 C C . ASP A 1 691 ? 8.745 15.457 -7.879 1.00 58.00 691 ASP A C 1
ATOM 5359 O O . ASP A 1 691 ? 8.684 16.608 -8.317 1.00 58.00 691 ASP A O 1
ATOM 5363 N N . ASP A 1 692 ? 8.863 14.394 -8.675 1.00 55.38 692 ASP A N 1
ATOM 5364 C CA . ASP A 1 692 ? 8.866 14.450 -10.141 1.00 55.38 692 ASP A CA 1
ATOM 5365 C C . ASP A 1 692 ? 7.456 14.364 -10.761 1.00 55.38 692 ASP A C 1
ATOM 5367 O O . ASP A 1 692 ? 7.321 14.284 -11.983 1.00 55.38 692 ASP A O 1
ATOM 5371 N N . GLY A 1 693 ? 6.396 14.363 -9.941 1.00 46.28 693 GLY A N 1
ATOM 5372 C CA . GLY A 1 693 ? 5.002 14.235 -10.373 1.00 46.28 693 GLY A CA 1
ATOM 5373 C C . GLY A 1 693 ? 4.609 12.844 -10.890 1.00 46.28 693 GLY A C 1
ATOM 5374 O O . GLY A 1 693 ? 3.432 12.617 -11.173 1.00 46.28 693 GLY A O 1
ATOM 5375 N N . ALA A 1 694 ? 5.561 11.913 -11.006 1.00 45.31 694 ALA A N 1
ATOM 5376 C CA . ALA A 1 694 ? 5.335 10.498 -11.304 1.00 45.31 694 ALA A CA 1
ATOM 5377 C C . ALA A 1 694 ? 5.419 9.625 -10.035 1.00 45.31 694 ALA A C 1
ATOM 5379 O O . ALA A 1 694 ? 4.886 8.513 -10.010 1.00 45.31 694 ALA A O 1
ATOM 5380 N N . HIS A 1 695 ? 6.050 10.141 -8.978 1.00 51.69 695 HIS A N 1
ATOM 5381 C CA . HIS A 1 695 ? 6.148 9.536 -7.653 1.00 51.69 695 HIS A CA 1
ATOM 5382 C C . HIS A 1 695 ? 5.309 10.301 -6.609 1.00 51.69 695 HIS A C 1
ATOM 5384 O O . HIS A 1 695 ? 4.633 11.281 -6.902 1.00 51.69 695 HIS A O 1
ATOM 5390 N N . GLN A 1 696 ? 5.258 9.778 -5.383 1.00 54.19 696 GLN A N 1
ATOM 5391 C CA . GLN A 1 696 ? 4.446 10.341 -4.298 1.00 54.19 696 GLN A CA 1
ATOM 5392 C C . GLN A 1 696 ? 4.979 11.694 -3.817 1.00 54.19 696 GLN A C 1
ATOM 5394 O O . GLN A 1 696 ? 6.180 11.927 -3.935 1.00 54.19 696 GLN A O 1
ATOM 5399 N N . PRO A 1 697 ? 4.124 12.556 -3.230 1.00 52.12 697 PRO A N 1
ATOM 5400 C CA . PRO A 1 697 ? 4.554 13.872 -2.777 1.00 52.12 697 PRO A CA 1
ATOM 5401 C C . PRO A 1 697 ? 5.716 13.772 -1.783 1.00 52.12 697 PRO A C 1
ATOM 5403 O O . PRO A 1 697 ? 5.663 12.993 -0.827 1.00 52.12 697 PRO A O 1
ATOM 5406 N N . ASN A 1 698 ? 6.738 14.593 -2.030 1.00 61.59 698 ASN A N 1
ATOM 5407 C CA . ASN A 1 698 ? 7.925 14.776 -1.196 1.00 61.59 698 ASN A CA 1
ATOM 5408 C C . ASN A 1 698 ? 7.541 15.027 0.282 1.00 61.59 698 ASN A C 1
ATOM 5410 O O . ASN A 1 698 ? 6.606 15.782 0.573 1.00 61.59 698 ASN A O 1
ATOM 5414 N N . VAL A 1 699 ? 8.256 14.396 1.224 1.00 69.12 699 VAL A N 1
ATOM 5415 C CA . VAL A 1 699 ? 8.080 14.635 2.670 1.00 69.12 699 VAL A CA 1
ATOM 5416 C C . VAL A 1 699 ? 8.713 15.969 3.075 1.00 69.12 699 VAL A C 1
ATOM 5418 O O . VAL A 1 699 ? 8.177 16.664 3.942 1.00 69.12 699 VAL A O 1
ATOM 5421 N N . SER A 1 700 ? 9.827 16.355 2.451 1.00 69.50 700 SER A N 1
ATOM 5422 C CA . SER A 1 700 ? 10.471 17.655 2.629 1.00 69.50 700 SER A CA 1
ATOM 5423 C C . SER A 1 700 ? 10.043 18.676 1.561 1.00 69.50 700 SER A C 1
ATOM 5425 O O . SER A 1 700 ? 9.459 18.360 0.536 1.00 69.50 700 SER A O 1
ATOM 5427 N N . GLY A 1 701 ? 10.282 19.965 1.794 1.00 65.25 701 GLY A N 1
ATOM 5428 C CA . GLY A 1 701 ? 10.200 20.998 0.750 1.00 65.25 701 GLY A CA 1
ATOM 5429 C C . GLY A 1 701 ? 11.510 21.170 -0.022 1.00 65.25 701 GLY A C 1
ATOM 5430 O O . GLY A 1 701 ? 11.629 22.075 -0.850 1.00 65.25 701 GLY A O 1
ATOM 5431 N N . GLY A 1 702 ? 12.512 20.350 0.300 1.00 73.19 702 GLY A N 1
ATOM 5432 C CA . GLY A 1 702 ? 13.857 20.431 -0.229 1.00 73.19 702 GLY A CA 1
ATOM 5433 C C . GLY A 1 702 ? 14.013 19.631 -1.511 1.00 73.19 702 GLY A C 1
ATOM 5434 O O . GLY A 1 702 ? 13.470 18.540 -1.643 1.00 73.19 702 GLY A O 1
ATOM 5435 N N . THR A 1 703 ? 14.719 20.198 -2.490 1.00 76.12 703 THR A N 1
ATOM 5436 C CA . THR A 1 703 ? 14.752 19.637 -3.848 1.00 76.12 703 THR A CA 1
ATOM 5437 C C . THR A 1 703 ? 16.139 19.654 -4.478 1.00 76.12 703 THR A C 1
ATOM 5439 O O . THR A 1 703 ? 16.473 18.713 -5.187 1.00 76.12 703 THR A O 1
ATOM 5442 N N . HIS A 1 704 ? 16.984 20.658 -4.230 1.00 88.81 704 HIS A N 1
ATOM 5443 C CA . HIS A 1 704 ? 18.230 20.866 -4.987 1.00 88.81 704 HIS A CA 1
ATOM 5444 C C . HIS A 1 704 ? 19.483 20.603 -4.140 1.00 88.81 704 HIS A C 1
ATOM 5446 O O . HIS A 1 704 ? 19.914 21.460 -3.367 1.00 88.81 704 HIS A O 1
ATOM 5452 N N . ALA A 1 705 ? 20.084 19.420 -4.274 1.00 92.62 705 ALA A N 1
ATOM 5453 C CA . ALA A 1 705 ? 21.176 18.965 -3.407 1.00 92.62 705 ALA A CA 1
ATOM 5454 C C . ALA A 1 705 ? 22.576 19.342 -3.916 1.00 92.62 705 ALA A C 1
ATOM 5456 O O . ALA A 1 705 ? 23.475 19.605 -3.118 1.00 92.62 705 ALA A O 1
ATOM 5457 N N . PHE A 1 706 ? 22.785 19.384 -5.230 1.00 95.50 706 PHE A N 1
ATOM 5458 C CA . PHE A 1 706 ? 24.082 19.716 -5.824 1.00 95.50 706 PHE A CA 1
ATOM 5459 C C . PHE A 1 706 ? 23.910 20.188 -7.269 1.00 95.50 706 PHE A C 1
ATOM 5461 O O . PHE A 1 706 ? 23.004 19.731 -7.961 1.00 95.50 706 PHE A O 1
ATOM 5468 N N . GLY A 1 707 ? 24.799 21.054 -7.749 1.00 96.31 707 GLY A N 1
ATOM 5469 C CA . GLY A 1 707 ? 24.899 21.377 -9.167 1.00 96.31 707 GLY A CA 1
ATOM 5470 C C . GLY A 1 707 ? 26.324 21.731 -9.562 1.00 96.31 707 GLY A C 1
ATOM 5471 O O . GLY A 1 707 ? 26.959 22.565 -8.914 1.00 96.31 707 GLY A O 1
ATOM 5472 N N . LEU A 1 708 ? 26.810 21.125 -10.645 1.00 97.31 708 LEU A N 1
ATOM 5473 C CA . LEU A 1 708 ? 28.019 21.580 -11.323 1.00 97.31 708 LEU A CA 1
ATOM 5474 C C . LEU A 1 708 ? 27.585 22.357 -12.565 1.00 97.31 708 LEU A C 1
ATOM 5476 O O . LEU A 1 708 ? 27.106 21.777 -13.536 1.00 97.31 708 LEU A O 1
ATOM 5480 N N . ASP A 1 709 ? 27.690 23.683 -12.482 1.00 95.19 709 ASP A N 1
ATOM 5481 C CA . ASP A 1 709 ? 27.200 24.599 -13.516 1.00 95.19 709 ASP A CA 1
ATOM 5482 C C . ASP A 1 709 ? 28.248 24.869 -14.600 1.00 95.19 709 ASP A C 1
ATOM 5484 O O . ASP A 1 709 ? 27.885 25.196 -15.724 1.00 95.19 709 ASP A O 1
ATOM 5488 N N . ILE A 1 710 ? 29.536 24.798 -14.248 1.00 95.94 710 ILE A N 1
ATOM 5489 C CA . ILE A 1 710 ? 30.647 25.072 -15.164 1.00 95.94 710 ILE A CA 1
ATOM 5490 C C . ILE A 1 710 ? 31.696 23.984 -14.988 1.00 95.94 710 ILE A C 1
ATOM 5492 O O . ILE A 1 710 ? 32.373 23.946 -13.958 1.00 95.94 710 ILE A O 1
ATOM 5496 N N . VAL A 1 711 ? 31.871 23.145 -16.003 1.00 97.56 711 VAL A N 1
ATOM 5497 C CA . VAL A 1 711 ? 33.002 22.218 -16.116 1.00 97.56 711 VAL A CA 1
ATOM 5498 C C . VAL A 1 711 ? 34.175 22.939 -16.783 1.00 97.56 711 VAL A C 1
ATOM 5500 O O . VAL A 1 711 ? 34.017 23.582 -17.815 1.00 97.56 711 VAL A O 1
ATOM 5503 N N . THR A 1 712 ? 35.358 22.867 -16.174 1.00 96.44 712 THR A N 1
ATOM 5504 C CA . THR A 1 712 ? 36.565 23.585 -16.622 1.00 96.44 712 THR A CA 1
ATOM 5505 C C . THR A 1 712 ? 37.672 22.674 -17.142 1.00 96.44 712 THR A C 1
ATOM 5507 O O . THR A 1 712 ? 38.543 23.145 -17.864 1.00 96.44 712 THR A O 1
ATOM 5510 N N . ASP A 1 713 ? 37.695 21.407 -16.727 1.00 97.31 713 ASP A N 1
ATOM 5511 C CA . ASP A 1 713 ? 38.702 20.428 -17.153 1.00 97.31 713 ASP A CA 1
ATOM 5512 C C . ASP A 1 713 ? 38.106 19.024 -17.073 1.00 97.31 713 ASP A C 1
ATOM 5514 O O . ASP A 1 713 ? 37.419 18.710 -16.099 1.00 97.31 713 ASP A O 1
ATOM 5518 N N . VAL A 1 714 ? 38.385 18.186 -18.067 1.00 97.44 714 VAL A N 1
ATOM 5519 C CA . VAL A 1 714 ? 37.985 16.775 -18.106 1.00 97.44 714 VAL A CA 1
ATOM 5520 C C . VAL A 1 714 ? 39.156 15.974 -18.668 1.00 97.44 714 VAL A C 1
ATOM 5522 O O . VAL A 1 714 ? 39.722 16.318 -19.703 1.00 97.44 714 VAL A O 1
ATOM 5525 N N . ARG A 1 715 ? 39.541 14.904 -17.972 1.00 96.75 715 ARG A N 1
ATOM 5526 C CA . ARG A 1 715 ? 40.634 14.004 -18.346 1.00 96.75 715 ARG A CA 1
ATOM 5527 C C . ARG A 1 715 ? 40.170 12.566 -18.229 1.00 96.75 715 ARG A C 1
ATOM 5529 O O . ARG A 1 715 ? 39.640 12.157 -17.198 1.00 96.75 715 ARG A O 1
ATOM 5536 N N . ILE A 1 716 ? 40.424 11.797 -19.273 1.00 95.75 716 ILE A N 1
ATOM 5537 C CA . ILE A 1 716 ? 40.100 10.374 -19.351 1.00 95.75 716 ILE A CA 1
ATOM 5538 C C . ILE A 1 716 ? 41.372 9.552 -19.142 1.00 95.75 716 ILE A C 1
ATOM 5540 O O . ILE A 1 716 ? 42.459 10.009 -19.494 1.00 95.75 716 ILE A O 1
ATOM 5544 N N . ASN A 1 717 ? 41.244 8.350 -18.576 1.00 94.44 717 ASN A N 1
ATOM 5545 C CA . ASN A 1 717 ? 42.356 7.411 -18.367 1.00 94.44 717 ASN A CA 1
ATOM 5546 C C . ASN A 1 717 ? 43.545 8.045 -17.620 1.00 94.44 717 ASN A C 1
ATOM 5548 O O . ASN A 1 717 ? 44.696 7.983 -18.043 1.00 94.44 717 ASN A O 1
ATOM 5552 N N . VAL A 1 718 ? 43.236 8.696 -16.503 1.00 94.56 718 VAL A N 1
ATOM 5553 C CA . VAL A 1 718 ? 44.175 9.398 -15.630 1.00 94.56 718 VAL A CA 1
ATOM 5554 C C . VAL A 1 718 ? 45.117 8.420 -14.927 1.00 94.56 718 VAL A C 1
ATOM 5556 O O . VAL A 1 718 ? 44.672 7.511 -14.217 1.00 94.56 718 VAL A O 1
ATOM 5559 N N . ASP A 1 719 ? 46.419 8.668 -15.064 1.00 90.00 719 ASP A N 1
ATOM 5560 C CA . ASP A 1 719 ? 47.464 7.954 -14.332 1.00 90.00 719 ASP A CA 1
ATOM 5561 C C . ASP A 1 719 ? 47.303 8.140 -12.816 1.00 90.00 719 ASP A C 1
ATOM 5563 O O . ASP A 1 719 ? 47.189 9.259 -12.311 1.00 90.00 719 ASP A O 1
ATOM 5567 N N . GLY A 1 720 ? 47.320 7.033 -12.067 1.00 87.25 720 GLY A N 1
ATOM 5568 C CA . GLY A 1 720 ? 47.228 7.064 -10.604 1.00 87.25 720 GLY A CA 1
ATOM 5569 C C . GLY A 1 720 ? 45.835 7.382 -10.047 1.00 87.25 720 GLY A C 1
ATOM 5570 O O . GLY A 1 720 ? 45.731 7.812 -8.901 1.00 87.25 720 GLY A O 1
ATOM 5571 N N . ALA A 1 721 ? 44.766 7.173 -10.826 1.00 93.38 721 ALA A N 1
ATOM 5572 C CA . ALA A 1 721 ? 43.388 7.335 -10.350 1.00 93.38 721 ALA A CA 1
ATOM 5573 C C . ALA A 1 721 ? 43.006 6.341 -9.233 1.00 93.38 721 ALA A C 1
ATOM 5575 O O . ALA A 1 721 ? 42.223 6.676 -8.342 1.00 93.38 721 ALA A O 1
ATOM 5576 N N . ALA A 1 722 ? 43.569 5.129 -9.260 1.00 93.19 722 ALA A N 1
ATOM 5577 C CA . ALA A 1 722 ? 43.383 4.140 -8.205 1.00 93.19 722 ALA A CA 1
ATOM 5578 C C . ALA A 1 722 ? 44.016 4.617 -6.887 1.00 93.19 722 ALA A C 1
ATOM 5580 O O . ALA A 1 722 ? 45.189 4.997 -6.833 1.00 93.19 722 ALA A O 1
ATOM 5581 N N . LEU A 1 723 ? 43.244 4.572 -5.801 1.00 95.19 723 LEU A N 1
ATOM 5582 C CA . LEU A 1 723 ? 43.674 5.096 -4.508 1.00 95.19 723 LEU A CA 1
ATOM 5583 C C . LEU A 1 723 ? 44.338 4.017 -3.652 1.00 95.19 723 LEU A C 1
ATOM 5585 O O . LEU A 1 723 ? 43.829 2.909 -3.494 1.00 95.19 723 LEU A O 1
ATOM 5589 N N . THR A 1 724 ? 45.445 4.373 -3.001 1.00 93.94 724 THR A N 1
ATOM 5590 C CA . THR A 1 724 ? 46.018 3.534 -1.943 1.00 93.94 724 THR A CA 1
ATOM 5591 C C . THR A 1 724 ? 45.274 3.788 -0.636 1.00 93.94 724 THR A C 1
ATOM 5593 O O . THR A 1 724 ? 45.334 4.891 -0.096 1.00 93.94 724 THR A O 1
ATOM 5596 N N . VAL A 1 725 ? 44.612 2.760 -0.095 1.00 95.75 725 VAL A N 1
ATOM 5597 C CA . VAL A 1 725 ? 43.951 2.841 1.219 1.00 95.75 725 VAL A CA 1
ATOM 5598 C C . VAL A 1 725 ? 45.008 2.990 2.329 1.00 95.75 725 VAL A C 1
ATOM 5600 O O . VAL A 1 725 ? 45.833 2.075 2.479 1.00 95.75 725 VAL A O 1
ATOM 5603 N N . PRO A 1 726 ? 44.986 4.083 3.125 1.00 95.19 726 PRO A N 1
ATOM 5604 C CA . PRO A 1 726 ? 45.908 4.277 4.245 1.00 95.19 726 PRO A CA 1
ATOM 5605 C C . PRO A 1 726 ? 45.729 3.220 5.340 1.00 95.19 726 PRO A C 1
ATOM 5607 O O . PRO A 1 726 ? 44.613 2.758 5.584 1.00 95.19 726 PRO A O 1
ATOM 5610 N N . ASP A 1 727 ? 46.799 2.887 6.064 1.00 92.69 727 ASP A N 1
ATOM 5611 C CA . ASP A 1 727 ? 46.773 1.831 7.091 1.00 92.69 727 ASP A CA 1
ATOM 5612 C C . ASP A 1 727 ? 45.720 2.072 8.178 1.00 92.69 727 ASP A C 1
ATOM 5614 O O . ASP A 1 727 ? 44.985 1.154 8.539 1.00 92.69 727 ASP A O 1
ATOM 5618 N N . ALA A 1 728 ? 45.568 3.324 8.623 1.00 91.81 728 ALA A N 1
ATOM 5619 C CA . ALA A 1 728 ? 44.559 3.714 9.610 1.00 91.81 728 ALA A CA 1
ATOM 5620 C C . ALA A 1 728 ? 43.112 3.445 9.151 1.00 91.81 728 ALA A C 1
ATOM 5622 O O . ALA A 1 728 ? 42.217 3.300 9.978 1.00 91.81 728 ALA A O 1
ATOM 5623 N N . VAL A 1 729 ? 42.871 3.376 7.839 1.00 95.31 729 VAL A N 1
ATOM 5624 C CA . VAL A 1 729 ? 41.545 3.130 7.254 1.00 95.31 729 VAL A CA 1
ATOM 5625 C C . VAL A 1 729 ? 41.293 1.634 7.074 1.00 95.31 729 VAL A C 1
ATOM 5627 O O . VAL A 1 729 ? 40.158 1.182 7.197 1.00 95.31 729 VAL A O 1
ATOM 5630 N N . ARG A 1 730 ? 42.338 0.835 6.811 1.00 92.19 730 ARG A N 1
ATOM 5631 C CA . ARG A 1 730 ? 42.208 -0.610 6.541 1.00 92.19 730 ARG A CA 1
ATOM 5632 C C . ARG A 1 730 ? 41.592 -1.381 7.705 1.00 92.19 730 ARG A C 1
ATOM 5634 O O . ARG A 1 730 ? 40.847 -2.330 7.459 1.00 92.19 730 ARG A O 1
ATOM 5641 N N . SER A 1 731 ? 41.916 -0.980 8.932 1.00 87.88 731 SER A N 1
ATOM 5642 C CA . SER A 1 731 ? 41.453 -1.599 10.179 1.00 87.88 731 SER A CA 1
ATOM 5643 C C . SER A 1 731 ? 40.251 -0.894 10.813 1.00 87.88 731 SER A C 1
ATOM 5645 O O . SER A 1 731 ? 39.717 -1.389 11.806 1.00 87.88 731 SER A O 1
ATOM 5647 N N . ALA A 1 732 ? 39.813 0.243 10.266 1.00 91.56 732 ALA A N 1
ATOM 5648 C CA . ALA A 1 732 ? 38.697 0.994 10.821 1.00 91.56 732 ALA A CA 1
ATOM 5649 C C . ALA A 1 732 ? 37.376 0.238 10.625 1.00 91.56 732 ALA A C 1
ATOM 5651 O O . ALA A 1 732 ? 37.053 -0.224 9.530 1.00 91.56 732 ALA A O 1
ATOM 5652 N N . THR A 1 733 ? 36.594 0.146 11.696 1.00 89.44 733 THR A N 1
ATOM 5653 C CA . THR A 1 733 ? 35.245 -0.431 11.704 1.00 89.44 733 THR A CA 1
ATOM 5654 C C . THR A 1 733 ? 34.241 0.636 12.108 1.00 89.44 733 THR A C 1
ATOM 5656 O O . THR A 1 733 ? 34.619 1.652 12.694 1.00 89.44 733 THR A O 1
ATOM 5659 N N . VAL A 1 734 ? 32.968 0.436 11.757 1.00 86.25 734 VAL A N 1
ATOM 5660 C CA . VAL A 1 734 ? 31.895 1.316 12.232 1.00 86.25 734 VAL A CA 1
ATOM 5661 C C . VAL A 1 734 ? 31.882 1.242 13.763 1.00 86.25 734 VAL A C 1
ATOM 5663 O O . VAL A 1 734 ? 31.720 0.142 14.296 1.00 86.25 734 VAL A O 1
ATOM 5666 N N . PRO A 1 735 ? 32.106 2.360 14.480 1.00 84.75 735 PRO A N 1
ATOM 5667 C CA . PRO A 1 735 ? 32.101 2.339 15.935 1.00 84.75 735 PRO A CA 1
ATOM 5668 C C . PRO A 1 735 ? 30.741 1.853 16.451 1.00 84.75 735 PRO A C 1
ATOM 5670 O O . PRO A 1 735 ? 29.714 2.276 15.914 1.00 84.75 735 PRO A O 1
ATOM 5673 N N . PRO A 1 736 ? 30.700 0.990 17.481 1.00 86.88 736 PRO A N 1
ATOM 5674 C CA . PRO A 1 736 ? 29.436 0.623 18.100 1.00 86.88 736 PRO A CA 1
ATOM 5675 C C . PRO A 1 736 ? 28.791 1.863 18.722 1.00 86.88 736 PRO A C 1
ATOM 5677 O O . PRO A 1 736 ? 29.491 2.741 19.237 1.00 86.88 736 PRO A O 1
ATOM 5680 N N . VAL A 1 737 ? 27.461 1.910 18.711 1.00 91.88 737 VAL A N 1
ATOM 5681 C CA . VAL A 1 737 ? 26.707 2.944 19.423 1.00 91.88 737 VAL A CA 1
ATOM 5682 C C . VAL A 1 737 ? 27.009 2.832 20.918 1.00 91.88 737 VAL A C 1
ATOM 5684 O O . VAL A 1 737 ? 26.983 1.741 21.485 1.00 91.88 737 VAL A O 1
ATOM 5687 N N . ARG A 1 738 ? 27.321 3.961 21.556 1.00 90.50 738 ARG A N 1
ATOM 5688 C CA . ARG A 1 738 ? 27.562 4.060 23.000 1.00 90.50 738 ARG A CA 1
ATOM 5689 C C . ARG A 1 738 ? 26.749 5.200 23.573 1.00 90.50 738 ARG A C 1
ATOM 5691 O O . ARG A 1 738 ? 26.611 6.221 22.907 1.00 90.50 738 ARG A O 1
ATOM 5698 N N . VAL A 1 739 ? 26.264 5.040 24.799 1.00 96.19 739 VAL A N 1
ATOM 5699 C CA . VAL A 1 739 ? 25.623 6.112 25.562 1.00 96.19 739 VAL A CA 1
ATOM 5700 C C . VAL A 1 739 ? 26.498 6.433 26.765 1.00 96.19 739 VAL A C 1
ATOM 5702 O O . VAL A 1 739 ? 26.894 5.539 27.507 1.00 96.19 739 VAL A O 1
ATOM 5705 N N . GLU A 1 740 ? 26.851 7.705 26.909 1.00 95.94 740 GLU A N 1
ATOM 5706 C CA . GLU A 1 740 ? 27.585 8.224 28.062 1.00 95.94 740 GLU A CA 1
ATOM 5707 C C . GLU A 1 740 ? 26.637 9.083 28.893 1.00 95.94 740 GLU A C 1
ATOM 5709 O O . GLU A 1 740 ? 26.091 10.060 28.386 1.00 95.94 740 GLU A O 1
ATOM 5714 N N . THR A 1 741 ? 26.438 8.719 30.155 1.00 97.75 741 THR A N 1
ATOM 5715 C CA . THR A 1 741 ? 25.448 9.357 31.028 1.00 97.75 741 THR A CA 1
ATOM 5716 C C . THR A 1 741 ? 26.117 10.335 31.988 1.00 97.75 741 THR A C 1
ATOM 5718 O O . THR A 1 741 ? 26.943 9.943 32.811 1.00 97.75 741 THR A O 1
ATOM 5721 N N . GLU A 1 742 ? 25.724 11.606 31.931 1.00 97.31 742 GLU A N 1
ATOM 5722 C CA . GLU A 1 742 ? 26.110 12.646 32.889 1.00 97.31 742 GLU A CA 1
ATOM 5723 C C . GLU A 1 742 ? 24.865 13.141 33.633 1.00 97.31 742 GLU A C 1
ATOM 5725 O O . GLU A 1 742 ? 23.914 13.634 33.027 1.00 97.31 742 GLU A O 1
ATOM 5730 N N . GLN A 1 743 ? 24.852 13.027 34.961 1.00 97.69 743 GLN A N 1
ATOM 5731 C CA . GLN A 1 743 ? 23.769 13.579 35.772 1.00 97.69 743 GLN A CA 1
ATOM 5732 C C . GLN A 1 743 ? 23.967 15.088 35.958 1.00 97.69 743 GLN A C 1
ATOM 5734 O O . GLN A 1 743 ? 24.915 15.515 36.612 1.00 97.69 743 GLN A O 1
ATOM 5739 N N . LEU A 1 744 ? 23.048 15.889 35.416 1.00 97.69 744 LEU A N 1
ATOM 5740 C CA . LEU A 1 744 ? 23.091 17.355 35.490 1.00 97.69 744 LEU A CA 1
ATOM 5741 C C . LEU A 1 744 ? 22.420 17.881 36.763 1.00 97.69 744 LEU A C 1
ATOM 5743 O O . LEU A 1 744 ? 22.853 18.863 37.359 1.00 97.69 744 LEU A O 1
ATOM 5747 N N . ALA A 1 745 ? 21.346 17.212 37.176 1.00 96.38 745 ALA A N 1
ATOM 5748 C CA . ALA A 1 745 ? 20.621 17.450 38.414 1.00 96.38 745 ALA A CA 1
ATOM 5749 C C . ALA A 1 745 ? 19.912 16.157 38.840 1.00 96.38 745 ALA A C 1
ATOM 5751 O O . ALA A 1 745 ? 19.833 15.193 38.076 1.00 96.38 745 ALA A O 1
ATOM 5752 N N . ASN A 1 746 ? 19.361 16.116 40.055 1.00 94.69 746 ASN A N 1
ATOM 5753 C CA . ASN A 1 746 ? 18.572 14.962 40.490 1.00 94.69 746 ASN A CA 1
ATOM 5754 C C . ASN A 1 746 ? 17.392 14.736 39.528 1.00 94.69 746 ASN A C 1
ATOM 5756 O O . ASN A 1 746 ? 16.540 15.611 39.437 1.00 94.69 746 ASN A O 1
ATOM 5760 N N . GLY A 1 747 ? 17.329 13.614 38.811 1.00 95.50 747 GLY A N 1
ATOM 5761 C CA . GLY A 1 747 ? 16.287 13.366 37.810 1.00 95.50 747 GLY A CA 1
ATOM 5762 C C . GLY A 1 747 ? 16.496 14.037 36.440 1.00 95.50 747 GLY A C 1
ATOM 5763 O O . GLY A 1 747 ? 15.545 14.069 35.663 1.00 95.50 747 GLY A O 1
ATOM 5764 N N . VAL A 1 748 ? 17.653 14.655 36.153 1.00 98.19 748 VAL A N 1
ATOM 5765 C CA . VAL A 1 748 ? 17.987 15.225 34.827 1.00 98.19 748 VAL A CA 1
ATOM 5766 C C . VAL A 1 748 ? 19.353 14.720 34.383 1.00 98.19 748 VAL A C 1
ATOM 5768 O O . VAL A 1 748 ? 20.347 14.938 35.081 1.00 98.19 748 VAL A O 1
ATOM 5771 N N . TRP A 1 749 ? 19.419 14.102 33.206 1.00 98.56 749 TRP A N 1
ATOM 5772 C CA . TRP A 1 749 ? 20.654 13.525 32.672 1.00 98.56 749 TRP A CA 1
ATOM 5773 C C . TRP A 1 749 ? 20.901 13.947 31.231 1.00 98.56 749 TRP A C 1
ATOM 5775 O O . TRP A 1 749 ? 19.976 13.999 30.425 1.00 98.56 749 TRP A O 1
ATOM 5785 N N . LEU A 1 750 ? 22.162 14.200 30.904 1.00 98.31 750 LEU A N 1
ATOM 5786 C CA . LEU A 1 750 ? 22.651 14.287 29.538 1.00 98.31 750 LEU A CA 1
ATOM 5787 C C . LEU A 1 750 ? 23.114 12.898 29.101 1.00 98.31 750 LEU A C 1
ATOM 5789 O O . LEU A 1 750 ? 23.989 12.308 29.732 1.00 98.31 750 LEU A O 1
ATOM 5793 N N . LEU A 1 751 ? 22.540 12.397 28.014 1.00 97.94 751 LEU A N 1
ATOM 5794 C CA . LEU A 1 751 ? 22.916 11.140 27.382 1.00 97.94 751 LEU A CA 1
ATOM 5795 C C . LEU A 1 751 ? 23.711 11.439 26.107 1.00 97.94 751 LEU A C 1
ATOM 5797 O O . LEU A 1 751 ? 23.147 11.720 25.046 1.00 97.94 751 LEU A O 1
ATOM 5801 N N . GLY A 1 752 ? 25.038 11.399 26.230 1.00 94.31 752 GLY A N 1
ATOM 5802 C CA . GLY A 1 752 ? 26.028 11.628 25.177 1.00 94.31 752 GLY A CA 1
ATOM 5803 C C . GLY A 1 752 ? 26.618 10.338 24.604 1.00 94.31 752 GLY A C 1
ATOM 5804 O O . GLY A 1 752 ? 25.939 9.311 24.557 1.00 94.31 752 GLY A O 1
ATOM 5805 N N . GLY A 1 753 ? 27.860 10.380 24.119 1.00 84.31 753 GLY A N 1
ATOM 5806 C CA . GLY A 1 753 ? 28.526 9.246 23.451 1.00 84.31 753 GLY A CA 1
ATOM 5807 C C . GLY A 1 753 ? 28.528 9.310 21.915 1.00 84.31 753 GLY A C 1
ATOM 5808 O O . GLY A 1 753 ? 28.810 8.313 21.252 1.00 84.31 753 GLY A O 1
ATOM 5809 N N . GLY A 1 754 ? 28.222 10.479 21.340 1.00 84.19 754 GLY A N 1
ATOM 5810 C CA . GLY A 1 754 ? 28.242 10.749 19.900 1.00 84.19 754 GLY A CA 1
ATOM 5811 C C . GLY A 1 754 ? 28.420 12.240 19.593 1.00 84.19 754 GLY A C 1
ATOM 5812 O O . GLY A 1 754 ? 28.843 13.008 20.451 1.00 84.19 754 GLY A O 1
ATOM 5813 N N . SER A 1 755 ? 28.104 12.658 18.363 1.00 86.88 755 SER A N 1
ATOM 5814 C CA . SER A 1 755 ? 28.124 14.079 17.974 1.00 86.88 755 SER A CA 1
ATOM 5815 C C . SER A 1 755 ? 26.926 14.874 18.504 1.00 86.88 755 SER A C 1
ATOM 5817 O O . SER A 1 755 ? 27.044 16.082 18.675 1.00 86.88 755 SER A O 1
ATOM 5819 N N . HIS A 1 756 ? 25.808 14.191 18.771 1.00 92.56 756 HIS A N 1
ATOM 5820 C CA . HIS A 1 756 ? 24.559 14.772 19.257 1.00 92.56 756 HIS A CA 1
ATOM 5821 C C . HIS A 1 756 ? 24.099 14.029 20.511 1.00 92.56 756 HIS A C 1
ATOM 5823 O O . HIS A 1 756 ? 24.130 12.793 20.564 1.00 92.56 756 HIS A O 1
ATOM 5829 N N . ASN A 1 757 ? 23.649 14.787 21.500 1.00 96.00 757 ASN A N 1
ATOM 5830 C CA . ASN A 1 757 ? 23.188 14.287 22.785 1.00 96.00 757 ASN A CA 1
ATOM 5831 C C . ASN A 1 757 ? 21.653 14.247 22.853 1.00 96.00 757 ASN A C 1
ATOM 5833 O O . ASN A 1 757 ? 20.969 14.903 22.074 1.00 96.00 757 ASN A O 1
ATOM 5837 N N . SER A 1 758 ? 21.120 13.521 23.830 1.00 98.25 758 SER A N 1
ATOM 5838 C CA . SER A 1 758 ? 19.722 13.635 24.269 1.00 98.25 758 SER A CA 1
ATOM 5839 C C . SER A 1 758 ? 19.700 14.039 25.741 1.00 98.25 758 SER A C 1
ATOM 5841 O O . SER A 1 758 ? 20.634 13.722 26.478 1.00 98.25 758 SER A O 1
ATOM 5843 N N . VAL A 1 759 ? 18.653 14.722 26.198 1.00 98.69 759 VAL A N 1
ATOM 5844 C CA . VAL A 1 759 ? 18.478 15.053 27.624 1.00 98.69 759 VAL A CA 1
ATOM 5845 C C . VAL A 1 759 ? 17.256 14.332 28.169 1.00 98.69 759 VAL A C 1
ATOM 5847 O O . VAL A 1 759 ? 16.172 14.416 27.604 1.00 98.69 759 VAL A O 1
ATOM 5850 N N . VAL A 1 760 ? 17.426 13.622 29.277 1.00 98.50 760 VAL A N 1
ATOM 5851 C CA . VAL A 1 760 ? 16.368 12.858 29.940 1.00 98.50 760 VAL A CA 1
ATOM 5852 C C . VAL A 1 760 ? 15.882 13.624 31.153 1.00 98.50 760 VAL A C 1
ATOM 5854 O O . VAL A 1 760 ? 16.684 14.092 31.963 1.00 98.50 760 VAL A O 1
ATOM 5857 N N . VAL A 1 761 ? 14.564 13.716 31.290 1.00 98.19 761 VAL A N 1
ATOM 5858 C CA . VAL A 1 761 ? 13.894 14.371 32.409 1.00 98.19 761 VAL A CA 1
ATOM 5859 C C . VAL A 1 761 ? 12.943 13.386 33.062 1.00 98.19 761 VAL A C 1
ATOM 5861 O O . VAL A 1 761 ? 11.954 12.962 32.467 1.00 98.19 761 VAL A O 1
ATOM 5864 N N . GLU A 1 762 ? 13.230 13.043 34.308 1.00 97.25 762 GLU A N 1
ATOM 5865 C CA . GLU A 1 762 ? 12.340 12.245 35.137 1.00 97.25 762 GLU A CA 1
ATOM 5866 C C . GLU A 1 762 ? 11.301 13.139 35.824 1.00 97.25 762 GLU A C 1
ATOM 5868 O O . GLU A 1 762 ? 11.635 14.146 36.459 1.00 97.25 762 GLU A O 1
ATOM 5873 N N . PHE A 1 763 ? 10.042 12.723 35.708 1.00 96.81 763 PHE A N 1
ATOM 5874 C CA . PHE A 1 763 ? 8.898 13.212 36.471 1.00 96.81 763 PHE A CA 1
ATOM 5875 C C . PHE A 1 763 ? 8.424 12.118 37.434 1.00 96.81 763 PHE A C 1
ATOM 5877 O O . PHE A 1 763 ? 8.988 11.023 37.504 1.00 96.81 763 PHE A O 1
ATOM 5884 N N . ARG A 1 764 ? 7.389 12.394 38.222 1.00 94.50 764 ARG A N 1
ATOM 5885 C CA . ARG A 1 764 ? 6.857 11.492 39.246 1.00 94.50 764 ARG A CA 1
ATOM 5886 C C . ARG A 1 764 ? 6.445 10.130 38.687 1.00 94.50 764 ARG A C 1
ATOM 5888 O O . ARG A 1 764 ? 6.776 9.124 39.307 1.00 94.50 764 ARG A O 1
ATOM 5895 N N . ASP A 1 765 ? 5.736 10.095 37.563 1.00 94.31 765 ASP A N 1
ATOM 5896 C CA . ASP A 1 765 ? 5.117 8.890 36.989 1.00 94.31 765 ASP A CA 1
ATOM 5897 C C . ASP A 1 765 ? 5.565 8.575 35.552 1.00 94.31 765 ASP A C 1
ATOM 5899 O O . ASP A 1 765 ? 5.129 7.575 34.993 1.00 94.31 765 ASP A O 1
ATOM 5903 N N . HIS A 1 766 ? 6.427 9.396 34.948 1.00 96.81 766 HIS A N 1
ATOM 5904 C CA . HIS A 1 766 ? 6.891 9.216 33.572 1.00 96.81 766 HIS A CA 1
ATOM 5905 C C . HIS A 1 766 ? 8.255 9.879 33.329 1.00 96.81 766 HIS A C 1
ATOM 5907 O O . HIS A 1 766 ? 8.796 10.577 34.190 1.00 96.81 766 HIS A O 1
ATOM 5913 N N . VAL A 1 767 ? 8.796 9.669 32.132 1.00 98.25 767 VAL A N 1
ATOM 5914 C CA . VAL A 1 767 ? 10.001 10.322 31.614 1.00 98.25 767 VAL A CA 1
ATOM 5915 C C . VAL A 1 767 ? 9.662 11.111 30.349 1.00 98.25 767 VAL A C 1
ATOM 5917 O O . VAL A 1 767 ? 8.843 10.680 29.533 1.00 98.25 767 VAL A O 1
ATOM 5920 N N . ALA A 1 768 ? 10.318 12.256 30.173 1.00 98.31 768 ALA A N 1
ATOM 5921 C CA . ALA A 1 768 ? 10.409 12.951 28.896 1.00 98.31 768 ALA A CA 1
ATOM 5922 C C . ALA A 1 768 ? 11.850 12.912 28.381 1.00 98.31 768 ALA A C 1
ATOM 5924 O O . ALA A 1 768 ? 12.799 13.073 29.151 1.00 98.31 768 ALA A O 1
ATOM 5925 N N . VAL A 1 769 ? 12.012 12.729 27.076 1.00 98.69 769 VAL A N 1
ATOM 5926 C CA . VAL A 1 769 ? 13.302 12.859 26.394 1.00 98.69 769 VAL A CA 1
ATOM 5927 C C . VAL A 1 769 ? 13.268 14.127 25.554 1.00 98.69 769 VAL A C 1
ATOM 5929 O O . VAL A 1 769 ? 12.275 14.414 24.893 1.00 98.69 769 VAL A O 1
ATOM 5932 N N . ILE A 1 770 ? 14.339 14.906 25.600 1.00 98.50 770 ILE A N 1
ATOM 5933 C CA . ILE A 1 770 ? 14.570 16.051 24.731 1.00 98.50 770 ILE A CA 1
ATOM 5934 C C . ILE A 1 770 ? 15.610 15.613 23.710 1.00 98.50 770 ILE A C 1
ATOM 5936 O O . ILE A 1 770 ? 16.733 15.264 24.081 1.00 98.50 770 ILE A O 1
ATOM 5940 N N . GLU A 1 771 ? 15.209 15.688 22.446 1.00 97.06 771 GLU A N 1
ATOM 5941 C CA . GLU A 1 771 ? 15.976 15.407 21.239 1.00 97.06 771 GLU A CA 1
ATOM 5942 C C . GLU A 1 771 ? 16.152 13.919 20.885 1.00 97.06 771 GLU A C 1
ATOM 5944 O O . GLU A 1 771 ? 16.506 13.094 21.730 1.00 97.06 771 GLU A O 1
ATOM 5949 N N . ALA A 1 772 ? 15.942 13.583 19.604 1.00 95.88 772 ALA A N 1
ATOM 5950 C CA . ALA A 1 772 ? 16.057 12.227 19.051 1.00 95.88 772 ALA A CA 1
ATOM 5951 C C . ALA A 1 772 ? 16.989 12.208 17.822 1.00 95.88 772 ALA A C 1
ATOM 5953 O O . ALA A 1 772 ? 16.533 11.985 16.694 1.00 95.88 772 ALA A O 1
ATOM 5954 N N . PRO A 1 773 ? 18.294 12.465 18.015 1.00 94.50 773 PRO A N 1
ATOM 5955 C CA . PRO A 1 773 ? 19.186 12.753 16.909 1.00 94.50 773 PRO A CA 1
ATOM 5956 C C . PRO A 1 773 ? 19.664 11.487 16.188 1.00 94.50 773 PRO A C 1
ATOM 5958 O O . PRO A 1 773 ? 19.601 10.368 16.704 1.00 94.50 773 PRO A O 1
ATOM 5961 N N . LEU A 1 774 ? 20.268 11.703 15.021 1.00 93.38 774 LEU A N 1
ATOM 5962 C CA . LEU A 1 774 ? 20.965 10.708 14.204 1.00 93.38 774 LEU A CA 1
ATOM 5963 C C . LEU A 1 774 ? 20.072 9.615 13.604 1.00 93.38 774 LEU A C 1
ATOM 5965 O O . LEU A 1 774 ? 19.721 9.717 12.435 1.00 93.38 774 LEU A O 1
ATOM 5969 N N . ASN A 1 775 ? 19.792 8.529 14.325 1.00 93.62 775 ASN A N 1
ATOM 5970 C CA . ASN A 1 775 ? 19.154 7.330 13.768 1.00 93.62 775 ASN A CA 1
ATOM 5971 C C . ASN A 1 775 ? 18.578 6.411 14.854 1.00 93.62 775 ASN A C 1
ATOM 5973 O O . ASN A 1 775 ? 18.848 6.578 16.045 1.00 93.62 775 ASN A O 1
ATOM 5977 N N . GLU A 1 776 ? 17.844 5.384 14.424 1.00 94.31 776 GLU A N 1
ATOM 5978 C CA . GLU A 1 776 ? 17.227 4.406 15.320 1.00 94.31 776 GLU A CA 1
ATOM 5979 C C . GLU A 1 776 ? 18.228 3.706 16.250 1.00 94.31 776 GLU A C 1
ATOM 5981 O O . GLU A 1 776 ? 17.964 3.588 17.444 1.00 94.31 776 GLU A O 1
ATOM 5986 N N . ALA A 1 777 ? 19.386 3.263 15.748 1.00 94.38 777 ALA A N 1
ATOM 5987 C CA . ALA A 1 777 ? 20.360 2.549 16.576 1.00 94.38 777 ALA A CA 1
ATOM 5988 C C . ALA A 1 777 ? 20.825 3.405 17.768 1.00 94.38 777 ALA A C 1
ATOM 5990 O O . ALA A 1 777 ? 20.977 2.900 18.883 1.00 94.38 777 ALA A O 1
ATOM 5991 N N . ARG A 1 778 ? 20.996 4.717 17.553 1.00 95.19 778 ARG A N 1
ATOM 5992 C CA . ARG A 1 778 ? 21.258 5.683 18.623 1.00 95.19 778 ARG A CA 1
ATOM 5993 C C . ARG A 1 778 ? 20.081 5.783 19.590 1.00 95.19 778 ARG A C 1
ATOM 5995 O O . ARG A 1 778 ? 20.298 5.696 20.796 1.00 95.19 778 ARG A O 1
ATOM 6002 N N . SER A 1 779 ? 18.860 5.953 19.091 1.00 96.69 779 SER A N 1
ATOM 6003 C CA . SER A 1 779 ? 17.672 6.096 19.942 1.00 96.69 779 SER A CA 1
ATOM 6004 C C . SER A 1 779 ? 17.376 4.856 20.774 1.00 96.69 779 SER A C 1
ATOM 6006 O O . SER A 1 779 ? 17.049 4.998 21.946 1.00 96.69 779 SER A O 1
ATOM 6008 N N . LEU A 1 780 ? 17.558 3.649 20.234 1.00 96.50 780 LEU A N 1
ATOM 6009 C CA . LEU A 1 780 ? 17.386 2.405 20.989 1.00 96.50 780 LEU A CA 1
ATOM 6010 C C . LEU A 1 780 ? 18.363 2.305 22.159 1.00 96.50 780 LEU A C 1
ATOM 6012 O O . LEU A 1 780 ? 17.940 1.976 23.264 1.00 96.50 780 LEU A O 1
ATOM 6016 N N . ALA A 1 781 ? 19.632 2.660 21.945 1.00 96.88 781 ALA A N 1
ATOM 6017 C CA . ALA A 1 781 ? 20.618 2.682 23.022 1.00 96.88 781 ALA A CA 1
ATOM 6018 C C . ALA A 1 781 ? 20.264 3.724 24.101 1.00 96.88 781 ALA A C 1
ATOM 6020 O O . ALA A 1 781 ? 20.422 3.469 25.292 1.00 96.88 781 ALA A O 1
ATOM 6021 N N . VAL A 1 782 ? 19.744 4.892 23.702 1.00 97.69 782 VAL A N 1
ATOM 6022 C CA . VAL A 1 782 ? 19.272 5.923 24.643 1.00 97.69 782 VAL A CA 1
ATOM 6023 C C . VAL A 1 782 ? 18.040 5.443 25.419 1.00 97.69 782 VAL A C 1
ATOM 6025 O O . VAL A 1 782 ? 17.973 5.642 26.626 1.00 97.69 782 VAL A O 1
ATOM 6028 N N . ILE A 1 783 ? 17.075 4.791 24.765 1.00 97.62 783 ILE A N 1
ATOM 6029 C CA . ILE A 1 783 ? 15.880 4.222 25.412 1.00 97.62 783 ILE A CA 1
ATOM 6030 C C . ILE A 1 783 ? 16.269 3.134 26.421 1.00 97.62 783 ILE A C 1
ATOM 6032 O O . ILE A 1 783 ? 15.699 3.078 27.510 1.00 97.62 783 ILE A O 1
ATOM 6036 N N . GLU A 1 784 ? 17.240 2.283 26.086 1.00 97.12 784 GLU A N 1
ATOM 6037 C CA . GLU A 1 784 ? 17.776 1.278 27.007 1.00 97.12 784 GLU A CA 1
ATOM 6038 C C . GLU A 1 784 ? 18.383 1.931 28.256 1.00 97.12 784 GLU A C 1
ATOM 6040 O O . GLU A 1 784 ? 18.026 1.558 29.374 1.00 97.12 784 GLU A O 1
ATOM 6045 N N . GLU A 1 785 ? 19.210 2.965 28.082 1.00 97.94 785 GLU A N 1
ATOM 6046 C CA . GLU A 1 785 ? 19.794 3.715 29.200 1.00 97.94 785 GLU A CA 1
ATOM 6047 C C . GLU A 1 785 ? 18.717 4.406 30.056 1.00 97.94 785 GLU A C 1
ATOM 6049 O O . GLU A 1 785 ? 18.764 4.352 31.285 1.00 97.94 785 GLU A O 1
ATOM 6054 N N . VAL A 1 786 ? 17.687 4.994 29.433 1.00 98.00 786 VAL A N 1
ATOM 6055 C CA . VAL A 1 786 ? 16.544 5.601 30.142 1.00 98.00 786 VAL A CA 1
ATOM 6056 C C . VAL A 1 786 ? 15.838 4.577 31.031 1.00 98.00 786 VAL A C 1
ATOM 6058 O O . VAL A 1 786 ? 15.534 4.879 32.184 1.00 98.00 786 VAL A O 1
ATOM 6061 N N . ARG A 1 787 ? 15.608 3.356 30.531 1.00 96.44 787 ARG A N 1
ATOM 6062 C CA . ARG A 1 787 ? 15.013 2.262 31.317 1.00 96.44 787 ARG A CA 1
ATOM 6063 C C . ARG A 1 787 ? 15.930 1.801 32.455 1.00 96.44 787 ARG A C 1
ATOM 6065 O O . ARG A 1 787 ? 15.434 1.306 33.458 1.00 96.44 787 ARG A O 1
ATOM 6072 N N . GLY A 1 788 ? 17.245 1.976 32.341 1.00 96.88 788 GLY A N 1
ATOM 6073 C CA . GLY A 1 788 ? 18.180 1.758 33.449 1.00 96.88 788 GLY A CA 1
ATOM 6074 C C . GLY A 1 788 ? 18.087 2.838 34.532 1.00 96.88 788 GLY A C 1
ATOM 6075 O O . GLY A 1 788 ? 18.107 2.527 35.723 1.00 96.8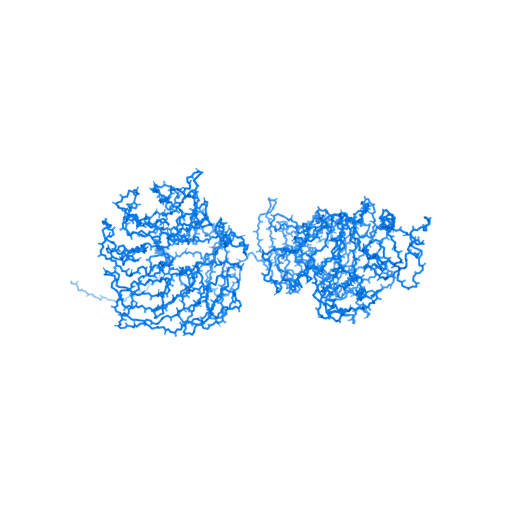8 788 GLY A O 1
ATOM 6076 N N . LEU A 1 789 ? 17.953 4.103 34.125 1.00 97.06 789 LEU A N 1
ATOM 6077 C CA . LEU A 1 789 ? 17.871 5.255 35.030 1.00 97.06 789 LEU A CA 1
ATOM 6078 C C . LEU A 1 789 ? 16.512 5.371 35.737 1.00 97.06 789 LEU A C 1
ATOM 6080 O O . LEU A 1 789 ? 16.465 5.775 36.898 1.00 97.06 789 LEU A O 1
ATOM 6084 N N . ALA A 1 790 ? 15.421 5.016 35.054 1.00 95.31 790 ALA A N 1
ATOM 6085 C CA . ALA A 1 790 ? 14.045 5.141 35.536 1.00 95.31 790 ALA A CA 1
ATOM 6086 C C . ALA A 1 790 ? 13.192 3.901 35.159 1.00 95.31 790 ALA A C 1
ATOM 6088 O O . ALA A 1 790 ? 12.284 4.002 34.331 1.00 95.31 790 ALA A O 1
ATOM 6089 N N . PRO A 1 791 ? 13.454 2.724 35.760 1.00 92.44 791 PRO A N 1
ATOM 6090 C CA . PRO A 1 791 ? 12.947 1.426 35.287 1.00 92.44 791 PRO A CA 1
ATOM 6091 C C . PRO A 1 791 ? 11.426 1.254 35.292 1.00 92.44 791 PRO A C 1
ATOM 6093 O O . PRO A 1 791 ? 10.895 0.542 34.444 1.00 92.44 791 PRO A O 1
ATOM 6096 N N . ASP A 1 792 ? 10.717 1.921 36.202 1.00 92.56 792 ASP A N 1
ATOM 6097 C CA . ASP A 1 792 ? 9.263 1.772 36.354 1.00 92.56 792 ASP A CA 1
ATOM 6098 C C . ASP A 1 792 ? 8.459 2.878 35.647 1.00 92.56 792 ASP A C 1
ATOM 6100 O O . ASP A 1 792 ? 7.242 2.972 35.819 1.00 92.56 792 ASP A O 1
ATOM 6104 N N . LYS A 1 793 ? 9.124 3.760 34.887 1.00 96.44 793 LYS A N 1
ATOM 6105 C CA . LYS A 1 793 ? 8.503 4.962 34.315 1.00 96.44 793 LYS A CA 1
ATOM 6106 C C . LYS A 1 793 ? 8.478 4.903 32.786 1.00 96.44 793 LYS A C 1
ATOM 6108 O O . LYS A 1 793 ? 9.536 4.794 32.167 1.00 96.44 793 LYS A O 1
ATOM 6113 N N . PRO A 1 794 ? 7.301 5.025 32.147 1.00 96.62 794 PRO A N 1
ATOM 6114 C CA . PRO A 1 794 ? 7.215 5.062 30.694 1.00 96.62 794 PRO A CA 1
ATOM 6115 C C . PRO A 1 794 ? 7.814 6.356 30.131 1.00 96.62 794 PRO A C 1
ATOM 6117 O O . PRO A 1 794 ? 7.694 7.429 30.732 1.00 96.62 794 PRO A O 1
ATOM 6120 N N . ILE A 1 795 ? 8.395 6.270 28.933 1.00 97.88 795 ILE A N 1
ATOM 6121 C CA . ILE A 1 795 ? 8.748 7.449 28.138 1.00 97.88 795 ILE A CA 1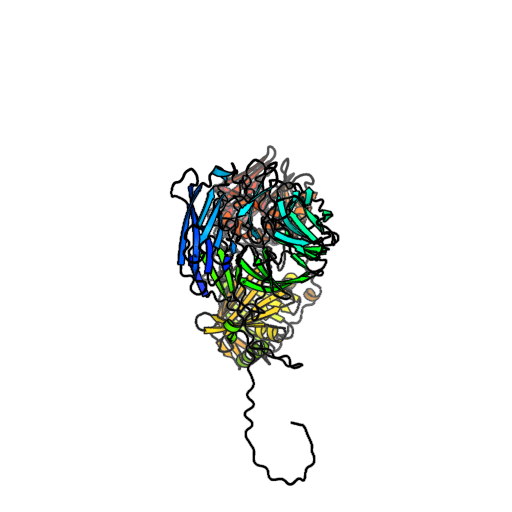
ATOM 6122 C C . ILE A 1 795 ? 7.455 7.987 27.529 1.00 97.88 795 ILE A C 1
ATOM 6124 O O . ILE A 1 795 ? 6.924 7.428 26.577 1.00 97.88 795 ILE A O 1
ATOM 6128 N N . ARG A 1 796 ? 6.924 9.067 28.101 1.00 96.31 796 ARG A N 1
ATOM 6129 C CA . ARG A 1 796 ? 5.631 9.629 27.693 1.00 96.31 796 ARG A CA 1
ATOM 6130 C C . ARG A 1 796 ? 5.766 10.738 26.660 1.00 96.31 796 ARG A C 1
ATOM 6132 O O . ARG A 1 796 ? 4.843 10.942 25.879 1.00 96.31 796 ARG A O 1
ATOM 6139 N N . PHE A 1 797 ? 6.893 11.447 26.649 1.00 98.00 797 PHE A N 1
ATOM 6140 C CA . PHE A 1 797 ? 7.095 12.603 25.780 1.00 98.00 797 PHE A CA 1
ATOM 6141 C C . PHE A 1 797 ? 8.455 12.567 25.090 1.00 98.00 797 PHE A C 1
ATOM 6143 O O . PHE A 1 797 ? 9.472 12.272 25.720 1.00 98.00 797 PHE A O 1
ATOM 6150 N N . ILE A 1 798 ? 8.460 12.939 23.812 1.00 98.19 798 ILE A N 1
ATOM 6151 C CA . ILE A 1 798 ? 9.659 13.281 23.052 1.00 98.19 798 ILE A CA 1
ATOM 6152 C C . ILE A 1 798 ? 9.550 14.740 22.605 1.00 98.19 798 ILE A C 1
ATOM 6154 O O . ILE A 1 798 ? 8.692 15.104 21.802 1.00 98.19 798 ILE A O 1
ATOM 6158 N N . VAL A 1 799 ? 10.406 15.597 23.156 1.00 98.50 799 VAL A N 1
ATOM 6159 C CA . VAL A 1 799 ? 10.531 17.002 22.760 1.00 98.50 799 VAL A CA 1
ATOM 6160 C C . VAL A 1 799 ? 11.561 17.087 21.646 1.00 98.50 799 VAL A C 1
ATOM 6162 O O . VAL A 1 799 ? 12.704 16.692 21.842 1.00 98.50 799 VAL A O 1
ATOM 6165 N N . THR A 1 800 ? 11.201 17.636 20.494 1.00 97.50 800 THR A N 1
ATOM 6166 C CA . THR A 1 800 ? 12.168 17.915 19.421 1.00 97.50 800 THR A CA 1
ATOM 6167 C C . THR A 1 800 ? 12.476 19.400 19.376 1.00 97.50 800 THR A C 1
ATOM 6169 O O . THR A 1 800 ? 11.541 20.207 19.327 1.00 97.50 800 THR A O 1
ATOM 6172 N N . THR A 1 801 ? 13.751 19.773 19.336 1.00 96.31 801 THR A N 1
ATOM 6173 C CA . THR A 1 801 ? 14.138 21.189 19.280 1.00 96.31 801 THR A CA 1
ATOM 6174 C C . THR A 1 801 ? 13.745 21.842 17.955 1.00 96.31 801 THR A C 1
ATOM 6176 O O . THR A 1 801 ? 13.172 22.932 17.958 1.00 96.31 801 THR A O 1
ATOM 6179 N N . HIS A 1 802 ? 14.004 21.178 16.824 1.00 96.25 802 HIS A N 1
ATOM 6180 C CA . HIS A 1 802 ? 13.682 21.659 15.478 1.00 96.25 802 HIS A CA 1
ATOM 6181 C C . HIS A 1 802 ? 13.768 20.538 14.422 1.00 96.25 802 HIS A C 1
ATOM 6183 O O . HIS A 1 802 ? 14.062 19.393 14.748 1.00 96.25 802 HIS A O 1
ATOM 6189 N N . HIS A 1 803 ? 13.472 20.864 13.156 1.00 93.75 803 HIS A N 1
ATOM 6190 C CA . HIS A 1 803 ? 13.197 19.889 12.092 1.00 93.75 803 HIS A CA 1
ATOM 6191 C C . HIS A 1 803 ? 14.403 19.424 11.260 1.00 93.75 803 HIS A C 1
ATOM 6193 O O . HIS A 1 803 ? 14.200 18.699 10.281 1.00 93.75 803 HIS A O 1
ATOM 6199 N N . HIS A 1 804 ? 15.623 19.863 11.577 1.00 94.56 804 HIS A N 1
ATOM 6200 C CA . HIS A 1 804 ? 16.799 19.447 10.808 1.00 94.56 804 HIS A CA 1
ATOM 6201 C C . HIS A 1 804 ? 17.038 17.942 10.947 1.00 94.56 804 HIS A C 1
ATOM 6203 O O . HIS A 1 804 ? 16.686 17.318 11.948 1.00 94.56 804 HIS A O 1
ATOM 6209 N N . TRP A 1 805 ? 17.549 17.316 9.889 1.00 92.62 805 TRP A N 1
ATOM 6210 C CA . TRP A 1 805 ? 17.538 15.852 9.793 1.00 92.62 805 TRP A CA 1
ATOM 6211 C C . TRP A 1 805 ? 18.460 15.151 10.793 1.00 92.62 805 TRP A C 1
ATOM 6213 O O . TRP A 1 805 ? 18.136 14.075 11.291 1.00 92.62 805 TRP A O 1
ATOM 6223 N N . ASP A 1 806 ? 19.578 15.777 11.134 1.00 92.06 806 ASP A N 1
ATOM 6224 C CA . ASP A 1 806 ? 20.524 15.327 12.155 1.00 92.06 806 ASP A CA 1
ATOM 6225 C C . ASP A 1 806 ? 19.932 15.321 13.578 1.00 92.06 806 ASP A C 1
ATOM 6227 O O . ASP A 1 806 ? 20.410 14.591 14.448 1.00 92.06 806 ASP A O 1
ATOM 6231 N N . HIS A 1 807 ? 18.815 16.024 13.757 1.00 94.94 807 HIS A N 1
ATOM 6232 C CA . HIS A 1 807 ? 18.041 16.180 14.986 1.00 94.94 807 HIS A CA 1
ATOM 6233 C C . HIS A 1 807 ? 16.779 15.287 15.051 1.00 94.94 807 HIS A C 1
ATOM 6235 O O . HIS A 1 807 ? 16.169 15.096 16.105 1.00 94.94 807 HIS A O 1
ATOM 6241 N N . LEU A 1 808 ? 16.387 14.677 13.927 1.00 93.06 808 LEU A N 1
ATOM 6242 C CA . LEU A 1 808 ? 15.075 14.032 13.791 1.00 93.06 808 LEU A CA 1
ATOM 6243 C C . LEU A 1 808 ? 15.121 12.517 13.559 1.00 93.06 808 LEU A C 1
ATOM 6245 O O . LEU A 1 808 ? 14.085 11.856 13.650 1.00 93.06 808 LEU A O 1
ATOM 6249 N N . GLY A 1 809 ? 16.294 11.956 13.257 1.00 92.75 809 GLY A N 1
ATOM 6250 C CA . GLY A 1 809 ? 16.416 10.583 12.756 1.00 92.75 809 GLY A CA 1
ATOM 6251 C C . GLY A 1 809 ? 15.984 9.461 13.711 1.00 92.75 809 GLY A C 1
ATOM 6252 O O . GLY A 1 809 ? 15.859 8.312 13.302 1.00 92.75 809 GLY A O 1
ATOM 6253 N N . GLY A 1 810 ? 15.756 9.771 14.987 1.00 94.62 810 GLY A N 1
ATOM 6254 C CA . GLY A 1 810 ? 15.241 8.844 15.993 1.00 94.62 810 GLY A CA 1
ATOM 6255 C C . GLY A 1 810 ? 13.748 8.978 16.298 1.00 94.62 810 GLY A C 1
ATOM 6256 O O . GLY A 1 810 ? 13.210 8.217 17.103 1.00 94.62 810 GLY A O 1
ATOM 6257 N N . LEU A 1 811 ? 13.059 9.967 15.716 1.00 94.94 811 LEU A N 1
ATOM 6258 C CA . LEU A 1 811 ? 11.702 10.340 16.127 1.00 94.94 811 LEU A CA 1
ATOM 6259 C C . LEU A 1 811 ? 10.718 9.166 16.033 1.00 94.94 811 LEU A C 1
ATOM 6261 O O . LEU A 1 811 ? 9.948 8.930 16.965 1.00 94.94 811 LEU A O 1
ATOM 6265 N N . ARG A 1 812 ? 10.758 8.415 14.926 1.00 92.12 812 ARG A N 1
ATOM 6266 C CA . ARG A 1 812 ? 9.881 7.257 14.694 1.00 92.12 812 ARG A CA 1
ATOM 6267 C C . ARG A 1 812 ? 10.075 6.163 15.746 1.00 92.12 812 ARG A C 1
ATOM 6269 O O . ARG A 1 812 ? 9.093 5.559 16.167 1.00 92.12 812 ARG A O 1
ATOM 6276 N N . THR A 1 813 ? 11.296 5.982 16.249 1.00 93.88 813 THR A N 1
ATOM 6277 C CA . THR A 1 813 ? 11.600 5.042 17.337 1.00 93.88 813 THR A CA 1
ATOM 6278 C C . THR A 1 813 ? 10.923 5.451 18.649 1.00 93.88 813 THR A C 1
ATOM 6280 O O . THR A 1 813 ? 10.312 4.613 19.301 1.00 93.88 813 THR A O 1
ATOM 6283 N N . TYR A 1 814 ? 10.953 6.733 19.031 1.00 94.94 814 TYR A N 1
ATOM 6284 C CA . TYR A 1 814 ? 10.276 7.197 20.255 1.00 94.94 814 TYR A CA 1
ATOM 6285 C C . TYR A 1 814 ? 8.754 7.165 20.146 1.00 94.94 814 TYR A C 1
ATOM 6287 O O . TYR A 1 814 ? 8.065 6.841 21.109 1.00 94.94 814 TYR A O 1
ATOM 6295 N N . VAL A 1 815 ? 8.222 7.474 18.968 1.00 91.88 815 VAL A N 1
ATOM 6296 C CA . VAL A 1 815 ? 6.788 7.352 18.707 1.00 91.88 815 VAL A CA 1
ATOM 6297 C C . VAL A 1 815 ? 6.346 5.889 18.766 1.00 91.88 815 VAL A C 1
ATOM 6299 O O . VAL A 1 815 ? 5.299 5.597 19.334 1.00 91.88 815 VAL A O 1
ATOM 6302 N N . HIS A 1 816 ? 7.163 4.958 18.263 1.00 89.44 816 HIS A N 1
ATOM 6303 C CA . HIS A 1 816 ? 6.939 3.525 18.453 1.00 89.44 816 HIS A CA 1
ATOM 6304 C C . HIS A 1 816 ? 6.954 3.130 19.945 1.00 89.44 816 HIS A C 1
ATOM 6306 O O . HIS A 1 816 ? 6.213 2.241 20.350 1.00 89.44 816 HIS A O 1
ATOM 6312 N N . GLU A 1 817 ? 7.761 3.779 20.788 1.00 89.56 817 GLU A N 1
ATOM 6313 C CA . GLU A 1 817 ? 7.734 3.590 22.252 1.00 89.56 817 GLU A CA 1
ATOM 6314 C C . GLU A 1 817 ? 6.489 4.196 22.940 1.00 89.56 817 GLU A C 1
ATOM 6316 O O . GLU A 1 817 ? 6.352 4.086 24.157 1.00 89.56 817 GLU A O 1
ATOM 6321 N N . GLY A 1 818 ? 5.573 4.815 22.185 1.00 89.38 818 GLY A N 1
ATOM 6322 C CA . GLY A 1 818 ? 4.339 5.418 22.698 1.00 89.38 818 GLY A CA 1
ATOM 6323 C C . GLY A 1 818 ? 4.483 6.879 23.136 1.00 89.38 818 GLY A C 1
ATOM 6324 O O . GLY A 1 818 ? 3.576 7.427 23.765 1.00 89.38 818 GLY A O 1
ATOM 6325 N N . ALA A 1 819 ? 5.604 7.537 22.821 1.00 93.88 819 ALA A N 1
ATOM 6326 C CA . ALA A 1 819 ? 5.836 8.916 23.230 1.00 93.88 819 ALA A CA 1
ATOM 6327 C C . ALA A 1 819 ? 4.984 9.917 22.422 1.00 93.88 819 ALA A C 1
ATOM 6329 O O . ALA A 1 819 ? 4.933 9.886 21.192 1.00 93.88 819 ALA A O 1
ATOM 6330 N N . THR A 1 820 ? 4.378 10.876 23.123 1.00 95.38 820 THR A N 1
ATOM 6331 C CA . THR A 1 820 ? 3.744 12.063 22.536 1.00 95.38 820 THR A CA 1
ATOM 6332 C C . THR A 1 820 ? 4.812 13.038 22.051 1.00 95.38 820 THR A C 1
ATOM 6334 O O . THR A 1 820 ? 5.751 13.366 22.782 1.00 95.38 820 THR A O 1
ATOM 6337 N N . VAL A 1 821 ? 4.667 13.527 20.819 1.00 96.94 821 VAL A N 1
ATOM 6338 C CA . VAL A 1 821 ? 5.639 14.437 20.207 1.00 96.94 821 VAL A CA 1
ATOM 6339 C C . VAL A 1 821 ? 5.335 15.873 20.607 1.00 96.94 821 VAL A C 1
ATOM 6341 O O . VAL A 1 821 ? 4.254 16.386 20.311 1.00 96.94 821 VAL A O 1
ATOM 6344 N N . ILE A 1 822 ? 6.310 16.549 21.214 1.00 98.12 822 ILE A N 1
ATOM 6345 C CA . ILE A 1 822 ? 6.239 17.979 21.515 1.00 98.12 822 ILE A CA 1
ATOM 6346 C C . ILE A 1 822 ? 7.179 18.738 20.577 1.00 98.12 822 ILE A C 1
ATOM 6348 O O . ILE A 1 822 ? 8.390 18.521 20.572 1.00 98.12 822 ILE A O 1
ATOM 6352 N N . THR A 1 823 ? 6.627 19.632 19.758 1.00 97.50 823 THR A N 1
ATOM 6353 C CA . THR A 1 823 ? 7.399 20.401 18.765 1.00 97.50 823 THR A CA 1
ATOM 6354 C C . THR A 1 823 ? 6.783 21.774 18.515 1.00 97.50 823 THR A C 1
ATOM 6356 O O . THR A 1 823 ? 5.640 22.035 18.889 1.00 97.50 823 THR A O 1
ATOM 6359 N N . HIS A 1 824 ? 7.514 22.680 17.866 1.00 97.56 824 HIS A N 1
ATOM 6360 C CA . HIS A 1 824 ? 6.961 23.972 17.465 1.00 97.56 824 HIS A CA 1
ATOM 6361 C C . HIS A 1 824 ? 5.821 23.785 16.447 1.00 97.56 824 HIS A C 1
ATOM 6363 O O . HIS A 1 824 ? 5.911 22.953 15.541 1.00 97.56 824 HIS A O 1
ATOM 6369 N N . ALA A 1 825 ? 4.756 24.586 16.544 1.00 95.31 825 ALA A N 1
ATOM 6370 C CA . ALA A 1 825 ? 3.546 24.440 15.728 1.00 95.31 825 ALA A CA 1
ATOM 6371 C C . ALA A 1 825 ? 3.825 24.421 14.214 1.00 95.31 825 ALA A C 1
ATOM 6373 O O . ALA A 1 825 ? 3.215 23.643 13.480 1.00 95.31 825 ALA A O 1
ATOM 6374 N N . GLY A 1 826 ? 4.797 25.218 13.756 1.00 92.31 826 GLY A N 1
ATOM 6375 C CA . GLY A 1 826 ? 5.217 25.266 12.350 1.00 92.31 826 GLY A CA 1
ATOM 6376 C C . GLY A 1 826 ? 5.858 23.976 11.815 1.00 92.31 826 GLY A C 1
ATOM 6377 O O . GLY A 1 826 ? 5.895 23.785 10.604 1.00 92.31 826 GLY A O 1
ATOM 6378 N N . ASN A 1 827 ? 6.325 23.077 12.687 1.00 93.12 827 ASN A N 1
ATOM 6379 C CA . ASN A 1 827 ? 6.952 21.813 12.290 1.00 93.12 827 ASN A CA 1
ATOM 6380 C C . ASN A 1 827 ? 5.940 20.656 12.201 1.00 93.12 827 ASN A C 1
ATOM 6382 O O . ASN A 1 827 ? 6.235 19.632 11.587 1.00 93.12 827 ASN A O 1
ATOM 6386 N N . ARG A 1 828 ? 4.734 20.804 12.776 1.00 91.25 828 ARG A N 1
ATOM 6387 C CA . ARG A 1 828 ? 3.758 19.708 12.923 1.00 91.25 828 ARG A CA 1
ATOM 6388 C C . ARG A 1 828 ? 3.432 19.006 11.607 1.00 91.25 828 ARG A C 1
ATOM 6390 O O . ARG A 1 828 ? 3.450 17.783 11.569 1.00 91.25 828 ARG A O 1
ATOM 6397 N N . ALA A 1 829 ? 3.126 19.755 10.547 1.00 88.19 829 ALA A N 1
ATOM 6398 C CA . ALA A 1 829 ? 2.735 19.162 9.264 1.00 88.19 829 ALA A CA 1
ATOM 6399 C C . ALA A 1 829 ? 3.861 18.307 8.661 1.00 88.19 829 ALA A C 1
ATOM 6401 O O . ALA A 1 829 ? 3.622 17.196 8.197 1.00 88.19 829 ALA A O 1
ATOM 6402 N N . TYR A 1 830 ? 5.097 18.799 8.748 1.00 89.06 830 TYR A N 1
ATOM 6403 C CA . TYR A 1 830 ? 6.280 18.071 8.304 1.00 89.06 830 TYR A CA 1
ATOM 6404 C C . TYR A 1 830 ? 6.516 16.805 9.132 1.00 89.06 830 TYR A C 1
ATOM 6406 O O . TYR A 1 830 ? 6.737 15.734 8.582 1.00 89.06 830 TYR A O 1
ATOM 6414 N N . TYR A 1 831 ? 6.368 16.885 10.453 1.00 91.06 831 TYR A N 1
ATOM 6415 C CA . TYR A 1 831 ? 6.559 15.728 11.329 1.00 91.06 831 TYR A CA 1
ATOM 6416 C C . TYR A 1 831 ? 5.469 14.686 11.112 1.00 91.06 831 TYR A C 1
ATOM 6418 O O . TYR A 1 831 ? 5.736 13.491 11.128 1.00 91.06 831 TYR A O 1
ATOM 6426 N N . GLN A 1 832 ? 4.236 15.129 10.862 1.00 87.19 832 GLN A N 1
ATOM 6427 C CA . GLN A 1 832 ? 3.159 14.241 10.449 1.00 87.19 832 GLN A CA 1
ATOM 6428 C C . GLN A 1 832 ? 3.504 13.517 9.147 1.00 87.19 832 GLN A C 1
ATOM 6430 O O . GLN A 1 832 ? 3.189 12.340 9.049 1.00 87.19 832 GLN A O 1
ATOM 6435 N N . ALA A 1 833 ? 4.153 14.170 8.180 1.00 82.75 833 ALA A N 1
ATOM 6436 C CA . ALA A 1 833 ? 4.601 13.523 6.947 1.00 82.75 833 ALA A CA 1
ATOM 6437 C C . ALA A 1 833 ? 5.756 12.531 7.191 1.00 82.75 833 ALA A C 1
ATOM 6439 O O . ALA A 1 833 ? 5.674 11.399 6.728 1.00 82.75 833 ALA A O 1
ATOM 6440 N N . VAL A 1 834 ? 6.758 12.901 8.000 1.00 85.12 834 VAL A N 1
ATOM 6441 C CA . VAL A 1 834 ? 7.869 12.020 8.430 1.00 85.12 834 VAL A CA 1
ATOM 6442 C C . VAL A 1 834 ? 7.350 10.751 9.110 1.00 85.12 834 VAL A C 1
ATOM 6444 O O . VAL A 1 834 ? 7.778 9.639 8.800 1.00 85.12 834 VAL A O 1
ATOM 6447 N N . LEU A 1 835 ? 6.376 10.899 10.008 1.00 84.81 835 LEU A N 1
ATOM 6448 C CA . LEU A 1 835 ? 5.770 9.763 10.692 1.00 84.81 835 LEU A CA 1
ATOM 6449 C C . LEU A 1 835 ? 4.793 8.978 9.792 1.00 84.81 835 LEU A C 1
ATOM 6451 O O . LEU A 1 835 ? 4.618 7.785 9.998 1.00 84.81 835 LEU A O 1
ATOM 6455 N N . ARG A 1 836 ? 4.177 9.612 8.781 1.00 69.69 836 ARG A N 1
ATOM 6456 C CA . ARG A 1 836 ? 3.294 8.967 7.781 1.00 69.69 836 ARG A CA 1
ATOM 6457 C C . ARG A 1 836 ? 4.041 8.340 6.600 1.00 69.69 836 ARG A C 1
ATOM 6459 O O . ARG A 1 836 ? 3.391 7.776 5.718 1.00 69.69 836 ARG A O 1
ATOM 6466 N N . ALA A 1 837 ? 5.367 8.431 6.553 1.00 58.62 837 ALA A N 1
ATOM 6467 C CA . ALA A 1 837 ? 6.148 7.786 5.509 1.00 58.62 837 ALA A CA 1
ATOM 6468 C C . ALA A 1 837 ? 5.983 6.259 5.604 1.00 58.62 837 ALA A C 1
ATOM 6470 O O . ALA A 1 837 ? 6.020 5.687 6.697 1.00 58.62 837 ALA A O 1
ATOM 6471 N N . ARG A 1 838 ? 5.778 5.620 4.446 1.00 65.50 838 ARG A N 1
ATOM 6472 C CA . ARG A 1 838 ? 5.634 4.164 4.264 1.00 65.50 838 ARG A CA 1
ATOM 6473 C C . ARG A 1 838 ? 6.727 3.371 5.003 1.00 65.50 838 ARG A C 1
ATOM 6475 O O . ARG A 1 838 ? 7.759 3.953 5.340 1.00 65.50 838 ARG A O 1
ATOM 6482 N N . PRO A 1 839 ? 6.541 2.056 5.225 1.00 76.00 839 PRO A N 1
ATOM 6483 C CA . PRO A 1 839 ? 7.621 1.209 5.719 1.00 76.00 839 PRO A CA 1
ATOM 6484 C C . PRO A 1 839 ? 8.882 1.411 4.874 1.00 76.00 839 PRO A C 1
ATOM 6486 O O . PRO A 1 839 ? 8.811 1.371 3.645 1.00 76.00 839 PRO A O 1
ATOM 6489 N N . TRP A 1 840 ? 10.003 1.684 5.534 1.00 85.62 840 TRP A N 1
ATOM 6490 C CA . TRP A 1 840 ? 11.300 1.830 4.881 1.00 85.62 840 TRP A CA 1
ATOM 6491 C C . TRP A 1 840 ? 11.795 0.445 4.482 1.00 85.62 840 TRP A C 1
ATOM 6493 O O . TRP A 1 840 ? 11.699 -0.483 5.282 1.00 85.62 840 TRP A O 1
ATOM 6503 N N . LEU A 1 841 ? 12.289 0.279 3.257 1.00 83.31 841 LEU A N 1
ATOM 6504 C CA . LEU A 1 841 ? 12.669 -1.030 2.724 1.00 83.31 841 LEU A CA 1
ATOM 6505 C C . LEU A 1 841 ? 14.178 -1.266 2.785 1.00 83.31 841 LEU A C 1
ATOM 6507 O O . LEU A 1 841 ? 14.600 -2.405 2.975 1.00 83.31 841 LEU A O 1
ATOM 6511 N N . LEU A 1 842 ? 14.993 -0.218 2.616 1.00 87.69 842 LEU A N 1
ATOM 6512 C CA . LEU A 1 842 ? 16.451 -0.362 2.568 1.00 87.69 842 LEU A CA 1
ATOM 6513 C C . LEU A 1 842 ? 17.050 -0.581 3.959 1.00 87.69 842 LEU A C 1
ATOM 6515 O O . LEU A 1 842 ? 17.778 -1.552 4.153 1.00 87.69 842 LEU A O 1
ATOM 6519 N N . ASP A 1 843 ? 16.714 0.293 4.910 1.00 89.50 843 ASP A N 1
ATOM 6520 C CA . ASP A 1 843 ? 17.089 0.184 6.326 1.00 89.50 843 ASP A CA 1
ATOM 6521 C C . ASP A 1 843 ? 15.822 0.359 7.192 1.00 89.50 843 ASP A C 1
ATOM 6523 O O . ASP A 1 843 ? 15.554 1.464 7.673 1.00 89.50 843 ASP A O 1
ATOM 6527 N N . PRO A 1 844 ? 14.990 -0.694 7.337 1.00 89.12 844 PRO A N 1
ATOM 6528 C CA . PRO A 1 844 ? 13.723 -0.617 8.058 1.00 89.12 844 PRO A CA 1
ATOM 6529 C C . PRO A 1 844 ? 13.934 -0.313 9.544 1.00 89.12 844 PRO A C 1
ATOM 6531 O O . PRO A 1 844 ? 14.679 -1.019 10.224 1.00 89.12 844 PRO A O 1
ATOM 6534 N N . ASP A 1 845 ? 13.226 0.698 10.053 1.00 89.50 845 ASP A N 1
ATOM 6535 C CA . ASP A 1 845 ? 13.166 0.993 11.485 1.00 89.50 845 ASP A CA 1
ATOM 6536 C C . ASP A 1 845 ? 12.111 0.137 12.210 1.00 89.50 845 ASP A C 1
ATOM 6538 O O . ASP A 1 845 ? 11.274 -0.512 11.577 1.00 89.50 845 ASP A O 1
ATOM 6542 N N . ARG A 1 846 ? 12.076 0.142 13.548 1.00 87.44 846 ARG A N 1
ATOM 6543 C CA . ARG A 1 846 ? 11.056 -0.584 14.332 1.00 87.44 846 ARG A CA 1
ATOM 6544 C C . ARG A 1 846 ? 9.640 -0.175 13.966 1.00 87.44 846 ARG A C 1
ATOM 6546 O O . ARG A 1 846 ? 8.758 -1.024 13.976 1.00 87.44 846 ARG A O 1
ATOM 6553 N N . LEU A 1 847 ? 9.418 1.088 13.606 1.00 84.69 847 LEU A N 1
ATOM 6554 C CA . LEU A 1 847 ? 8.112 1.539 13.137 1.00 84.69 847 LEU A CA 1
ATOM 6555 C C . LEU A 1 847 ? 7.712 0.860 11.810 1.00 84.69 847 LEU A C 1
ATOM 6557 O O . LEU A 1 847 ? 6.537 0.564 11.621 1.00 84.69 847 LEU A O 1
ATOM 6561 N N . SER A 1 848 ? 8.673 0.571 10.926 1.00 84.38 848 SER A N 1
ATOM 6562 C CA . SER A 1 848 ? 8.475 -0.190 9.682 1.00 84.38 848 SER A CA 1
ATOM 6563 C C . SER A 1 848 ? 8.329 -1.695 9.923 1.00 84.38 848 SER A C 1
ATOM 6565 O O . SER A 1 848 ? 7.487 -2.333 9.298 1.00 84.38 848 SER A O 1
ATOM 6567 N N . LEU A 1 849 ? 9.134 -2.266 10.824 1.00 82.06 849 LEU A N 1
ATOM 6568 C CA . LEU A 1 849 ? 9.150 -3.705 11.130 1.00 82.06 849 LEU A CA 1
ATOM 6569 C C . LEU A 1 849 ? 7.989 -4.147 12.028 1.00 82.06 849 LEU A C 1
ATOM 6571 O O . LEU A 1 849 ? 7.607 -5.315 12.035 1.00 82.06 849 LEU A O 1
ATOM 6575 N N . SER A 1 850 ? 7.483 -3.250 12.868 1.00 81.31 850 SER A N 1
ATOM 6576 C CA . SER A 1 850 ? 6.505 -3.539 13.919 1.00 81.31 850 SER A CA 1
ATOM 6577 C C . SER A 1 850 ? 5.647 -2.300 14.206 1.00 81.31 850 SER A C 1
ATOM 6579 O O . SER A 1 850 ? 5.712 -1.744 15.299 1.00 81.31 850 SER A O 1
ATOM 6581 N N . PRO A 1 851 ? 4.847 -1.815 13.241 1.00 73.06 851 PRO A N 1
ATOM 6582 C CA . PRO A 1 851 ? 4.007 -0.641 13.458 1.00 73.06 851 PRO A CA 1
ATOM 6583 C C . PRO A 1 851 ? 3.039 -0.878 14.639 1.00 73.06 851 PRO A C 1
ATOM 6585 O O . PRO A 1 851 ? 2.331 -1.889 14.634 1.00 73.06 851 PRO A O 1
ATOM 6588 N N . PRO A 1 852 ? 2.980 0.018 15.651 1.00 66.00 852 PRO A N 1
ATOM 6589 C CA . PRO A 1 852 ? 2.055 -0.119 16.771 1.00 66.00 852 PRO A CA 1
ATOM 6590 C C . PRO A 1 852 ? 0.605 -0.203 16.282 1.00 66.00 852 PRO A C 1
ATOM 6592 O O . PRO A 1 852 ? 0.197 0.571 15.413 1.00 66.00 852 PRO A O 1
ATOM 6595 N N . GLU A 1 853 ? -0.191 -1.095 16.879 1.00 49.38 853 GLU A N 1
ATOM 6596 C CA . GLU A 1 853 ? -1.602 -1.338 16.519 1.00 49.38 853 GLU A CA 1
ATOM 6597 C C . GLU A 1 853 ? -2.474 -0.057 16.552 1.00 49.38 853 GLU A C 1
ATOM 6599 O O . GLU A 1 853 ? -3.494 0.037 15.866 1.00 49.38 853 GLU A O 1
ATOM 6604 N N . GLU A 1 854 ? -2.038 0.960 17.302 1.00 47.62 854 GLU A N 1
ATOM 6605 C CA . GLU A 1 854 ? -2.682 2.264 17.526 1.00 47.62 854 GLU A CA 1
ATOM 6606 C C . GLU A 1 854 ? -2.464 3.293 16.393 1.00 47.62 854 GLU A C 1
ATOM 6608 O O . GLU A 1 854 ? -2.981 4.408 16.465 1.00 47.62 854 GLU A O 1
ATOM 6613 N N . TRP A 1 855 ? -1.782 2.930 15.295 1.00 47.12 855 TRP A N 1
ATOM 6614 C CA . TRP A 1 855 ? -1.575 3.786 14.104 1.00 47.12 855 TRP A CA 1
ATOM 6615 C C . TRP A 1 855 ? -2.860 4.459 13.567 1.00 47.12 855 TRP A C 1
ATOM 6617 O O . TRP A 1 855 ? -2.792 5.498 12.907 1.00 47.12 855 TRP A O 1
ATOM 6627 N N . SER A 1 856 ? -4.037 3.887 13.850 1.00 41.88 856 SER A N 1
ATOM 6628 C CA . SER A 1 856 ? -5.346 4.374 13.393 1.00 41.88 856 SER A CA 1
ATOM 6629 C C . SER A 1 856 ? -5.862 5.654 14.078 1.00 41.88 856 SER A C 1
ATOM 6631 O O . SER A 1 856 ? -6.741 6.305 13.512 1.00 41.88 856 SER A O 1
ATOM 6633 N N . GLU A 1 857 ? -5.305 6.062 15.229 1.00 42.09 857 GLU A N 1
ATOM 6634 C CA . GLU A 1 857 ? -5.665 7.319 15.924 1.00 42.09 857 GLU A CA 1
ATOM 6635 C C . GLU A 1 857 ? -4.794 8.518 15.491 1.00 42.09 857 GLU A C 1
ATOM 6637 O O . GLU A 1 857 ? -5.118 9.677 15.765 1.00 42.09 857 GLU A O 1
ATOM 6642 N N . GLY A 1 858 ? -3.721 8.252 14.734 1.00 57.09 858 GLY A N 1
ATOM 6643 C CA . GLY A 1 858 ? -2.679 9.222 14.411 1.00 57.09 858 GLY A CA 1
ATOM 6644 C C . GLY A 1 858 ? -1.747 9.497 15.596 1.00 57.09 858 GLY A C 1
ATOM 6645 O O . GLY A 1 858 ? -2.041 9.181 16.742 1.00 57.09 858 GLY A O 1
ATOM 6646 N N . TYR A 1 859 ? -0.589 10.094 15.324 1.00 72.50 859 TYR A N 1
ATOM 6647 C CA . TYR A 1 859 ? 0.366 10.425 16.382 1.00 72.50 859 TYR A CA 1
ATOM 6648 C C . TYR A 1 859 ? -0.114 11.622 17.196 1.00 72.50 859 TYR A C 1
ATOM 6650 O O . TYR A 1 859 ? -0.597 12.616 16.638 1.00 72.50 859 TYR A O 1
ATOM 6658 N N . ILE A 1 860 ? 0.041 11.536 18.515 1.00 81.75 860 ILE A N 1
ATOM 6659 C CA . ILE A 1 860 ? -0.315 12.623 19.421 1.00 81.75 860 ILE A CA 1
ATOM 6660 C C . ILE A 1 860 ? 0.774 13.689 19.322 1.00 81.75 860 ILE A C 1
ATOM 6662 O O . ILE A 1 860 ? 1.956 13.428 19.554 1.00 81.75 860 ILE A O 1
ATOM 6666 N N . PHE A 1 861 ? 0.352 14.895 18.953 1.00 92.25 861 PHE A N 1
ATOM 6667 C CA . PHE A 1 861 ? 1.205 16.073 18.905 1.00 92.25 861 PHE A CA 1
ATOM 6668 C C . PHE A 1 861 ? 0.726 17.093 19.918 1.00 92.25 861 PHE A C 1
ATOM 6670 O O . PHE A 1 861 ? -0.440 17.494 19.892 1.00 92.25 861 PHE A O 1
ATOM 6677 N N . GLU A 1 862 ? 1.662 17.606 20.701 1.00 96.31 862 GLU A N 1
ATOM 6678 C CA . GLU A 1 862 ? 1.483 18.835 21.456 1.00 96.31 862 GLU A CA 1
ATOM 6679 C C . GLU A 1 862 ? 2.358 19.919 20.834 1.00 96.31 862 GLU A C 1
ATOM 6681 O O . GLU A 1 862 ? 3.569 19.772 20.670 1.00 96.31 862 GLU A O 1
ATOM 6686 N N . THR A 1 863 ? 1.726 21.006 20.395 1.00 96.38 863 THR A N 1
ATOM 6687 C CA . THR A 1 863 ? 2.424 22.054 19.651 1.00 96.38 863 THR A CA 1
ATOM 6688 C C . THR A 1 863 ? 2.716 23.262 20.515 1.00 96.38 863 THR A C 1
ATOM 6690 O O . THR A 1 863 ? 1.815 23.808 21.151 1.00 96.38 863 THR A O 1
ATOM 6693 N N . VAL A 1 864 ? 3.951 23.741 20.439 1.00 97.38 864 VAL A N 1
ATOM 6694 C CA . VAL A 1 864 ? 4.393 24.981 21.073 1.00 97.38 864 VAL A CA 1
ATOM 6695 C C . VAL A 1 864 ? 4.215 26.139 20.092 1.00 97.38 864 VAL A C 1
ATOM 6697 O O . VAL A 1 864 ? 4.727 26.086 18.974 1.00 97.38 864 VAL A O 1
ATOM 6700 N N . GLY A 1 865 ? 3.467 27.166 20.499 1.00 94.81 865 GLY A N 1
ATOM 6701 C CA . GLY A 1 865 ? 3.469 28.472 19.835 1.00 94.81 865 GLY A CA 1
ATOM 6702 C C . GLY A 1 865 ? 4.656 29.290 20.337 1.00 94.81 865 GLY A C 1
ATOM 6703 O O . GLY A 1 865 ? 5.756 29.156 19.828 1.00 94.81 865 GLY A O 1
ATOM 6704 N N . GLU A 1 866 ? 4.439 30.071 21.397 1.00 94.06 866 GLU A N 1
ATOM 6705 C CA . GLU A 1 866 ? 5.499 30.858 22.050 1.00 94.06 866 GLU A CA 1
ATOM 6706 C C . GLU A 1 866 ? 6.094 30.157 23.277 1.00 94.06 866 GLU A C 1
ATOM 6708 O O . GLU A 1 866 ? 7.311 30.104 23.441 1.00 94.06 866 GLU A O 1
ATOM 6713 N N . LYS A 1 867 ? 5.227 29.605 24.137 1.00 96.31 867 LYS A N 1
ATOM 6714 C CA . LYS A 1 867 ? 5.598 28.922 25.379 1.00 96.31 867 LYS A CA 1
ATOM 6715 C C . LYS A 1 867 ? 4.722 27.692 25.595 1.00 96.31 867 LYS A C 1
ATOM 6717 O O . LYS A 1 867 ? 3.524 27.729 25.318 1.00 96.31 867 LYS A O 1
ATOM 6722 N N . TYR A 1 868 ? 5.308 26.631 26.133 1.00 97.81 868 TYR A N 1
ATOM 6723 C CA . TYR A 1 868 ? 4.617 25.442 26.626 1.00 97.81 868 TYR A CA 1
ATOM 6724 C C . TYR A 1 868 ? 5.257 25.005 27.947 1.00 97.81 868 TYR A C 1
ATOM 6726 O O . TYR A 1 868 ? 6.460 25.173 28.133 1.00 97.81 868 TYR A O 1
ATOM 6734 N N . ILE A 1 869 ? 4.466 24.482 28.881 1.00 97.31 869 ILE A N 1
ATOM 6735 C CA . ILE A 1 869 ? 4.958 24.049 30.192 1.00 97.31 869 ILE A CA 1
ATOM 6736 C C . ILE A 1 869 ? 4.695 22.555 30.341 1.00 97.31 869 ILE A C 1
ATOM 6738 O O . ILE A 1 869 ? 3.542 22.136 30.376 1.00 97.31 869 ILE A O 1
ATOM 6742 N N . LEU A 1 870 ? 5.770 21.780 30.471 1.00 96.06 870 LEU A N 1
ATOM 6743 C CA . LEU A 1 870 ? 5.742 20.367 30.828 1.00 96.06 870 LEU A CA 1
ATOM 6744 C C . LEU A 1 870 ? 6.127 20.233 32.303 1.00 96.06 870 LEU A C 1
ATOM 6746 O O . LEU A 1 870 ? 7.215 20.655 32.688 1.00 96.06 870 LEU A O 1
ATOM 6750 N N . GLY A 1 871 ? 5.274 19.668 33.152 1.00 93.25 871 GLY A N 1
ATOM 6751 C CA . GLY A 1 871 ? 5.608 19.570 34.570 1.00 93.25 871 GLY A CA 1
ATOM 6752 C C . GLY A 1 871 ? 4.651 18.747 35.415 1.00 93.25 871 GLY A C 1
ATOM 6753 O O . GLY A 1 871 ? 3.563 18.377 34.977 1.00 93.25 871 GLY A O 1
ATOM 6754 N N . ASP A 1 872 ? 5.075 18.506 36.650 1.00 90.19 872 ASP A N 1
ATOM 6755 C CA . ASP A 1 872 ? 4.304 17.905 37.736 1.00 90.19 872 ASP A CA 1
ATOM 6756 C C . ASP A 1 872 ? 4.507 18.697 39.048 1.00 90.19 872 ASP A C 1
ATOM 6758 O O . ASP A 1 872 ? 5.025 19.814 39.046 1.00 90.19 872 ASP A O 1
ATOM 6762 N N . GLU A 1 873 ? 4.096 18.143 40.193 1.00 81.81 873 GLU A N 1
ATOM 6763 C CA . GLU A 1 873 ? 4.271 18.792 41.505 1.00 81.81 873 GLU A CA 1
ATOM 6764 C C . GLU A 1 873 ? 5.751 18.975 41.920 1.00 81.81 873 GLU A C 1
ATOM 6766 O O . GLU A 1 873 ? 6.043 19.764 42.819 1.00 81.81 873 GLU A O 1
ATOM 6771 N N . GLY A 1 874 ? 6.690 18.241 41.310 1.00 82.31 874 GLY A N 1
ATOM 6772 C CA . GLY A 1 874 ? 8.107 18.201 41.683 1.00 82.31 874 GLY A CA 1
ATOM 6773 C C . GLY A 1 874 ? 9.048 18.978 40.756 1.00 82.31 874 GLY A C 1
ATOM 6774 O O . GLY A 1 874 ? 10.110 19.432 41.220 1.00 82.31 874 GLY A O 1
ATOM 6775 N N . ARG A 1 875 ? 8.682 19.135 39.475 1.00 93.50 875 ARG A N 1
ATOM 6776 C CA . ARG A 1 875 ? 9.481 19.810 38.442 1.00 93.50 875 ARG A CA 1
ATOM 6777 C C . ARG A 1 875 ? 8.627 20.470 37.360 1.00 93.50 875 ARG A C 1
ATOM 6779 O O . ARG A 1 875 ? 7.634 19.919 36.900 1.00 93.50 875 ARG A O 1
ATOM 6786 N N . THR A 1 876 ? 9.149 21.586 36.855 1.00 96.56 876 THR A N 1
ATOM 6787 C CA . THR A 1 876 ? 8.652 22.283 35.668 1.00 96.56 876 THR A CA 1
ATOM 6788 C C . THR A 1 876 ? 9.755 22.407 34.618 1.00 96.56 876 THR A C 1
ATOM 6790 O O . THR A 1 876 ? 10.879 22.781 34.949 1.00 96.56 876 THR A O 1
ATOM 6793 N N . VAL A 1 877 ? 9.414 22.145 33.359 1.00 98.31 877 VAL A N 1
ATOM 6794 C CA . VAL A 1 877 ? 10.217 22.405 32.160 1.00 98.31 877 VAL A CA 1
ATOM 6795 C C . VAL A 1 877 ? 9.423 23.335 31.251 1.00 98.31 877 VAL A C 1
ATOM 6797 O O . VAL A 1 877 ? 8.288 23.048 30.874 1.00 98.31 877 VAL A O 1
ATOM 6800 N N . GLU A 1 878 ? 10.009 24.469 30.899 1.00 98.38 878 GLU A N 1
ATOM 6801 C CA . GLU A 1 878 ? 9.407 25.450 30.009 1.00 98.38 878 GLU A CA 1
ATOM 6802 C C . GLU A 1 878 ? 10.022 25.347 28.616 1.00 98.38 878 GLU A C 1
ATOM 6804 O O . GLU A 1 878 ? 11.222 25.542 28.444 1.00 98.38 878 GLU A O 1
ATOM 6809 N N . LEU A 1 879 ? 9.201 25.077 27.608 1.00 98.69 879 LEU A N 1
ATOM 6810 C CA . LEU A 1 879 ? 9.610 25.113 26.211 1.00 98.69 879 LEU A CA 1
ATOM 6811 C C . LEU A 1 879 ? 9.311 26.495 25.646 1.00 98.69 879 LEU A C 1
ATOM 6813 O O . LEU A 1 879 ? 8.166 26.945 25.719 1.00 98.69 879 LEU A O 1
ATOM 6817 N N . HIS A 1 880 ? 10.316 27.149 25.072 1.00 98.44 880 HIS A N 1
ATOM 6818 C CA . HIS A 1 880 ? 10.200 28.502 24.524 1.00 98.44 880 HIS A CA 1
ATOM 6819 C C . HIS A 1 880 ? 10.627 28.547 23.063 1.00 98.44 880 HIS A C 1
ATOM 6821 O O . HIS A 1 880 ? 11.649 27.966 22.693 1.00 98.44 880 HIS A O 1
ATOM 6827 N N . HIS A 1 881 ? 9.876 29.281 22.244 1.00 97.88 881 HIS A N 1
ATOM 6828 C CA . HIS A 1 881 ? 10.255 29.578 20.864 1.00 97.88 881 HIS A CA 1
ATOM 6829 C C . HIS A 1 881 ? 11.361 30.637 20.802 1.00 97.88 881 HIS A C 1
ATOM 6831 O O . HIS A 1 881 ? 11.293 31.690 21.445 1.00 97.88 881 HIS A O 1
ATOM 6837 N N . VAL A 1 882 ? 12.393 30.362 20.001 1.00 97.19 882 VAL A N 1
ATOM 6838 C CA . VAL A 1 882 ? 13.500 31.295 19.758 1.00 97.19 882 VAL A CA 1
ATOM 6839 C C . VAL A 1 882 ? 13.136 32.226 18.604 1.00 97.19 882 VAL A C 1
ATOM 6841 O O . VAL A 1 882 ? 13.115 31.831 17.437 1.00 97.19 882 VAL A O 1
ATOM 6844 N N . GLN A 1 883 ? 12.890 33.494 18.923 1.00 94.81 883 GLN A N 1
ATOM 6845 C CA . GLN A 1 883 ? 12.490 34.503 17.945 1.00 94.81 883 GLN A CA 1
ATOM 6846 C C . GLN A 1 883 ? 13.701 35.122 17.232 1.00 94.81 883 GLN A C 1
ATOM 6848 O O . GLN A 1 883 ? 14.762 35.306 17.829 1.00 94.81 883 GLN A O 1
ATOM 6853 N N . GLY A 1 884 ? 13.529 35.496 15.959 1.00 92.44 884 GLY A N 1
ATOM 6854 C CA . GLY A 1 884 ? 14.544 36.223 15.179 1.00 92.44 884 GLY A CA 1
ATOM 6855 C C . GLY A 1 884 ? 15.701 35.367 14.652 1.00 92.44 884 GLY A C 1
ATOM 6856 O O . GLY A 1 884 ? 16.716 35.908 14.215 1.00 92.44 884 GLY A O 1
ATOM 6857 N N . LEU A 1 885 ? 15.568 34.039 14.685 1.00 92.94 885 LEU A N 1
ATOM 6858 C CA . LEU A 1 885 ? 16.613 33.112 14.265 1.00 92.94 885 LEU A CA 1
ATOM 6859 C C . LEU A 1 885 ? 16.626 32.919 12.737 1.00 92.94 885 LEU A C 1
ATOM 6861 O O . LEU A 1 885 ? 15.586 32.694 12.120 1.00 92.94 885 LEU A O 1
ATOM 6865 N N . ASN A 1 886 ? 17.819 32.962 12.129 1.00 90.38 886 ASN A N 1
ATOM 6866 C CA . ASN A 1 886 ? 18.029 32.672 10.698 1.00 90.38 886 ASN A CA 1
ATOM 6867 C C . ASN A 1 886 ? 18.333 31.194 10.405 1.00 90.38 886 ASN A C 1
ATOM 6869 O O . ASN A 1 886 ? 18.298 30.795 9.243 1.00 90.38 886 ASN A O 1
ATOM 6873 N N . HIS A 1 887 ? 18.626 30.401 11.439 1.00 92.81 887 HIS A N 1
ATOM 6874 C CA . HIS A 1 887 ? 18.918 28.966 11.338 1.00 92.81 887 HIS A CA 1
ATOM 6875 C C . HIS A 1 887 ? 17.668 28.170 10.960 1.00 92.81 887 HIS A C 1
ATOM 6877 O O . HIS A 1 887 ? 17.657 27.426 9.986 1.00 92.81 887 HIS A O 1
ATOM 6883 N N . VAL A 1 888 ? 16.572 28.395 11.686 1.00 93.88 888 VAL A N 1
ATOM 6884 C CA . VAL A 1 888 ? 15.295 27.712 11.471 1.00 93.88 888 VAL A CA 1
ATOM 6885 C C . VAL A 1 888 ? 14.138 28.573 11.978 1.00 93.88 888 VAL A C 1
ATOM 6887 O O . VAL A 1 888 ? 14.302 29.345 12.922 1.00 93.88 888 VAL A O 1
ATOM 6890 N N . ALA A 1 889 ? 12.962 28.453 11.359 1.00 92.31 889 ALA A N 1
ATOM 6891 C CA . ALA A 1 889 ? 11.773 29.216 11.744 1.00 92.31 889 ALA A CA 1
ATOM 6892 C C . ALA A 1 889 ? 11.157 28.767 13.085 1.00 92.31 889 ALA A C 1
ATOM 6894 O O . ALA A 1 889 ? 10.588 29.582 13.806 1.00 92.31 889 ALA A O 1
ATOM 6895 N N . GLY A 1 890 ? 11.244 27.474 13.411 1.00 92.44 890 GLY A N 1
ATOM 6896 C CA . GLY A 1 890 ? 10.564 26.853 14.553 1.00 92.44 890 GLY A CA 1
ATOM 6897 C C . GLY A 1 890 ? 11.513 26.171 15.533 1.00 92.44 890 GLY A C 1
ATOM 6898 O O . GLY A 1 890 ? 11.357 24.973 15.752 1.00 92.44 890 GLY A O 1
ATOM 6899 N N . MET A 1 891 ? 12.501 26.907 16.059 1.00 96.31 891 MET A N 1
ATOM 6900 C CA . MET A 1 891 ? 13.441 26.421 17.083 1.00 96.31 891 MET A CA 1
ATOM 6901 C C . MET A 1 891 ? 12.845 26.537 18.486 1.00 96.31 891 MET A C 1
ATOM 6903 O O . MET A 1 891 ? 12.351 27.607 18.853 1.00 96.31 891 MET A O 1
ATOM 6907 N N . LEU A 1 892 ? 12.974 25.482 19.287 1.00 98.31 892 LEU A N 1
ATOM 6908 C CA . LEU A 1 892 ? 12.651 25.479 20.711 1.00 98.31 892 LEU A CA 1
ATOM 6909 C C . LEU A 1 892 ? 13.905 25.353 21.585 1.00 98.31 892 LEU A C 1
ATOM 6911 O O . LEU A 1 892 ? 14.851 24.650 21.236 1.00 98.31 892 LEU A O 1
ATOM 6915 N N . ILE A 1 893 ? 13.860 25.977 22.762 1.00 98.56 893 ILE A N 1
ATOM 6916 C CA . ILE A 1 893 ? 14.752 25.698 23.900 1.00 98.56 893 ILE A CA 1
ATOM 6917 C C . ILE A 1 893 ? 13.930 25.163 25.073 1.00 98.56 893 ILE A C 1
ATOM 6919 O O . ILE A 1 893 ? 12.759 25.522 25.209 1.00 98.56 893 ILE A O 1
ATOM 6923 N N . ALA A 1 894 ? 14.535 24.342 25.933 1.00 98.69 894 ALA A N 1
ATOM 6924 C CA . ALA A 1 894 ? 13.892 23.825 27.142 1.00 98.69 894 ALA A CA 1
ATOM 6925 C C . ALA A 1 894 ? 14.581 24.374 28.397 1.00 98.69 894 ALA A C 1
ATOM 6927 O O . ALA A 1 894 ? 15.735 24.054 28.669 1.00 98.69 894 ALA A O 1
ATOM 6928 N N . TYR A 1 895 ? 13.885 25.209 29.162 1.00 98.69 895 TYR A N 1
ATOM 6929 C CA . TYR A 1 895 ? 14.381 25.850 30.377 1.00 98.69 895 TYR A CA 1
ATOM 6930 C C . TYR A 1 895 ? 13.820 25.183 31.636 1.00 98.69 895 TYR A C 1
ATOM 6932 O O . TYR A 1 895 ? 12.644 24.839 31.703 1.00 98.69 895 TYR A O 1
ATOM 6940 N N . PHE A 1 896 ? 14.663 25.030 32.650 1.00 98.44 896 PHE A N 1
ATOM 6941 C CA . PHE A 1 896 ? 14.363 24.348 33.903 1.00 98.44 896 PHE A CA 1
ATOM 6942 C C . PHE A 1 896 ? 14.542 25.356 35.045 1.00 98.44 896 PHE A C 1
ATOM 6944 O O . PHE A 1 896 ? 15.667 25.548 35.511 1.00 98.44 896 PHE A O 1
ATOM 6951 N N . PRO A 1 897 ? 13.470 26.030 35.506 1.00 97.75 897 PRO A N 1
ATOM 6952 C CA . PRO A 1 897 ? 13.592 27.148 36.443 1.00 97.75 897 PRO A CA 1
ATOM 6953 C C . PRO A 1 897 ? 14.231 26.781 37.786 1.00 97.75 897 PRO A C 1
ATOM 6955 O O . PRO A 1 897 ? 14.956 27.578 38.375 1.00 97.75 897 PRO A O 1
ATOM 6958 N N . LYS A 1 898 ? 13.970 25.568 38.284 1.00 96.00 898 LYS A N 1
ATOM 6959 C CA . LYS A 1 898 ? 14.480 25.097 39.579 1.00 96.00 898 LYS A CA 1
ATOM 6960 C C . LYS A 1 898 ? 15.972 24.776 39.519 1.00 96.00 898 LYS A C 1
ATOM 6962 O O . LYS A 1 898 ? 16.706 25.108 40.444 1.00 96.00 898 LYS A O 1
ATOM 6967 N N . GLU A 1 899 ? 16.404 24.122 38.448 1.00 97.12 899 GLU A N 1
ATOM 6968 C CA . GLU A 1 899 ? 17.796 23.745 38.202 1.00 97.12 899 GLU A CA 1
ATOM 6969 C C . GLU A 1 899 ? 18.614 24.866 37.539 1.00 97.12 899 GLU A C 1
ATOM 6971 O O . GLU A 1 899 ? 19.832 24.748 37.431 1.00 97.12 899 GLU A O 1
ATOM 6976 N N . LYS A 1 900 ? 17.952 25.940 37.085 1.00 97.88 900 LYS A N 1
ATOM 6977 C CA . LYS A 1 900 ? 18.535 27.062 36.337 1.00 97.88 900 LYS A CA 1
ATOM 6978 C C . LYS A 1 900 ? 19.376 26.608 35.144 1.00 97.88 900 LYS A C 1
ATOM 6980 O O . LYS A 1 900 ? 20.447 27.153 34.867 1.00 97.88 900 LYS A O 1
ATOM 6985 N N . LEU A 1 901 ? 18.892 25.598 34.426 1.00 97.94 901 LEU A N 1
ATOM 6986 C CA . LEU A 1 901 ? 19.549 25.083 33.227 1.00 97.94 901 LEU A CA 1
ATOM 6987 C C . LEU A 1 901 ? 18.677 25.281 31.988 1.00 97.94 901 LEU A C 1
ATOM 6989 O O . LEU A 1 901 ? 17.448 25.298 32.077 1.00 97.94 901 LEU A O 1
ATOM 6993 N N . VAL A 1 902 ? 19.314 25.439 30.829 1.00 98.62 902 VAL A N 1
ATOM 6994 C CA . VAL A 1 902 ? 18.638 25.525 29.529 1.00 98.62 902 VAL A CA 1
ATOM 6995 C C . VAL A 1 902 ? 19.249 24.536 28.545 1.00 98.62 902 VAL A C 1
ATOM 6997 O O . VAL A 1 902 ? 20.466 24.503 28.371 1.00 98.62 902 VAL A O 1
ATOM 7000 N N . VAL A 1 903 ? 18.401 23.735 27.905 1.00 98.62 903 VAL A N 1
ATOM 7001 C CA . VAL A 1 903 ? 18.767 22.828 26.816 1.00 98.62 903 VAL A CA 1
ATOM 7002 C C . VAL A 1 903 ? 18.512 23.521 25.483 1.00 98.62 903 VAL A C 1
ATOM 7004 O O . VAL A 1 903 ? 17.439 24.095 25.276 1.00 98.62 903 VAL A O 1
ATOM 7007 N N . GLU A 1 904 ? 19.486 23.459 24.580 1.00 97.19 904 GLU A N 1
ATOM 7008 C CA . GLU A 1 904 ? 19.411 24.065 23.248 1.00 97.19 904 GLU A CA 1
ATOM 7009 C C . GLU A 1 904 ? 20.091 23.202 22.179 1.00 97.19 904 GLU A C 1
ATOM 7011 O O . GLU A 1 904 ? 20.999 22.426 22.482 1.00 97.19 904 GLU A O 1
ATOM 7016 N N . ALA A 1 905 ? 19.645 23.351 20.931 1.00 94.25 905 ALA A N 1
ATOM 7017 C CA . ALA A 1 905 ? 20.280 22.766 19.756 1.00 94.25 905 ALA A CA 1
ATOM 7018 C C . ALA A 1 905 ? 20.703 23.867 18.776 1.00 94.25 905 ALA A C 1
ATOM 7020 O O . ALA A 1 905 ? 19.921 24.770 18.483 1.00 94.25 905 ALA A O 1
ATOM 7021 N N . ASP A 1 906 ? 21.923 23.762 18.242 1.00 92.75 906 ASP A N 1
ATOM 7022 C CA . ASP A 1 906 ? 22.501 24.638 17.211 1.00 92.75 906 ASP A CA 1
ATOM 7023 C C . ASP A 1 906 ? 22.590 26.144 17.518 1.00 92.75 906 ASP A C 1
ATOM 7025 O O . ASP A 1 906 ? 23.033 26.942 16.678 1.00 92.75 906 ASP A O 1
ATOM 7029 N N . LEU A 1 907 ? 22.243 26.580 18.727 1.00 93.81 907 LEU A N 1
ATOM 7030 C CA . LEU A 1 907 ? 22.389 27.972 19.135 1.00 93.81 907 LEU A CA 1
ATOM 7031 C C . LEU A 1 907 ? 23.806 28.244 19.634 1.00 93.81 907 LEU A C 1
ATOM 7033 O O . LEU A 1 907 ? 24.371 29.308 19.338 1.00 93.81 907 LEU A O 1
ATOM 7037 N N . TYR A 1 908 ? 24.414 27.291 20.347 1.00 91.81 908 TYR A N 1
ATOM 7038 C CA . TYR A 1 908 ? 25.792 27.395 20.808 1.00 91.81 908 TYR A CA 1
ATOM 7039 C C . TYR A 1 908 ? 26.506 26.042 20.963 1.00 91.81 908 TYR A C 1
ATOM 7041 O O . TYR A 1 908 ? 26.387 25.344 21.958 1.00 91.81 908 TYR A O 1
ATOM 7049 N N . THR A 1 909 ? 27.408 25.727 20.032 1.00 89.12 909 THR A N 1
ATOM 7050 C CA . THR A 1 909 ? 28.313 24.577 20.183 1.00 89.12 909 THR A CA 1
ATOM 7051 C C . THR A 1 909 ? 29.613 24.995 20.887 1.00 89.12 909 THR A C 1
ATOM 7053 O O . THR A 1 909 ? 30.449 25.675 20.268 1.00 89.12 909 THR A O 1
ATOM 7056 N N . PRO A 1 910 ? 29.844 24.610 22.156 1.00 86.00 910 PRO A N 1
ATOM 7057 C CA . PRO A 1 910 ? 31.086 24.921 22.842 1.00 86.00 910 PRO A CA 1
ATOM 7058 C C . PRO A 1 910 ? 32.272 24.173 22.217 1.00 86.00 910 PRO A C 1
ATOM 7060 O O . PRO A 1 910 ? 32.121 23.081 21.664 1.00 86.00 910 PRO A O 1
ATOM 7063 N N . PRO A 1 911 ? 33.485 24.743 22.302 1.00 79.50 911 PRO A N 1
ATOM 7064 C CA . PRO A 1 911 ? 34.679 24.073 21.816 1.00 79.50 911 PRO A CA 1
ATOM 7065 C C . PRO A 1 911 ? 34.996 22.814 22.648 1.00 79.50 911 PRO A C 1
ATOM 7067 O O . PRO A 1 911 ? 34.641 22.742 23.835 1.00 79.50 911 PRO A O 1
ATOM 7070 N N . PRO A 1 912 ? 35.719 21.841 22.060 1.00 78.81 912 PRO A N 1
ATOM 7071 C CA . PRO A 1 912 ? 36.245 20.703 22.802 1.00 78.81 912 PRO A CA 1
ATOM 7072 C C . PRO A 1 912 ? 37.077 21.147 24.020 1.00 78.81 912 PRO A C 1
ATOM 7074 O O . PRO A 1 912 ? 37.705 22.211 23.981 1.00 78.81 912 PRO A O 1
ATOM 7077 N N . PRO A 1 913 ? 37.125 20.352 25.105 1.00 73.38 913 PRO A N 1
ATOM 7078 C CA . PRO A 1 913 ? 37.956 20.662 26.266 1.00 73.38 913 PRO A CA 1
ATOM 7079 C C . PRO A 1 913 ? 39.412 20.957 25.874 1.00 73.38 913 PRO A C 1
ATOM 7081 O O . PRO A 1 913 ? 40.050 20.165 25.186 1.00 73.38 913 PRO A O 1
ATOM 7084 N N . GLY A 1 914 ? 39.939 22.102 26.317 1.00 69.81 914 GLY A N 1
ATOM 7085 C CA . GLY A 1 914 ? 41.319 22.521 26.045 1.00 69.81 914 GLY A CA 1
ATOM 7086 C C . GLY A 1 914 ? 41.547 23.263 24.720 1.00 69.81 914 GLY A C 1
ATOM 7087 O O . GLY A 1 914 ? 42.634 23.807 24.538 1.00 69.81 914 GLY A O 1
ATOM 7088 N N . ASP A 1 915 ? 40.553 23.359 23.827 1.00 71.19 915 ASP A N 1
ATOM 7089 C CA . ASP A 1 915 ? 40.647 24.192 22.620 1.00 71.19 915 ASP A CA 1
ATOM 7090 C C . ASP A 1 915 ? 40.454 25.677 22.978 1.00 71.19 915 ASP A C 1
ATOM 7092 O O . ASP A 1 915 ? 39.363 26.122 23.337 1.00 71.19 915 ASP A O 1
ATOM 7096 N N . GLN A 1 916 ? 41.546 26.440 22.893 1.00 64.75 916 GLN A N 1
ATOM 7097 C CA . GLN A 1 916 ? 41.587 27.881 23.170 1.00 64.75 916 GLN A CA 1
ATOM 7098 C C . GLN A 1 916 ? 41.574 28.735 21.897 1.00 64.75 916 GLN A C 1
ATOM 7100 O O . GLN A 1 916 ? 41.833 29.940 21.957 1.00 64.75 916 GLN A O 1
ATOM 7105 N N . SER A 1 917 ? 41.302 28.133 20.736 1.00 63.62 917 SER A N 1
ATOM 7106 C CA . SER A 1 917 ? 41.295 28.856 19.466 1.00 63.62 917 SER A CA 1
ATOM 7107 C C . SER A 1 917 ? 40.300 30.023 19.530 1.00 63.62 917 SER A C 1
ATOM 7109 O O . SER A 1 917 ? 39.151 29.821 19.939 1.00 63.62 917 SER A O 1
ATOM 7111 N N . PRO A 1 918 ? 40.689 31.249 19.130 1.00 57.66 918 PRO A N 1
ATOM 7112 C CA . PRO A 1 918 ? 39.779 32.386 19.119 1.00 57.66 918 PRO A CA 1
ATOM 7113 C C . PRO A 1 918 ? 38.578 32.092 18.215 1.00 57.66 918 PRO A C 1
ATOM 7115 O O . PRO A 1 918 ? 38.724 31.903 17.009 1.00 57.66 918 PRO A O 1
ATOM 7118 N N . ARG A 1 919 ? 37.377 32.062 18.796 1.00 70.88 919 ARG A N 1
ATOM 7119 C CA . ARG A 1 919 ? 36.118 31.913 18.059 1.00 70.88 919 ARG A CA 1
ATOM 7120 C C . ARG A 1 919 ? 35.293 33.176 18.228 1.00 70.88 919 ARG A C 1
ATOM 7122 O O . ARG A 1 919 ? 35.112 33.664 19.340 1.00 70.88 919 ARG A O 1
ATOM 7129 N N . THR A 1 920 ? 34.782 33.703 17.125 1.00 79.38 920 THR A N 1
ATOM 7130 C CA . THR A 1 920 ? 33.810 34.795 17.172 1.00 79.38 920 THR A CA 1
ATOM 7131 C C . THR A 1 920 ? 32.407 34.219 17.375 1.00 79.38 920 THR A C 1
ATOM 7133 O O . THR A 1 920 ? 32.073 33.229 16.717 1.00 79.38 920 THR A O 1
ATOM 7136 N N . PRO A 1 921 ? 31.544 34.882 18.156 1.00 85.25 921 PRO A N 1
ATOM 7137 C CA . PRO A 1 921 ? 30.132 34.522 18.259 1.00 85.25 921 PRO A CA 1
ATOM 7138 C C . PRO A 1 921 ? 29.438 34.449 16.898 1.00 85.25 921 PRO A C 1
ATOM 7140 O O . PRO A 1 921 ? 29.654 35.310 16.032 1.00 85.25 921 PRO A O 1
ATOM 7143 N N . SER A 1 922 ? 28.606 33.423 16.709 1.00 84.94 922 SER A N 1
ATOM 7144 C CA . SER A 1 922 ? 27.720 33.303 15.549 1.00 84.94 922 SER A CA 1
ATOM 7145 C C . SER A 1 922 ? 26.505 34.228 15.701 1.00 84.94 922 SER A C 1
ATOM 7147 O O . SER A 1 922 ? 26.264 34.785 16.775 1.00 84.94 922 SER A O 1
ATOM 7149 N N . ALA A 1 923 ? 25.738 34.413 14.622 1.00 86.56 923 ALA A N 1
ATOM 7150 C CA . ALA A 1 923 ? 24.455 35.109 14.709 1.00 86.56 923 ALA A CA 1
ATOM 7151 C C . ALA A 1 923 ? 23.485 34.345 15.627 1.00 86.56 923 ALA A C 1
ATOM 7153 O O . ALA A 1 923 ? 22.904 34.956 16.515 1.00 86.56 923 ALA A O 1
ATOM 7154 N N . SER A 1 924 ? 23.409 33.014 15.492 1.00 90.25 924 SER A N 1
ATOM 7155 C CA . SER A 1 924 ? 22.567 32.150 16.329 1.00 90.25 924 SER A CA 1
ATOM 7156 C C . SER A 1 924 ? 22.883 32.286 17.820 1.00 90.25 924 SER A C 1
ATOM 7158 O O . SER A 1 924 ? 21.967 32.478 18.611 1.00 90.25 924 SER A O 1
ATOM 7160 N N . SER A 1 925 ? 24.165 32.304 18.210 1.00 92.19 925 SER A N 1
ATOM 7161 C CA . SER A 1 925 ? 24.550 32.461 19.621 1.00 92.19 925 SER A CA 1
ATOM 7162 C C . SER A 1 925 ? 24.158 33.828 20.187 1.00 92.19 925 SER A C 1
ATOM 7164 O O . SER A 1 925 ? 23.787 33.933 21.352 1.00 92.19 925 SER A O 1
ATOM 7166 N N . ARG A 1 926 ? 24.200 34.890 19.373 1.00 92.75 926 ARG A N 1
ATOM 7167 C CA . ARG A 1 926 ? 23.745 36.227 19.791 1.00 92.75 926 ARG A CA 1
ATOM 7168 C C . ARG A 1 926 ? 22.232 36.276 19.938 1.00 92.75 926 ARG A C 1
ATOM 7170 O O . ARG A 1 926 ? 21.752 36.693 20.984 1.00 92.75 926 ARG A O 1
ATOM 7177 N N . THR A 1 927 ? 21.503 35.783 18.938 1.00 94.81 927 THR A N 1
ATOM 7178 C CA . THR A 1 927 ? 20.040 35.677 18.980 1.00 94.81 927 THR A CA 1
ATOM 7179 C C . THR A 1 927 ? 19.583 34.847 20.175 1.00 94.81 927 THR A C 1
ATOM 7181 O O . THR A 1 927 ? 18.608 35.197 20.831 1.00 94.81 927 THR A O 1
ATOM 7184 N N . PHE A 1 928 ? 20.299 33.776 20.512 1.00 96.44 928 PHE A N 1
ATOM 7185 C CA . PHE A 1 928 ? 20.015 32.988 21.704 1.00 96.44 928 PHE A CA 1
ATOM 7186 C C . PHE A 1 928 ? 20.179 33.803 22.985 1.00 96.44 928 PHE A C 1
ATOM 7188 O O . PHE A 1 928 ? 19.246 33.858 23.781 1.00 96.44 928 PHE A O 1
ATOM 7195 N N . TYR A 1 929 ? 21.302 34.507 23.148 1.00 96.81 929 TYR A N 1
ATOM 7196 C CA . TYR A 1 929 ? 21.513 35.385 24.299 1.00 96.81 929 TYR A CA 1
ATOM 7197 C C . TYR A 1 929 ? 20.431 36.473 24.415 1.00 96.81 929 TYR A C 1
ATOM 7199 O O . TYR A 1 929 ? 19.875 36.675 25.492 1.00 96.81 929 TYR A O 1
ATOM 7207 N N . GLU A 1 930 ? 20.065 37.112 23.303 1.00 96.94 930 GLU A N 1
ATOM 7208 C CA . GLU A 1 930 ? 18.977 38.098 23.243 1.00 96.94 930 GLU A CA 1
ATOM 7209 C C . GLU A 1 930 ? 17.626 37.492 23.656 1.00 96.94 930 GLU A C 1
ATOM 7211 O O . GLU A 1 930 ? 16.854 38.135 24.364 1.00 96.94 930 GLU A O 1
ATOM 7216 N N . ASN A 1 931 ? 17.337 36.244 23.266 1.00 97.81 931 ASN A N 1
ATOM 7217 C CA . ASN A 1 931 ? 16.118 35.546 23.677 1.00 97.81 931 ASN A CA 1
ATOM 7218 C C . ASN A 1 931 ? 16.123 35.200 25.171 1.00 97.81 931 ASN A C 1
ATOM 7220 O O . ASN A 1 931 ? 15.095 35.384 25.814 1.00 97.81 931 ASN A O 1
ATOM 7224 N N . LEU A 1 932 ? 17.256 34.772 25.740 1.00 97.69 932 LEU A N 1
ATOM 7225 C CA . LEU A 1 932 ? 17.375 34.549 27.187 1.00 97.69 932 LEU A CA 1
ATOM 7226 C C . LEU A 1 932 ? 17.095 35.838 27.976 1.00 97.69 932 LEU A C 1
ATOM 7228 O O . LEU A 1 932 ? 16.381 35.802 28.975 1.00 97.69 932 LEU A O 1
ATOM 7232 N N . GLN A 1 933 ? 17.599 36.980 27.493 1.00 97.06 933 GLN A N 1
ATOM 7233 C CA . GLN A 1 933 ? 17.331 38.293 28.088 1.00 97.06 933 GLN A CA 1
ATOM 7234 C C . GLN A 1 933 ? 15.868 38.718 27.923 1.00 97.06 933 GLN A C 1
ATOM 7236 O O . GLN A 1 933 ? 15.247 39.153 28.885 1.00 97.06 933 GLN A O 1
ATOM 7241 N N . ARG A 1 934 ? 15.305 38.573 26.716 1.00 97.06 934 ARG A N 1
ATOM 7242 C CA . ARG A 1 934 ? 13.910 38.920 26.397 1.00 97.06 934 ARG A CA 1
ATOM 7243 C C . ARG A 1 934 ? 12.905 38.127 27.232 1.00 97.06 934 ARG A C 1
ATOM 7245 O O . ARG A 1 934 ? 11.862 38.662 27.586 1.00 97.06 934 ARG A O 1
ATOM 7252 N N . LEU A 1 935 ? 13.197 36.852 27.474 1.00 97.25 935 LEU A N 1
ATOM 7253 C CA . LEU A 1 935 ? 12.362 35.943 28.257 1.00 97.25 935 LEU A CA 1
ATOM 7254 C C . LEU A 1 935 ? 12.625 36.048 29.769 1.00 97.25 935 LEU A C 1
ATOM 7256 O O . LEU A 1 935 ? 11.916 35.404 30.536 1.00 97.25 935 LEU A O 1
ATOM 7260 N N . GLU A 1 936 ? 13.621 36.841 30.184 1.00 97.19 936 GLU A N 1
ATOM 7261 C CA . GLU A 1 936 ? 14.022 37.044 31.583 1.00 97.19 936 GLU A CA 1
ATOM 7262 C C . GLU A 1 936 ? 14.343 35.727 32.322 1.00 97.19 936 GLU A C 1
ATOM 7264 O O . GLU A 1 936 ? 13.998 35.546 33.490 1.00 97.19 936 GLU A O 1
ATOM 7269 N N . LEU A 1 937 ? 15.008 34.783 31.641 1.00 97.38 937 LEU A N 1
ATOM 7270 C CA . LEU A 1 937 ? 15.329 33.468 32.210 1.00 97.38 937 LEU A CA 1
ATOM 7271 C C . LEU A 1 937 ? 16.579 33.532 33.105 1.00 97.38 937 LEU A C 1
ATOM 7273 O O . LEU A 1 937 ? 17.644 33.967 32.665 1.00 97.38 937 LEU A O 1
ATOM 7277 N N . ASP A 1 938 ? 16.476 33.034 34.341 1.00 97.25 938 ASP A N 1
ATOM 7278 C CA . ASP A 1 938 ? 17.608 32.898 35.271 1.00 97.25 938 ASP A CA 1
ATOM 7279 C C . ASP A 1 938 ? 18.374 31.596 34.981 1.00 97.25 938 ASP A C 1
ATOM 7281 O O . ASP A 1 938 ? 18.003 30.517 35.452 1.00 97.25 938 ASP A O 1
ATOM 7285 N N . VAL A 1 939 ? 19.398 31.680 34.128 1.00 98.06 939 VAL A N 1
ATOM 7286 C CA . VAL A 1 939 ? 20.188 30.534 33.649 1.00 98.06 939 VAL A CA 1
ATOM 7287 C C . VAL A 1 939 ? 21.587 30.554 34.264 1.00 98.06 939 VAL A C 1
ATOM 7289 O O . VAL A 1 939 ? 22.334 31.517 34.109 1.00 98.06 939 VAL A O 1
ATOM 7292 N N . GLU A 1 940 ? 21.987 29.447 34.884 1.00 98.19 940 GLU A N 1
ATOM 7293 C CA . GLU A 1 940 ? 23.347 29.199 35.373 1.00 98.19 940 GLU A CA 1
ATOM 7294 C C . GLU A 1 940 ? 24.127 28.243 34.457 1.00 98.19 940 GLU A C 1
ATOM 7296 O O . GLU A 1 940 ? 25.336 28.419 34.282 1.00 98.19 940 GLU A O 1
ATOM 7301 N N . THR A 1 941 ? 23.447 27.279 33.822 1.00 98.25 941 THR A N 1
ATOM 7302 C CA . THR A 1 941 ? 24.071 26.255 32.962 1.00 98.25 941 THR A CA 1
ATOM 7303 C C . THR A 1 941 ? 23.374 26.138 31.606 1.00 98.25 941 THR A C 1
ATOM 7305 O O . THR A 1 941 ? 22.152 26.043 31.528 1.00 98.25 941 THR A O 1
ATOM 7308 N N . ILE A 1 942 ? 24.157 26.093 30.528 1.00 98.12 942 ILE A N 1
ATOM 7309 C CA . ILE A 1 942 ? 23.694 25.793 29.169 1.00 98.12 942 ILE A CA 1
ATOM 7310 C C . ILE A 1 942 ? 24.074 24.352 28.843 1.00 98.12 942 ILE A C 1
ATOM 7312 O O . ILE A 1 942 ? 25.221 23.945 29.039 1.00 98.12 942 ILE A O 1
ATOM 7316 N N . VAL A 1 943 ? 23.107 23.595 28.340 1.00 98.06 943 VAL A N 1
ATOM 7317 C CA . VAL A 1 943 ? 23.214 22.175 28.009 1.00 98.06 943 VAL A CA 1
ATOM 7318 C C . VAL A 1 943 ? 22.982 22.021 26.504 1.00 98.06 943 VAL A C 1
ATOM 7320 O O . VAL A 1 943 ? 21.838 21.920 26.060 1.00 98.06 943 VAL A O 1
ATOM 7323 N N . PRO A 1 944 ? 24.043 22.043 25.691 1.00 95.56 944 PRO A N 1
ATOM 7324 C CA . PRO A 1 944 ? 23.893 21.934 24.253 1.00 95.56 944 PRO A CA 1
ATOM 7325 C C . PRO A 1 944 ? 23.682 20.473 23.838 1.00 95.56 944 PRO A C 1
ATOM 7327 O O . PRO A 1 944 ? 24.344 19.557 24.340 1.00 95.56 944 PRO A O 1
ATOM 7330 N N . ILE A 1 945 ? 22.814 20.257 22.849 1.00 96.12 945 ILE A N 1
ATOM 7331 C CA . ILE A 1 945 ? 22.721 18.974 22.140 1.00 96.12 945 ILE A CA 1
ATOM 7332 C C . ILE A 1 945 ? 24.054 18.645 21.456 1.00 96.12 945 ILE A C 1
ATOM 7334 O O . ILE A 1 945 ? 24.452 17.485 21.408 1.00 96.12 945 ILE A O 1
ATOM 7338 N N . HIS A 1 946 ? 24.780 19.663 20.991 1.00 92.81 946 HIS A N 1
ATOM 7339 C CA . HIS A 1 946 ? 26.110 19.521 20.403 1.00 92.81 946 HIS A CA 1
ATOM 7340 C C . HIS A 1 946 ? 27.199 19.912 21.399 1.00 92.81 946 HIS A C 1
ATOM 7342 O O . HIS A 1 946 ? 27.380 21.089 21.703 1.00 92.81 946 HIS A O 1
ATOM 7348 N N . GLY A 1 947 ? 27.997 18.948 21.855 1.00 90.44 947 GLY A N 1
ATOM 7349 C CA . GLY A 1 947 ? 29.129 19.207 22.746 1.00 90.44 947 GLY A CA 1
ATOM 7350 C C . GLY A 1 947 ? 28.818 18.899 24.209 1.00 90.44 947 GLY A C 1
ATOM 7351 O O . GLY A 1 947 ? 28.352 17.806 24.515 1.00 90.44 947 GLY A O 1
ATOM 7352 N N . ARG A 1 948 ? 29.159 19.819 25.121 1.00 91.38 948 ARG A N 1
ATOM 7353 C CA . ARG A 1 948 ? 29.148 19.583 26.577 1.00 91.38 948 ARG A CA 1
ATOM 7354 C C . ARG A 1 948 ? 28.475 20.715 27.357 1.00 91.38 948 ARG A C 1
ATOM 7356 O O . ARG A 1 948 ? 28.511 21.847 26.876 1.00 91.38 948 ARG A O 1
ATOM 7363 N N . PRO A 1 949 ? 27.976 20.468 28.580 1.00 95.19 949 PRO A N 1
ATOM 7364 C CA . PRO A 1 949 ? 27.474 21.528 29.446 1.00 95.19 949 PRO A CA 1
ATOM 7365 C C . PRO A 1 949 ? 28.528 22.605 29.741 1.00 95.19 949 PRO A C 1
ATOM 7367 O O . PRO A 1 949 ? 29.727 22.328 29.887 1.00 95.19 949 PRO A O 1
ATOM 7370 N N . VAL A 1 950 ? 28.076 23.854 29.830 1.00 94.62 950 VAL A N 1
ATOM 7371 C CA . VAL A 1 950 ? 28.910 25.047 30.051 1.00 94.62 950 VAL A CA 1
ATOM 7372 C C . VAL A 1 950 ? 28.189 26.059 30.934 1.00 94.62 950 VAL A C 1
ATOM 7374 O O . VAL A 1 950 ? 26.964 26.152 30.916 1.00 94.62 950 VAL A O 1
ATOM 7377 N N . SER A 1 951 ? 28.942 26.845 31.708 1.00 95.81 951 SER A N 1
ATOM 7378 C CA . SER A 1 951 ? 28.342 27.884 32.545 1.00 95.81 951 SER A CA 1
ATOM 7379 C C . SER A 1 951 ? 27.830 29.051 31.702 1.00 95.81 951 SER A C 1
ATOM 7381 O O . SER A 1 951 ? 28.456 29.457 30.716 1.00 95.81 951 SER A O 1
ATOM 7383 N N . MET A 1 952 ? 26.733 29.662 32.148 1.00 95.50 952 MET A N 1
ATOM 7384 C CA . MET A 1 952 ? 26.195 30.877 31.540 1.00 95.50 952 MET A CA 1
ATOM 7385 C C . MET A 1 952 ? 27.238 32.002 31.534 1.00 95.50 952 MET A C 1
ATOM 7387 O O . MET A 1 952 ? 27.355 32.731 30.556 1.00 95.50 952 MET A O 1
ATOM 7391 N N . SER A 1 953 ? 28.072 32.101 32.573 1.00 93.81 953 SER A N 1
ATOM 7392 C CA . SER A 1 953 ? 29.167 33.078 32.630 1.00 93.81 953 SER A CA 1
ATOM 7393 C C . SER A 1 953 ? 30.182 32.915 31.494 1.00 93.81 953 SER A C 1
ATOM 7395 O O . SER A 1 953 ? 30.561 33.908 30.874 1.00 93.81 953 SER A O 1
ATOM 7397 N N . ALA A 1 954 ? 30.581 31.680 31.173 1.00 91.19 954 ALA A N 1
ATOM 7398 C CA . ALA A 1 954 ? 31.511 31.402 30.081 1.00 91.19 954 ALA A CA 1
ATOM 7399 C C . ALA A 1 954 ? 30.878 31.705 28.715 1.00 91.19 954 ALA A C 1
ATOM 7401 O O . ALA A 1 954 ? 31.540 32.237 27.822 1.00 91.19 954 ALA A O 1
ATOM 7402 N N . PHE A 1 955 ? 29.584 31.419 28.555 1.00 93.12 955 PHE A N 1
ATOM 7403 C CA . PHE A 1 955 ? 28.845 31.774 27.347 1.00 93.12 955 PHE A CA 1
ATOM 7404 C C . PHE A 1 955 ? 28.678 33.287 27.180 1.00 93.12 955 PHE A C 1
ATOM 7406 O O . PHE A 1 955 ? 28.894 33.800 26.084 1.00 93.12 955 PHE A O 1
ATOM 7413 N N . VAL A 1 956 ? 28.359 34.018 28.252 1.00 93.62 956 VAL A N 1
ATOM 7414 C CA . VAL A 1 956 ? 28.278 35.485 28.235 1.00 93.62 956 VAL A CA 1
ATOM 7415 C C . VAL A 1 956 ? 29.629 36.078 27.861 1.00 93.62 956 VAL A C 1
ATOM 7417 O O . VAL A 1 956 ? 29.694 36.939 26.983 1.00 93.62 956 VAL A O 1
ATOM 7420 N N . GLU A 1 957 ? 30.720 35.589 28.454 1.00 90.06 957 GLU A N 1
ATOM 7421 C CA . GLU A 1 957 ? 32.071 36.009 28.080 1.00 90.06 957 GLU A CA 1
ATOM 7422 C C . GLU A 1 957 ? 32.333 35.755 26.591 1.00 90.06 957 GLU A C 1
ATOM 7424 O O . GLU A 1 957 ? 32.835 36.630 25.893 1.00 90.06 957 GLU A O 1
ATOM 7429 N N . PHE A 1 958 ? 31.945 34.590 26.073 1.00 88.94 958 PHE A N 1
ATOM 7430 C CA . PHE A 1 958 ? 32.068 34.277 24.654 1.00 88.94 958 PHE A CA 1
ATOM 7431 C C . PHE A 1 958 ? 31.246 35.231 23.774 1.00 88.94 958 PHE A C 1
ATOM 7433 O O . PHE A 1 958 ? 31.812 35.856 22.878 1.00 88.94 958 PHE A O 1
ATOM 7440 N N . VAL A 1 959 ? 29.938 35.368 24.017 1.00 90.12 959 VAL A N 1
ATOM 7441 C CA . VAL A 1 959 ? 28.997 36.083 23.136 1.00 90.12 959 VAL A CA 1
ATOM 7442 C C . VAL A 1 959 ? 29.201 37.601 23.148 1.00 90.12 959 VAL A C 1
ATOM 7444 O O . VAL A 1 959 ? 28.926 38.265 22.146 1.00 90.12 959 VAL A O 1
ATOM 7447 N N . THR A 1 960 ? 29.732 38.144 24.249 1.00 87.62 960 THR A N 1
ATOM 7448 C CA . THR A 1 960 ? 30.001 39.581 24.425 1.00 87.62 960 THR A CA 1
ATOM 7449 C C . THR A 1 960 ? 31.403 40.013 23.993 1.00 87.62 960 THR A C 1
ATOM 7451 O O . THR A 1 960 ? 31.668 41.217 23.945 1.00 87.62 960 THR A O 1
ATOM 7454 N N . ARG A 1 961 ? 32.296 39.081 23.614 1.00 80.38 961 ARG A N 1
ATOM 7455 C CA . ARG A 1 961 ? 33.600 39.429 23.018 1.00 80.38 961 ARG A CA 1
ATOM 7456 C C . ARG A 1 961 ? 33.388 40.336 21.799 1.00 80.38 961 ARG A C 1
ATOM 7458 O O . ARG A 1 961 ? 32.692 39.975 20.846 1.00 80.38 961 ARG A O 1
ATOM 7465 N N . ALA A 1 962 ? 33.975 41.535 21.858 1.00 56.09 962 ALA A N 1
ATOM 7466 C CA . ALA A 1 962 ? 33.933 42.512 20.775 1.00 56.09 962 ALA A CA 1
ATOM 7467 C C . ALA A 1 962 ? 34.538 41.925 19.485 1.00 56.09 962 ALA A C 1
ATOM 7469 O O . ALA A 1 962 ? 35.378 41.028 19.550 1.00 56.09 962 ALA A O 1
ATOM 7470 N N . ARG A 1 963 ? 34.046 42.404 18.333 1.00 53.94 963 ARG A N 1
ATOM 7471 C CA . ARG A 1 963 ? 34.437 41.930 16.995 1.00 53.94 963 ARG A CA 1
ATOM 7472 C C . ARG A 1 963 ? 35.941 41.943 16.762 1.00 53.94 963 ARG A C 1
ATOM 7474 O O . ARG A 1 963 ? 36.569 42.952 17.148 1.00 53.94 963 ARG A O 1
#